Protein AF-0000000086666938 (afdb_homodimer)

Secondary structure (DSSP, 8-state):
-PPPPSSHHHHHHHHHHHT-TT-BGGGSPSEEGGG--HHHHHHTTEEEPPPBPHHHHHHHHHHHTSS---HHHHHHHHHHTTSS--HHHHHHHHHHHT-SS------HHHHHHSS-HHHHHGGGHHHHHHHTTSPPP--------------------------------------------------------------------------------------------------------SSS-SEEEPPPHHHHHHHHHHHHHHHHHHHHHHGGGGGGTEEEE-S-EEEEE------SSSS------SEEEEESEEEEEBPTTSPBPSS-SEEEEEESS-GGGGHHHHHHHHHHHHHHHHHIIIIIS-SS-----HHHHH-EEEEEEEEEETTEEEEEEEEEEHHHHHHHH-SS-B--GGG--GGGSEEEEEEEEEETT-HHHHHHHHHHHHHHHHHHHHTTTHHHHHHHHHHHH--/-PPPPSSHHHHHHHHHHHT-TT-BGGGSPSEEGGG--HHHHHHTTEEEPPPBPHHHHHHHHHHHTSS---HHHHHHHHHHTTSS--HHHHHHHHHHHT-SS------HHHHHHSS-HHHHHGGGHHHHHHHTTSPPP--------------------------------------------------------------------------------------------------------SSS-SEEEPPPHHHHHHHHHHHHHHHHHHHHHHGGGGGGTEEEE-S-EEEEE------SSSS------SEEEEESEEEEEBPTTSPBPSS-SEEEEEESS-GGGGHHHHHHHHHHHHHHHHHIIIIIS-SS----SHHHHH-EEEEEEEEEETTEEEEEEEEEEHHHHHHHH-SS-B--GGG--GGGSEEEEEEEEEETT-HHHHHHHHHHHHHHHHHHHHTTTHHHHHHHHHHHH--

Radius of gyration: 36.34 Å; Cα contacts (8 Å, |Δi|>4): 1450; chains: 2; bounding box: 84×138×118 Å

Solvent-accessible surface area (backbone atoms only — not comparable to full-atom values): 55092 Å² total; per-residue (Å²): 131,82,71,70,28,51,37,64,67,48,36,45,52,48,32,60,73,70,63,45,24,81,41,29,59,62,66,46,69,83,44,46,17,78,65,48,47,70,69,54,42,53,60,64,36,53,24,43,38,74,72,35,48,41,87,50,35,62,63,52,39,42,75,67,58,73,31,49,91,42,64,70,55,50,52,44,29,58,53,48,43,41,83,39,72,47,21,68,59,46,46,37,48,52,52,33,66,36,42,100,46,73,57,74,83,68,50,58,55,52,43,50,66,41,73,64,59,47,75,48,20,14,30,40,40,28,24,51,59,32,52,72,55,35,52,75,74,79,73,78,73,78,77,72,80,64,74,77,68,84,70,79,78,78,79,73,84,82,80,82,76,79,73,76,81,81,73,83,38,29,68,42,62,80,68,80,86,79,83,72,75,80,75,72,90,75,82,70,89,67,85,82,73,83,70,86,78,70,84,68,85,72,83,82,80,89,80,79,84,85,86,77,81,89,80,87,83,88,84,88,77,86,81,77,85,78,81,84,80,79,80,71,83,75,80,59,87,38,45,64,36,75,73,91,58,68,50,35,66,70,64,49,68,36,48,42,31,38,50,50,20,55,55,33,38,53,46,18,50,46,38,65,60,50,31,69,40,48,63,60,40,38,44,81,42,79,33,66,41,80,28,54,22,61,60,36,72,67,72,82,89,64,96,63,68,81,38,58,47,45,29,48,14,65,35,47,18,27,30,24,44,32,38,96,85,67,42,70,46,90,63,54,72,36,37,28,45,74,37,44,45,52,53,82,81,46,43,50,60,48,51,37,23,52,47,38,34,49,53,9,47,49,38,37,50,32,54,69,64,48,70,46,62,74,50,87,43,65,68,51,27,67,38,76,46,72,49,49,37,41,32,36,21,52,65,27,34,33,43,30,39,38,39,34,23,29,43,28,54,47,48,66,65,38,47,75,55,49,52,45,56,90,81,55,56,68,60,52,24,37,38,33,40,38,23,30,65,31,29,55,64,36,66,70,32,43,54,51,48,48,51,48,54,49,22,35,52,51,42,61,36,44,71,54,46,70,64,19,47,50,39,55,51,43,49,57,63,53,122,129,81,73,70,28,50,38,64,69,49,36,44,51,49,31,58,74,70,65,44,24,81,42,28,57,64,67,46,68,83,45,47,18,79,63,48,48,70,70,54,40,54,60,65,35,54,24,43,37,76,71,33,47,44,86,51,35,61,64,53,39,43,76,65,58,75,31,49,93,42,63,70,55,49,51,45,29,57,53,49,43,41,82,40,73,47,22,66,57,44,46,38,47,52,51,32,66,34,40,102,46,74,58,73,84,69,53,59,55,52,43,49,67,40,72,65,57,48,74,49,20,16,30,40,39,28,22,52,58,33,52,74,57,36,54,75,73,75,69,74,73,73,69,74,77,68,71,79,77,80,79,79,78,81,80,93,69,94,81,86,81,87,84,80,79,83,80,87,86,80,91,83,85,79,82,68,86,81,80,81,76,88,88,79,80,80,81,77,89,74,89,85,80,85,81,84,84,79,88,79,87,85,79,86,88,82,88,92,84,89,80,87,84,90,89,79,93,78,90,85,80,82,79,79,82,82,77,81,78,80,80,73,80,78,83,79,85,73,85,80,73,88,64,95,61,73,52,36,67,68,66,49,65,38,49,42,31,37,49,51,20,56,53,33,38,52,46,19,51,45,37,66,60,49,32,68,39,47,64,60,39,36,44,78,42,79,34,65,41,79,27,54,22,61,63,34,74,62,73,81,89,61,95,60,67,81,37,58,46,45,30,49,14,66,34,47,16,27,32,25,44,34,38,96,84,67,42,70,46,89,62,54,72,36,37,27,45,75,40,44,46,51,53,81,81,46,43,49,61,49,51,39,24,52,46,37,35,50,52,10,46,50,37,35,48,33,53,69,66,46,72,48,61,77,50,88,43,64,68,50,27,68,38,77,47,74,50,48,36,41,32,35,22,54,62,26,34,34,45,31,38,37,40,35,24,30,43,27,54,45,48,67,67,37,49,73,54,50,51,45,55,89,82,54,57,70,62,51,24,38,38,33,41,38,23,31,66,31,29,54,64,37,64,69,31,43,54,50,48,50,51,47,55,50,21,36,50,49,41,60,35,44,71,53,45,71,64,19,46,52,41,55,52,43,50,58,64,53,124

Organism: Colletotrichum gloeosporioides (NCBI:txid474922)

Sequence (958 aa):
MAPVPRDFIAWKAQVTQQGVGNKTLGEIKSTSGSKIPHSAFLQLRAVWLPDKLASEATGNLHRTGLIGDFKELINTVVTHGFSEADTFHNFLNDICGSGNTTPAPQSDESLVNAPAIEPKFSSFVVPLGQWKLLKPAAQEQVVASTPPLNAIKNTSALPLDYDKPPLPPSFSRELDTNVADITSLLMSQQIETPSKVRVNKSYATPLEESEADGASASPTRSPPESPAFSSGGESEAEAIAQVGGRFRKLRTKYEVQTSNFFSSFFYAFFPHYLTFVWTRYLEVVTEEASYRFGAKHPVASGTAPSPPPIFIARTDGAFYEIGEDGSRKKRGFLPFELKPYCRNEKLDATCREETAEMAAIIYEEFVRDNQHPPSDEQEALDQTHHRFMLSLNRDEFYITVATFTGHYISYISSTATPSNPSNLEAKHLISFQPHGPFSLLVREHMIIFREIMLSMAMKKINHRGSKGQIVLNALQSRRMAPVPRDFIAWKAQVTQQGVGNKTLGEIKSTSGSKIPHSAFLQLRAVWLPDKLASEATGNLHRTGLIGDFKELINTVVTHGFSEADTFHNFLNDICGSGNTTPAPQSDESLVNAPAIEPKFSSFVVPLGQWKLLKPAAQEQVVASTPPLNAIKNTSALPLDYDKPPLPPSFSRELDTNVADITSLLMSQQIETPSKVRVNKSYATPLEESEADGASASPTRSPPESPAFSSGGESEAEAIAQVGGRFRKLRTKYEVQTSNFFSSFFYAFFPHYLTFVWTRYLEVVTEEASYRFGAKHPVASGTAPSPPPIFIARTDGAFYEIGEDGSRKKRGFLPFELKPYCRNEKLDATCREETAEMAAIIYEEFVRDNQHPPSDEQEALDQTHHRFMLSLNRDEFYITVATFTGHYISYISSTATPSNPSNLEAKHLISFQPHGPFSLLVREHMIIFREIMLSMAMKKINHRGSKGQIVLNALQSRR

pLDDT: mean 72.73, std 31.01, range [13.74, 98.75]

Nearest PDB structures (foldseek):
  7nqh-assembly1_Bw  TM=5.079E-01  e=9.893E-03  Sus scrofa

Structure (mmCIF, N/CA/C/O backbone):
data_AF-0000000086666938-model_v1
#
loop_
_entity.id
_entity.type
_entity.pdbx_description
1 polymer 'RGS domain-containing protein'
#
loop_
_atom_site.group_PDB
_atom_site.id
_atom_site.type_symbol
_atom_site.label_atom_id
_atom_site.label_alt_id
_atom_site.label_comp_id
_atom_site.label_asym_id
_atom_site.label_entity_id
_atom_site.label_seq_id
_atom_site.pdbx_PDB_ins_code
_atom_site.Cartn_x
_atom_site.Cartn_y
_atom_site.Cartn_z
_atom_site.occupancy
_atom_site.B_iso_or_equiv
_atom_site.auth_seq_id
_atom_site.auth_comp_id
_atom_site.auth_asym_id
_atom_site.auth_atom_id
_atom_site.pdbx_PDB_model_num
ATOM 1 N N . MET A 1 1 ? 22.641 10.289 20.188 1 66 1 MET A N 1
ATOM 2 C CA . MET A 1 1 ? 22.406 11.453 19.328 1 66 1 MET A CA 1
ATOM 3 C C . MET A 1 1 ? 21.75 12.586 20.125 1 66 1 MET A C 1
ATOM 5 O O . MET A 1 1 ? 20.984 12.336 21.047 1 66 1 MET A O 1
ATOM 9 N N . ALA A 1 2 ? 22.281 13.828 19.969 1 81.19 2 ALA A N 1
ATOM 10 C CA . ALA A 1 2 ? 21.766 14.977 20.719 1 81.19 2 ALA A CA 1
ATOM 11 C C . ALA A 1 2 ? 20.266 15.172 20.469 1 81.19 2 ALA A C 1
ATOM 13 O O . ALA A 1 2 ? 19.797 15 19.344 1 81.19 2 ALA A O 1
ATOM 14 N N . PRO A 1 3 ? 19.531 15.414 21.531 1 94.19 3 PRO A N 1
ATOM 15 C CA . PRO A 1 3 ? 18.094 15.672 21.359 1 94.19 3 PRO A CA 1
ATOM 16 C C . PRO A 1 3 ? 17.812 16.953 20.578 1 94.19 3 PRO A C 1
ATOM 18 O O . PRO A 1 3 ? 18.656 17.859 20.547 1 94.19 3 PRO A O 1
ATOM 21 N N . VAL A 1 4 ? 16.719 16.984 19.938 1 97.12 4 VAL A N 1
ATOM 22 C CA . VAL A 1 4 ? 16.328 18.203 19.234 1 97.12 4 VAL A CA 1
ATOM 23 C C . VAL A 1 4 ? 16.031 19.312 20.25 1 97.12 4 VAL A C 1
ATOM 25 O O . VAL A 1 4 ? 15.484 19.047 21.328 1 97.12 4 VAL A O 1
ATOM 28 N N . PRO A 1 5 ? 16.453 20.531 19.922 1 97.94 5 PRO A N 1
ATOM 29 C CA . PRO A 1 5 ? 16.156 21.641 20.828 1 97.94 5 PRO A CA 1
ATOM 30 C C . PRO A 1 5 ? 14.648 21.906 20.969 1 97.94 5 PRO A C 1
ATOM 32 O O . PRO A 1 5 ? 13.93 21.859 19.969 1 97.94 5 PRO A O 1
ATOM 35 N N . ARG A 1 6 ? 14.219 22.266 22.141 1 97.56 6 ARG A N 1
ATOM 36 C CA . ARG A 1 6 ? 12.797 22.391 22.438 1 97.56 6 ARG A CA 1
ATOM 37 C C . ARG A 1 6 ? 12.375 23.859 22.469 1 97.56 6 ARG A C 1
ATOM 39 O O . ARG A 1 6 ? 11.195 24.156 22.656 1 97.56 6 ARG A O 1
ATOM 46 N N . ASP A 1 7 ? 13.344 24.734 22.375 1 96.69 7 ASP A N 1
ATOM 47 C CA . ASP A 1 7 ? 13.078 26.172 22.297 1 96.69 7 ASP A CA 1
ATOM 48 C C . ASP A 1 7 ? 14.273 26.922 21.703 1 96.69 7 ASP A C 1
ATOM 50 O O . ASP A 1 7 ? 15.289 26.297 21.359 1 96.69 7 ASP A O 1
ATOM 54 N N . PHE A 1 8 ? 14.078 28.203 21.609 1 97.06 8 PHE A N 1
ATOM 55 C CA . PHE A 1 8 ? 15.094 29.047 20.969 1 97.06 8 PHE A CA 1
ATOM 56 C C . PHE A 1 8 ? 16.391 29.047 21.781 1 97.06 8 PHE A C 1
ATOM 58 O O . PHE A 1 8 ? 17.469 28.984 21.219 1 97.06 8 PHE A O 1
ATOM 65 N N . ILE A 1 9 ? 16.297 29.078 23.031 1 96.94 9 ILE A N 1
ATOM 66 C CA . ILE A 1 9 ? 17.453 29.109 23.906 1 96.94 9 ILE A CA 1
ATOM 67 C C . ILE A 1 9 ? 18.266 27.828 23.75 1 96.94 9 ILE A C 1
ATOM 69 O O . ILE A 1 9 ? 19.484 27.859 23.625 1 96.94 9 ILE A O 1
ATOM 73 N N . ALA A 1 10 ? 17.547 26.75 23.781 1 97.12 10 ALA A N 1
ATOM 74 C CA . ALA A 1 10 ? 18.203 25.453 23.594 1 97.12 10 ALA A CA 1
ATOM 75 C C . ALA A 1 10 ? 18.859 25.359 22.219 1 97.12 10 ALA A C 1
ATOM 77 O O . ALA A 1 10 ? 19.938 24.797 22.078 1 97.12 10 ALA A O 1
ATOM 78 N N . TRP A 1 11 ? 18.172 25.859 21.266 1 97.69 11 TRP A N 1
ATOM 79 C CA . TRP A 1 11 ? 18.719 25.844 19.922 1 97.69 11 TRP A CA 1
ATOM 80 C C . TRP A 1 11 ? 20.031 26.641 19.875 1 97.69 11 TRP A C 1
ATOM 82 O O . TRP A 1 11 ? 21.031 26.156 19.359 1 97.69 11 TRP A O 1
ATOM 92 N N . LYS A 1 12 ? 20.062 27.844 20.391 1 96.88 12 LYS A N 1
ATOM 93 C CA . LYS A 1 12 ? 21.266 28.672 20.422 1 96.88 12 LYS A CA 1
ATOM 94 C C . LYS A 1 12 ? 22.422 27.953 21.094 1 96.88 12 LYS A C 1
ATOM 96 O O . LYS A 1 12 ? 23.547 27.984 20.594 1 96.88 12 LYS A O 1
ATOM 101 N N . ALA A 1 13 ? 22.094 27.344 22.172 1 96.5 13 ALA A N 1
ATOM 102 C CA . ALA A 1 13 ? 23.125 26.625 22.922 1 96.5 13 ALA A CA 1
ATOM 103 C C . ALA A 1 13 ? 23.719 25.5 22.078 1 96.5 13 ALA A C 1
ATOM 105 O O . ALA A 1 13 ? 24.938 25.312 22.062 1 96.5 13 ALA A O 1
ATOM 106 N N . GLN A 1 14 ? 22.891 24.797 21.406 1 96.81 14 GLN A N 1
ATOM 107 C CA . GLN A 1 14 ? 23.375 23.656 20.625 1 96.81 14 GLN A CA 1
ATOM 108 C C . GLN A 1 14 ? 24.156 24.109 19.391 1 96.81 14 GLN A C 1
ATOM 110 O O . GLN A 1 14 ? 25.125 23.469 18.984 1 96.81 14 GLN A O 1
ATOM 115 N N . VAL A 1 15 ? 23.688 25.188 18.781 1 96.44 15 VAL A N 1
ATOM 116 C CA . VAL A 1 15 ? 24.406 25.75 17.641 1 96.44 15 VAL A CA 1
ATOM 117 C C . VAL A 1 15 ? 25.828 26.141 18.078 1 96.44 15 VAL A C 1
ATOM 119 O O . VAL A 1 15 ? 26.797 25.875 17.359 1 96.44 15 VAL A O 1
ATOM 122 N N . THR A 1 16 ? 25.922 26.75 19.203 1 94.75 16 THR A N 1
ATOM 123 C CA . THR A 1 16 ? 27.219 27.141 19.75 1 94.75 16 THR A CA 1
ATOM 124 C C . THR A 1 16 ? 28.062 25.922 20.078 1 94.75 16 THR A C 1
ATOM 126 O O . THR A 1 16 ? 29.234 25.859 19.734 1 94.75 16 THR A O 1
ATOM 129 N N . GLN A 1 17 ? 27.453 24.969 20.734 1 94.56 17 GLN A N 1
ATOM 130 C CA . GLN A 1 17 ? 28.141 23.766 21.156 1 94.56 17 GLN A CA 1
ATOM 131 C C . GLN A 1 17 ? 28.672 22.984 19.953 1 94.56 17 GLN A C 1
ATOM 133 O O . GLN A 1 17 ? 29.781 22.438 20 1 94.56 17 GLN A O 1
ATOM 138 N N . GLN A 1 18 ? 27.906 22.938 18.875 1 94 18 GLN A N 1
ATOM 139 C CA . GLN A 1 18 ? 28.266 22.156 17.703 1 94 18 GLN A CA 1
ATOM 140 C C . GLN A 1 18 ? 29.156 22.969 16.75 1 94 18 GLN A C 1
ATOM 142 O O . GLN A 1 18 ? 29.672 22.422 15.773 1 94 18 GLN A O 1
ATOM 147 N N . GLY A 1 19 ? 29.234 24.281 16.969 1 91.56 19 GLY A N 1
ATOM 148 C CA . GLY A 1 19 ? 30.078 25.141 16.141 1 91.56 19 GLY A CA 1
ATOM 149 C C . GLY A 1 19 ? 29.547 25.344 14.742 1 91.56 19 GLY A C 1
ATOM 150 O O . GLY A 1 19 ? 30.312 25.406 13.773 1 91.56 19 GLY A O 1
ATOM 151 N N . VAL A 1 20 ? 28.234 25.391 14.57 1 93.38 20 VAL A N 1
ATOM 152 C CA . VAL A 1 20 ? 27.672 25.484 13.227 1 93.38 20 VAL A CA 1
ATOM 153 C C . VAL A 1 20 ? 27.109 26.875 13.008 1 93.38 20 VAL A C 1
ATOM 155 O O . VAL A 1 20 ? 26.484 27.156 11.969 1 93.38 20 VAL A O 1
ATOM 158 N N . GLY A 1 21 ? 27.312 27.766 13.883 1 92.5 21 GLY A N 1
ATOM 159 C CA . GLY A 1 21 ? 26.766 29.109 13.812 1 92.5 21 GLY A CA 1
ATOM 160 C C . GLY A 1 21 ? 27.25 29.891 12.609 1 92.5 21 GLY A C 1
ATOM 161 O O . GLY A 1 21 ? 26.531 30.75 12.086 1 92.5 21 GLY A O 1
ATOM 162 N N . ASN A 1 22 ? 28.406 29.641 12.117 1 91.69 22 ASN A N 1
ATOM 163 C CA . ASN A 1 22 ? 29 30.375 11 1 91.69 22 ASN A CA 1
ATOM 164 C C . ASN A 1 22 ? 28.844 29.609 9.688 1 91.69 22 ASN A C 1
ATOM 166 O O . ASN A 1 22 ? 29.344 30.031 8.648 1 91.69 22 ASN A O 1
ATOM 170 N N . LYS A 1 23 ? 28.172 28.547 9.766 1 91.62 23 LYS A N 1
ATOM 171 C CA . LYS A 1 23 ? 27.969 27.75 8.562 1 91.62 23 LYS A CA 1
ATOM 172 C C . LYS A 1 23 ? 26.703 28.156 7.832 1 91.62 23 LYS A C 1
ATOM 174 O O . LYS A 1 23 ? 25.703 28.531 8.461 1 91.62 23 LYS A O 1
ATOM 179 N N . THR A 1 24 ? 26.797 28.047 6.523 1 91.62 24 THR A N 1
ATOM 180 C CA . THR A 1 24 ? 25.656 28.359 5.672 1 91.62 24 THR A CA 1
ATOM 181 C C . THR A 1 24 ? 24.938 27.094 5.25 1 91.62 24 THR A C 1
ATOM 183 O O . THR A 1 24 ? 25.438 25.984 5.445 1 91.62 24 THR A O 1
ATOM 186 N N . LEU A 1 25 ? 23.75 27.25 4.754 1 92.31 25 LEU A N 1
ATOM 187 C CA . LEU A 1 25 ? 23 26.109 4.246 1 92.31 25 LEU A CA 1
ATOM 188 C C . LEU A 1 25 ? 23.75 25.422 3.115 1 92.31 25 LEU A C 1
ATOM 190 O O . LEU A 1 25 ? 23.688 24.203 2.977 1 92.31 25 LEU A O 1
ATOM 194 N N . GLY A 1 26 ? 24.469 26.172 2.324 1 87.88 26 GLY A N 1
ATOM 195 C CA . GLY A 1 26 ? 25.25 25.609 1.223 1 87.88 26 GLY A CA 1
ATOM 196 C C . GLY A 1 26 ? 26.375 24.703 1.679 1 87.88 26 GLY A C 1
ATOM 197 O O . GLY A 1 26 ? 26.906 23.922 0.889 1 87.88 26 GLY A O 1
ATOM 198 N N . GLU A 1 27 ? 26.672 24.766 2.906 1 89.25 27 GLU A N 1
ATOM 199 C CA . GLU A 1 27 ? 27.797 24 3.439 1 89.25 27 GLU A CA 1
ATOM 200 C C . GLU A 1 27 ? 27.328 22.688 4.051 1 89.25 27 GLU A C 1
ATOM 202 O O . GLU A 1 27 ? 28.141 21.891 4.535 1 89.25 27 GLU A O 1
ATOM 207 N N . ILE A 1 28 ? 26.047 22.516 4.043 1 89.62 28 ILE A N 1
ATOM 208 C CA . ILE A 1 28 ? 25.547 21.219 4.504 1 89.62 28 ILE A CA 1
ATOM 209 C C . ILE A 1 28 ? 26.062 20.109 3.596 1 89.62 28 ILE A C 1
ATOM 211 O O . ILE A 1 28 ? 25.953 20.203 2.369 1 89.62 28 ILE A O 1
ATOM 215 N N . LYS A 1 29 ? 26.609 19.109 4.191 1 84.81 29 LYS A N 1
ATOM 216 C CA . LYS A 1 29 ? 27.125 17.969 3.43 1 84.81 29 LYS A CA 1
ATOM 217 C C . LYS A 1 29 ? 25.969 17.219 2.768 1 84.81 29 LYS A C 1
ATOM 219 O O . LYS A 1 29 ? 24.875 17.125 3.316 1 84.81 29 LYS A O 1
ATOM 224 N N . SER A 1 30 ? 26.312 16.688 1.634 1 78.81 30 SER A N 1
ATOM 225 C CA . SER A 1 30 ? 25.328 15.914 0.885 1 78.81 30 SER A CA 1
ATOM 226 C C . SER A 1 30 ? 24.734 14.789 1.732 1 78.81 30 SER A C 1
ATOM 228 O O . SER A 1 30 ? 25.484 13.961 2.27 1 78.81 30 SER A O 1
ATOM 230 N N . THR A 1 31 ? 23.453 14.867 1.898 1 81.81 31 THR A N 1
ATOM 231 C CA . THR A 1 31 ? 22.734 13.898 2.713 1 81.81 31 THR A CA 1
ATOM 232 C C . THR A 1 31 ? 21.297 13.719 2.219 1 81.81 31 THR A C 1
ATOM 234 O O . THR A 1 31 ? 20.859 14.461 1.339 1 81.81 31 THR A O 1
ATOM 237 N N . SER A 1 32 ? 20.781 12.594 2.596 1 85.19 32 SER A N 1
ATOM 238 C CA . SER A 1 32 ? 19.344 12.422 2.359 1 85.19 32 SER A CA 1
ATOM 239 C C . SER A 1 32 ? 18.531 13.047 3.479 1 85.19 32 SER A C 1
ATOM 241 O O . SER A 1 32 ? 18.969 13.102 4.629 1 85.19 32 SER A O 1
ATOM 243 N N . GLY A 1 33 ? 17.391 13.539 3.199 1 85.44 33 GLY A N 1
ATOM 244 C CA . GLY A 1 33 ? 16.5 14.086 4.203 1 85.44 33 GLY A CA 1
ATOM 245 C C . GLY A 1 33 ? 16.188 13.109 5.324 1 85.44 33 GLY A C 1
ATOM 246 O O . GLY A 1 33 ? 16 13.516 6.477 1 85.44 33 GLY A O 1
ATOM 247 N N . SER A 1 34 ? 16.188 11.812 5.008 1 87.06 34 SER A N 1
ATOM 248 C CA . SER A 1 34 ? 15.82 10.797 5.988 1 87.06 34 SER A CA 1
ATOM 249 C C . SER A 1 34 ? 16.938 10.578 6.996 1 87.06 34 SER A C 1
ATOM 251 O O . SER A 1 34 ? 16.703 10.031 8.078 1 87.06 34 SER A O 1
ATOM 253 N N . LYS A 1 35 ? 18.125 11.016 6.691 1 87.62 35 LYS A N 1
ATOM 254 C CA . LYS A 1 35 ? 19.281 10.82 7.57 1 87.62 35 LYS A CA 1
ATOM 255 C C . LYS A 1 35 ? 19.984 12.148 7.844 1 87.62 35 LYS A C 1
ATOM 257 O O . LYS A 1 35 ? 21.219 12.195 7.91 1 87.62 35 LYS A O 1
ATOM 262 N N . ILE A 1 36 ? 19.156 13.156 7.977 1 92.94 36 ILE A N 1
ATOM 263 C CA . ILE A 1 36 ? 19.75 14.469 8.18 1 92.94 36 ILE A CA 1
ATOM 264 C C . ILE A 1 36 ? 20.484 14.5 9.523 1 92.94 36 ILE A C 1
ATOM 266 O O . ILE A 1 36 ? 19.922 14.156 10.555 1 92.94 36 ILE A O 1
ATOM 270 N N . PRO A 1 37 ? 21.734 14.852 9.453 1 93.5 37 PRO A N 1
ATOM 271 C CA . PRO A 1 37 ? 22.484 14.922 10.711 1 93.5 37 PRO A CA 1
ATOM 272 C C . PRO A 1 37 ? 22.016 16.062 11.609 1 93.5 37 PRO A C 1
ATOM 274 O O . PRO A 1 37 ? 21.375 17 11.141 1 93.5 37 PRO A O 1
ATOM 277 N N . HIS A 1 38 ? 22.438 15.953 12.867 1 95.81 38 HIS A N 1
ATOM 278 C CA . HIS A 1 38 ? 22.016 16.938 13.852 1 95.81 38 HIS A CA 1
ATOM 279 C C . HIS A 1 38 ? 22.547 18.328 13.5 1 95.81 38 HIS A C 1
ATOM 281 O O . HIS A 1 38 ? 21.844 19.328 13.656 1 95.81 38 HIS A O 1
ATOM 287 N N . SER A 1 39 ? 23.766 18.375 13.031 1 94.38 39 SER A N 1
ATOM 288 C CA . SER A 1 39 ? 24.344 19.656 12.664 1 94.38 39 SER A CA 1
ATOM 289 C C . SER A 1 39 ? 23.547 20.328 11.555 1 94.38 39 SER A C 1
ATOM 291 O O . SER A 1 39 ? 23.281 21.531 11.609 1 94.38 39 SER A O 1
ATOM 293 N N . ALA A 1 40 ? 23.156 19.562 10.562 1 94.75 40 ALA A N 1
ATOM 294 C CA . ALA A 1 40 ? 22.344 20.078 9.469 1 94.75 40 ALA A CA 1
ATOM 295 C C . ALA A 1 40 ? 20.969 20.5 9.953 1 94.75 40 ALA A C 1
ATOM 297 O O . ALA A 1 40 ? 20.422 21.5 9.484 1 94.75 40 ALA A O 1
ATOM 298 N N . PHE A 1 41 ? 20.469 19.781 10.883 1 96.69 41 PHE A N 1
ATOM 299 C CA . PHE A 1 41 ? 19.203 20.125 11.516 1 96.69 41 PHE A CA 1
ATOM 300 C C . PHE A 1 41 ? 19.281 21.5 12.164 1 96.69 41 PHE A C 1
ATOM 302 O O . PHE A 1 41 ? 18.375 22.328 12.008 1 96.69 41 PHE A O 1
ATOM 309 N N . LEU A 1 42 ? 20.312 21.734 12.859 1 96.69 42 LEU A N 1
ATOM 310 C CA . LEU A 1 42 ? 20.5 23.031 13.516 1 96.69 42 LEU A CA 1
ATOM 311 C C . LEU A 1 42 ? 20.609 24.156 12.492 1 96.69 42 LEU A C 1
ATOM 313 O O . LEU A 1 42 ? 20.109 25.25 12.719 1 96.69 42 LEU A O 1
ATOM 317 N N . GLN A 1 43 ? 21.203 23.844 11.367 1 95.38 43 GLN A N 1
ATOM 318 C CA . GLN A 1 43 ? 21.344 24.828 10.305 1 95.38 43 GLN A CA 1
ATOM 319 C C . GLN A 1 43 ? 20 25.156 9.664 1 95.38 43 GLN A C 1
ATOM 321 O O . GLN A 1 43 ? 19.844 26.188 9.031 1 95.38 43 GLN A O 1
ATOM 326 N N . LEU A 1 44 ? 19.062 24.266 9.82 1 96.62 44 LEU A N 1
ATOM 327 C CA . LEU A 1 44 ? 17.719 24.516 9.289 1 96.62 44 LEU A CA 1
ATOM 328 C C . LEU A 1 44 ? 16.922 25.406 10.219 1 96.62 44 LEU A C 1
ATOM 330 O O . LEU A 1 44 ? 15.75 25.703 9.961 1 96.62 44 LEU A O 1
ATOM 334 N N . ARG A 1 45 ? 17.5 25.828 11.328 1 97.12 45 ARG A N 1
ATOM 335 C CA . ARG A 1 45 ? 16.922 26.75 12.297 1 97.12 45 ARG A CA 1
ATOM 336 C C . ARG A 1 45 ? 15.57 26.25 12.789 1 97.12 45 ARG A C 1
ATOM 338 O O . ARG A 1 45 ? 14.594 27 12.789 1 97.12 45 ARG A O 1
ATOM 345 N N . ALA A 1 46 ? 15.531 25.016 13.273 1 98.25 46 ALA A N 1
ATOM 346 C CA . ALA A 1 46 ? 14.273 24.406 13.688 1 98.25 46 ALA A CA 1
ATOM 347 C C . ALA A 1 46 ? 14.258 24.156 15.195 1 98.25 46 ALA A C 1
ATOM 349 O O . ALA A 1 46 ? 15.289 23.797 15.781 1 98.25 46 ALA A O 1
ATOM 350 N N . VAL A 1 47 ? 13.125 24.344 15.797 1 98.44 47 VAL A N 1
ATOM 351 C CA . VAL A 1 47 ? 12.883 23.953 17.188 1 98.44 47 VAL A CA 1
ATOM 352 C C . VAL A 1 47 ? 11.609 23.125 17.266 1 98.44 47 VAL A C 1
ATOM 354 O O . VAL A 1 47 ? 10.633 23.391 16.562 1 98.44 47 VAL A O 1
ATOM 357 N N . TRP A 1 48 ? 11.609 22.094 18.062 1 98.5 48 TRP A N 1
ATOM 358 C CA . TRP A 1 48 ? 10.438 21.281 18.359 1 98.5 48 TRP A CA 1
ATOM 359 C C . TRP A 1 48 ? 9.898 21.578 19.75 1 98.5 48 TRP A C 1
ATOM 361 O O . TRP A 1 48 ? 10.453 21.125 20.75 1 98.5 48 TRP A O 1
ATOM 371 N N . LEU A 1 49 ? 8.805 22.234 19.781 1 98 49 LEU A N 1
ATOM 372 C CA . LEU A 1 49 ? 8.195 22.625 21.047 1 98 49 LEU A CA 1
ATOM 373 C C . LEU A 1 49 ? 7.707 21.406 21.812 1 98 49 LEU A C 1
ATOM 375 O O . LEU A 1 49 ? 7.527 20.328 21.234 1 98 49 LEU A O 1
ATOM 379 N N . PRO A 1 50 ? 7.551 21.531 23.125 1 95.94 50 PRO A N 1
ATOM 380 C CA . PRO A 1 50 ? 7.023 20.406 23.875 1 95.94 50 PRO A CA 1
ATOM 381 C C . PRO A 1 50 ? 5.688 19.891 23.344 1 95.94 50 PRO A C 1
ATOM 383 O O . PRO A 1 50 ? 4.844 20.688 22.938 1 95.94 50 PRO A O 1
ATOM 386 N N . ASP A 1 51 ? 5.512 18.578 23.391 1 94.62 51 ASP A N 1
ATOM 387 C CA . ASP A 1 51 ? 4.316 17.953 22.844 1 94.62 51 ASP A CA 1
ATOM 388 C C . ASP A 1 51 ? 3.059 18.438 23.547 1 94.62 51 ASP A C 1
ATOM 390 O O . ASP A 1 51 ? 3.047 18.594 24.766 1 94.62 51 ASP A O 1
ATOM 394 N N . LYS A 1 52 ? 2.115 18.766 22.797 1 96.5 52 LYS A N 1
ATOM 395 C CA . LYS A 1 52 ? 0.785 19.031 23.344 1 96.5 52 LYS A CA 1
ATOM 396 C C . LYS A 1 52 ? -0.072 17.766 23.312 1 96.5 52 LYS A C 1
ATOM 398 O O . LYS A 1 52 ? 0.068 16.938 22.422 1 96.5 52 LYS A O 1
ATOM 403 N N . LEU A 1 53 ? -0.969 17.734 24.219 1 94.94 53 LEU A N 1
ATOM 404 C CA . LEU A 1 53 ? -1.859 16.578 24.312 1 94.94 53 LEU A CA 1
ATOM 405 C C . LEU A 1 53 ? -2.902 16.609 23.203 1 94.94 53 LEU A C 1
ATOM 407 O O . LEU A 1 53 ? -3.217 17.672 22.656 1 94.94 53 LEU A O 1
ATOM 411 N N . ALA A 1 54 ? -3.461 15.453 22.953 1 94.62 54 ALA A N 1
ATOM 4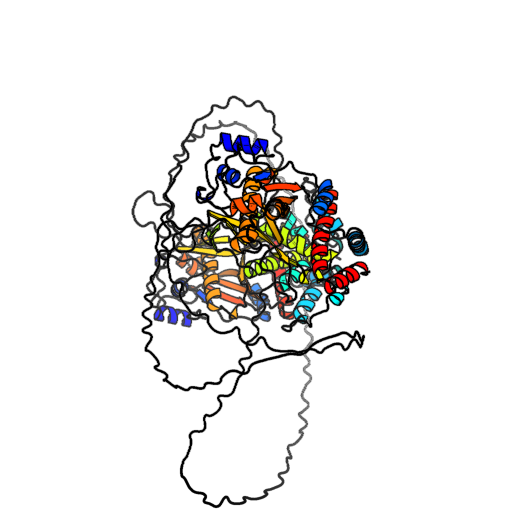12 C CA . ALA A 1 54 ? -4.531 15.312 21.969 1 94.62 54 ALA A CA 1
ATOM 413 C C . ALA A 1 54 ? -5.695 16.25 22.297 1 94.62 54 ALA A C 1
ATOM 415 O O . ALA A 1 54 ? -6.281 16.844 21.391 1 94.62 54 ALA A O 1
ATOM 416 N N . SER A 1 55 ? -5.945 16.484 23.547 1 94.38 55 SER A N 1
ATOM 417 C CA . SER A 1 55 ? -7.09 17.281 23.984 1 94.38 55 SER A CA 1
ATOM 418 C C . SER A 1 55 ? -6.902 18.75 23.641 1 94.38 55 SER A C 1
ATOM 420 O O . SER A 1 55 ? -7.875 19.516 23.594 1 94.38 55 SER A O 1
ATOM 422 N N . GLU A 1 56 ? -5.715 19.141 23.375 1 96.25 56 GLU A N 1
ATOM 423 C CA . GLU A 1 56 ? -5.422 20.531 23.062 1 96.25 56 GLU A CA 1
ATOM 424 C C . GLU A 1 56 ? -5.355 20.781 21.562 1 96.25 56 GLU A C 1
ATOM 426 O O . GLU A 1 56 ? -5.266 21.922 21.109 1 96.25 56 GLU A O 1
ATOM 431 N N . ALA A 1 57 ? -5.402 19.734 20.828 1 97.62 57 ALA A N 1
ATOM 432 C CA . ALA A 1 57 ? -5.082 19.781 19.406 1 97.62 57 ALA A CA 1
ATOM 433 C C . ALA A 1 57 ? -6.133 20.578 18.641 1 97.62 57 ALA A C 1
ATOM 435 O O . ALA A 1 57 ? -5.793 21.453 17.828 1 97.62 57 ALA A O 1
ATOM 436 N N . THR A 1 58 ? -7.379 20.359 18.891 1 96.38 58 THR A N 1
ATOM 437 C CA . THR A 1 58 ? -8.461 20.984 18.125 1 96.38 58 THR A CA 1
ATOM 438 C C . THR A 1 58 ? -8.391 22.5 18.234 1 96.38 58 THR A C 1
ATOM 440 O O . THR A 1 58 ? -8.438 23.203 17.219 1 96.38 58 THR A O 1
ATOM 443 N N . GLY A 1 59 ? -8.273 22.969 19.484 1 95.44 59 GLY A N 1
ATOM 444 C CA . GLY A 1 59 ? -8.203 24.406 19.703 1 95.44 59 GLY A CA 1
ATOM 445 C C . GLY A 1 59 ? -7.012 25.047 19.016 1 95.44 59 GLY A C 1
ATOM 446 O O . GLY A 1 59 ? -7.148 26.109 18.391 1 95.44 59 GLY A O 1
ATOM 447 N N . ASN A 1 60 ? -5.914 24.438 19.125 1 96.19 60 ASN A N 1
ATOM 448 C CA . ASN A 1 60 ? -4.695 24.969 18.531 1 96.19 60 ASN A CA 1
ATOM 449 C C . ASN A 1 60 ? -4.781 25 17 1 96.19 60 ASN A C 1
ATOM 451 O O . ASN A 1 60 ? -4.406 25.984 16.375 1 96.19 60 ASN A O 1
ATOM 455 N N . LEU A 1 61 ? -5.234 23.922 16.438 1 97.44 61 LEU A N 1
ATOM 456 C CA . LEU A 1 61 ? -5.344 23.828 14.984 1 97.44 61 LEU A CA 1
ATOM 457 C C . LEU A 1 61 ? -6.352 24.844 14.453 1 97.44 61 LEU A C 1
ATOM 459 O O . LEU A 1 61 ? -6.148 25.422 13.383 1 97.44 61 LEU A O 1
ATOM 463 N N . HIS A 1 62 ? -7.379 25.109 15.188 1 96.25 62 HIS A N 1
ATOM 464 C CA . HIS A 1 62 ? -8.359 26.125 14.812 1 96.25 62 HIS A CA 1
ATOM 465 C C . HIS A 1 62 ? -7.742 27.516 14.789 1 96.25 62 HIS A C 1
ATOM 467 O O . HIS A 1 62 ? -7.992 28.297 13.859 1 96.25 62 HIS A O 1
ATOM 473 N N . ARG A 1 63 ? -6.949 27.797 15.773 1 95.25 63 ARG A N 1
ATOM 474 C CA . ARG A 1 63 ? -6.324 29.125 15.883 1 95.25 63 ARG A CA 1
ATOM 475 C C . ARG A 1 63 ? -5.367 29.375 14.727 1 95.25 63 ARG A C 1
ATOM 477 O O . ARG A 1 63 ? -5.184 30.516 14.305 1 95.25 63 ARG A O 1
ATOM 484 N N . THR A 1 64 ? -4.797 28.297 14.188 1 96.12 64 THR A N 1
ATOM 485 C CA . THR A 1 64 ? -3.863 28.422 13.07 1 96.12 64 THR A CA 1
ATOM 486 C C . THR A 1 64 ? -4.617 28.531 11.75 1 96.12 64 THR A C 1
ATOM 488 O O . THR A 1 64 ? -4.031 28.875 10.727 1 96.12 64 THR A O 1
ATOM 491 N N . GLY A 1 65 ? -5.871 28.156 11.742 1 95.19 65 GLY A N 1
ATOM 492 C CA . GLY A 1 65 ? -6.668 28.203 10.523 1 95.19 65 GLY A CA 1
ATOM 493 C C . GLY A 1 65 ? -6.5 26.969 9.664 1 95.19 65 GLY A C 1
ATOM 494 O O . GLY A 1 65 ? -7.016 26.906 8.547 1 95.19 65 GLY A O 1
ATOM 495 N N . LEU A 1 66 ? -5.809 26 10.156 1 95.81 66 LEU A N 1
ATOM 496 C CA . LEU A 1 66 ? -5.543 24.781 9.391 1 95.81 66 LEU A CA 1
ATOM 497 C C . LEU A 1 66 ? -6.797 23.922 9.289 1 95.81 66 LEU A C 1
ATOM 499 O O . LEU A 1 66 ? -6.938 23.125 8.352 1 95.81 66 LEU A O 1
ATOM 503 N N . ILE A 1 67 ? -7.707 24.047 10.266 1 96.44 67 ILE A N 1
ATOM 504 C CA . ILE A 1 67 ? -9.023 23.422 10.211 1 96.44 67 ILE A CA 1
ATOM 505 C C . ILE A 1 67 ? -10.109 24.469 10.398 1 96.44 67 ILE A C 1
ATOM 507 O O . ILE A 1 67 ? -9.82 25.625 10.695 1 96.44 67 ILE A O 1
ATOM 511 N N . GLY A 1 68 ? -11.328 24.094 10.086 1 94.19 68 GLY A N 1
ATOM 512 C CA . GLY A 1 68 ? -12.445 25 10.234 1 94.19 68 GLY A CA 1
ATOM 513 C C . GLY A 1 68 ? -13.336 24.688 11.414 1 94.19 68 GLY A C 1
ATOM 514 O O . GLY A 1 68 ? -13.07 23.734 12.148 1 94.19 68 GLY A O 1
ATOM 515 N N . ASP A 1 69 ? -14.203 25.609 11.625 1 92.56 69 ASP A N 1
ATOM 516 C CA . ASP A 1 69 ? -15.195 25.359 12.664 1 92.56 69 ASP A CA 1
ATOM 517 C C . ASP A 1 69 ? -16.438 24.688 12.086 1 92.56 69 ASP A C 1
ATOM 519 O O . ASP A 1 69 ? -17.344 25.359 11.586 1 92.56 69 ASP A O 1
ATOM 523 N N . PHE A 1 70 ? -16.484 23.406 12.203 1 95.12 70 PHE A N 1
ATOM 524 C CA . PHE A 1 70 ? -17.578 22.594 11.688 1 95.12 70 PHE A CA 1
ATOM 525 C C . PHE A 1 70 ? -18.172 21.719 12.789 1 95.12 70 PHE A C 1
ATOM 527 O O . PHE A 1 70 ? -18.641 20.609 12.531 1 95.12 70 PHE A O 1
ATOM 534 N N . LYS A 1 71 ? -18.078 22.172 13.922 1 93.81 71 LYS A N 1
ATOM 535 C CA . LYS A 1 71 ? -18.438 21.375 15.086 1 93.81 71 LYS A CA 1
ATOM 536 C C . LYS A 1 71 ? -19.875 20.844 14.961 1 93.81 71 LYS A C 1
ATOM 538 O O . LYS A 1 71 ? -20.109 19.656 15.156 1 93.81 71 LYS A O 1
ATOM 543 N N . GLU A 1 72 ? -20.844 21.688 14.672 1 92.69 72 GLU A N 1
ATOM 544 C CA . GLU A 1 72 ? -22.234 21.297 14.578 1 92.69 72 GLU A CA 1
ATOM 545 C C . GLU A 1 72 ? -22.453 20.297 13.445 1 92.69 72 GLU A C 1
ATOM 547 O O . GLU A 1 72 ? -23.172 19.297 13.617 1 92.69 72 GLU A O 1
ATOM 552 N N . LEU A 1 73 ? -21.875 20.578 12.359 1 93.81 73 LEU A N 1
ATOM 553 C CA . LEU A 1 73 ? -22 19.672 11.211 1 93.81 73 LEU A CA 1
ATOM 554 C C . LEU A 1 73 ? -21.391 18.312 11.516 1 93.81 73 LEU A C 1
ATOM 556 O O . LEU A 1 73 ? -21.969 17.281 11.188 1 93.81 73 LEU A O 1
ATOM 560 N N . ILE A 1 74 ? -20.219 18.297 12.117 1 94.81 74 ILE A N 1
ATOM 561 C CA . ILE A 1 74 ? -19.531 17.062 12.469 1 94.81 74 ILE A CA 1
ATOM 562 C C . ILE A 1 74 ? -20.375 16.266 13.445 1 94.81 74 ILE A C 1
ATOM 564 O O . ILE A 1 74 ? -20.547 15.047 13.281 1 94.81 74 ILE A O 1
ATOM 568 N N . ASN A 1 75 ? -20.922 16.938 14.383 1 91.94 75 ASN A N 1
ATOM 569 C CA . ASN A 1 75 ? -21.812 16.266 15.32 1 91.94 75 ASN A CA 1
ATOM 570 C C . ASN A 1 75 ? -22.984 15.602 14.609 1 91.94 75 ASN A C 1
ATOM 572 O O . ASN A 1 75 ? -23.359 14.469 14.938 1 91.94 75 ASN A O 1
ATOM 576 N N . THR A 1 76 ? -23.5 16.234 13.688 1 90.56 76 THR A N 1
ATOM 577 C CA . THR A 1 76 ? -24.641 15.711 12.938 1 90.56 76 THR A CA 1
ATOM 578 C C . THR A 1 76 ? -24.219 14.5 12.109 1 90.56 76 THR A C 1
ATOM 580 O O . THR A 1 76 ? -24.906 13.469 12.117 1 90.56 76 THR A O 1
ATOM 583 N N . VAL A 1 77 ? -23.141 14.578 11.438 1 89.44 77 VAL A N 1
ATOM 584 C CA . VAL A 1 77 ? -22.656 13.523 10.547 1 89.44 77 VAL A CA 1
ATOM 585 C C . VAL A 1 77 ? -22.281 12.289 11.367 1 89.44 77 VAL A C 1
ATOM 587 O O . VAL A 1 77 ? -22.5 11.156 10.938 1 89.44 77 VAL A O 1
ATOM 590 N N . VAL A 1 78 ? -21.719 12.516 12.508 1 88.62 78 VAL A N 1
ATOM 591 C CA . VAL A 1 78 ? -21.266 11.43 13.367 1 88.62 78 VAL A CA 1
ATOM 592 C C . VAL A 1 78 ? -22.484 10.734 13.992 1 88.62 78 VAL A C 1
ATOM 594 O O . VAL A 1 78 ? -22.484 9.508 14.141 1 88.62 78 VAL A O 1
ATOM 597 N N . THR A 1 79 ? -23.422 11.461 14.383 1 80.75 79 THR A N 1
ATOM 598 C CA . THR A 1 79 ? -24.609 10.914 15.039 1 80.75 79 THR A CA 1
ATOM 599 C C . THR A 1 79 ? -25.484 10.164 14.031 1 80.75 79 THR A C 1
ATOM 601 O O . THR A 1 79 ? -26.078 9.133 14.359 1 80.75 79 THR A O 1
ATOM 604 N N . HIS A 1 80 ? -25.688 10.664 12.883 1 64.81 80 HIS A N 1
ATOM 605 C CA . HIS A 1 80 ? -26.484 10.008 11.867 1 64.81 80 HIS A CA 1
ATOM 606 C C . HIS A 1 80 ? -25.828 8.719 11.391 1 64.81 80 HIS A C 1
ATOM 608 O O . HIS A 1 80 ? -26.516 7.789 10.953 1 64.81 80 HIS A O 1
ATOM 614 N N . GLY A 1 81 ? -24.547 8.672 11.32 1 55.59 81 GLY A N 1
ATOM 615 C CA . GLY A 1 81 ? -23.844 7.434 11.039 1 55.59 81 GLY A CA 1
ATOM 616 C C . GLY A 1 81 ? -24.172 6.328 12.031 1 55.59 81 GLY A C 1
ATOM 617 O O . GLY A 1 81 ? -24.016 5.145 11.719 1 55.59 81 GLY A O 1
ATOM 618 N N . PHE A 1 82 ? -24.594 6.75 13.258 1 51.41 82 PHE A N 1
ATOM 619 C CA . PHE A 1 82 ? -24.906 5.824 14.344 1 51.41 82 PHE A CA 1
ATOM 620 C C . PHE A 1 82 ? -26.219 5.109 14.086 1 51.41 82 PHE A C 1
ATOM 622 O O . PHE A 1 82 ? -26.438 4.004 14.586 1 51.41 82 PHE A O 1
ATOM 629 N N . SER A 1 83 ? -27.141 5.805 13.492 1 47.34 83 SER A N 1
ATOM 630 C CA . SER A 1 83 ? -28.359 5.047 13.281 1 47.34 83 SER A CA 1
ATOM 631 C C . SER A 1 83 ? -28.078 3.736 12.555 1 47.34 83 SER A C 1
ATOM 633 O O . SER A 1 83 ? -28.875 2.799 12.617 1 47.34 83 SER A O 1
ATOM 635 N N . GLU A 1 84 ? -27.031 3.787 11.875 1 53.97 84 GLU A N 1
ATOM 636 C CA . GLU A 1 84 ? -26.453 2.531 11.406 1 53.97 84 GLU A CA 1
ATOM 637 C C . GLU A 1 84 ? -25.312 2.08 12.312 1 53.97 84 GLU A C 1
ATOM 639 O O . GLU A 1 84 ? -24.828 2.855 13.133 1 53.97 84 GLU A O 1
ATOM 644 N N . ALA A 1 85 ? -24.984 0.834 12.484 1 57.97 85 ALA A N 1
ATOM 645 C CA . ALA A 1 85 ? -23.969 0.298 13.383 1 57.97 85 ALA A CA 1
ATOM 646 C C . ALA A 1 85 ? -22.688 1.134 13.328 1 57.97 85 ALA A C 1
ATOM 648 O O . ALA A 1 85 ? -22.172 1.422 12.242 1 57.97 85 ALA A O 1
ATOM 649 N N . ASP A 1 86 ? -22.5 2.104 14.406 1 76.81 86 ASP A N 1
ATOM 650 C CA . ASP A 1 86 ? -21.266 2.877 14.461 1 76.81 86 ASP A CA 1
ATOM 651 C C . ASP A 1 86 ? -20.047 1.969 14.328 1 76.81 86 ASP A C 1
ATOM 653 O O . ASP A 1 86 ? -19.422 1.605 15.328 1 76.81 86 ASP A O 1
ATOM 657 N N . THR A 1 87 ? -19.75 1.646 13.195 1 88.25 87 THR A N 1
ATOM 658 C CA . THR A 1 87 ? -18.719 0.659 12.883 1 88.25 87 THR A CA 1
ATOM 659 C C . THR A 1 87 ? -17.328 1.193 13.234 1 88.25 87 THR A C 1
ATOM 661 O O . THR A 1 87 ? -16.422 0.421 13.555 1 88.25 87 THR A O 1
ATOM 664 N N . PHE A 1 88 ? -17.188 2.578 13.336 1 92.25 88 PHE A N 1
ATOM 665 C CA . PHE A 1 88 ? -15.922 3.158 13.773 1 92.25 88 PHE A CA 1
ATOM 666 C C . PHE A 1 88 ? -15.695 2.896 15.258 1 92.25 88 PHE A C 1
ATOM 668 O O . PHE A 1 88 ? -14.586 2.535 15.664 1 92.25 88 PHE A O 1
ATOM 675 N N . HIS A 1 89 ? -16.734 3.014 16.016 1 89.75 89 HIS A N 1
ATOM 676 C CA . HIS A 1 89 ? -16.625 2.746 17.438 1 89.75 89 HIS A CA 1
ATOM 677 C C . HIS A 1 89 ? -16.359 1.267 17.703 1 89.75 89 HIS 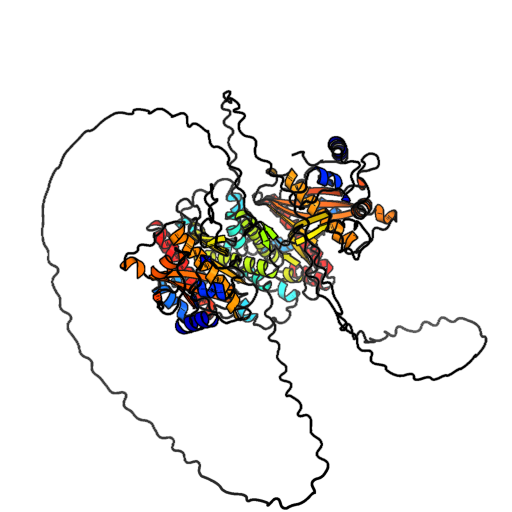A C 1
ATOM 679 O O . HIS A 1 89 ? -15.594 0.92 18.609 1 89.75 89 HIS A O 1
ATOM 685 N N . ASN A 1 90 ? -17.047 0.452 16.953 1 90.25 90 ASN A N 1
ATOM 686 C CA . ASN A 1 90 ? -16.797 -0.979 17.078 1 90.25 90 ASN A CA 1
ATOM 687 C C . ASN A 1 90 ? -15.344 -1.329 16.734 1 90.25 90 ASN A C 1
ATOM 689 O O . ASN A 1 90 ? -14.727 -2.148 17.422 1 90.25 90 ASN A O 1
ATOM 693 N N . PHE A 1 91 ? -14.891 -0.683 15.711 1 93.56 91 PHE A N 1
ATOM 694 C CA . PHE A 1 91 ? -13.5 -0.833 15.305 1 93.56 91 PHE A CA 1
ATOM 695 C C . PHE A 1 91 ? -12.555 -0.428 16.438 1 93.56 91 PHE A C 1
ATOM 697 O O . PHE A 1 91 ? -11.656 -1.188 16.797 1 93.56 91 PHE A O 1
ATOM 704 N N . LEU A 1 92 ? -12.828 0.678 17.047 1 93.25 92 LEU A N 1
ATOM 705 C CA . LEU A 1 92 ? -11.984 1.17 18.125 1 93.25 92 LEU A CA 1
ATOM 706 C C . LEU A 1 92 ? -12.102 0.273 19.359 1 93.25 92 LEU A C 1
ATOM 708 O O . LEU A 1 92 ? -11.109 0.001 20.031 1 93.25 92 LEU A O 1
ATOM 712 N N . ASN A 1 93 ? -13.281 -0.195 19.609 1 89.81 93 ASN A N 1
ATOM 713 C CA . ASN A 1 93 ? -13.484 -1.077 20.75 1 89.81 93 ASN A CA 1
ATOM 714 C C . ASN A 1 93 ? -12.695 -2.375 20.609 1 89.81 93 ASN A C 1
ATOM 716 O O . ASN A 1 93 ? -12.133 -2.869 21.578 1 89.81 93 ASN A O 1
ATOM 720 N N . ASP A 1 94 ? -12.734 -2.838 19.453 1 88.56 94 ASP A N 1
ATOM 721 C CA . ASP A 1 94 ? -12 -4.078 19.219 1 88.56 94 ASP A CA 1
ATOM 722 C C . ASP A 1 94 ? -10.5 -3.873 19.406 1 88.56 94 ASP A C 1
ATOM 724 O O . ASP A 1 94 ? -9.828 -4.699 20.031 1 88.56 94 ASP A O 1
ATOM 728 N N . ILE A 1 95 ? -10 -2.799 18.906 1 89.62 95 ILE A N 1
ATOM 729 C CA . ILE A 1 95 ? -8.57 -2.494 19 1 89.62 95 ILE A CA 1
ATOM 730 C C . ILE A 1 95 ? -8.203 -2.191 20.453 1 89.62 95 ILE A C 1
ATOM 732 O O . ILE A 1 95 ? -7.199 -2.699 20.953 1 89.62 95 ILE A O 1
ATOM 736 N N . CYS A 1 96 ? -9 -1.385 21.078 1 85.56 96 CYS A N 1
ATOM 737 C CA . CYS A 1 96 ? -8.734 -1.004 22.453 1 85.56 96 CYS A CA 1
ATOM 738 C C . CYS A 1 96 ? -8.828 -2.211 23.391 1 85.56 96 CYS A C 1
ATOM 740 O O . CYS A 1 96 ? -8.094 -2.301 24.375 1 85.56 96 CYS A O 1
ATOM 742 N N . GLY A 1 97 ? -9.891 -3.018 23.109 1 73.56 97 GLY A N 1
ATOM 743 C CA . GLY A 1 97 ? -10.062 -4.215 23.922 1 73.56 97 GLY A CA 1
ATOM 744 C C . GLY A 1 97 ? -8.93 -5.215 23.75 1 73.56 97 GLY A C 1
ATOM 745 O O . GLY A 1 97 ? -8.703 -6.059 24.609 1 73.56 97 GLY A O 1
ATOM 746 N N . SER A 1 98 ? -8.586 -5.258 22.469 1 62.03 98 SER A N 1
ATOM 747 C CA . SER A 1 98 ? -7.48 -6.176 22.219 1 62.03 98 SER A CA 1
ATOM 748 C C . SER A 1 98 ? -6.234 -5.773 23 1 62.03 98 SER A C 1
ATOM 750 O O . SER A 1 98 ? -5.277 -6.547 23.094 1 62.03 98 SER A O 1
ATOM 752 N N . GLY A 1 99 ? -6.512 -4.965 24 1 52.38 99 GLY A N 1
ATOM 753 C CA . GLY A 1 99 ? -5.48 -4.52 24.922 1 52.38 99 GLY A CA 1
ATOM 754 C C . GLY A 1 99 ? -4.082 -4.91 24.484 1 52.38 99 GLY A C 1
ATOM 755 O O . GLY A 1 99 ? -3.893 -5.473 23.406 1 52.38 99 GLY A O 1
ATOM 756 N N . ASN A 1 100 ? -3.02 -4.246 25 1 45.03 100 ASN A N 1
ATOM 757 C CA . ASN A 1 100 ? -1.673 -4.805 24.953 1 45.03 100 ASN A CA 1
ATOM 758 C C . ASN A 1 100 ? -1.674 -6.293 25.281 1 45.03 100 ASN A C 1
ATOM 760 O O . ASN A 1 100 ? -0.613 -6.898 25.453 1 45.03 100 ASN A O 1
ATOM 764 N N . THR A 1 101 ? -2.764 -6.723 25.766 1 40.16 101 THR A N 1
ATOM 765 C CA . THR A 1 101 ? -2.773 -8.117 26.203 1 40.16 101 THR A CA 1
ATOM 766 C C . THR A 1 101 ? -3.182 -9.039 25.062 1 40.16 101 THR A C 1
ATOM 768 O O . THR A 1 101 ? -4.125 -8.742 24.328 1 40.16 101 THR A O 1
ATOM 771 N N . THR A 1 102 ? -2.332 -9.648 24.609 1 40.06 102 THR A N 1
ATOM 772 C CA . THR A 1 102 ? -2.605 -10.703 23.641 1 40.06 102 THR A CA 1
ATOM 773 C C . THR A 1 102 ? -3.988 -11.305 23.859 1 40.06 102 THR A C 1
ATOM 775 O O . THR A 1 102 ? -4.281 -11.805 24.953 1 40.06 102 THR A O 1
ATOM 778 N N . PRO A 1 103 ? -4.992 -10.758 23.344 1 42.09 103 PRO A N 1
ATOM 779 C CA . PRO A 1 103 ? -6.25 -11.461 23.594 1 42.09 103 PRO A CA 1
ATOM 780 C C . PRO A 1 103 ? -6.047 -12.953 23.859 1 42.09 103 PRO A C 1
ATOM 782 O O . PRO A 1 103 ? -5.07 -13.539 23.375 1 42.09 103 PRO A O 1
ATOM 785 N N . ALA A 1 104 ? -6.688 -13.523 24.859 1 43.56 104 ALA A N 1
ATOM 786 C CA . ALA A 1 104 ? -6.688 -14.977 24.969 1 43.56 104 ALA A CA 1
ATOM 787 C C . ALA A 1 104 ? -6.797 -15.633 23.594 1 43.56 104 ALA A C 1
ATOM 789 O O . ALA A 1 104 ? -7.48 -15.109 22.703 1 43.56 104 ALA A O 1
ATOM 790 N N . PRO A 1 105 ? -5.824 -16.469 23.266 1 52.25 105 PRO A N 1
ATOM 791 C CA . PRO A 1 105 ? -5.852 -17.172 21.969 1 52.25 105 PRO A CA 1
ATOM 792 C C . PRO A 1 105 ? -7.25 -17.672 21.594 1 52.25 105 PRO A C 1
ATOM 794 O O . PRO A 1 105 ? -7.883 -18.391 22.375 1 52.25 105 PRO A O 1
ATOM 797 N N . GLN A 1 106 ? -8.062 -16.859 21.062 1 63.59 106 GLN A N 1
ATOM 798 C CA . GLN A 1 106 ? -9.328 -17.359 20.547 1 63.59 106 GLN A CA 1
ATOM 799 C C . GLN A 1 106 ? -9.117 -18.594 19.688 1 63.59 106 GLN A C 1
ATOM 801 O O . GLN A 1 106 ? -8.172 -18.672 18.906 1 63.59 106 GLN A O 1
ATOM 806 N N . SER A 1 107 ? -9.938 -19.641 20.109 1 75.5 107 SER A N 1
ATOM 807 C CA . SER A 1 107 ? -9.875 -20.828 19.266 1 75.5 107 SER A CA 1
ATOM 808 C C . SER A 1 107 ? -10.273 -20.5 17.828 1 75.5 107 SER A C 1
ATOM 810 O O . SER A 1 107 ? -10.969 -19.516 17.578 1 75.5 107 SER A O 1
ATOM 812 N N . ASP A 1 108 ? -9.773 -21.141 16.938 1 78.88 108 ASP A N 1
ATOM 813 C CA . ASP A 1 108 ? -10.141 -21 15.531 1 78.88 108 ASP A CA 1
ATOM 814 C C . ASP A 1 108 ? -11.648 -21.094 15.344 1 78.88 108 ASP A C 1
ATOM 816 O O . ASP A 1 108 ? -12.234 -20.312 14.586 1 78.88 108 ASP A O 1
ATOM 820 N N . GLU A 1 109 ? -12.227 -21.922 16.188 1 73.44 109 GLU A N 1
ATOM 821 C CA . GLU A 1 109 ? -13.672 -22.094 16.094 1 73.44 109 GLU A CA 1
ATOM 822 C C . GLU A 1 109 ? -14.406 -20.844 16.578 1 73.44 109 GLU A C 1
ATOM 824 O O . GLU A 1 109 ? -15.422 -20.453 16 1 73.44 109 GLU A O 1
ATOM 829 N N . SER A 1 110 ? -13.898 -20.297 17.562 1 74.5 110 SER A N 1
ATOM 830 C CA . SER A 1 110 ? -14.516 -19.078 18.094 1 74.5 110 SER A CA 1
ATOM 831 C C . SER A 1 110 ? -14.43 -17.938 17.094 1 74.5 110 SER A C 1
ATOM 833 O O . SER A 1 110 ? -15.352 -17.125 16.984 1 74.5 110 SER A O 1
ATOM 835 N N . LEU A 1 111 ? -13.367 -17.969 16.391 1 76.5 111 LEU A N 1
ATOM 836 C CA . LEU A 1 111 ? -13.18 -16.922 15.383 1 76.5 111 LEU A CA 1
ATOM 837 C C . LEU A 1 111 ? -14.172 -17.094 14.234 1 76.5 111 LEU A C 1
ATOM 839 O O . LEU A 1 111 ? -14.672 -16.109 13.688 1 76.5 111 LEU A O 1
ATOM 843 N N . VAL A 1 112 ? -14.422 -18.297 13.93 1 78 112 VAL A N 1
ATOM 844 C CA . VAL A 1 112 ? -15.359 -18.562 12.852 1 78 112 VAL A CA 1
ATOM 8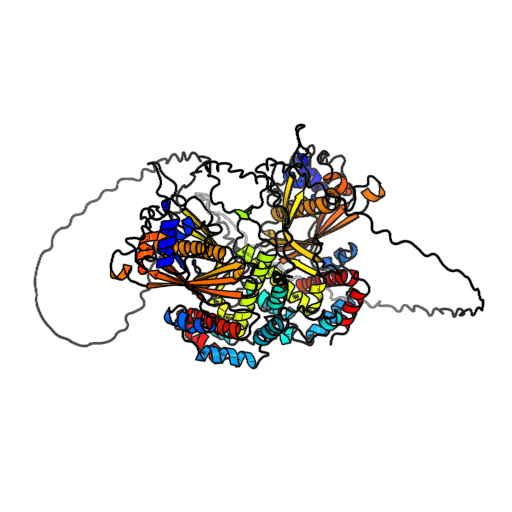45 C C . VAL A 1 112 ? -16.781 -18.219 13.297 1 78 112 VAL A C 1
ATOM 847 O O . VAL A 1 112 ? -17.562 -17.672 12.523 1 78 112 VAL A O 1
ATOM 850 N N . ASN A 1 113 ? -17.031 -18.484 14.562 1 70 113 ASN A N 1
ATOM 851 C CA . ASN A 1 113 ? -18.391 -18.328 15.07 1 70 113 ASN A CA 1
ATOM 852 C C . ASN A 1 113 ? -18.641 -16.922 15.594 1 70 113 ASN A C 1
ATOM 854 O O . ASN A 1 113 ? -19.75 -16.609 16.031 1 70 113 ASN A O 1
ATOM 858 N N . ALA A 1 114 ? -17.594 -16.172 15.594 1 67.38 114 ALA A N 1
ATOM 859 C CA . ALA A 1 114 ? -17.766 -14.781 16.016 1 67.38 114 ALA A CA 1
ATOM 860 C C . ALA A 1 114 ? -18.859 -14.094 15.195 1 67.38 114 ALA A C 1
ATOM 862 O O . ALA A 1 114 ? -19.125 -14.484 14.055 1 67.38 114 ALA A O 1
ATOM 863 N N . PRO A 1 115 ? -19.531 -13.188 15.93 1 61.78 115 PRO A N 1
ATOM 864 C CA . PRO A 1 115 ? -20.531 -12.461 15.156 1 61.78 115 PRO A CA 1
ATOM 865 C C . PRO A 1 115 ? -20.016 -12.016 13.789 1 61.78 115 PRO A C 1
ATOM 867 O O . PRO A 1 115 ? -18.812 -11.859 13.602 1 61.78 115 PRO A O 1
ATOM 870 N N . ALA A 1 116 ? -20.969 -11.828 13.008 1 70.94 116 ALA A N 1
ATOM 871 C CA . ALA A 1 116 ? -20.641 -11.477 11.625 1 70.94 116 ALA A CA 1
ATOM 872 C C . ALA A 1 116 ? -19.766 -10.219 11.578 1 70.94 116 ALA A C 1
ATOM 874 O O . ALA A 1 116 ? -20.125 -9.188 12.156 1 70.94 116 ALA A O 1
ATOM 875 N N . ILE A 1 117 ? -18.688 -10.336 10.984 1 78.81 117 ILE A N 1
ATOM 876 C CA . ILE A 1 117 ? -17.641 -9.32 10.945 1 78.81 117 ILE A CA 1
ATOM 877 C C . ILE A 1 117 ? -18.141 -8.109 10.156 1 78.81 117 ILE A C 1
ATOM 879 O O . ILE A 1 117 ? -17.891 -6.961 10.539 1 78.81 117 ILE A O 1
ATOM 883 N N . GLU A 1 118 ? -18.891 -8.375 9.172 1 78.56 118 GLU A N 1
ATOM 884 C CA . GLU A 1 118 ? -19.25 -7.301 8.25 1 78.56 118 GLU A CA 1
ATOM 885 C C . GLU A 1 118 ? -20.25 -6.348 8.875 1 78.56 118 GLU A C 1
ATOM 887 O O . GLU A 1 118 ? -20.062 -5.129 8.852 1 78.56 118 GLU A O 1
ATOM 892 N N . PRO A 1 119 ? -21.25 -6.867 9.539 1 75.94 119 PRO A N 1
ATOM 893 C CA . PRO A 1 119 ? -22.172 -5.93 10.188 1 75.94 119 PRO A CA 1
ATOM 894 C C . PRO A 1 119 ? -21.5 -5.164 11.336 1 75.94 119 PRO A C 1
ATOM 896 O O . PRO A 1 119 ? -21.875 -4.02 11.617 1 75.94 119 PRO A O 1
ATOM 899 N N . LYS A 1 120 ? -20.578 -5.824 11.914 1 83.75 120 LYS A N 1
ATOM 900 C CA . LYS A 1 120 ? -19.938 -5.23 13.078 1 83.75 120 LYS A CA 1
ATOM 901 C C . LYS A 1 120 ? -18.938 -4.152 12.672 1 83.75 120 LYS A C 1
ATOM 903 O O . LYS A 1 120 ? -18.859 -3.096 13.305 1 83.75 120 LYS A O 1
ATOM 908 N N . PHE A 1 121 ? -18.203 -4.406 11.617 1 90.06 121 PHE A N 1
ATOM 909 C CA . PHE A 1 121 ? -17.094 -3.516 11.328 1 90.06 121 PHE A CA 1
ATOM 910 C C . PHE A 1 121 ? -17.281 -2.824 9.984 1 90.06 121 PHE A C 1
ATOM 912 O O . PHE A 1 121 ? -16.703 -1.77 9.734 1 90.06 121 PHE A O 1
ATOM 919 N N . SER A 1 122 ? -18.016 -3.404 9.07 1 90.19 122 SER A N 1
ATOM 920 C CA . SER A 1 122 ? -18.312 -2.85 7.754 1 90.19 122 SER A CA 1
ATOM 921 C C . SER A 1 122 ? -17.047 -2.393 7.047 1 90.19 122 SER A C 1
ATOM 923 O O . SER A 1 122 ? -16.109 -3.176 6.875 1 90.19 122 SER A O 1
ATOM 925 N N . SER A 1 123 ? -16.938 -1.088 6.785 1 91.62 123 SER A N 1
ATOM 926 C CA . SER A 1 123 ? -15.812 -0.552 6.027 1 91.62 123 SER A CA 1
ATOM 927 C C . SER A 1 123 ? -14.5 -0.709 6.789 1 91.62 123 SER A C 1
ATOM 929 O O . SER A 1 123 ? -13.422 -0.629 6.203 1 91.62 123 SER A O 1
ATOM 931 N N . PHE A 1 124 ? -14.562 -0.994 8.062 1 94.62 124 PHE A N 1
ATOM 932 C CA . PHE A 1 124 ? -13.352 -1.021 8.875 1 94.62 124 PHE A CA 1
ATOM 933 C C . PHE A 1 124 ? -12.812 -2.441 9.008 1 94.62 124 PHE A C 1
ATOM 935 O O . PHE A 1 124 ? -11.852 -2.684 9.727 1 94.62 124 PHE A O 1
ATOM 942 N N . VAL A 1 125 ? -13.406 -3.377 8.242 1 94 125 VAL A N 1
ATOM 943 C CA . VAL A 1 125 ? -12.898 -4.746 8.211 1 94 125 VAL A CA 1
ATOM 944 C C . VAL A 1 125 ? -11.461 -4.762 7.691 1 94 125 VAL A C 1
ATOM 946 O O . VAL A 1 125 ? -10.586 -5.387 8.297 1 94 125 VAL A O 1
ATOM 949 N N . VAL A 1 126 ? -11.188 -4.008 6.598 1 96.12 126 VAL A N 1
ATOM 950 C CA . VAL A 1 126 ? -9.867 -4.016 5.969 1 96.12 126 VAL A CA 1
ATOM 951 C C . VAL A 1 126 ? -8.852 -3.354 6.895 1 96.12 126 VAL A C 1
ATOM 953 O O . VAL A 1 126 ? -7.82 -3.945 7.219 1 96.12 126 VAL A O 1
ATOM 956 N N . PRO A 1 127 ? -9.133 -2.15 7.434 1 96.56 127 PRO A N 1
ATOM 957 C CA . PRO A 1 127 ? -8.156 -1.558 8.352 1 96.56 127 PRO A CA 1
ATOM 958 C C . PRO A 1 127 ? -7.93 -2.408 9.602 1 96.56 127 PRO A C 1
ATOM 960 O O . PRO A 1 127 ? -6.828 -2.422 10.148 1 96.56 127 PRO A O 1
ATOM 963 N N . LEU A 1 128 ? -8.953 -3.07 10.086 1 94.62 128 LEU A N 1
ATOM 964 C CA . LEU A 1 128 ? -8.781 -3.928 11.258 1 94.62 128 LEU A CA 1
ATOM 965 C C . LEU A 1 128 ? -7.812 -5.066 10.961 1 94.62 128 LEU A C 1
ATOM 967 O O . LEU A 1 128 ? -6.91 -5.344 11.75 1 94.62 128 LEU A O 1
ATOM 971 N N . GLY A 1 129 ? -8.023 -5.707 9.812 1 92.31 129 GLY A N 1
ATOM 972 C CA . GLY A 1 129 ? -7.102 -6.754 9.398 1 92.31 129 GLY A CA 1
ATOM 973 C C . GLY A 1 129 ? -5.676 -6.262 9.234 1 92.31 129 GLY A C 1
ATOM 974 O O . GLY A 1 129 ? -4.73 -6.945 9.633 1 92.31 129 GLY A O 1
ATOM 975 N N . GLN A 1 130 ? -5.543 -5.078 8.664 1 94.25 130 GLN A N 1
ATOM 976 C CA . GLN A 1 130 ? -4.219 -4.512 8.43 1 94.25 130 GLN A CA 1
ATOM 977 C C . GLN A 1 130 ? -3.572 -4.074 9.742 1 94.25 130 GLN A C 1
ATOM 979 O O . GLN A 1 130 ? -2.352 -4.16 9.898 1 94.25 130 GLN A O 1
ATOM 984 N N . TRP A 1 131 ? -4.324 -3.586 10.695 1 93.88 131 TRP A N 1
ATOM 985 C CA . TRP A 1 131 ? -3.803 -3.176 11.992 1 93.88 131 TRP A CA 1
ATOM 986 C C . TRP A 1 131 ? -3.166 -4.355 12.719 1 93.88 131 TRP A C 1
ATOM 988 O O . TRP A 1 131 ? -2.121 -4.207 13.359 1 93.88 131 TRP A O 1
ATOM 998 N N . LYS A 1 132 ? -3.729 -5.484 12.609 1 89.06 132 LYS A N 1
ATOM 999 C CA . LYS A 1 132 ? -3.24 -6.684 13.281 1 89.06 132 LYS A CA 1
ATOM 1000 C C . LYS A 1 132 ? -1.874 -7.098 12.742 1 89.06 132 LYS A C 1
ATOM 1002 O O . LYS A 1 132 ? -1.168 -7.891 13.375 1 89.06 132 LYS A O 1
ATOM 1007 N N . LEU A 1 133 ? -1.526 -6.543 11.57 1 89.25 133 LEU A N 1
ATOM 1008 C CA . LEU A 1 133 ? -0.264 -6.91 10.938 1 89.25 133 LEU A CA 1
ATOM 1009 C C . LEU A 1 133 ? 0.829 -5.902 11.273 1 89.25 133 LEU A C 1
ATOM 1011 O O . LEU A 1 133 ? 1.982 -6.074 10.875 1 89.25 133 LEU A O 1
ATOM 1015 N N . LEU A 1 134 ? 0.461 -4.852 11.992 1 92.75 134 LEU A N 1
ATOM 1016 C CA . LEU A 1 134 ? 1.477 -3.879 12.375 1 92.75 134 LEU A CA 1
ATOM 1017 C C . LEU A 1 134 ? 2.541 -4.527 13.258 1 92.75 134 LEU A C 1
ATOM 1019 O O . LEU A 1 134 ? 2.303 -5.582 13.852 1 92.75 134 LEU A O 1
ATOM 1023 N N . LYS A 1 135 ? 3.656 -3.896 13.266 1 90 135 LYS A N 1
ATOM 1024 C CA . LYS A 1 135 ? 4.746 -4.395 14.102 1 90 135 LYS A CA 1
ATOM 1025 C C . LYS A 1 135 ? 4.312 -4.52 15.555 1 90 135 LYS A C 1
ATOM 1027 O O . LYS A 1 135 ? 3.73 -3.592 16.125 1 90 135 LYS A O 1
ATOM 1032 N N . PRO A 1 136 ? 4.52 -5.727 16.094 1 81.06 136 PRO A N 1
ATOM 1033 C CA . PRO A 1 136 ? 4.176 -5.859 17.516 1 81.06 136 PRO A CA 1
ATOM 1034 C C . PRO A 1 136 ? 4.957 -4.895 18.406 1 81.06 136 PRO A C 1
ATOM 1036 O O . PRO A 1 136 ? 6.125 -4.609 18.141 1 81.06 136 PRO A O 1
ATOM 1039 N N . ALA A 1 137 ? 4.211 -4.395 19.375 1 71.19 137 ALA A N 1
ATOM 1040 C CA . ALA A 1 137 ? 4.867 -3.48 20.312 1 71.19 137 ALA A CA 1
ATOM 1041 C C . ALA A 1 137 ? 5.93 -4.203 21.125 1 71.19 137 ALA A C 1
ATOM 1043 O O . ALA A 1 137 ? 5.773 -5.387 21.453 1 71.19 137 ALA A O 1
ATOM 1044 N N . ALA A 1 138 ? 7.117 -3.717 21.188 1 59.84 138 ALA A N 1
ATOM 1045 C CA . ALA A 1 138 ? 8.156 -4.32 22 1 59.84 138 ALA A CA 1
ATOM 1046 C C . ALA A 1 138 ? 7.648 -4.594 23.422 1 59.84 138 ALA A C 1
ATOM 1048 O O . ALA A 1 138 ? 6.934 -3.775 24 1 59.84 138 ALA A O 1
ATOM 1049 N N . GLN A 1 139 ? 7.406 -5.859 23.859 1 48.19 139 GLN A N 1
ATOM 1050 C CA . GLN A 1 139 ? 7.098 -6.156 25.25 1 48.19 139 GLN A CA 1
ATOM 1051 C C . GLN A 1 139 ? 7.957 -5.316 26.188 1 48.19 139 GLN A C 1
ATOM 1053 O O . GLN A 1 139 ? 9.148 -5.125 25.953 1 48.19 139 GLN A O 1
ATOM 1058 N N . GLU A 1 140 ? 7.406 -4.523 27.031 1 40.72 140 GLU A N 1
ATOM 1059 C CA . GLU A 1 140 ? 8.195 -3.881 28.078 1 40.72 140 GLU A CA 1
ATOM 1060 C C . GLU A 1 140 ? 9.164 -4.867 28.719 1 40.72 140 GLU A C 1
ATOM 1062 O O . GLU A 1 140 ? 8.758 -5.914 29.219 1 40.72 140 GLU A O 1
ATOM 1067 N N . GLN A 1 141 ? 10.289 -5.02 28.422 1 35.12 141 GLN A N 1
ATOM 1068 C CA . GLN A 1 141 ? 11.242 -5.758 29.25 1 35.12 141 GLN A CA 1
ATOM 1069 C C . GLN A 1 141 ? 11.094 -5.398 30.719 1 35.12 141 GLN A C 1
ATOM 1071 O O . GLN A 1 141 ? 11.266 -4.238 31.094 1 35.12 141 GLN A O 1
ATOM 1076 N N . VAL A 1 142 ? 10.375 -6.137 31.547 1 32.03 142 VAL A N 1
ATOM 1077 C CA . VAL A 1 142 ? 10.633 -6.066 32.969 1 32.03 142 VAL A CA 1
ATOM 1078 C C . VAL A 1 142 ? 12.141 -6.09 33.25 1 32.03 142 VAL A C 1
ATOM 1080 O O . VAL A 1 142 ? 12.812 -7.078 32.938 1 32.03 142 VAL A O 1
ATOM 1083 N N . VAL A 1 143 ? 12.742 -5.016 33.438 1 30.56 143 VAL A N 1
ATOM 1084 C CA . VAL A 1 143 ? 14.086 -4.891 34 1 30.56 143 VAL A CA 1
ATOM 1085 C C . VAL A 1 143 ? 14.188 -5.703 35.281 1 30.56 143 VAL A C 1
ATOM 1087 O O . VAL A 1 143 ? 13.547 -5.383 36.281 1 30.56 143 VAL A O 1
ATOM 1090 N N . ALA A 1 144 ? 14.281 -6.941 35.344 1 29.53 144 ALA A N 1
ATOM 1091 C CA . ALA A 1 144 ? 14.781 -7.586 36.531 1 29.53 144 ALA A CA 1
ATOM 1092 C C . ALA A 1 144 ? 16.062 -6.91 37.031 1 29.53 144 ALA A C 1
ATOM 1094 O O . ALA A 1 144 ? 17.016 -6.73 36.281 1 29.53 144 ALA A O 1
ATOM 1095 N N . SER A 1 145 ? 15.992 -6.18 38.156 1 28.45 145 SER A N 1
ATOM 1096 C CA . SER A 1 145 ? 17.047 -5.555 38.938 1 28.45 145 SER A CA 1
ATOM 1097 C C . SER A 1 145 ? 18.172 -6.543 39.219 1 28.45 145 SER A C 1
ATOM 1099 O O . SER A 1 145 ? 18.391 -6.93 40.375 1 28.45 145 SER A O 1
ATOM 1101 N N . THR A 1 146 ? 18.266 -7.629 38.625 1 29.5 146 THR A N 1
ATOM 1102 C CA . THR A 1 146 ? 19.391 -8.336 39.219 1 29.5 146 THR A CA 1
ATOM 1103 C C . THR A 1 146 ? 20.688 -7.543 39.031 1 29.5 146 THR A C 1
ATOM 1105 O O . THR A 1 146 ? 20.938 -7.023 37.938 1 29.5 146 THR A O 1
ATOM 1108 N N . PRO A 1 147 ? 21.344 -7.234 40.188 1 26.17 147 PRO A N 1
ATOM 1109 C CA . PRO A 1 147 ? 22.578 -6.457 40.281 1 26.17 147 PRO A CA 1
ATOM 1110 C C . PRO A 1 147 ? 23.625 -6.875 39.25 1 26.17 147 PRO A C 1
ATOM 1112 O O . PRO A 1 147 ? 23.766 -8.062 38.969 1 26.17 147 PRO A O 1
ATOM 1115 N N . PRO A 1 148 ? 23.906 -5.926 38.438 1 26.62 148 PRO A N 1
ATOM 1116 C CA . PRO A 1 148 ? 24.812 -6.199 37.312 1 26.62 148 PRO A CA 1
ATOM 1117 C C . PRO A 1 148 ? 26.141 -6.809 37.781 1 26.62 148 PRO A C 1
ATOM 1119 O O . PRO A 1 148 ? 26.781 -6.285 38.688 1 26.62 148 PRO A O 1
ATOM 1122 N N . LEU A 1 149 ? 26.141 -8.047 38 1 25.62 149 LEU A N 1
ATOM 1123 C CA . LEU A 1 149 ? 27.5 -8.523 38.25 1 25.62 149 LEU A CA 1
ATOM 1124 C C . LEU A 1 149 ? 28.484 -7.891 37.281 1 25.62 149 LEU A C 1
ATOM 1126 O O . LEU A 1 149 ? 28.125 -7.605 36.125 1 25.62 149 LEU A O 1
ATOM 1130 N N . ASN A 1 150 ? 29.688 -7.469 37.688 1 21.42 150 ASN A N 1
ATOM 1131 C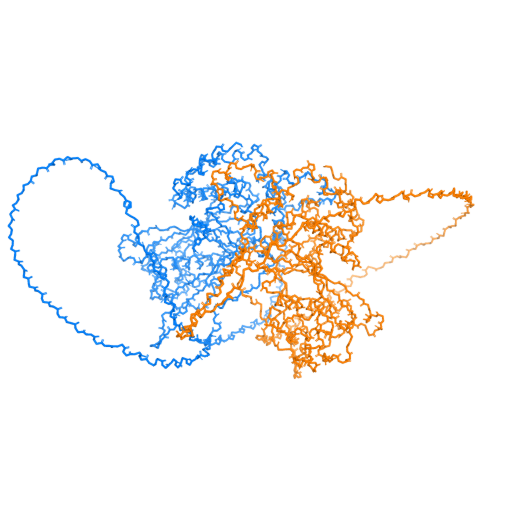 CA . ASN A 1 150 ? 30.844 -6.754 37.156 1 21.42 150 ASN A CA 1
ATOM 1132 C C . ASN A 1 150 ? 31.297 -7.32 35.812 1 21.42 150 ASN A C 1
ATOM 1134 O O . ASN A 1 150 ? 32 -8.328 35.781 1 21.42 150 ASN A O 1
ATOM 1138 N N . ALA A 1 151 ? 30.453 -7.621 35.031 1 22.12 151 ALA A N 1
ATOM 1139 C CA . ALA A 1 151 ? 30.938 -8.32 33.844 1 22.12 151 ALA A CA 1
ATOM 1140 C C . ALA A 1 151 ? 32 -7.504 33.125 1 22.12 151 ALA A C 1
ATOM 1142 O O . ALA A 1 151 ? 31.844 -6.297 32.938 1 22.12 151 ALA A O 1
ATOM 1143 N N . ILE A 1 152 ? 33.188 -7.902 33.062 1 22.36 152 ILE A N 1
ATOM 1144 C CA . ILE A 1 152 ? 34.438 -7.457 32.469 1 22.36 152 ILE A CA 1
ATOM 1145 C C . ILE A 1 152 ? 34.219 -7.051 31.016 1 22.36 152 ILE A C 1
ATOM 1147 O O . ILE A 1 152 ? 33.625 -7.816 30.234 1 22.36 152 ILE A O 1
ATOM 1151 N N . LYS A 1 153 ? 34.375 -5.832 30.688 1 22.98 153 LYS A N 1
ATOM 1152 C CA . LYS A 1 153 ? 34.344 -4.887 29.578 1 22.98 153 LYS A CA 1
ATOM 1153 C C . LYS A 1 153 ? 35.156 -5.414 28.391 1 22.98 153 LYS A C 1
ATOM 1155 O O . LYS A 1 153 ? 36.375 -5.242 28.328 1 22.98 153 LYS A O 1
ATOM 1160 N N . ASN A 1 154 ? 34.938 -6.676 27.953 1 18.38 154 ASN A N 1
ATOM 1161 C CA . ASN A 1 154 ? 35.875 -6.984 26.906 1 18.38 154 ASN A CA 1
ATOM 1162 C C . ASN A 1 154 ? 35.781 -6.016 25.734 1 18.38 154 ASN A C 1
ATOM 1164 O O . ASN A 1 154 ? 34.656 -5.75 25.25 1 18.38 154 ASN A O 1
ATOM 1168 N N . THR A 1 155 ? 36.719 -5.105 25.453 1 20.73 155 THR A N 1
ATOM 1169 C CA . THR A 1 155 ? 37.125 -3.998 24.609 1 20.73 155 THR A CA 1
ATOM 1170 C C . THR A 1 155 ? 37.094 -4.387 23.141 1 20.73 155 THR A C 1
ATOM 1172 O O . THR A 1 155 ? 37.625 -3.678 22.281 1 20.73 155 THR A O 1
ATOM 1175 N N . SER A 1 156 ? 36.375 -5.434 22.797 1 18.12 156 SER A N 1
ATOM 1176 C CA . SER A 1 156 ? 36.875 -5.922 21.531 1 18.12 156 SER A CA 1
ATOM 1177 C C . SER A 1 156 ? 36.719 -4.879 20.422 1 18.12 156 SER A C 1
ATOM 1179 O O . SER A 1 156 ? 36.031 -3.887 20.609 1 18.12 156 SER A O 1
ATOM 1181 N N . ALA A 1 157 ? 36.562 -5.363 19.031 1 20.16 157 ALA A N 1
ATOM 1182 C CA . ALA A 1 157 ? 37.219 -5.066 17.75 1 20.16 157 ALA A CA 1
ATOM 1183 C C . ALA A 1 157 ? 36.5 -3.908 17.047 1 20.16 157 ALA A C 1
ATOM 1185 O O . ALA A 1 157 ? 35.312 -3.686 17.25 1 20.16 157 ALA A O 1
ATOM 1186 N N . LEU A 1 158 ? 37.219 -2.959 16.484 1 19.92 158 LEU A N 1
ATOM 1187 C CA . LEU A 1 158 ? 37.125 -1.652 15.852 1 19.92 158 LEU A CA 1
ATOM 1188 C C . LEU A 1 158 ? 36.25 -1.734 14.594 1 19.92 158 LEU A C 1
ATOM 1190 O O . LEU A 1 158 ? 36.5 -2.572 13.727 1 19.92 158 LEU A O 1
ATOM 1194 N N . PRO A 1 159 ? 35.031 -1.43 14.656 1 20.62 159 PRO A N 1
ATOM 1195 C CA . PRO A 1 159 ? 34.125 -1.527 13.516 1 20.62 159 PRO A CA 1
ATOM 1196 C C . PRO A 1 159 ? 34.594 -0.721 12.312 1 20.62 159 PRO A C 1
ATOM 1198 O O . PRO A 1 159 ? 35.031 0.418 12.461 1 20.62 159 PRO A O 1
ATOM 1201 N N . LEU A 1 160 ? 35.188 -1.331 11.227 1 19.67 160 LEU A N 1
ATOM 1202 C CA . LEU A 1 160 ? 35.812 -0.796 10.031 1 19.67 160 LEU A CA 1
ATOM 1203 C C . LEU A 1 160 ? 34.906 0.173 9.305 1 19.67 160 LEU A C 1
ATOM 1205 O O . LEU A 1 160 ? 33.781 -0.182 8.953 1 19.67 160 LEU A O 1
ATOM 1209 N N . ASP A 1 161 ? 35.062 1.463 9.453 1 19 161 ASP A N 1
ATOM 1210 C CA . ASP A 1 161 ? 34.5 2.719 8.969 1 19 161 ASP A CA 1
ATOM 1211 C C . ASP A 1 161 ? 34.719 2.885 7.469 1 19 161 ASP A C 1
ATOM 1213 O O . ASP A 1 161 ? 35.812 3.254 7.039 1 19 161 ASP A O 1
ATOM 1217 N N . TYR A 1 162 ? 34.375 1.898 6.617 1 18.8 162 TYR A N 1
ATOM 1218 C CA . TYR A 1 162 ? 34.844 2.066 5.242 1 18.8 162 TYR A CA 1
ATOM 1219 C C . TYR A 1 162 ? 34.188 3.293 4.602 1 18.8 162 TYR A C 1
ATOM 1221 O O . TYR A 1 162 ? 32.969 3.375 4.477 1 18.8 162 TYR A O 1
ATOM 1229 N N . ASP A 1 163 ? 34.812 4.43 4.625 1 19.08 163 ASP A N 1
ATOM 1230 C CA . ASP A 1 163 ? 34.562 5.762 4.094 1 19.08 163 ASP A CA 1
ATOM 1231 C C . ASP A 1 163 ? 34.719 5.785 2.572 1 19.08 163 ASP A C 1
ATOM 1233 O O . ASP A 1 163 ? 35.719 6.25 2.053 1 19.08 163 ASP A O 1
ATOM 1237 N N . LYS A 1 164 ? 34.344 4.789 1.765 1 22.14 164 LYS A N 1
ATOM 1238 C CA . LYS A 1 164 ? 34.906 5.039 0.439 1 22.14 164 LYS A CA 1
ATOM 1239 C C . LYS A 1 164 ? 34.312 6.289 -0.19 1 22.14 164 LYS A C 1
ATOM 1241 O O . LYS A 1 164 ? 33.125 6.559 -0.011 1 22.14 164 LYS A O 1
ATOM 1246 N N . PRO A 1 165 ? 35.094 7.254 -0.807 1 19.38 165 PRO A N 1
ATOM 1247 C CA . PRO A 1 165 ? 34.75 8.562 -1.357 1 19.38 165 PRO A CA 1
ATOM 1248 C C . PRO A 1 165 ? 33.875 8.461 -2.602 1 19.38 165 PRO A C 1
ATOM 1250 O O . PRO A 1 165 ? 34.031 7.535 -3.4 1 19.38 165 PRO A O 1
ATOM 1253 N N . PRO A 1 166 ? 32.656 9 -2.617 1 19.81 166 PRO A N 1
ATOM 1254 C CA . PRO A 1 166 ? 31.578 8.906 -3.609 1 19.81 166 PRO A CA 1
ATOM 1255 C C . PRO A 1 166 ? 32 9.406 -4.988 1 19.81 166 P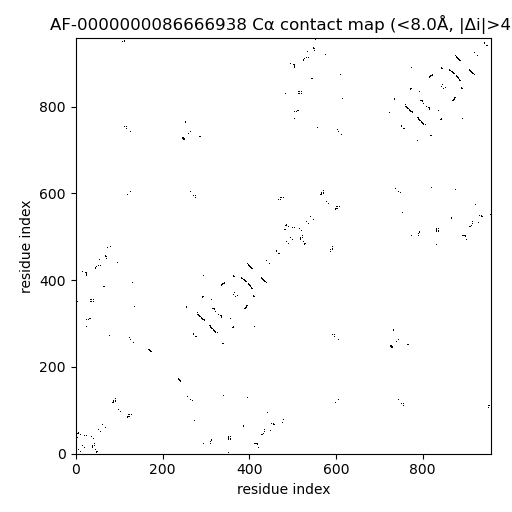RO A C 1
ATOM 1257 O O . PRO A 1 166 ? 32.688 10.422 -5.094 1 19.81 166 PRO A O 1
ATOM 1260 N N . LEU A 1 167 ? 32.25 8.57 -5.902 1 21.92 167 LEU A N 1
ATOM 1261 C CA . LEU A 1 167 ? 32.781 8.938 -7.215 1 21.92 167 LEU A CA 1
ATOM 1262 C C . LEU A 1 167 ? 31.844 9.891 -7.93 1 21.92 167 LEU A C 1
ATOM 1264 O O . LEU A 1 167 ? 30.625 9.836 -7.723 1 21.92 167 LEU A O 1
ATOM 1268 N N . PRO A 1 168 ? 32.281 11.008 -8.688 1 19.22 168 PRO A N 1
ATOM 1269 C CA . PRO A 1 168 ? 31.703 12.234 -9.227 1 19.22 168 PRO A CA 1
ATOM 1270 C C . PRO A 1 168 ? 30.75 11.969 -10.391 1 19.22 168 PRO A C 1
ATOM 1272 O O . PRO A 1 168 ? 31.062 11.156 -11.273 1 19.22 168 PRO A O 1
ATOM 1275 N N . PRO A 1 169 ? 29.406 12.086 -10.234 1 19 169 PRO A N 1
ATOM 1276 C CA . PRO A 1 169 ? 28.359 11.695 -11.188 1 19 169 PRO A CA 1
ATOM 1277 C C . PRO A 1 169 ? 28.422 12.5 -12.492 1 19 169 PRO A C 1
ATOM 1279 O O . PRO A 1 169 ? 28.688 13.703 -12.461 1 19 169 PRO A O 1
ATOM 1282 N N . SER A 1 170 ? 28.922 12 -13.602 1 18.41 170 SER A N 1
ATOM 1283 C CA . SER A 1 170 ? 29.094 12.625 -14.906 1 18.41 170 SER A CA 1
ATOM 1284 C C . SER A 1 170 ? 27.766 13.094 -15.484 1 18.41 170 SER A C 1
ATOM 1286 O O . SER A 1 170 ? 26.734 12.43 -15.305 1 18.41 170 SER A O 1
ATOM 1288 N N . PHE A 1 171 ? 27.562 14.445 -16.016 1 17.73 171 PHE A N 1
ATOM 1289 C CA . PHE A 1 171 ? 26.594 15.469 -16.391 1 17.73 171 PHE A CA 1
ATOM 1290 C C . PHE A 1 171 ? 25.938 15.109 -17.719 1 17.73 171 PHE A C 1
ATOM 1292 O O . PHE A 1 171 ? 25.016 15.805 -18.172 1 17.73 171 PHE A O 1
ATOM 1299 N N . SER A 1 172 ? 25.359 13.961 -17.969 1 17.14 172 SER A N 1
ATOM 1300 C CA . SER A 1 172 ? 25 13.875 -19.375 1 17.14 172 SER A CA 1
ATOM 1301 C C . SER A 1 172 ? 23.953 14.93 -19.75 1 17.14 172 SER A C 1
ATOM 1303 O O . SER A 1 172 ? 22.984 15.133 -19.016 1 17.14 172 SER A O 1
ATOM 1305 N N . ARG A 1 173 ? 24.141 15.828 -20.781 1 18.11 173 ARG A N 1
ATOM 1306 C CA . ARG A 1 173 ? 23.688 17.109 -21.312 1 18.11 173 ARG A CA 1
ATOM 1307 C C . ARG A 1 173 ? 22.297 16.984 -21.938 1 18.11 173 ARG A C 1
ATOM 1309 O O . ARG A 1 173 ? 21.562 17.953 -22.016 1 18.11 173 ARG A O 1
ATOM 1316 N N . GLU A 1 174 ? 21.734 15.836 -22.484 1 17.56 174 GLU A N 1
ATOM 1317 C CA . GLU A 1 174 ? 21.156 16.125 -23.797 1 17.56 174 GLU A CA 1
ATOM 1318 C C . GLU A 1 174 ? 19.844 16.875 -23.656 1 17.56 174 GLU A C 1
ATOM 1320 O O . GLU A 1 174 ? 18.844 16.328 -23.188 1 17.56 174 GLU A O 1
ATOM 1325 N N . LEU A 1 175 ? 19.828 18.172 -23.328 1 16.97 175 LEU A N 1
ATOM 1326 C CA . LEU A 1 175 ? 18.656 18.984 -23 1 16.97 175 LEU A CA 1
ATOM 1327 C C . LEU A 1 175 ? 17.781 19.203 -24.234 1 16.97 175 LEU A C 1
ATOM 1329 O O . LEU A 1 175 ? 16.734 19.859 -24.141 1 16.97 175 LEU A O 1
ATOM 1333 N N . ASP A 1 176 ? 17.906 18.734 -25.484 1 16.31 176 ASP A N 1
ATOM 1334 C CA . ASP A 1 176 ? 17.609 19.812 -26.422 1 16.31 176 ASP A CA 1
ATOM 1335 C C . ASP A 1 176 ? 16.141 20.234 -26.328 1 16.31 176 ASP A C 1
ATOM 1337 O O . ASP A 1 176 ? 15.328 19.547 -25.703 1 16.31 176 ASP A O 1
ATOM 1341 N N . THR A 1 177 ? 15.344 20.469 -27.625 1 17.25 177 THR A N 1
ATOM 1342 C CA . THR A 1 177 ? 14.742 21.625 -28.281 1 17.25 177 THR A CA 1
ATOM 1343 C C . THR A 1 177 ? 13.266 21.734 -27.938 1 17.25 177 THR A C 1
ATOM 1345 O O . THR A 1 177 ? 12.812 21.188 -26.938 1 17.25 177 THR A O 1
ATOM 1348 N N . ASN A 1 178 ? 12.203 21.75 -28.984 1 17.16 178 ASN A N 1
ATOM 1349 C CA . ASN A 1 178 ? 11.344 22.766 -29.578 1 17.16 178 ASN A CA 1
ATOM 1350 C C . ASN A 1 178 ? 9.875 22.531 -29.234 1 17.16 178 ASN A C 1
ATOM 1352 O O . ASN A 1 178 ? 9.211 21.719 -29.859 1 17.16 178 ASN A O 1
ATOM 1356 N N . VAL A 1 179 ? 9.531 22.219 -28.125 1 17.16 179 VAL A N 1
ATOM 1357 C CA . VAL A 1 179 ? 8.125 21.844 -28.016 1 17.16 179 VAL A CA 1
ATOM 1358 C C . VAL A 1 179 ? 7.246 23.047 -28.375 1 17.16 179 VAL A C 1
ATOM 1360 O O . VAL A 1 179 ? 7.141 24 -27.594 1 17.16 179 VAL A O 1
ATOM 1363 N N . ALA A 1 180 ? 7.172 23.453 -29.625 1 17.12 180 ALA A N 1
ATOM 1364 C CA . ALA A 1 180 ? 6.477 24.656 -30.047 1 17.12 180 ALA A CA 1
ATOM 1365 C C . ALA A 1 180 ? 5.039 24.672 -29.531 1 17.12 180 ALA A C 1
ATOM 1367 O O . ALA A 1 180 ? 4.609 25.641 -28.891 1 17.12 180 ALA A O 1
ATOM 1368 N N . ASP A 1 181 ? 4.012 24.047 -30.203 1 16.66 181 ASP A N 1
ATOM 1369 C CA . ASP A 1 181 ? 3.004 24.828 -30.922 1 16.66 181 ASP A CA 1
ATOM 1370 C C . ASP A 1 181 ? 1.779 25.094 -30.062 1 16.66 181 ASP A C 1
ATOM 1372 O O . ASP A 1 181 ? 0.991 25.984 -30.344 1 16.66 181 ASP A O 1
ATOM 1376 N N . ILE A 1 182 ? 1.423 24.375 -29.016 1 16.47 182 ILE A N 1
ATOM 1377 C CA . ILE A 1 182 ? 0.005 24.062 -29.156 1 16.47 182 ILE A CA 1
ATOM 1378 C C . ILE A 1 182 ? -0.834 25.25 -28.672 1 16.47 182 ILE A C 1
ATOM 1380 O O . ILE A 1 182 ? -2.006 25.078 -28.328 1 16.47 182 ILE A O 1
ATOM 1384 N N . THR A 1 183 ? -0.385 26.375 -28.203 1 16.3 183 THR A N 1
ATOM 1385 C CA . THR A 1 183 ? -1.281 27.078 -27.281 1 16.3 183 THR A CA 1
ATOM 1386 C C . THR A 1 183 ? -2.447 27.703 -28.047 1 16.3 183 THR A C 1
ATOM 1388 O O . THR A 1 183 ? -2.453 28.906 -28.312 1 16.3 183 THR A O 1
ATOM 1391 N N . SER A 1 184 ? -2.963 27.25 -29.219 1 15.44 184 SER A N 1
ATOM 1392 C CA . SER A 1 184 ? -3.666 28.391 -29.812 1 15.44 184 SER A CA 1
ATOM 1393 C C . SER A 1 184 ? -4.637 29.016 -28.828 1 15.44 184 SER A C 1
ATOM 1395 O O . SER A 1 184 ? -4.578 30.219 -28.578 1 15.44 184 SER A O 1
ATOM 1397 N N . LEU A 1 185 ? -6.008 28.734 -29.109 1 16.05 185 LEU A N 1
ATOM 1398 C CA . LEU A 1 185 ? -7.113 29.594 -29.531 1 16.05 185 LEU A CA 1
ATOM 1399 C C . LEU A 1 185 ? -7.941 30.047 -28.344 1 16.05 185 LEU A C 1
ATOM 1401 O O . LEU A 1 185 ? -8.523 29.234 -27.625 1 16.05 185 LEU A O 1
ATOM 1405 N N . LEU A 1 186 ? -7.742 31.234 -27.703 1 16.41 186 LEU A N 1
ATOM 1406 C CA . LEU A 1 186 ? -8.211 32.094 -26.609 1 16.41 186 LEU A CA 1
ATOM 1407 C C . LEU A 1 186 ? -9.664 32.5 -26.828 1 16.41 186 LEU A C 1
ATOM 1409 O O . LEU A 1 186 ? -10.328 32.938 -25.891 1 16.41 186 LEU A O 1
ATOM 1413 N N . MET A 1 187 ? -10.32 32.5 -28.094 1 15.91 187 MET A N 1
ATOM 1414 C CA . MET A 1 187 ? -11.008 33.781 -28.234 1 15.91 187 MET A CA 1
ATOM 1415 C C . MET A 1 187 ? -12.055 33.969 -27.141 1 15.91 187 MET A C 1
ATOM 1417 O O . MET A 1 187 ? -11.898 34.812 -26.266 1 15.91 187 MET A O 1
ATOM 1421 N N . SER A 1 188 ? -13.461 34.156 -27.578 1 16 188 SER A N 1
ATOM 1422 C CA . SER A 1 188 ? -14.297 35.312 -27.75 1 16 188 SER A CA 1
ATOM 1423 C C . SER A 1 188 ? -15.367 35.406 -26.656 1 16 188 SER A C 1
ATOM 1425 O O . SER A 1 188 ? -15.883 36.5 -26.359 1 16 188 SER A O 1
ATOM 1427 N N . GLN A 1 189 ? -15.945 34.406 -26.047 1 15.7 189 GLN A N 1
ATOM 1428 C CA . GLN A 1 189 ? -17.344 34.781 -26.125 1 15.7 189 GLN A CA 1
ATOM 1429 C C . GLN A 1 189 ? -17.641 36 -25.234 1 15.7 189 GLN A C 1
ATOM 1431 O O . GLN A 1 189 ? -17.078 36.125 -24.141 1 15.7 189 GLN A O 1
ATOM 1436 N N . GLN A 1 190 ? -18.438 37.062 -25.828 1 17.58 190 GLN A N 1
ATOM 1437 C CA . GLN A 1 190 ? -18.984 38.375 -25.5 1 17.58 190 GLN A CA 1
ATOM 1438 C C . GLN A 1 190 ? -20.016 38.25 -24.375 1 17.58 190 GLN A C 1
ATOM 1440 O O . GLN A 1 190 ? -20.469 39.281 -23.844 1 17.58 190 GLN A O 1
ATOM 1445 N N . ILE A 1 191 ? -20.172 37.344 -23.625 1 15.98 191 ILE A N 1
ATOM 1446 C CA . ILE A 1 191 ? -21.562 37.562 -23.219 1 15.98 191 ILE A CA 1
ATOM 1447 C C . ILE A 1 191 ? -21.719 38.969 -22.688 1 15.98 191 ILE A C 1
ATOM 1449 O O . ILE A 1 191 ? -20.828 39.5 -22.031 1 15.98 191 ILE A O 1
ATOM 1453 N N . GLU A 1 192 ? -22.938 39.531 -23.016 1 16.03 192 GLU A N 1
ATOM 1454 C CA . GLU A 1 192 ? -23.844 40.688 -23.062 1 16.03 192 GLU A CA 1
ATOM 1455 C C . GLU A 1 192 ? -24 41.312 -21.688 1 16.03 192 GLU A C 1
ATOM 1457 O O . GLU A 1 192 ? -23.812 40.656 -20.672 1 16.03 192 GLU A O 1
ATOM 1462 N N . THR A 1 193 ? -24.203 42.594 -21.797 1 18.17 193 THR A N 1
ATOM 1463 C CA . THR A 1 193 ? -24.25 43.938 -21.203 1 18.17 193 THR A CA 1
ATOM 1464 C C . THR A 1 193 ? -25.422 44.062 -20.234 1 18.17 193 THR A C 1
ATOM 1466 O O . THR A 1 193 ? -26.578 43.844 -20.609 1 18.17 193 THR A O 1
ATOM 1469 N N . PRO A 1 194 ? -25.578 43.406 -19.031 1 15.74 194 PRO A N 1
ATOM 1470 C CA . PRO A 1 194 ? -26.859 43.969 -18.578 1 15.74 194 PRO A CA 1
ATOM 1471 C C . PRO A 1 194 ? -26.906 45.5 -18.672 1 15.74 194 PRO A C 1
ATOM 1473 O O . PRO A 1 194 ? -25.859 46.156 -18.672 1 15.74 194 PRO A O 1
ATOM 1476 N N . SER A 1 195 ? -28.203 46.031 -18.953 1 15.67 195 SER A N 1
ATOM 1477 C CA . SER A 1 195 ? -28.797 47.312 -19.281 1 15.67 195 SER A CA 1
ATOM 1478 C C . SER A 1 195 ? -28.766 48.25 -18.078 1 15.67 195 SER A C 1
ATOM 1480 O O . SER A 1 195 ? -29.297 49.375 -18.141 1 15.67 195 SER A O 1
ATOM 1482 N N . LYS A 1 196 ? -28.359 48 -16.875 1 16.36 196 LYS A N 1
ATOM 1483 C CA . LYS A 1 196 ? -29.047 48.938 -16.031 1 16.36 196 LYS A CA 1
ATOM 1484 C C . LYS A 1 196 ? -28.812 50.375 -16.516 1 16.36 196 LYS A C 1
ATOM 1486 O O . LYS A 1 196 ? -27.734 50.688 -17.031 1 16.36 196 LYS A O 1
ATOM 1491 N N . VAL A 1 197 ? -29.844 51.25 -16.266 1 15.65 197 VAL A N 1
ATOM 1492 C CA . VAL A 1 197 ? -30.547 52.438 -16.734 1 15.65 197 VAL A CA 1
ATOM 1493 C C . VAL A 1 197 ? -29.703 53.688 -16.469 1 15.65 197 VAL A C 1
ATOM 1495 O O . VAL A 1 197 ? -28.766 53.625 -15.68 1 15.65 197 VAL A O 1
ATOM 1498 N N . ARG A 1 198 ? -30.453 54.781 -16.344 1 15.08 198 ARG A N 1
ATOM 1499 C CA . ARG A 1 198 ? -30.453 56.094 -17.016 1 15.08 198 ARG A CA 1
ATOM 1500 C C . ARG A 1 198 ? -29.641 57.094 -16.234 1 15.08 198 ARG A C 1
ATOM 1502 O O . ARG A 1 198 ? -29.391 58.219 -16.734 1 15.08 198 ARG A O 1
ATOM 1509 N N . VAL A 1 199 ? -29.234 56.875 -14.93 1 16.23 199 VAL A N 1
ATOM 1510 C CA . VAL A 1 199 ? -29.469 58.219 -14.469 1 16.23 199 VAL A CA 1
ATOM 1511 C C . VAL A 1 199 ? -28.562 59.188 -15.242 1 16.23 199 VAL A C 1
ATOM 1513 O O . VAL A 1 199 ? -27.5 58.781 -15.734 1 16.23 199 VAL A O 1
ATOM 1516 N N . ASN A 1 200 ? -28.969 60.438 -15.273 1 14.99 200 ASN A N 1
ATOM 1517 C CA . ASN A 1 200 ? -28.922 61.625 -16.125 1 14.99 200 ASN A CA 1
ATOM 1518 C C . ASN A 1 200 ? -27.609 62.375 -15.977 1 14.99 200 ASN A C 1
ATOM 1520 O O . ASN A 1 200 ? -27.375 63.375 -16.656 1 14.99 200 ASN A O 1
ATOM 1524 N N . LYS A 1 201 ? -26.719 61.969 -14.961 1 16.45 201 LYS A N 1
ATOM 1525 C CA . LYS A 1 201 ? -26.328 63.344 -14.609 1 16.45 201 LYS A CA 1
ATOM 1526 C C . LYS A 1 201 ? -25.656 64.062 -15.789 1 16.45 201 LYS A C 1
ATOM 1528 O O . LYS A 1 201 ? -25.031 63.375 -16.625 1 16.45 201 LYS A O 1
ATOM 1533 N N . SER A 1 202 ? -25.641 65.25 -15.711 1 14.88 202 SER A N 1
ATOM 1534 C CA . SER A 1 202 ? -25.609 66.438 -16.609 1 14.88 202 SER A CA 1
ATOM 1535 C C . SER A 1 202 ? -24.219 66.625 -17.203 1 14.88 202 SER A C 1
ATOM 1537 O O . SER A 1 202 ? -24.078 66.812 -18.406 1 14.88 202 SER A O 1
ATOM 1539 N N . TYR A 1 203 ? -23.188 66.875 -16.328 1 14.7 203 TYR A N 1
ATOM 1540 C CA . TYR A 1 203 ? -22.828 68.25 -16.719 1 14.7 203 TYR A CA 1
ATOM 1541 C C . TYR A 1 203 ? -21.938 68.25 -17.969 1 14.7 203 TYR A C 1
ATOM 1543 O O . TYR A 1 203 ? -21.406 67.188 -18.344 1 14.7 203 TYR A O 1
ATOM 1551 N N . ALA A 1 204 ? -20.781 69.062 -17.828 1 14.81 204 ALA A N 1
ATOM 1552 C CA . ALA A 1 204 ? -20.531 70.25 -18.656 1 14.81 204 ALA A CA 1
ATOM 1553 C C . ALA A 1 204 ? -19.641 69.875 -19.844 1 14.81 204 ALA A C 1
ATOM 1555 O O . ALA A 1 204 ? -20.094 69.875 -21 1 14.81 204 ALA A O 1
ATOM 1556 N N . THR A 1 205 ? -18.469 70.5 -19.797 1 14.82 205 THR A N 1
ATOM 1557 C CA . THR A 1 205 ? -18.156 71.5 -20.828 1 14.82 205 THR A CA 1
ATOM 1558 C C . THR A 1 205 ? -17.438 70.875 -22 1 14.82 205 THR A C 1
ATOM 1560 O O . THR A 1 205 ? -17.922 70.875 -23.141 1 14.82 205 THR A O 1
ATOM 1563 N N . PRO A 1 206 ? -16.25 71.5 -22.312 1 15.05 206 PRO A N 1
ATOM 1564 C CA . PRO A 1 206 ? -16.062 72.188 -23.594 1 15.05 206 PRO A CA 1
ATOM 1565 C C . PRO A 1 206 ? -15.406 71.25 -24.656 1 15.05 206 PRO A C 1
ATOM 1567 O O . PRO A 1 206 ? -14.875 70.188 -24.328 1 15.05 206 PRO A O 1
ATOM 1570 N N . LEU A 1 207 ? -14.859 72 -25.547 1 14.34 207 LEU A N 1
ATOM 1571 C CA . LEU A 1 207 ? -14.789 72.125 -27 1 14.34 207 LEU A CA 1
ATOM 1572 C C . LEU A 1 207 ? -13.625 71.312 -27.531 1 14.34 207 LEU A C 1
ATOM 1574 O O . LEU A 1 207 ? -13.797 70.5 -28.469 1 14.34 207 LEU A O 1
ATOM 1578 N N . GLU A 1 208 ? -12.305 71.75 -27.297 1 14.2 208 GLU A N 1
ATOM 1579 C CA . GLU A 1 208 ? -11.766 72.188 -28.578 1 14.2 208 GLU A CA 1
ATOM 1580 C C . GLU A 1 208 ? -11.109 71.062 -29.344 1 14.2 208 GLU A C 1
ATOM 1582 O O . GLU A 1 208 ? -11.523 70.688 -30.453 1 14.2 208 GLU A O 1
ATOM 1587 N N . GLU A 1 209 ? -9.719 71.188 -29.562 1 14.18 209 GLU A N 1
ATOM 1588 C CA . GLU A 1 209 ? -9.203 71.5 -30.891 1 14.18 209 GLU A CA 1
ATOM 1589 C C . GLU A 1 209 ? -8.703 70.188 -31.578 1 14.18 209 GLU A C 1
ATOM 1591 O O . GLU A 1 209 ? -9.195 69.875 -32.656 1 14.18 209 GLU A O 1
ATOM 1596 N N . SER A 1 210 ? -7.281 70.188 -31.797 1 14.12 210 SER A N 1
ATOM 1597 C CA . SER A 1 210 ? -6.727 70.312 -33.156 1 14.12 210 SER A CA 1
ATOM 1598 C C . SER A 1 210 ? -6.406 68.938 -33.75 1 14.12 210 SER A C 1
ATOM 1600 O O . SER A 1 210 ? -6.477 67.875 -33.031 1 14.12 210 SER A O 1
ATOM 1602 N N . GLU A 1 211 ? -5.09 68.875 -34.25 1 14.29 211 GLU A N 1
ATOM 1603 C CA . GLU A 1 211 ? -4.676 68.688 -35.625 1 14.29 211 GLU A CA 1
ATOM 1604 C C . GLU A 1 211 ? -4.391 67.25 -35.938 1 14.29 211 GLU A C 1
ATOM 1606 O O . GLU A 1 211 ? -4.117 66.438 -35.031 1 14.29 211 GLU A O 1
ATOM 1611 N N . ALA A 1 212 ? -4.281 67.062 -37.25 1 14.26 212 ALA A N 1
ATOM 1612 C CA . ALA A 1 212 ? -4.547 66.062 -38.312 1 14.26 212 ALA A CA 1
ATOM 1613 C C . ALA A 1 212 ? -3.383 65.125 -38.5 1 14.26 212 ALA A C 1
ATOM 1615 O O . ALA A 1 212 ? -3.512 64.125 -39.188 1 14.26 212 ALA A O 1
ATOM 1616 N N . ASP A 1 213 ? -2.184 65.25 -38.031 1 13.92 213 ASP A N 1
ATOM 1617 C CA . ASP A 1 213 ? -1.398 65.062 -39.25 1 13.92 213 ASP A CA 1
ATOM 1618 C C . ASP A 1 213 ? -1.376 63.625 -39.688 1 13.92 213 ASP A C 1
ATOM 1620 O O . ASP A 1 213 ? -1.677 62.719 -38.906 1 13.92 213 ASP A O 1
ATOM 1624 N N . GLY A 1 214 ? -0.215 63.312 -40.469 1 13.74 214 GLY A N 1
ATOM 1625 C CA . GLY A 1 214 ? 0.052 62.781 -41.812 1 13.74 214 GLY A CA 1
ATOM 1626 C C . GLY A 1 214 ? 0.202 61.25 -41.844 1 13.74 214 GLY A C 1
ATOM 1627 O O . GLY A 1 214 ? 0.407 60.625 -40.781 1 13.74 214 GLY A O 1
ATOM 1628 N N . ALA A 1 215 ? 0.335 60.812 -43.062 1 14.08 215 ALA A N 1
ATOM 1629 C CA . ALA A 1 215 ? -0.107 59.75 -43.938 1 14.08 215 ALA A CA 1
ATOM 1630 C C . ALA A 1 215 ? 0.824 58.531 -43.844 1 14.08 215 ALA A C 1
ATOM 1632 O O . ALA A 1 215 ? 0.366 57.406 -43.75 1 14.08 215 ALA A O 1
ATOM 1633 N N . SER A 1 216 ? 2.125 58.625 -44.094 1 13.9 216 SER A N 1
ATOM 1634 C CA . SER A 1 216 ? 2.447 57.938 -45.344 1 13.9 216 SER A CA 1
ATOM 1635 C C . SER A 1 216 ? 2.6 56.438 -45.125 1 13.9 216 SER A C 1
ATOM 1637 O O . SER A 1 216 ? 2.838 56 -44 1 13.9 216 SER A O 1
ATOM 1639 N N . ALA A 1 217 ? 2.93 55.781 -46.344 1 14.18 217 ALA A N 1
ATOM 1640 C CA . ALA A 1 217 ? 2.508 54.625 -47.125 1 14.18 217 ALA A CA 1
ATOM 1641 C C . ALA A 1 217 ? 3.367 53.406 -46.844 1 14.18 217 ALA A C 1
ATOM 1643 O O . ALA A 1 217 ? 2.848 52.312 -46.625 1 14.18 217 ALA A O 1
ATOM 1644 N N . SER A 1 218 ? 4.715 53.344 -47.125 1 14.1 218 SER A N 1
ATOM 1645 C CA . SER A 1 218 ? 5.039 52.531 -48.281 1 14.1 218 SER A CA 1
ATOM 1646 C C . SER A 1 218 ? 5.219 51.062 -47.906 1 14.1 218 SER A C 1
ATOM 1648 O O . SER A 1 218 ? 5.457 50.75 -46.719 1 14.1 218 SER A O 1
ATOM 1650 N N . PRO A 1 219 ? 5.953 50.281 -48.906 1 14.87 219 PRO A N 1
ATOM 1651 C CA . PRO A 1 219 ? 5.668 49.062 -49.656 1 14.87 219 PRO A CA 1
ATOM 1652 C C . PRO A 1 219 ? 6.289 47.812 -49.031 1 14.87 219 PRO A C 1
ATOM 1654 O O . PRO A 1 219 ? 5.613 46.812 -48.875 1 14.87 219 PRO A O 1
ATOM 1657 N N . THR A 1 220 ? 7.617 47.688 -48.969 1 15.34 220 THR A N 1
ATOM 1658 C CA . THR A 1 220 ? 8.258 46.75 -49.875 1 15.34 220 THR A CA 1
ATOM 1659 C C . THR A 1 220 ? 8.344 45.344 -49.25 1 15.34 220 THR A C 1
ATOM 1661 O O . THR A 1 220 ? 8.461 45.219 -48.031 1 15.34 220 THR A O 1
ATOM 1664 N N . ARG A 1 221 ? 8.531 44.281 -50.125 1 15.45 221 ARG A N 1
ATOM 1665 C CA . ARG A 1 221 ? 8.164 42.906 -50.438 1 15.45 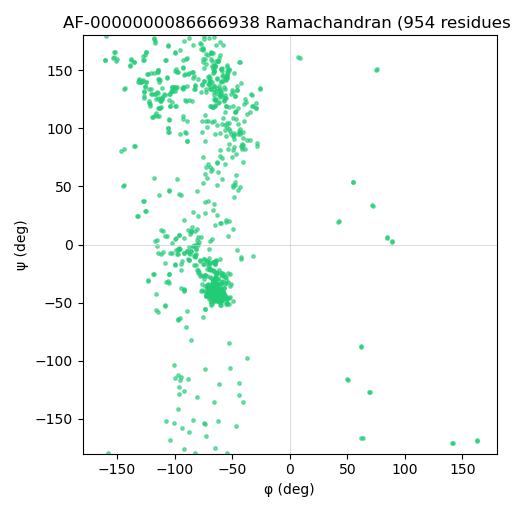221 ARG A CA 1
ATOM 1666 C C . ARG A 1 221 ? 9.164 41.938 -49.844 1 15.45 221 ARG A C 1
ATOM 1668 O O . ARG A 1 221 ? 8.875 40.75 -49.75 1 15.45 221 ARG A O 1
ATOM 1675 N N . SER A 1 222 ? 10.367 42.188 -49.406 1 16.08 222 SER A N 1
ATOM 1676 C CA . SER A 1 222 ? 11.328 41.25 -49.969 1 16.08 222 SER A CA 1
ATOM 1677 C C . SER A 1 222 ? 11.188 39.875 -49.312 1 16.08 222 SER A C 1
ATOM 1679 O O . SER A 1 222 ? 10.812 39.781 -48.156 1 16.08 222 SER A O 1
ATOM 1681 N N . PRO A 1 223 ? 11.562 38.844 -50.125 1 16.52 223 PRO A N 1
ATOM 1682 C CA . PRO A 1 223 ? 11.281 37.438 -50.312 1 16.52 223 PRO A CA 1
ATOM 1683 C C . PRO A 1 223 ? 11.914 36.562 -49.25 1 16.52 223 PRO A C 1
ATOM 1685 O O . PRO A 1 223 ? 12.836 37 -48.562 1 16.52 223 PRO A O 1
ATOM 1688 N N . PRO A 1 224 ? 11.656 35.219 -49.406 1 16.75 224 PRO A N 1
ATOM 1689 C CA . PRO A 1 224 ? 11.406 34.062 -48.562 1 16.75 224 PRO A CA 1
ATOM 1690 C C . PRO A 1 224 ? 12.68 33.281 -48.219 1 16.75 224 PRO A C 1
ATOM 1692 O O . PRO A 1 224 ? 12.617 32.219 -47.594 1 16.75 224 PRO A O 1
ATOM 1695 N N . GLU A 1 225 ? 13.93 33.719 -48.25 1 16.28 225 GLU A N 1
ATOM 1696 C CA . GLU A 1 225 ? 14.922 32.688 -48.5 1 16.28 225 GLU A CA 1
ATOM 1697 C C . GLU A 1 225 ? 15 31.703 -47.344 1 16.28 225 GLU A C 1
ATOM 1699 O O . GLU A 1 225 ? 15.016 32.094 -46.156 1 16.28 225 GLU A O 1
ATOM 1704 N N . SER A 1 226 ? 14.688 30.375 -47.594 1 17.14 226 SER A N 1
ATOM 1705 C CA . SER A 1 226 ? 14.43 29.156 -46.844 1 17.14 226 SER A CA 1
ATOM 1706 C C . SER A 1 226 ? 15.703 28.625 -46.219 1 17.14 226 SER A C 1
ATOM 1708 O O . SER A 1 226 ? 15.945 27.422 -46.219 1 17.14 226 SER A O 1
ATOM 1710 N N . PRO A 1 227 ? 16.484 29.312 -45.375 1 16.19 227 PRO A N 1
ATOM 1711 C CA . PRO A 1 227 ? 17.812 28.703 -45.219 1 16.19 227 PRO A CA 1
ATOM 1712 C C . PRO A 1 227 ? 17.766 27.344 -44.562 1 16.19 227 PRO A C 1
ATOM 1714 O O . PRO A 1 227 ? 16.797 27.031 -43.844 1 16.19 227 PRO A O 1
ATOM 1717 N N . ALA A 1 228 ? 18.812 26.391 -44.844 1 17.89 228 ALA A N 1
ATOM 1718 C CA . ALA A 1 228 ? 19.406 25.062 -44.844 1 17.89 228 ALA A CA 1
ATOM 1719 C C . ALA A 1 228 ? 19.859 24.672 -43.438 1 17.89 228 ALA A C 1
ATOM 1721 O O . ALA A 1 228 ? 20.844 25.219 -42.938 1 17.89 228 ALA A O 1
ATOM 1722 N N . PHE A 1 229 ? 19.016 24.547 -42.281 1 16.55 229 PHE A N 1
ATOM 1723 C CA . PHE A 1 229 ? 19.609 24.422 -40.938 1 16.55 229 PHE A CA 1
ATOM 1724 C C . PHE A 1 229 ? 20.219 23.047 -40.781 1 16.55 229 PHE A C 1
ATOM 1726 O O . PHE A 1 229 ? 19.594 22.031 -41.094 1 16.55 229 PHE A O 1
ATOM 1733 N N . SER A 1 230 ? 21.516 22.953 -40.812 1 17.53 230 SER A N 1
ATOM 1734 C CA . SER A 1 230 ? 22.531 21.922 -40.625 1 17.53 230 SER A CA 1
ATOM 1735 C C . SER A 1 230 ? 22.453 21.328 -39.219 1 17.53 230 SER A C 1
ATOM 1737 O O . SER A 1 230 ? 22.766 22.016 -38.25 1 17.53 230 SER A O 1
ATOM 1739 N N . SER A 1 231 ? 21.469 20.453 -38.906 1 17.34 231 SER A N 1
ATOM 1740 C CA . SER A 1 231 ? 21.188 20.047 -37.531 1 17.34 231 SER A CA 1
ATOM 1741 C C . SER A 1 231 ? 22.266 19.125 -37 1 17.34 231 SER A C 1
ATOM 1743 O O . SER A 1 231 ? 22.375 17.969 -37.406 1 17.34 231 SER A O 1
ATOM 1745 N N . GLY A 1 232 ? 23.5 19.5 -36.781 1 17.98 232 GLY A N 1
ATOM 1746 C CA . GLY A 1 232 ? 24.625 18.703 -36.312 1 17.98 232 GLY A CA 1
ATOM 1747 C C . GLY A 1 232 ? 24.422 18.156 -34.906 1 17.98 232 GLY A C 1
ATOM 1748 O O . GLY A 1 232 ? 25.391 17.719 -34.281 1 17.98 232 GLY A O 1
ATOM 1749 N N . GLY A 1 233 ? 23.281 17.906 -34.281 1 17.66 233 GLY A N 1
ATOM 1750 C CA . GLY A 1 233 ? 23.344 17.859 -32.812 1 17.66 233 GLY A CA 1
ATOM 1751 C C . GLY A 1 233 ? 24 16.609 -32.281 1 17.66 233 GLY A C 1
ATOM 1752 O O . GLY A 1 233 ? 23.578 15.492 -32.594 1 17.66 233 GLY A O 1
ATOM 1753 N N . GLU A 1 234 ? 25.359 16.578 -32.094 1 19.02 234 GLU A N 1
ATOM 1754 C CA . GLU A 1 234 ? 26.281 15.641 -31.453 1 19.02 234 GLU A CA 1
ATOM 1755 C C . GLU A 1 234 ? 25.797 15.25 -30.062 1 19.02 234 GLU A C 1
ATOM 1757 O O . GLU A 1 234 ? 25.594 16.109 -29.203 1 19.02 234 GLU A O 1
ATOM 1762 N N . SER A 1 235 ? 25.016 14.188 -29.922 1 19.23 235 SER A N 1
ATOM 1763 C CA . SER A 1 235 ? 24.344 13.664 -28.734 1 19.23 235 SER A CA 1
ATOM 1764 C C . SER A 1 235 ? 25.344 13.234 -27.672 1 19.23 235 SER A C 1
ATOM 1766 O O . SER A 1 235 ? 26.125 12.305 -27.891 1 19.23 235 SER A O 1
ATOM 1768 N N . GLU A 1 236 ? 26.078 14.156 -27 1 19.11 236 GLU A N 1
ATOM 1769 C CA . GLU A 1 236 ? 27.094 13.93 -25.969 1 19.11 236 GLU A CA 1
ATOM 1770 C C . GLU A 1 236 ? 26.531 13.07 -24.828 1 19.11 236 GLU A C 1
ATOM 1772 O O . GLU A 1 236 ? 25.5 13.398 -24.25 1 19.11 236 GLU A O 1
ATOM 1777 N N . ALA A 1 237 ? 26.859 11.773 -24.703 1 23.53 237 ALA A N 1
ATOM 1778 C CA . ALA A 1 237 ? 26.719 10.672 -23.734 1 23.53 237 ALA A CA 1
ATOM 1779 C C . ALA A 1 237 ? 27.156 11.102 -22.344 1 23.53 237 ALA A C 1
ATOM 1781 O O . ALA A 1 237 ? 28.359 11.211 -22.062 1 23.53 237 ALA A O 1
ATOM 1782 N N . GLU A 1 238 ? 26.656 12.289 -21.734 1 21.58 238 GLU A N 1
ATOM 1783 C CA . GLU A 1 238 ? 27.141 12.891 -20.484 1 21.58 238 GLU A CA 1
ATOM 1784 C C . GLU A 1 238 ? 27.078 11.898 -19.328 1 21.58 238 GLU A C 1
ATOM 1786 O O . GLU A 1 238 ? 26.125 11.125 -19.234 1 21.58 238 GLU A O 1
ATOM 1791 N N . ALA A 1 239 ? 28.125 11.672 -18.562 1 24.2 239 ALA A N 1
ATOM 1792 C CA . ALA A 1 239 ? 28.531 11.023 -17.312 1 24.2 239 ALA A CA 1
ATOM 1793 C C . ALA A 1 239 ? 27.578 11.375 -16.172 1 24.2 239 ALA A C 1
ATOM 1795 O O . ALA A 1 239 ? 27.656 12.469 -15.602 1 24.2 239 ALA A O 1
ATOM 1796 N N . ILE A 1 240 ? 26.359 11.117 -16.172 1 28.28 240 ILE A N 1
ATOM 1797 C CA . ILE A 1 240 ? 25.391 11.445 -15.125 1 28.28 240 ILE A CA 1
ATOM 1798 C C . ILE A 1 240 ? 25.906 10.938 -13.781 1 28.28 240 ILE A C 1
ATOM 1800 O O . ILE A 1 240 ? 26.109 9.734 -13.602 1 28.28 240 ILE A O 1
ATOM 1804 N N . ALA A 1 241 ? 26.531 11.609 -12.867 1 29.14 241 ALA A N 1
ATOM 1805 C CA . ALA A 1 241 ? 26.969 11.609 -11.469 1 29.14 241 ALA A CA 1
ATOM 1806 C C . ALA A 1 241 ? 25.953 10.914 -10.578 1 29.14 241 ALA A C 1
ATOM 1808 O O . ALA A 1 241 ? 24.75 11.164 -10.703 1 29.14 241 ALA A O 1
ATOM 1809 N N . GLN A 1 242 ? 26.156 9.742 -9.906 1 33.31 242 GLN A N 1
ATOM 1810 C CA . GLN A 1 242 ? 25.562 8.773 -8.992 1 33.31 242 GLN A CA 1
ATOM 1811 C C . GLN A 1 242 ? 24.875 9.461 -7.82 1 33.31 242 GLN A C 1
ATOM 1813 O O . GLN A 1 242 ? 24.781 8.906 -6.723 1 33.31 242 GLN A O 1
ATOM 1818 N N . VAL A 1 243 ? 24.906 10.82 -7.594 1 35.94 243 VAL A N 1
ATOM 1819 C CA . VAL A 1 243 ? 24.297 11.414 -6.41 1 35.94 243 VAL A CA 1
ATOM 1820 C C . VAL A 1 243 ? 22.969 10.719 -6.121 1 35.94 243 VAL A C 1
ATOM 1822 O O . VAL A 1 243 ? 22.844 9.969 -5.148 1 35.94 243 VAL A O 1
ATOM 1825 N N . GLY A 1 244 ? 21.703 11.602 -5.746 1 40.44 244 GLY A N 1
ATOM 1826 C CA . GLY A 1 244 ? 20.391 11.461 -5.137 1 40.44 244 GLY A CA 1
ATOM 1827 C C . GLY A 1 244 ? 19.453 10.602 -5.949 1 40.44 244 GLY A C 1
ATOM 1828 O O . GLY A 1 244 ? 18.547 11.117 -6.605 1 40.44 244 GLY A O 1
ATOM 1829 N N . GLY A 1 245 ? 19.812 9.672 -6.574 1 41.53 245 GLY A N 1
ATOM 1830 C CA . GLY A 1 245 ? 19.094 8.922 -7.594 1 41.53 245 GLY A CA 1
ATOM 1831 C C . GLY A 1 245 ? 17.75 8.398 -7.113 1 41.53 245 GLY A C 1
ATOM 1832 O O . GLY A 1 245 ? 17.453 8.438 -5.918 1 41.53 245 GLY A O 1
ATOM 1833 N N . ARG A 1 246 ? 16.828 8.234 -8.109 1 54.03 246 ARG A N 1
ATOM 1834 C CA . ARG A 1 246 ? 15.477 7.668 -8.125 1 54.03 246 ARG A CA 1
ATOM 1835 C C . ARG A 1 246 ? 15.469 6.27 -7.52 1 54.03 246 ARG A C 1
ATOM 1837 O O . ARG A 1 246 ? 14.617 5.445 -7.855 1 54.03 246 ARG A O 1
ATOM 1844 N N . PHE A 1 247 ? 16.438 5.922 -6.742 1 54.97 247 PHE A N 1
ATOM 1845 C CA . PHE A 1 247 ? 16.5 4.578 -6.172 1 54.97 247 PHE A CA 1
ATOM 1846 C C . PHE A 1 247 ? 16.297 4.625 -4.664 1 54.97 247 PHE A C 1
ATOM 1848 O O . PHE A 1 247 ? 16.766 5.547 -3.996 1 54.97 247 PHE A O 1
ATOM 1855 N N . ARG A 1 248 ? 15.414 3.939 -4.172 1 60.97 248 ARG A N 1
ATOM 1856 C CA . ARG A 1 248 ? 15.156 3.799 -2.742 1 60.97 248 ARG A CA 1
ATOM 1857 C C . ARG A 1 248 ? 15.422 2.371 -2.277 1 60.97 248 ARG A C 1
ATOM 1859 O O . ARG A 1 248 ? 15.305 1.426 -3.059 1 60.97 248 ARG A O 1
ATOM 1866 N N . LYS A 1 249 ? 15.812 2.338 -1.038 1 67.56 249 LYS A N 1
ATOM 1867 C CA . LYS A 1 249 ? 15.867 1.041 -0.369 1 67.56 249 LYS A CA 1
ATOM 1868 C C . LYS A 1 249 ? 14.5 0.356 -0.375 1 67.56 249 LYS A C 1
ATOM 1870 O O . LYS A 1 249 ? 13.469 1.021 -0.294 1 67.56 249 LYS A O 1
ATOM 1875 N N . LEU A 1 250 ? 14.602 -0.887 -0.477 1 76.38 250 LEU A N 1
ATOM 1876 C CA . LEU A 1 250 ? 13.375 -1.669 -0.409 1 76.38 250 LEU A CA 1
ATOM 1877 C C . LEU A 1 250 ? 12.703 -1.508 0.951 1 76.38 250 LEU A C 1
ATOM 1879 O O . LEU A 1 250 ? 13.375 -1.49 1.983 1 76.38 250 LEU A O 1
ATOM 1883 N N . ARG A 1 251 ? 11.406 -1.31 0.887 1 80.75 251 ARG A N 1
ATOM 1884 C CA . ARG A 1 251 ? 10.648 -1.214 2.131 1 80.75 251 ARG A CA 1
ATOM 1885 C C . ARG A 1 251 ? 10.594 -2.561 2.844 1 80.75 251 ARG A C 1
ATOM 1887 O O . ARG A 1 251 ? 10.461 -3.604 2.199 1 80.75 251 ARG A O 1
ATOM 1894 N N . THR A 1 252 ? 10.727 -2.359 4.164 1 81.38 252 THR A N 1
ATOM 1895 C CA . THR A 1 252 ? 10.594 -3.557 4.984 1 81.38 252 THR A CA 1
ATOM 1896 C C . THR A 1 252 ? 9.125 -3.971 5.094 1 81.38 252 THR A C 1
ATOM 1898 O O . THR A 1 252 ? 8.227 -3.195 4.758 1 81.38 252 THR A O 1
ATOM 1901 N N . LYS A 1 253 ? 8.945 -5.148 5.617 1 81.75 253 LYS A N 1
ATOM 1902 C CA . LYS A 1 253 ? 7.605 -5.707 5.809 1 81.75 253 LYS A CA 1
ATOM 1903 C C . LYS A 1 253 ? 6.734 -4.77 6.637 1 81.75 253 LYS A C 1
ATOM 1905 O O . LYS A 1 253 ? 5.617 -4.434 6.23 1 81.75 253 LYS A O 1
ATOM 1910 N N . TYR A 1 254 ? 7.301 -4.277 7.699 1 88.5 254 TYR A N 1
ATOM 1911 C CA . TYR A 1 254 ? 6.469 -3.508 8.617 1 88.5 254 TYR A CA 1
ATOM 1912 C C . TYR A 1 254 ? 6.246 -2.094 8.102 1 88.5 254 TYR A C 1
ATOM 1914 O O . TYR A 1 254 ? 5.23 -1.466 8.398 1 88.5 254 TYR A O 1
ATOM 1922 N N . GLU A 1 255 ? 7.125 -1.582 7.266 1 90.75 255 GLU A N 1
ATOM 1923 C CA . GLU A 1 255 ? 6.883 -0.308 6.594 1 90.75 255 GLU A CA 1
ATOM 1924 C C . GLU A 1 255 ? 5.715 -0.411 5.617 1 90.75 255 GLU A C 1
ATOM 1926 O O . GLU A 1 255 ? 4.855 0.473 5.574 1 90.75 255 GLU A O 1
ATOM 1931 N N . VAL A 1 256 ? 5.723 -1.525 4.898 1 91.62 256 VAL A N 1
ATOM 1932 C CA . VAL A 1 256 ? 4.648 -1.761 3.941 1 91.62 256 VAL A CA 1
ATOM 1933 C C . VAL A 1 256 ? 3.328 -1.953 4.68 1 91.62 256 VAL A C 1
ATOM 1935 O O . VAL A 1 256 ? 2.305 -1.385 4.293 1 91.62 256 VAL A O 1
ATOM 1938 N N . GLN A 1 257 ? 3.344 -2.65 5.746 1 92.75 257 GLN A N 1
ATOM 1939 C CA . GLN A 1 257 ? 2.135 -2.918 6.516 1 92.75 257 GLN A CA 1
ATOM 1940 C C . GLN A 1 257 ? 1.584 -1.639 7.141 1 92.75 257 GLN A C 1
ATOM 1942 O O . GLN A 1 257 ? 0.37 -1.432 7.172 1 92.75 257 GLN A O 1
ATOM 1947 N N . THR A 1 258 ? 2.48 -0.806 7.609 1 96.19 258 THR A N 1
ATOM 1948 C CA . THR A 1 258 ? 2.057 0.474 8.164 1 96.19 258 THR A CA 1
ATOM 1949 C C . THR A 1 258 ? 1.396 1.336 7.094 1 96.19 258 THR A C 1
ATOM 1951 O O . THR A 1 258 ? 0.353 1.948 7.336 1 96.19 258 THR A O 1
ATOM 1954 N N . SER A 1 259 ? 2 1.337 5.945 1 95.94 259 SER A N 1
ATOM 1955 C CA . SER A 1 259 ? 1.448 2.09 4.824 1 95.94 259 SER A CA 1
ATOM 1956 C C . SER A 1 259 ? 0.085 1.546 4.41 1 95.94 259 SER A C 1
ATOM 1958 O O . SER A 1 259 ? -0.845 2.316 4.156 1 95.94 259 SER A O 1
ATOM 1960 N N . ASN A 1 260 ? -0.037 0.237 4.352 1 95.81 260 ASN A N 1
ATOM 1961 C CA . ASN A 1 260 ? -1.309 -0.39 4.008 1 95.81 260 ASN A CA 1
ATOM 1962 C C . ASN A 1 260 ? -2.395 -0.049 5.023 1 95.81 260 ASN A C 1
ATOM 1964 O O . ASN A 1 260 ? -3.533 0.237 4.648 1 95.81 260 ASN A O 1
ATOM 1968 N N . PHE A 1 261 ? -2.053 -0.111 6.273 1 97.31 261 PHE A N 1
ATOM 1969 C CA . PHE A 1 261 ? -3.012 0.252 7.312 1 97.31 261 PHE A CA 1
ATOM 1970 C C . PHE A 1 261 ? -3.447 1.704 7.156 1 97.31 261 PHE A C 1
ATOM 1972 O O . PHE A 1 261 ? -4.645 2.002 7.172 1 97.31 261 PHE A O 1
ATOM 1979 N N . PHE A 1 262 ? -2.465 2.578 7.016 1 98.19 262 PHE A N 1
ATOM 1980 C CA . PHE A 1 262 ? -2.736 4.004 6.891 1 98.19 262 PHE A CA 1
ATOM 1981 C C . PHE A 1 262 ? -3.703 4.273 5.746 1 98.19 262 PHE A C 1
ATOM 1983 O O . PHE A 1 262 ? -4.711 4.961 5.926 1 98.19 262 PHE A O 1
ATOM 1990 N N . SER A 1 263 ? -3.412 3.715 4.578 1 96.88 263 SER A N 1
ATOM 1991 C CA . SER A 1 263 ? -4.246 3.9 3.395 1 96.88 263 SER A CA 1
ATOM 1992 C C . SER A 1 263 ? -5.648 3.348 3.613 1 96.88 263 SER A C 1
ATOM 1994 O O . SER A 1 263 ? -6.637 4.043 3.377 1 96.88 263 SER A O 1
ATOM 1996 N N . SER A 1 264 ? -5.73 2.133 4.125 1 97.38 264 SER A N 1
ATOM 1997 C CA . SER A 1 264 ? -7.031 1.506 4.324 1 97.38 264 SER A CA 1
ATOM 1998 C C . SER A 1 264 ? -7.848 2.248 5.375 1 97.38 264 SER A C 1
ATOM 2000 O O . SER A 1 264 ? -9.078 2.318 5.281 1 97.38 264 SER A O 1
ATOM 2002 N N . PHE A 1 265 ? -7.18 2.785 6.395 1 98 265 PHE A N 1
ATOM 2003 C CA . PHE A 1 265 ? -7.863 3.516 7.457 1 98 265 PHE A CA 1
ATOM 2004 C C . PHE A 1 265 ? -8.625 4.711 6.891 1 98 265 PHE A C 1
ATOM 2006 O O . PHE A 1 265 ? -9.82 4.863 7.137 1 98 265 PHE A O 1
ATOM 2013 N N . PHE A 1 266 ? -8 5.496 6.09 1 98.25 266 PHE A N 1
ATOM 2014 C CA . PHE A 1 266 ? -8.633 6.727 5.625 1 98.25 266 PHE A CA 1
ATOM 2015 C C . PHE A 1 266 ? -9.648 6.434 4.531 1 98.25 266 PHE A C 1
ATOM 2017 O O . PHE A 1 266 ? -10.633 7.152 4.383 1 98.25 266 PHE A O 1
ATOM 2024 N N . TYR A 1 267 ? -9.461 5.352 3.797 1 97.06 267 TYR A N 1
ATOM 2025 C CA . TYR A 1 267 ? -10.43 4.984 2.764 1 97.06 267 TYR A CA 1
ATOM 2026 C C . TYR A 1 267 ? -11.609 4.234 3.365 1 97.06 267 TYR A C 1
ATOM 2028 O O . TYR A 1 267 ? -12.594 3.967 2.676 1 97.06 267 TYR A O 1
ATOM 2036 N N . ALA A 1 268 ? -11.508 3.871 4.602 1 96.19 268 ALA A N 1
ATOM 2037 C CA . ALA A 1 268 ? -12.672 3.439 5.363 1 96.19 268 ALA A CA 1
ATOM 2038 C C . ALA A 1 268 ? -13.312 4.613 6.102 1 96.19 268 ALA A C 1
ATOM 2040 O O . ALA A 1 268 ? -14.531 4.762 6.105 1 96.19 268 ALA A O 1
ATOM 2041 N N . PHE A 1 269 ? -12.492 5.504 6.66 1 95.94 269 PHE A N 1
ATOM 2042 C CA . PHE A 1 269 ? -12.875 6.574 7.57 1 95.94 269 PHE A CA 1
ATOM 2043 C C . PHE A 1 269 ? -13.711 7.625 6.848 1 95.94 269 PHE A C 1
ATOM 2045 O O . PHE A 1 269 ? -14.812 7.965 7.297 1 95.94 269 PHE A O 1
ATOM 2052 N N . PHE A 1 270 ? -13.25 8.094 5.758 1 95.31 270 PHE A N 1
ATOM 2053 C CA . PHE A 1 270 ? -13.922 9.219 5.121 1 95.31 270 PHE A CA 1
ATOM 2054 C C . PHE A 1 270 ? -15.242 8.789 4.496 1 95.31 270 PHE A C 1
ATOM 2056 O O . PHE A 1 270 ? -16.266 9.461 4.668 1 95.31 270 PHE A O 1
ATOM 2063 N N . PRO A 1 271 ? -15.25 7.652 3.811 1 92.19 271 PRO A N 1
ATOM 2064 C CA . PRO A 1 271 ? -16.562 7.277 3.27 1 92.19 271 PRO A CA 1
ATOM 2065 C C . PRO A 1 271 ? -17.578 6.961 4.359 1 92.19 271 PRO A C 1
ATOM 2067 O O . PRO A 1 271 ? -18.781 7.156 4.16 1 92.19 271 PRO A O 1
ATOM 2070 N N . HIS A 1 272 ? -17.125 6.473 5.453 1 91.5 272 HIS A N 1
ATOM 2071 C CA . HIS A 1 272 ? -18.031 6.191 6.57 1 91.5 272 HIS A CA 1
ATOM 2072 C C . HIS A 1 272 ? -18.781 7.441 6.992 1 91.5 272 HIS A C 1
ATOM 2074 O O . HIS A 1 272 ? -19.984 7.375 7.285 1 91.5 272 HIS A O 1
ATOM 2080 N N . TYR A 1 273 ? -18.156 8.562 6.961 1 91.5 273 TYR A N 1
ATOM 2081 C CA . TYR A 1 273 ? -18.766 9.773 7.48 1 91.5 273 TYR A CA 1
ATOM 2082 C C . TYR A 1 273 ? -19.203 10.688 6.344 1 91.5 273 TYR A C 1
ATOM 2084 O O . TYR A 1 273 ? -20.172 11.445 6.488 1 91.5 273 TYR A O 1
ATOM 2092 N N . LEU A 1 274 ? -18.484 10.648 5.234 1 91.75 274 LEU A N 1
ATOM 2093 C CA . LEU A 1 274 ? -18.703 11.648 4.191 1 91.75 274 LEU A CA 1
ATOM 2094 C C . LEU A 1 274 ? -19.203 10.984 2.908 1 91.75 274 LEU A C 1
ATOM 2096 O O . LEU A 1 274 ? -19.312 11.641 1.87 1 91.75 274 LEU A O 1
ATOM 2100 N N . THR A 1 275 ? -19.422 9.688 2.92 1 89.06 275 THR A N 1
ATOM 2101 C CA . THR A 1 275 ? -19.797 8.945 1.72 1 89.06 275 THR A CA 1
ATOM 2102 C C . THR A 1 275 ? -18.672 9.008 0.683 1 89.06 275 THR A C 1
ATOM 2104 O O . THR A 1 275 ? -17.547 9.391 1 1 89.06 275 THR A O 1
ATOM 2107 N N . PHE A 1 276 ? -18.953 8.617 -0.549 1 88.94 276 PHE A N 1
ATOM 2108 C CA . PHE A 1 276 ? -17.922 8.602 -1.573 1 88.94 276 PHE A CA 1
ATOM 2109 C C . PHE A 1 276 ? -17.719 9.992 -2.164 1 88.94 276 PHE A C 1
ATOM 2111 O O . PHE A 1 276 ? -16.812 10.211 -2.961 1 88.94 276 PHE A O 1
ATOM 2118 N N . VAL A 1 277 ? -18.516 10.945 -1.745 1 90.88 277 VAL A N 1
ATOM 2119 C CA . VAL A 1 277 ? -18.422 12.289 -2.305 1 90.88 277 VAL A CA 1
ATOM 2120 C C . VAL A 1 277 ? -17.062 12.891 -1.957 1 90.88 277 VAL A C 1
ATOM 2122 O O . VAL A 1 277 ? -16.531 13.734 -2.691 1 90.88 277 VAL A O 1
ATOM 2125 N N . TRP A 1 278 ? -16.453 12.398 -0.836 1 92.81 278 TRP A N 1
ATOM 2126 C CA . TRP A 1 278 ? -15.18 12.961 -0.404 1 92.81 278 TRP A CA 1
ATOM 2127 C C . TRP A 1 278 ? -14.117 12.805 -1.49 1 92.81 278 TRP A C 1
ATOM 2129 O O . TRP A 1 278 ? -13.203 13.625 -1.596 1 92.81 278 TRP A O 1
ATOM 2139 N N . THR A 1 279 ? -14.234 11.781 -2.391 1 91.75 279 THR A N 1
ATOM 2140 C CA . THR A 1 279 ? -13.227 11.477 -3.402 1 91.75 279 THR A CA 1
ATOM 2141 C C . THR A 1 279 ? -13.234 12.539 -4.504 1 91.75 279 THR A C 1
ATOM 2143 O O . THR A 1 279 ? -12.297 12.617 -5.301 1 91.75 279 THR A O 1
ATOM 2146 N N . ARG A 1 280 ? -14.219 13.297 -4.523 1 92 280 ARG A N 1
ATOM 2147 C CA . ARG A 1 280 ? -14.289 14.383 -5.492 1 92 280 ARG A CA 1
ATOM 2148 C C . ARG A 1 280 ? -13.508 15.602 -5.012 1 92 280 ARG A C 1
ATOM 2150 O O . ARG A 1 280 ? -13.242 16.516 -5.789 1 92 280 ARG A O 1
ATOM 2157 N N . TYR A 1 281 ? -13.117 15.531 -3.783 1 95.25 281 TYR A N 1
ATOM 2158 C CA . TYR A 1 281 ? -12.516 16.734 -3.201 1 95.25 281 TYR A CA 1
ATOM 2159 C C . TYR A 1 281 ? -11.117 16.438 -2.668 1 95.25 281 TYR A C 1
ATOM 2161 O O . TYR A 1 281 ? -10.266 17.328 -2.619 1 95.25 281 TYR A O 1
ATOM 2169 N N . LEU A 1 282 ? -10.914 15.25 -2.223 1 96.5 282 LEU A N 1
ATOM 2170 C CA . LEU A 1 282 ? -9.648 14.883 -1.597 1 96.5 282 LEU A CA 1
ATOM 2171 C C . LEU A 1 282 ? -9.156 13.539 -2.109 1 96.5 282 LEU A C 1
ATOM 2173 O O . LEU A 1 282 ? -9.945 12.742 -2.631 1 96.5 282 LEU A O 1
ATOM 2177 N N . GLU A 1 283 ? -7.949 13.391 -1.979 1 95.06 283 GLU A N 1
ATOM 2178 C CA . GLU A 1 283 ? -7.281 12.117 -2.246 1 95.06 283 GLU A CA 1
ATOM 2179 C C . GLU A 1 283 ? -6.141 11.875 -1.263 1 95.06 283 GLU A C 1
ATOM 2181 O O . GLU A 1 283 ? -5.391 12.805 -0.934 1 95.06 283 GLU A O 1
ATOM 2186 N N . VAL A 1 284 ? -6.082 10.688 -0.742 1 96.25 284 VAL A N 1
ATOM 2187 C CA . VAL A 1 284 ? -4.965 10.266 0.1 1 96.25 284 VAL A CA 1
ATOM 2188 C C . VAL A 1 284 ? -4.043 9.336 -0.688 1 96.25 284 VAL A C 1
ATOM 2190 O O . VAL A 1 284 ? -4.465 8.273 -1.142 1 96.25 284 VAL A O 1
ATOM 2193 N N . VAL A 1 285 ? -2.852 9.766 -0.817 1 93.56 285 VAL A N 1
ATOM 2194 C CA . VAL A 1 285 ? -1.933 9.023 -1.674 1 93.56 285 VAL A CA 1
ATOM 2195 C C . VAL A 1 285 ? -0.716 8.586 -0.864 1 93.56 285 VAL A C 1
ATOM 2197 O O . VAL A 1 285 ? 0.007 9.414 -0.313 1 93.56 285 VAL A O 1
ATOM 2200 N N . THR A 1 286 ? -0.492 7.23 -0.814 1 93.88 286 THR A N 1
ATOM 2201 C CA . THR A 1 286 ? 0.646 6.684 -0.085 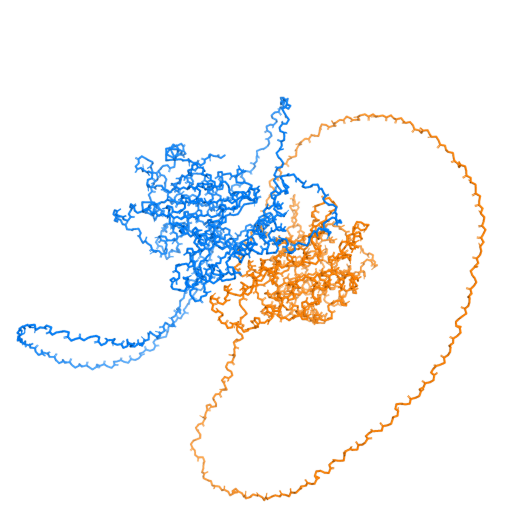1 93.88 286 THR A CA 1
ATOM 2202 C C . THR A 1 286 ? 1.821 6.434 -1.025 1 93.88 286 THR A C 1
ATOM 2204 O O . THR A 1 286 ? 2.436 5.367 -0.991 1 93.88 286 THR A O 1
ATOM 2207 N N . GLU A 1 287 ? 2.059 7.336 -1.864 1 87.75 287 GLU A N 1
ATOM 2208 C CA . GLU A 1 287 ? 3.221 7.352 -2.746 1 87.75 287 GLU A CA 1
ATOM 2209 C C . GLU A 1 287 ? 4.285 8.32 -2.244 1 87.75 287 GLU A C 1
ATOM 2211 O O . GLU A 1 287 ? 3.973 9.461 -1.885 1 87.75 287 GLU A O 1
ATOM 2216 N N . GLU A 1 288 ? 5.465 7.816 -2.301 1 88.69 288 GLU A N 1
ATOM 2217 C CA . GLU A 1 288 ? 6.543 8.695 -1.854 1 88.69 288 GLU A CA 1
ATOM 2218 C C . GLU A 1 288 ? 6.609 9.961 -2.697 1 88.69 288 GLU A C 1
ATOM 2220 O O . GLU A 1 288 ? 6.562 9.898 -3.928 1 88.69 288 GLU A O 1
ATOM 2225 N N . ALA A 1 289 ? 6.617 11.062 -2.047 1 90.06 289 ALA A N 1
ATOM 2226 C CA . ALA A 1 289 ? 6.777 12.359 -2.691 1 90.06 289 ALA A CA 1
ATOM 2227 C C . ALA A 1 289 ? 8.148 12.961 -2.395 1 90.06 289 ALA A C 1
ATOM 2229 O O . ALA A 1 289 ? 8.578 13 -1.238 1 90.06 289 ALA A O 1
ATOM 2230 N N . SER A 1 290 ? 8.805 13.359 -3.426 1 90.88 290 SER A N 1
ATOM 2231 C CA . SER A 1 290 ? 10.141 13.93 -3.279 1 90.88 290 SER A CA 1
ATOM 2232 C C . SER A 1 290 ? 10.102 15.453 -3.326 1 90.88 290 SER A C 1
ATOM 2234 O O . SER A 1 290 ? 9.375 16.031 -4.137 1 90.88 290 SER A O 1
ATOM 2236 N N . TYR A 1 291 ? 10.82 16.016 -2.418 1 93.19 291 TYR A N 1
ATOM 2237 C CA . TYR A 1 291 ? 10.977 17.469 -2.359 1 93.19 291 TYR A CA 1
ATOM 2238 C C . TYR A 1 291 ? 12.445 17.859 -2.357 1 93.19 291 TYR A C 1
ATOM 2240 O O . TYR A 1 291 ? 13.25 17.281 -1.629 1 93.19 291 TYR A O 1
ATOM 2248 N N . ARG A 1 292 ? 12.773 18.844 -3.117 1 91.94 292 ARG A N 1
ATOM 2249 C CA . ARG A 1 292 ? 14.141 19.344 -3.215 1 91.94 292 ARG A CA 1
ATOM 2250 C C . ARG A 1 292 ? 14.336 20.578 -2.344 1 91.94 292 ARG A C 1
ATOM 2252 O O . ARG A 1 292 ? 13.484 21.469 -2.316 1 91.94 292 ARG A O 1
ATOM 2259 N N . PHE A 1 293 ? 15.445 20.516 -1.646 1 93.38 293 PHE A N 1
ATOM 2260 C CA . PHE A 1 293 ? 15.773 21.672 -0.822 1 93.38 293 PHE A CA 1
ATOM 2261 C C . PHE A 1 293 ? 17.047 22.359 -1.315 1 93.38 293 PHE A C 1
ATOM 2263 O O . PHE A 1 293 ? 18.094 21.703 -1.438 1 93.38 293 PHE A O 1
ATOM 2270 N N . GLY A 1 294 ? 16.938 23.625 -1.565 1 86.75 294 GLY A N 1
ATOM 2271 C CA . GLY A 1 294 ? 18.109 24.438 -1.855 1 86.75 294 GLY A CA 1
ATOM 2272 C C . GLY A 1 294 ? 18.672 24.203 -3.246 1 86.75 294 GLY A C 1
ATOM 2273 O O . GLY A 1 294 ? 18.297 23.25 -3.92 1 86.75 294 GLY A O 1
ATOM 2274 N N . ALA A 1 295 ? 19.281 25.219 -3.836 1 73.19 295 ALA A N 1
ATOM 2275 C CA . ALA A 1 295 ? 20.094 25.109 -5.047 1 73.19 295 ALA A CA 1
ATOM 2276 C C . ALA A 1 295 ? 21.547 25.422 -4.758 1 73.19 295 ALA A C 1
ATOM 2278 O O . ALA A 1 295 ? 21.859 26.438 -4.125 1 73.19 295 ALA A O 1
ATOM 2279 N N . LYS A 1 296 ? 22.344 24.406 -4.828 1 57.75 296 LYS A N 1
ATOM 2280 C CA . LYS A 1 296 ? 23.766 24.688 -4.59 1 57.75 296 LYS A CA 1
ATOM 2281 C C . LYS A 1 296 ? 24.328 25.578 -5.691 1 57.75 296 LYS A C 1
ATOM 2283 O O . LYS A 1 296 ? 23.969 25.438 -6.859 1 57.75 296 LYS A O 1
ATOM 2288 N N . HIS A 1 297 ? 24.609 26.906 -5.48 1 49.62 297 HIS A N 1
ATOM 2289 C CA . HIS A 1 297 ? 25.203 27.828 -6.441 1 49.62 297 HIS A CA 1
ATOM 2290 C C . HIS A 1 297 ? 26.172 27.109 -7.375 1 49.62 297 HIS A C 1
ATOM 2292 O O . HIS A 1 297 ? 26.969 26.281 -6.93 1 49.62 297 HIS A O 1
ATOM 2298 N N . PRO A 1 298 ? 25.766 27.219 -8.688 1 44.69 298 PRO A N 1
ATOM 2299 C CA . PRO A 1 298 ? 26.75 26.656 -9.633 1 44.69 298 PRO A CA 1
ATOM 2300 C C . PRO A 1 298 ? 28.172 27.125 -9.352 1 44.69 298 PRO A C 1
ATOM 2302 O O . PRO A 1 298 ? 28.391 28.281 -9.008 1 44.69 298 PRO A O 1
ATOM 2305 N N . VAL A 1 299 ? 29.141 26.297 -8.938 1 41.34 299 VAL A N 1
ATOM 2306 C CA . VAL A 1 299 ? 30.5 26.812 -9.008 1 41.34 299 VAL A CA 1
ATOM 2307 C C . VAL A 1 299 ? 30.719 27.531 -10.336 1 41.34 299 VAL A C 1
ATOM 2309 O O . VAL A 1 299 ? 29.891 27.422 -11.242 1 41.34 299 VAL A O 1
ATOM 2312 N N . ALA A 1 300 ? 31.859 27.25 -11.203 1 36.16 300 ALA A N 1
ATOM 2313 C CA . ALA A 1 300 ? 32.469 27.984 -12.312 1 36.16 300 ALA A CA 1
ATOM 2314 C C . ALA A 1 300 ? 31.484 28.109 -13.477 1 36.16 300 ALA A C 1
ATOM 2316 O O . ALA A 1 300 ? 30.516 27.344 -13.57 1 36.16 300 ALA A O 1
ATOM 2317 N N . SER A 1 301 ? 31.734 28.938 -14.656 1 39.44 301 SER A N 1
ATOM 2318 C CA . SER A 1 301 ? 31.188 29.688 -15.789 1 39.44 301 SER A CA 1
ATOM 2319 C C . SER A 1 301 ? 30.25 28.812 -16.609 1 39.44 301 SER A C 1
ATOM 2321 O O . SER A 1 301 ? 29.594 29.297 -17.547 1 39.44 301 SER A O 1
ATOM 2323 N N . GLY A 1 302 ? 30.641 27.562 -17.062 1 39.78 302 GLY A N 1
ATOM 2324 C CA . GLY A 1 302 ? 30.016 27.062 -18.281 1 39.78 302 GLY A CA 1
ATOM 2325 C C . GLY A 1 302 ? 28.531 26.797 -18.109 1 39.78 302 GLY A C 1
ATOM 2326 O O . GLY A 1 302 ? 28 26.891 -17 1 39.78 302 GLY A O 1
ATOM 2327 N N . THR A 1 303 ? 27.719 26.344 -19.172 1 43.19 303 THR A N 1
ATOM 2328 C CA . THR A 1 303 ? 26.297 26.047 -19.359 1 43.19 303 THR A CA 1
ATOM 2329 C C . THR A 1 303 ? 25.766 25.25 -18.188 1 43.19 303 THR A C 1
ATOM 2331 O O . THR A 1 303 ? 25.875 24.016 -18.156 1 43.19 303 THR A O 1
ATOM 2334 N N . ALA A 1 304 ? 25.953 25.484 -16.875 1 43 304 ALA A N 1
ATOM 2335 C CA . ALA A 1 304 ? 26.016 24.594 -15.719 1 43 304 ALA A CA 1
ATOM 2336 C C . ALA A 1 304 ? 24.625 24.078 -15.367 1 43 304 ALA A C 1
ATOM 2338 O O . ALA A 1 304 ? 23.641 24.828 -15.375 1 43 304 ALA A O 1
ATOM 2339 N N . PRO A 1 305 ? 24.297 22.812 -15.539 1 50.69 305 PRO A N 1
ATOM 2340 C CA . PRO A 1 305 ? 23.094 22.141 -15.039 1 50.69 305 PRO A CA 1
ATOM 2341 C C . PRO A 1 305 ? 22.625 22.703 -13.695 1 50.69 305 PRO A C 1
ATOM 2343 O O . PRO A 1 305 ? 23.422 23.266 -12.945 1 50.69 305 PRO A O 1
ATOM 2346 N N . SER A 1 306 ? 21.266 23.078 -13.602 1 58.56 306 SER A N 1
ATOM 2347 C CA . SER A 1 306 ? 20.703 23.516 -12.328 1 58.56 306 SER A CA 1
ATOM 2348 C C . SER A 1 306 ? 21.422 22.859 -11.156 1 58.56 306 SER A C 1
ATOM 2350 O O . SER A 1 306 ? 21.734 21.672 -11.195 1 58.56 306 SER A O 1
ATOM 2352 N N . PRO A 1 307 ? 22.047 23.688 -10.336 1 68.06 307 PRO A N 1
ATOM 2353 C CA . PRO A 1 307 ? 22.781 23.156 -9.188 1 68.06 307 PRO A CA 1
ATOM 2354 C C . PRO A 1 307 ? 21.969 22.094 -8.422 1 68.06 307 PRO A C 1
ATOM 2356 O O . PRO A 1 307 ? 20.75 22.203 -8.32 1 68.06 307 PRO A O 1
ATOM 2359 N N . PRO A 1 308 ? 22.641 21.047 -8.164 1 81.75 308 PRO A N 1
ATOM 2360 C CA . PRO A 1 308 ? 21.984 19.984 -7.387 1 81.75 308 PRO A CA 1
ATOM 2361 C C . PRO A 1 308 ? 21.438 20.484 -6.051 1 81.75 308 PRO A C 1
ATOM 2363 O O . PRO A 1 308 ? 22.016 21.406 -5.457 1 81.75 308 PRO A O 1
ATOM 2366 N N . PRO A 1 309 ? 20.312 20.016 -5.637 1 89.06 309 PRO A N 1
ATOM 2367 C CA . PRO A 1 309 ? 19.781 20.406 -4.324 1 89.06 309 PRO A CA 1
ATOM 2368 C C . PRO A 1 309 ? 20.734 20.031 -3.18 1 89.06 309 PRO A C 1
ATOM 2370 O O . PRO A 1 309 ? 21.578 19.156 -3.332 1 89.06 309 PRO A O 1
ATOM 2373 N N . ILE A 1 310 ? 20.641 20.797 -2.18 1 91.19 310 ILE A N 1
ATOM 2374 C CA . ILE A 1 310 ? 21.406 20.484 -0.978 1 91.19 310 ILE A CA 1
ATOM 2375 C C . ILE A 1 310 ? 21.016 19.094 -0.477 1 91.19 310 ILE A C 1
ATOM 2377 O O . ILE A 1 310 ? 21.891 18.281 -0.135 1 91.19 310 ILE A O 1
ATOM 2381 N N . PHE A 1 311 ? 19.719 18.828 -0.412 1 92.69 311 PHE A N 1
ATOM 2382 C CA . PHE A 1 311 ? 19.234 17.484 -0.127 1 92.69 311 PHE A CA 1
ATOM 2383 C C . PHE A 1 311 ? 17.844 17.266 -0.723 1 92.69 311 PHE A C 1
ATOM 2385 O O . PHE A 1 311 ? 17.188 18.219 -1.125 1 92.69 311 PHE A O 1
ATOM 2392 N N . ILE A 1 312 ? 17.531 15.992 -0.849 1 93.19 312 ILE A N 1
ATOM 2393 C CA . ILE A 1 312 ? 16.188 15.578 -1.241 1 93.19 312 ILE A CA 1
ATOM 2394 C C . ILE A 1 312 ? 15.5 14.891 -0.066 1 93.19 312 ILE A C 1
ATOM 2396 O O . ILE A 1 312 ? 16.078 14.016 0.582 1 93.19 312 ILE A O 1
ATOM 2400 N N . ALA A 1 313 ? 14.359 15.461 0.265 1 95.19 313 ALA A N 1
ATOM 2401 C CA . ALA A 1 313 ? 13.539 14.828 1.296 1 95.19 313 ALA A CA 1
ATOM 2402 C C . ALA A 1 313 ? 12.312 14.156 0.686 1 95.19 313 ALA A C 1
ATOM 2404 O O . ALA A 1 313 ? 11.766 14.633 -0.31 1 95.19 313 ALA A O 1
ATOM 2405 N N . ARG A 1 314 ? 11.961 13.008 1.301 1 93.69 314 ARG A N 1
ATOM 2406 C CA . ARG A 1 314 ? 10.812 12.258 0.801 1 93.69 314 ARG A CA 1
ATOM 2407 C C . ARG A 1 314 ? 9.812 11.984 1.915 1 93.69 314 ARG A C 1
ATOM 2409 O O . ARG A 1 314 ? 10.188 11.57 3.012 1 93.69 314 ARG A O 1
ATOM 2416 N N . THR A 1 315 ? 8.594 12.336 1.657 1 95.62 315 THR A N 1
ATOM 2417 C CA . THR A 1 315 ? 7.516 11.922 2.545 1 95.62 315 THR A CA 1
ATOM 2418 C C . THR A 1 315 ? 6.898 10.609 2.066 1 95.62 315 THR A C 1
ATOM 2420 O O . THR A 1 315 ? 7.059 10.234 0.905 1 95.62 315 THR A O 1
ATOM 2423 N N . ASP A 1 316 ? 6.25 9.906 2.912 1 95 316 ASP A N 1
ATOM 2424 C CA . ASP A 1 316 ? 5.613 8.641 2.549 1 95 316 ASP A CA 1
ATOM 2425 C C . ASP A 1 316 ? 4.352 8.875 1.725 1 95 316 ASP A C 1
ATOM 2427 O O . ASP A 1 316 ? 3.809 7.945 1.127 1 95 316 ASP A O 1
ATOM 2431 N N . GLY A 1 317 ? 3.871 10.086 1.668 1 95.81 317 GLY A N 1
ATOM 2432 C CA . GLY A 1 317 ? 2.711 10.477 0.886 1 95.81 317 GLY A CA 1
ATOM 2433 C C . GLY A 1 317 ? 2.119 11.805 1.319 1 95.81 317 GLY A C 1
ATOM 2434 O O . GLY A 1 317 ? 2.785 12.602 1.986 1 95.81 317 GLY A O 1
ATOM 2435 N N . ALA A 1 318 ? 0.938 12.062 0.792 1 97.31 318 ALA A N 1
ATOM 2436 C CA . ALA A 1 318 ? 0.25 13.297 1.164 1 97.31 318 ALA A CA 1
ATOM 2437 C C . ALA A 1 318 ? -1.245 13.203 0.869 1 97.31 318 ALA A C 1
ATOM 2439 O O . ALA A 1 318 ? -1.688 12.289 0.162 1 97.31 318 ALA A O 1
ATOM 2440 N N . PHE A 1 319 ? -1.965 14.047 1.555 1 97.75 319 PHE A N 1
ATOM 2441 C CA . PHE A 1 319 ? -3.332 14.367 1.155 1 97.75 319 PHE A CA 1
ATOM 2442 C C . PHE A 1 319 ? -3.344 15.422 0.06 1 97.75 319 PHE A C 1
ATOM 2444 O O . PHE A 1 319 ? -2.605 16.406 0.133 1 97.75 319 PHE A O 1
ATOM 2451 N N . TYR A 1 320 ? -4.18 15.219 -0.935 1 96.44 320 TYR A N 1
ATOM 2452 C CA . TYR A 1 320 ? -4.285 16.141 -2.055 1 96.44 320 TYR A CA 1
ATOM 2453 C C . TYR A 1 320 ? -5.719 16.641 -2.215 1 96.44 320 TYR A C 1
ATOM 2455 O O . TYR A 1 320 ? -6.672 15.906 -1.946 1 96.44 320 TYR A O 1
ATOM 2463 N N . GLU A 1 321 ? -5.812 17.844 -2.643 1 96.25 321 GLU A N 1
ATOM 2464 C CA . GLU A 1 321 ? -7.094 18.344 -3.125 1 96.25 321 GLU A CA 1
ATOM 2465 C C . GLU A 1 321 ? -7.328 17.953 -4.582 1 96.25 321 GLU A C 1
ATOM 2467 O O . GLU A 1 321 ? -6.387 17.891 -5.371 1 96.25 321 GLU A O 1
ATOM 2472 N N . ILE A 1 322 ? -8.523 17.719 -4.832 1 94.12 322 ILE A N 1
ATOM 2473 C CA . ILE A 1 322 ? -8.93 17.453 -6.203 1 94.12 322 ILE A CA 1
ATOM 2474 C C . ILE A 1 322 ? -9.57 18.688 -6.816 1 94.12 322 ILE A C 1
ATOM 2476 O O . ILE A 1 322 ? -10.453 19.312 -6.211 1 94.12 322 ILE A O 1
ATOM 2480 N N . GLY A 1 323 ? -9.117 19.016 -8.023 1 90.38 323 GLY A N 1
ATOM 2481 C CA . GLY A 1 323 ? -9.641 20.188 -8.703 1 90.38 323 GLY A CA 1
ATOM 2482 C C . GLY A 1 323 ? -11.008 19.969 -9.305 1 90.38 323 GLY A C 1
ATOM 2483 O O . GLY A 1 323 ? -11.516 18.844 -9.32 1 90.38 323 GLY A O 1
ATOM 2484 N N . GLU A 1 324 ? -11.602 21.016 -9.789 1 87 324 GLU A N 1
ATOM 2485 C CA . GLU A 1 324 ? -12.922 20.953 -10.414 1 87 324 GLU A CA 1
ATOM 2486 C C . GLU A 1 324 ? -12.906 20.078 -11.664 1 87 324 GLU A C 1
ATOM 2488 O O . GLU A 1 324 ? -13.922 19.484 -12.031 1 87 324 GLU A O 1
ATOM 2493 N N . ASP A 1 325 ? -11.711 19.984 -12.18 1 85.62 325 ASP A N 1
ATOM 2494 C CA . ASP A 1 325 ? -11.57 19.188 -13.391 1 85.62 325 ASP A CA 1
ATOM 2495 C C . ASP A 1 325 ? -11.406 17.703 -13.047 1 85.62 325 ASP A C 1
ATOM 2497 O O . ASP A 1 325 ? -11.25 16.875 -13.938 1 85.62 325 ASP A O 1
ATOM 2501 N N . GLY A 1 326 ? -11.391 17.469 -11.82 1 86.19 326 GLY A N 1
ATOM 2502 C CA . GLY A 1 326 ? -11.266 16.078 -11.406 1 86.19 326 GLY A CA 1
ATOM 2503 C C . GLY A 1 326 ? -9.828 15.633 -11.25 1 86.19 326 GLY A C 1
ATOM 2504 O O . GLY A 1 326 ? -9.57 14.477 -10.898 1 86.19 326 GLY A O 1
ATOM 2505 N N . SER A 1 327 ? -8.969 16.516 -11.438 1 89.25 327 SER A N 1
ATOM 2506 C CA . SER A 1 327 ? -7.559 16.156 -11.352 1 89.25 327 SER A CA 1
ATOM 2507 C C . SER A 1 327 ? -6.98 16.516 -9.984 1 89.25 327 SER A C 1
ATOM 2509 O O . SER A 1 327 ? -7.406 17.484 -9.359 1 89.25 327 SER A O 1
ATOM 2511 N N . ARG A 1 328 ? -6.055 15.734 -9.609 1 90.25 328 ARG A N 1
ATOM 2512 C CA . ARG A 1 328 ? -5.324 15.984 -8.367 1 90.25 328 ARG A CA 1
ATOM 2513 C C . ARG A 1 328 ? -4.445 17.219 -8.484 1 90.25 328 ARG A C 1
ATOM 2515 O O . ARG A 1 328 ? -3.74 17.391 -9.484 1 90.25 328 ARG A O 1
ATOM 2522 N N . LYS A 1 329 ? -4.469 18.031 -7.488 1 91.62 329 LYS A N 1
ATOM 2523 C CA . LYS A 1 329 ? -3.553 19.172 -7.457 1 91.62 329 LYS A CA 1
ATOM 2524 C C . LYS A 1 329 ? -2.107 18.703 -7.297 1 91.62 329 LYS A C 1
ATOM 2526 O O . LYS A 1 329 ? -1.849 17.672 -6.684 1 91.62 329 LYS A O 1
ATOM 2531 N N . LYS A 1 330 ? -1.277 19.484 -7.754 1 86.12 330 LYS A N 1
ATOM 2532 C CA . LYS A 1 330 ? 0.135 19.125 -7.828 1 86.12 330 LYS A CA 1
ATOM 2533 C C . LYS A 1 330 ? 0.742 18.984 -6.434 1 86.12 330 LYS A C 1
ATOM 2535 O O . LYS A 1 330 ? 1.507 18.062 -6.164 1 86.12 330 LYS A O 1
ATOM 2540 N N . ARG A 1 331 ? 0.341 19.906 -5.586 1 89.75 331 ARG A N 1
ATOM 2541 C CA . ARG A 1 331 ? 0.946 19.906 -4.258 1 89.75 331 ARG A CA 1
ATOM 2542 C C . ARG A 1 331 ? -0.011 19.328 -3.221 1 89.75 331 ARG A C 1
ATOM 2544 O O . ARG A 1 331 ? -1.176 19.719 -3.152 1 89.75 331 ARG A O 1
ATOM 2551 N N . GLY A 1 332 ? 0.534 18.406 -2.484 1 94.31 332 GLY A N 1
ATOM 2552 C CA . GLY A 1 332 ? -0.222 17.922 -1.336 1 94.31 332 GLY A CA 1
ATOM 2553 C C . GLY A 1 332 ? -0.318 18.953 -0.22 1 94.31 332 GLY A C 1
ATOM 2554 O O . GLY A 1 332 ? 0.629 19.703 0.024 1 94.31 332 GLY A O 1
ATOM 2555 N N . PHE A 1 333 ? -1.427 19 0.466 1 95.81 333 PHE A N 1
ATOM 2556 C CA . PHE A 1 333 ? -1.596 20 1.506 1 95.81 333 PHE A CA 1
ATOM 2557 C C . PHE A 1 333 ? -1.33 19.406 2.885 1 95.81 333 PHE A C 1
ATOM 2559 O O . PHE A 1 333 ? -1.177 20.141 3.863 1 95.81 333 PHE A O 1
ATOM 2566 N N . LEU A 1 334 ? -1.33 18.156 2.99 1 98.06 334 LEU A N 1
ATOM 2567 C CA . LEU A 1 334 ? -1.031 17.453 4.234 1 98.06 334 LEU A CA 1
ATOM 2568 C C . LEU A 1 334 ? -0.091 16.281 3.988 1 98.06 334 LEU A C 1
ATOM 2570 O O . LEU A 1 334 ? -0.541 15.148 3.801 1 98.06 334 LEU A O 1
ATOM 2574 N N . PRO A 1 335 ? 1.225 16.562 3.965 1 98.12 335 PRO A N 1
ATOM 2575 C CA . PRO A 1 335 ? 2.176 15.461 3.871 1 98.12 335 PRO A CA 1
ATOM 2576 C C . PRO A 1 335 ? 2.162 14.562 5.109 1 98.12 335 PRO A C 1
ATOM 2578 O O . PRO A 1 335 ? 1.772 15.008 6.191 1 98.12 335 PRO A O 1
ATOM 2581 N N . PHE A 1 336 ? 2.555 13.312 4.898 1 98.25 336 PHE A N 1
ATOM 2582 C CA . PHE A 1 336 ? 2.57 12.453 6.078 1 98.25 336 PHE A CA 1
ATOM 2583 C C . PHE A 1 336 ? 3.809 11.562 6.082 1 98.25 336 PHE A C 1
ATOM 2585 O O . PHE A 1 336 ? 4.406 11.32 5.031 1 98.25 336 PHE A O 1
ATOM 2592 N N . GLU A 1 337 ? 4.203 11.18 7.297 1 97.5 337 GLU A N 1
ATOM 2593 C CA . GLU A 1 337 ? 5.324 10.289 7.578 1 97.5 337 GLU A CA 1
ATOM 2594 C C . GLU A 1 337 ? 4.863 9.047 8.344 1 97.5 337 GLU A C 1
ATOM 2596 O O . GLU A 1 337 ? 4.078 9.148 9.289 1 97.5 337 GLU A O 1
ATOM 2601 N N . LEU A 1 338 ? 5.324 7.895 7.895 1 97.62 338 LEU A N 1
ATOM 2602 C CA . LEU A 1 338 ? 4.93 6.625 8.492 1 97.62 338 LEU A CA 1
ATOM 2603 C C . LEU A 1 338 ? 6.145 5.879 9.031 1 97.62 338 LEU A C 1
ATOM 2605 O O . LEU A 1 338 ? 7.168 5.766 8.352 1 97.62 338 LEU A O 1
ATOM 2609 N N . LYS A 1 339 ? 6.023 5.469 10.25 1 96.44 339 LYS A N 1
ATOM 2610 C CA . LYS A 1 339 ? 7.059 4.652 10.875 1 96.44 339 LYS A CA 1
ATOM 2611 C C . LYS A 1 339 ? 6.465 3.383 11.477 1 96.44 339 LYS A C 1
ATOM 2613 O O . LYS A 1 339 ? 5.383 3.414 12.062 1 96.44 339 LYS A O 1
ATOM 2618 N N . PRO A 1 340 ? 7.176 2.256 11.359 1 95.38 340 PRO A N 1
ATOM 2619 C CA . PRO A 1 340 ? 6.645 0.998 11.891 1 95.38 340 PRO A CA 1
ATOM 2620 C C . PRO A 1 340 ? 6.848 0.864 13.398 1 95.38 340 PRO A C 1
ATOM 2622 O O . PRO A 1 340 ? 6.531 -0.18 13.977 1 95.38 340 PRO A O 1
ATOM 2625 N N . TYR A 1 341 ? 7.375 1.822 14.102 1 94.19 341 TYR A N 1
ATOM 2626 C CA . TYR A 1 341 ? 7.645 1.811 15.539 1 94.19 341 TYR A CA 1
ATOM 2627 C C . TYR A 1 341 ? 7.039 3.033 16.219 1 94.19 341 TYR A C 1
ATOM 2629 O O . TYR A 1 341 ? 6.68 4.008 15.547 1 94.19 341 TYR A O 1
ATOM 2637 N N . CYS A 1 342 ? 6.93 2.904 17.453 1 93.44 342 CYS A N 1
ATOM 2638 C CA . CYS A 1 342 ? 6.418 4.035 18.219 1 93.44 342 CYS A CA 1
ATOM 2639 C C . CYS A 1 342 ? 7.387 5.211 18.156 1 93.44 342 CYS A C 1
ATOM 2641 O O . CYS A 1 342 ? 8.602 5.02 18.125 1 93.44 342 CYS A O 1
ATOM 2643 N N . ARG A 1 343 ? 6.859 6.359 18.219 1 92.75 343 ARG A N 1
ATOM 2644 C CA . ARG A 1 343 ? 7.633 7.578 18.016 1 92.75 343 ARG A CA 1
ATOM 2645 C C . ARG A 1 343 ? 8.758 7.691 19.047 1 92.75 343 ARG A C 1
ATOM 2647 O O . ARG A 1 343 ? 9.867 8.109 18.719 1 92.75 343 ARG A O 1
ATOM 2654 N N . ASN A 1 344 ? 8.469 7.277 20.25 1 90.06 344 ASN A N 1
ATOM 2655 C CA . ASN A 1 344 ? 9.414 7.453 21.344 1 90.06 344 ASN A CA 1
ATOM 2656 C C . ASN A 1 344 ? 10.672 6.609 21.141 1 90.06 344 ASN A C 1
ATOM 2658 O O . ASN A 1 344 ? 11.719 6.902 21.719 1 90.06 344 ASN A O 1
ATOM 2662 N N . GLU A 1 345 ? 10.547 5.562 20.328 1 90.88 345 GLU A N 1
ATOM 2663 C CA . GLU A 1 345 ? 11.688 4.695 20.078 1 90.88 345 GLU A CA 1
ATOM 2664 C C . GLU A 1 345 ? 12.789 5.434 19.312 1 90.88 345 GLU A C 1
ATOM 2666 O O . GLU A 1 345 ? 13.977 5.133 19.484 1 90.88 345 GLU A O 1
ATOM 2671 N N . LYS A 1 346 ? 12.414 6.383 18.5 1 93.31 346 LYS A N 1
ATOM 2672 C CA . LYS A 1 346 ? 13.344 7.141 17.672 1 93.31 346 LYS A CA 1
ATOM 2673 C C . LYS A 1 346 ? 12.898 8.594 17.516 1 93.31 346 LYS A C 1
ATOM 2675 O O . LYS A 1 346 ? 12.852 9.117 16.406 1 93.31 346 LYS A O 1
ATOM 2680 N N . LEU A 1 347 ? 12.617 9.164 18.625 1 94.62 347 LEU A N 1
ATOM 2681 C CA . LEU A 1 347 ? 11.977 10.477 18.656 1 94.62 347 LEU A CA 1
ATOM 2682 C C . LEU A 1 347 ? 12.828 11.523 17.953 1 94.62 347 LEU A C 1
ATOM 2684 O O . LEU A 1 347 ? 12.359 12.172 17 1 94.62 347 LEU A O 1
ATOM 2688 N N . ASP A 1 348 ? 14.133 11.656 18.312 1 95.81 348 ASP A N 1
ATOM 2689 C CA . ASP A 1 348 ? 14.984 12.711 17.781 1 95.81 348 ASP A CA 1
ATOM 2690 C C . ASP A 1 348 ? 15.242 12.516 16.281 1 95.81 348 ASP A C 1
ATOM 2692 O O . ASP A 1 348 ? 15.203 13.477 15.508 1 95.81 348 ASP A O 1
ATOM 2696 N N . ALA A 1 349 ? 15.438 11.32 15.914 1 95.31 349 ALA A N 1
ATOM 2697 C CA . ALA A 1 349 ? 15.664 11.023 14.508 1 95.31 349 ALA A CA 1
ATOM 2698 C C . ALA A 1 349 ? 14.43 11.344 13.672 1 95.31 349 ALA A C 1
ATOM 2700 O O . ALA A 1 349 ? 14.547 11.906 12.578 1 95.31 349 ALA A O 1
ATOM 2701 N N . THR A 1 350 ? 13.273 11.039 14.188 1 95.69 350 THR A N 1
ATOM 2702 C CA . THR A 1 350 ? 12.016 11.312 13.5 1 95.69 350 THR A CA 1
ATOM 2703 C C . THR A 1 350 ? 11.789 12.812 13.367 1 95.69 350 THR A C 1
ATOM 2705 O O . THR A 1 350 ? 11.406 13.297 12.297 1 95.69 350 THR A O 1
ATOM 2708 N N . CYS A 1 351 ? 12.125 13.508 14.398 1 97.44 351 CYS A N 1
ATOM 2709 C CA . CYS A 1 351 ? 11.969 14.953 14.375 1 97.44 351 CYS A CA 1
ATOM 2710 C C . CYS A 1 351 ? 12.883 15.586 13.336 1 97.44 351 CYS A C 1
ATOM 2712 O O . CYS A 1 351 ? 12.461 16.484 12.594 1 97.44 351 CYS A O 1
ATOM 2714 N N . ARG A 1 352 ? 14.062 15.117 13.25 1 97.38 352 ARG A N 1
ATOM 2715 C CA . ARG A 1 352 ? 15 15.648 12.266 1 97.38 352 ARG A CA 1
ATOM 2716 C C . ARG A 1 352 ? 14.531 15.352 10.844 1 97.38 352 ARG A C 1
ATOM 2718 O O . ARG A 1 352 ? 14.578 16.219 9.977 1 97.38 352 ARG A O 1
ATOM 2725 N N . GLU A 1 353 ? 14.07 14.172 10.648 1 97.06 353 GLU A N 1
ATOM 2726 C CA . GLU A 1 353 ? 13.57 13.781 9.328 1 97.06 353 GLU A CA 1
ATOM 2727 C C . GLU A 1 353 ? 12.367 14.633 8.914 1 97.06 353 GLU A C 1
ATOM 2729 O O . GLU A 1 353 ? 12.328 15.164 7.809 1 97.06 353 GLU A O 1
ATOM 2734 N N . GLU A 1 354 ? 11.453 14.781 9.82 1 98.06 354 GLU A N 1
ATOM 2735 C CA . GLU A 1 354 ? 10.258 15.57 9.547 1 98.06 354 GLU A CA 1
ATOM 2736 C C . GLU A 1 354 ? 10.602 17.047 9.328 1 98.06 354 GLU A C 1
ATOM 2738 O O . GLU A 1 354 ? 9.953 17.719 8.531 1 98.06 354 GLU A O 1
ATOM 2743 N N . THR A 1 355 ? 11.648 17.484 10 1 98.5 355 THR A N 1
ATOM 2744 C CA . THR A 1 355 ? 12.125 18.844 9.781 1 98.5 355 THR A CA 1
ATOM 2745 C C . THR A 1 355 ? 12.648 19.016 8.359 1 98.5 355 THR A C 1
ATOM 2747 O O . THR A 1 355 ? 12.305 19.984 7.68 1 98.5 355 THR A O 1
ATOM 2750 N N . ALA A 1 356 ? 13.453 18.094 7.953 1 97.94 356 ALA A N 1
ATOM 2751 C CA . ALA A 1 356 ? 14 18.156 6.602 1 97.94 356 ALA A CA 1
ATOM 2752 C C . ALA A 1 356 ? 12.883 18.125 5.559 1 97.94 356 ALA A C 1
ATOM 2754 O O . ALA A 1 356 ? 12.938 18.859 4.566 1 97.94 356 ALA A O 1
ATOM 2755 N N . GLU A 1 357 ? 11.891 17.328 5.781 1 98 357 GLU A N 1
ATOM 2756 C CA . GLU A 1 357 ? 10.758 17.219 4.863 1 98 357 GLU A CA 1
ATOM 2757 C C . GLU A 1 357 ? 9.992 18.531 4.785 1 98 357 GLU A C 1
ATOM 2759 O O . GLU A 1 357 ? 9.75 19.062 3.693 1 98 357 GLU A O 1
ATOM 2764 N N . MET A 1 358 ? 9.719 19.078 5.914 1 98.31 358 MET A N 1
ATOM 2765 C CA . MET A 1 358 ? 8.945 20.312 5.953 1 98.31 358 MET A CA 1
ATOM 2766 C C . MET A 1 358 ? 9.742 21.469 5.367 1 98.31 358 MET A C 1
ATOM 2768 O O . MET A 1 358 ? 9.203 22.297 4.629 1 98.31 358 MET A O 1
ATOM 2772 N N . ALA A 1 359 ? 11.055 21.531 5.688 1 97.19 359 ALA A N 1
ATOM 2773 C CA . ALA A 1 359 ? 11.906 22.562 5.113 1 97.19 359 ALA A CA 1
ATOM 2774 C C . ALA A 1 359 ? 11.906 22.484 3.588 1 97.19 359 ALA A C 1
ATOM 2776 O O . ALA A 1 359 ? 11.797 23.516 2.908 1 97.19 359 ALA A O 1
ATOM 2777 N N . ALA A 1 360 ? 11.992 21.297 3.092 1 96.38 360 ALA A N 1
ATOM 2778 C CA . ALA A 1 360 ? 12.008 21.109 1.644 1 96.38 360 ALA A CA 1
ATOM 2779 C C . ALA A 1 360 ? 10.664 21.484 1.027 1 96.38 360 ALA A C 1
ATOM 2781 O O . ALA A 1 360 ? 10.617 22.094 -0.044 1 96.38 360 ALA A O 1
ATOM 2782 N N . ILE A 1 361 ? 9.617 21.156 1.678 1 96.5 361 ILE A N 1
ATOM 2783 C CA . ILE A 1 361 ? 8.273 21.469 1.199 1 96.5 361 ILE A CA 1
ATOM 2784 C C . ILE A 1 361 ? 8.094 22.984 1.148 1 96.5 361 ILE A C 1
ATOM 2786 O O . ILE A 1 361 ? 7.613 23.531 0.148 1 96.5 361 ILE A O 1
ATOM 2790 N N . ILE A 1 362 ? 8.477 23.656 2.199 1 95.81 362 ILE A N 1
ATOM 2791 C CA . ILE A 1 362 ? 8.344 25.109 2.277 1 95.81 362 ILE A CA 1
ATOM 2792 C C . ILE A 1 362 ? 9.227 25.766 1.216 1 95.81 362 ILE A C 1
ATOM 2794 O O . ILE A 1 362 ? 8.812 26.719 0.561 1 95.81 362 ILE A O 1
ATOM 2798 N N . TYR A 1 363 ? 10.406 25.234 1.024 1 94.38 363 TYR A N 1
ATOM 2799 C CA . TYR A 1 363 ? 11.312 25.766 0.007 1 94.38 363 TYR A CA 1
ATOM 2800 C C . TYR A 1 363 ? 10.688 25.672 -1.379 1 94.38 363 TYR A C 1
ATOM 2802 O O . TYR A 1 363 ? 10.695 26.641 -2.137 1 94.38 363 TYR A O 1
ATOM 2810 N N . GLU A 1 364 ? 10.117 24.562 -1.673 1 92.94 364 GLU A N 1
ATOM 2811 C CA . GLU A 1 364 ? 9.5 24.406 -2.982 1 92.94 364 GLU A CA 1
ATOM 2812 C C . GLU A 1 364 ? 8.273 25.312 -3.127 1 92.94 364 GLU A C 1
ATOM 2814 O O . GLU A 1 364 ? 8.062 25.906 -4.184 1 92.94 364 GLU A O 1
ATOM 2819 N N . GLU A 1 365 ? 7.578 25.406 -2.104 1 92.25 365 GLU A N 1
ATOM 2820 C CA . GLU A 1 365 ? 6.344 26.172 -2.135 1 92.25 365 GLU A CA 1
ATOM 2821 C C . GLU A 1 365 ? 6.629 27.672 -2.301 1 92.25 365 GLU A C 1
ATOM 2823 O O . GLU A 1 365 ? 6 28.344 -3.119 1 92.25 365 GLU A O 1
ATOM 2828 N N . PHE A 1 366 ? 7.609 28.203 -1.579 1 90.62 366 PHE A N 1
ATOM 2829 C CA . PHE A 1 366 ? 7.754 29.641 -1.463 1 90.62 366 PHE A CA 1
ATOM 2830 C C . PHE A 1 366 ? 8.906 30.141 -2.318 1 90.62 366 PHE A C 1
ATOM 2832 O O . PHE A 1 366 ? 8.93 31.312 -2.727 1 90.62 366 PHE A O 1
ATOM 2839 N N . VAL A 1 367 ? 9.867 29.312 -2.586 1 87.5 367 VAL A N 1
ATOM 2840 C CA . VAL A 1 367 ? 11.086 29.766 -3.242 1 87.5 367 VAL A CA 1
ATOM 2841 C C . VAL A 1 367 ? 11.125 29.25 -4.68 1 87.5 367 VAL A C 1
ATOM 2843 O O . VAL A 1 367 ? 11.25 30.047 -5.621 1 87.5 367 VAL A O 1
ATOM 2846 N N . ARG A 1 368 ? 10.953 28.016 -4.812 1 82.94 368 ARG A N 1
ATOM 2847 C CA . ARG A 1 368 ? 11.094 27.422 -6.141 1 82.94 368 ARG A CA 1
ATOM 2848 C C . ARG A 1 368 ? 9.898 27.766 -7.023 1 82.94 368 ARG A C 1
ATOM 2850 O O . ARG A 1 368 ? 10.062 28.156 -8.18 1 82.94 368 ARG A O 1
ATOM 2857 N N . ASP A 1 369 ? 8.758 27.453 -6.559 1 74.94 369 ASP A N 1
ATOM 2858 C CA . ASP A 1 369 ? 7.566 27.625 -7.383 1 74.94 369 ASP A CA 1
ATOM 2859 C C . ASP A 1 369 ? 7.086 29.062 -7.367 1 74.94 369 ASP A C 1
ATOM 2861 O O . ASP A 1 369 ? 6.145 29.422 -8.078 1 74.94 369 ASP A O 1
ATOM 2865 N N . ASN A 1 370 ? 8.008 29.953 -6.848 1 64 370 ASN A N 1
ATOM 2866 C CA . ASN A 1 370 ? 7.801 31.391 -6.758 1 64 370 ASN A CA 1
ATOM 2867 C C . ASN A 1 370 ? 6.383 31.719 -6.305 1 64 370 ASN A C 1
ATOM 2869 O O . ASN A 1 370 ? 5.777 32.688 -6.785 1 64 370 ASN A O 1
ATOM 2873 N N . GLN A 1 371 ? 5.672 30.797 -5.707 1 54.59 371 GLN A N 1
ATOM 2874 C CA . GLN A 1 371 ? 4.297 31.094 -5.324 1 54.59 371 GLN A CA 1
ATOM 2875 C C . GLN A 1 371 ? 4.227 32.344 -4.43 1 54.59 371 GLN A C 1
ATOM 2877 O O . GLN A 1 371 ? 3.23 33.062 -4.445 1 54.59 371 GLN A O 1
ATOM 2882 N N . HIS A 1 372 ? 5.273 32.688 -3.65 1 57.59 372 HIS A N 1
ATOM 2883 C CA . HIS A 1 372 ? 5.352 33.906 -2.854 1 57.59 372 HIS A CA 1
ATOM 2884 C C . HIS A 1 372 ? 6.781 34.406 -2.781 1 57.59 372 HIS A C 1
ATOM 2886 O O . HIS A 1 372 ? 7.531 34.062 -1.865 1 57.59 372 HIS A O 1
ATOM 2892 N N . PRO A 1 373 ? 7.16 35.062 -3.811 1 57.69 373 PRO A N 1
ATOM 2893 C CA . PRO A 1 373 ? 8.547 35.5 -3.707 1 57.69 373 PRO A CA 1
ATOM 2894 C C . PRO A 1 373 ? 8.836 36.219 -2.381 1 57.69 373 PRO A C 1
ATOM 2896 O O . PRO A 1 373 ? 7.965 36.875 -1.832 1 57.69 373 PRO A O 1
ATOM 2899 N N . PRO A 1 374 ? 9.938 35.812 -1.762 1 62.16 374 PRO A N 1
ATOM 2900 C CA . PRO A 1 374 ? 10.336 36.531 -0.537 1 62.16 374 PRO A CA 1
ATOM 2901 C C . PRO A 1 374 ? 10.359 38.031 -0.703 1 62.16 374 PRO A C 1
ATOM 2903 O O . PRO A 1 374 ? 10.992 38.562 -1.629 1 62.16 374 PRO A O 1
ATOM 2906 N N . SER A 1 375 ? 9.234 38.688 -0.35 1 68.12 375 SER A N 1
ATOM 2907 C CA . SER A 1 375 ? 9.258 40.125 -0.333 1 68.12 375 SER A CA 1
ATOM 2908 C C . SER A 1 375 ? 10.062 40.656 0.85 1 68.12 375 SER A C 1
ATOM 2910 O O . SER A 1 375 ? 9.992 40.125 1.951 1 68.12 375 SER A O 1
ATOM 2912 N N . ASP A 1 376 ? 10.93 41.562 0.564 1 76.62 376 ASP A N 1
ATOM 2913 C CA . ASP A 1 376 ? 11.727 42.188 1.621 1 76.62 376 ASP A CA 1
ATOM 2914 C C . ASP A 1 376 ? 10.922 43.219 2.377 1 76.62 376 ASP A C 1
ATOM 2916 O O . ASP A 1 376 ? 11.445 43.906 3.268 1 76.62 376 ASP A O 1
ATOM 2920 N N . GLU A 1 377 ? 9.688 43.219 2.021 1 86.81 377 GLU A N 1
ATOM 2921 C CA . GLU A 1 377 ? 8.836 44.125 2.781 1 86.81 377 GLU A CA 1
ATOM 2922 C C . GLU A 1 377 ? 8.617 43.625 4.203 1 86.81 377 GLU A C 1
ATOM 2924 O O . GLU A 1 377 ? 8.414 42.406 4.418 1 86.81 377 GLU A O 1
ATOM 2929 N N . GLN A 1 378 ? 8.688 44.594 5.035 1 88.62 378 GLN A N 1
ATOM 2930 C CA . GLN A 1 378 ? 8.625 44.25 6.449 1 88.62 378 GLN A CA 1
ATOM 2931 C C . GLN A 1 378 ? 7.344 43.469 6.77 1 88.62 378 GLN A C 1
ATOM 2933 O O . GLN A 1 378 ? 7.367 42.5 7.551 1 88.62 378 GLN A O 1
ATOM 2938 N N . GLU A 1 379 ? 6.273 43.875 6.215 1 89.19 379 GLU A N 1
ATOM 2939 C CA . GLU A 1 379 ? 5.004 43.219 6.445 1 89.19 379 GLU A CA 1
ATOM 2940 C C . GLU A 1 379 ? 5.062 41.75 5.996 1 89.19 379 GLU A C 1
ATOM 2942 O O . GLU A 1 379 ? 4.551 40.875 6.684 1 89.19 379 GLU A O 1
ATOM 2947 N N . ALA A 1 380 ? 5.656 41.531 4.918 1 90.06 380 ALA A N 1
ATOM 2948 C CA . ALA A 1 380 ? 5.812 40.188 4.383 1 90.06 380 ALA A CA 1
ATOM 2949 C C . ALA A 1 380 ? 6.758 39.344 5.25 1 90.06 380 ALA A C 1
ATOM 2951 O O . ALA A 1 380 ? 6.527 38.156 5.465 1 90.06 380 ALA A O 1
ATOM 2952 N N . LEU A 1 381 ? 7.758 39.938 5.746 1 92.44 381 LEU A N 1
ATOM 2953 C CA . LEU A 1 381 ? 8.727 39.281 6.602 1 92.44 381 LEU A CA 1
ATOM 2954 C C . LEU A 1 381 ? 8.094 38.875 7.93 1 92.44 381 LEU A C 1
ATOM 2956 O O . LEU A 1 381 ? 8.391 37.812 8.469 1 92.44 381 LEU A O 1
ATOM 2960 N N . ASP A 1 382 ? 7.18 39.656 8.383 1 93.81 382 ASP A N 1
ATOM 2961 C CA . ASP A 1 382 ? 6.598 39.438 9.703 1 93.81 382 ASP A CA 1
ATOM 2962 C C . ASP A 1 382 ? 5.352 38.562 9.602 1 93.81 382 ASP A C 1
ATOM 2964 O O . ASP A 1 382 ? 4.801 38.125 10.625 1 93.81 382 ASP A O 1
ATOM 2968 N N . GLN A 1 383 ? 4.922 38.281 8.391 1 94.81 383 GLN A N 1
ATOM 2969 C CA . GLN A 1 383 ? 3.742 37.438 8.219 1 94.81 383 GLN A CA 1
ATOM 2970 C C . GLN A 1 383 ? 3.994 36 8.711 1 94.81 383 GLN A C 1
ATOM 2972 O O . GLN A 1 383 ? 5.012 35.406 8.375 1 94.81 383 GLN A O 1
ATOM 2977 N N . THR A 1 384 ? 3.043 35.531 9.508 1 96.5 384 THR A N 1
ATOM 2978 C CA . THR A 1 384 ? 3.143 34.156 10.039 1 96.5 384 THR A CA 1
ATOM 2979 C C . THR A 1 384 ? 2.438 33.188 9.125 1 96.5 384 THR A C 1
ATOM 2981 O O . THR A 1 384 ? 1.339 33.438 8.633 1 96.5 384 THR A O 1
ATOM 2984 N N . HIS A 1 385 ? 3.064 32.062 8.859 1 96.19 385 HIS A N 1
ATOM 2985 C CA . HIS A 1 385 ? 2.527 30.984 8.062 1 96.19 385 HIS A CA 1
ATOM 2986 C C . HIS A 1 385 ? 2.453 29.688 8.875 1 96.19 385 HIS A C 1
ATOM 2988 O O . HIS A 1 385 ? 3.264 29.469 9.781 1 96.19 385 HIS A O 1
ATOM 2994 N N . HIS A 1 386 ? 1.47 28.891 8.586 1 97.88 386 HIS A N 1
ATOM 2995 C CA . HIS A 1 386 ? 1.301 27.578 9.211 1 97.88 386 HIS A CA 1
ATOM 2996 C C . HIS A 1 386 ? 1.156 26.484 8.172 1 97.88 386 HIS A C 1
ATOM 2998 O O . HIS A 1 386 ? 0.485 26.672 7.152 1 97.88 386 HIS A O 1
ATOM 3004 N N . ARG A 1 387 ? 1.873 25.438 8.344 1 97.38 387 ARG A N 1
ATOM 3005 C CA . ARG A 1 387 ? 1.7 24.172 7.648 1 97.38 387 ARG A CA 1
ATOM 3006 C C . ARG A 1 387 ? 1.599 23.016 8.641 1 97.38 387 ARG A C 1
ATOM 3008 O O . ARG A 1 387 ? 1.918 23.172 9.82 1 97.38 387 ARG A O 1
ATOM 3015 N N . PHE A 1 388 ? 1.053 21.938 8.25 1 97.5 388 PHE A N 1
ATOM 3016 C CA . PHE A 1 388 ? 1.036 20.828 9.18 1 97.5 388 PHE A CA 1
ATOM 3017 C C . PHE A 1 388 ? 1.361 19.516 8.469 1 97.5 388 PHE A C 1
ATOM 3019 O O . PHE A 1 388 ? 1.37 19.469 7.234 1 97.5 388 PHE A O 1
ATOM 3026 N N . MET A 1 389 ? 1.774 18.562 9.219 1 98 389 MET A N 1
ATOM 3027 C CA . MET A 1 389 ? 2.121 17.203 8.805 1 98 389 MET A CA 1
ATOM 3028 C C . MET A 1 389 ? 1.445 16.172 9.695 1 98 389 MET A C 1
ATOM 3030 O O . MET A 1 389 ? 1.253 16.406 10.883 1 98 389 MET A O 1
ATOM 3034 N N . LEU A 1 390 ? 1.026 15.094 9.039 1 98.69 390 LEU A N 1
ATOM 3035 C CA . LEU A 1 390 ? 0.458 13.953 9.75 1 98.69 390 LEU A CA 1
ATOM 3036 C C . LEU A 1 390 ? 1.468 12.812 9.844 1 98.69 390 LEU A C 1
ATOM 3038 O O . LEU A 1 390 ? 2.156 12.5 8.867 1 98.69 390 LEU A O 1
ATOM 3042 N N . SER A 1 391 ? 1.625 12.258 11.031 1 98.38 391 SER A N 1
ATOM 3043 C CA . SER A 1 391 ? 2.502 11.109 11.203 1 98.38 391 SER A CA 1
ATOM 3044 C C . SER A 1 391 ? 1.76 9.938 11.836 1 98.38 391 SER A C 1
ATOM 3046 O O . SER A 1 391 ? 0.897 10.133 12.695 1 98.38 391 SER A O 1
ATOM 3048 N N . LEU A 1 392 ? 2.029 8.766 11.375 1 98.31 392 LEU A N 1
ATOM 3049 C CA . LEU A 1 392 ? 1.622 7.527 12.031 1 98.31 392 LEU A CA 1
ATOM 3050 C C . LEU A 1 392 ? 2.838 6.719 12.469 1 98.31 392 LEU A C 1
ATOM 3052 O O . LEU A 1 392 ? 3.654 6.316 11.633 1 98.31 392 LEU A O 1
ATOM 3056 N N . ASN A 1 393 ? 3.02 6.625 13.711 1 96.62 393 ASN A N 1
ATOM 3057 C CA . ASN A 1 393 ? 4.043 5.777 14.32 1 96.62 393 ASN A CA 1
ATOM 3058 C C . ASN A 1 393 ? 3.439 4.52 14.938 1 96.62 393 ASN A C 1
ATOM 3060 O O . ASN A 1 393 ? 2.928 4.559 16.062 1 96.62 393 ASN A O 1
ATOM 3064 N N . ARG A 1 394 ? 3.521 3.436 14.086 1 93.75 394 ARG A N 1
ATOM 3065 C CA . ARG A 1 394 ? 2.887 2.162 14.406 1 93.75 394 ARG A CA 1
ATOM 3066 C C . ARG A 1 394 ? 1.374 2.32 14.531 1 93.75 394 ARG A C 1
ATOM 3068 O O . ARG A 1 394 ? 0.662 2.305 13.523 1 93.75 394 ARG A O 1
ATOM 3075 N N . ASP A 1 395 ? 0.849 2.672 15.742 1 92.81 395 ASP A N 1
ATOM 3076 C CA . ASP A 1 395 ? -0.595 2.824 15.898 1 92.81 395 ASP A CA 1
ATOM 3077 C C . ASP A 1 395 ? -0.934 4.125 16.625 1 92.81 395 ASP A C 1
ATOM 3079 O O . ASP A 1 395 ? -1.982 4.23 17.266 1 92.81 395 ASP A O 1
ATOM 3083 N N . GLU A 1 396 ? 0.018 5.109 16.516 1 96.25 396 GLU A N 1
ATOM 3084 C CA . GLU A 1 396 ? -0.159 6.438 17.094 1 96.25 396 GLU A CA 1
ATOM 3085 C C . GLU A 1 396 ? -0.06 7.523 16.031 1 96.25 396 GLU A C 1
ATOM 3087 O O . GLU A 1 396 ? 0.982 7.68 15.391 1 96.25 396 GLU A O 1
ATOM 3092 N N . PHE A 1 397 ? -1.116 8.305 15.922 1 98.25 397 PHE A N 1
ATOM 3093 C CA . PHE A 1 397 ? -1.071 9.461 15.031 1 98.25 397 PHE A CA 1
ATOM 3094 C C . PHE A 1 397 ? -0.512 10.68 15.758 1 98.25 397 PHE A C 1
ATOM 3096 O O . PHE A 1 397 ? -0.68 10.82 16.969 1 98.25 397 PHE A O 1
ATOM 3103 N N . TYR A 1 398 ? 0.169 11.531 15.062 1 98.44 398 TYR A N 1
ATOM 3104 C CA . TYR A 1 398 ? 0.593 12.859 15.484 1 98.44 398 TYR A CA 1
ATOM 3105 C C . TYR A 1 398 ? 0.263 13.898 14.422 1 98.44 398 TYR A C 1
ATOM 3107 O O . TYR A 1 398 ? 0.379 13.633 13.219 1 98.44 398 TYR A O 1
ATOM 3115 N N . ILE A 1 399 ? -0.151 14.969 14.852 1 98.69 399 ILE A N 1
ATOM 3116 C CA . ILE A 1 399 ? -0.308 16.141 13.992 1 98.69 399 ILE A CA 1
ATOM 3117 C C . ILE A 1 399 ? 0.673 17.234 14.422 1 98.69 399 ILE A C 1
ATOM 3119 O O . ILE A 1 399 ? 0.607 17.719 15.555 1 98.69 399 ILE A O 1
ATOM 3123 N N . THR A 1 400 ? 1.533 17.547 13.539 1 98.69 400 THR A N 1
ATOM 3124 C CA . THR A 1 400 ? 2.557 18.531 13.852 1 98.69 400 THR A CA 1
ATOM 3125 C C . THR A 1 400 ? 2.328 19.828 13.055 1 98.69 400 THR A C 1
ATOM 3127 O O . THR A 1 400 ? 2.227 19.781 11.828 1 98.69 400 THR A O 1
ATOM 3130 N N . VAL A 1 401 ? 2.258 20.938 13.758 1 98.69 401 VAL A N 1
ATOM 3131 C CA . VAL A 1 401 ? 2.09 22.234 13.117 1 98.69 401 VAL A CA 1
ATOM 3132 C C . VAL A 1 401 ? 3.445 22.922 13 1 98.69 401 VAL A C 1
ATOM 3134 O O . VAL A 1 401 ? 4.145 23.109 13.992 1 98.69 401 VAL A O 1
ATOM 3137 N N . ALA A 1 402 ? 3.82 23.188 11.789 1 98.75 402 ALA A N 1
ATOM 3138 C CA . ALA A 1 402 ? 4.996 24.016 11.523 1 98.75 402 ALA A CA 1
ATOM 3139 C C . ALA A 1 402 ? 4.617 25.484 11.406 1 98.75 402 ALA A C 1
ATOM 3141 O O . ALA A 1 402 ? 3.75 25.859 10.617 1 98.75 402 ALA A O 1
ATOM 3142 N N . THR A 1 403 ? 5.238 26.312 12.211 1 98.62 403 THR A N 1
ATOM 3143 C CA . THR A 1 403 ? 5.012 27.75 12.203 1 98.62 403 THR A CA 1
ATOM 3144 C C . THR A 1 403 ? 6.289 28.5 11.828 1 98.62 403 THR A C 1
ATOM 3146 O O . THR A 1 403 ? 7.352 28.25 12.391 1 98.62 403 THR A O 1
ATOM 3149 N N . PHE A 1 404 ? 6.203 29.375 10.906 1 97.56 404 PHE A N 1
ATOM 3150 C CA . PHE A 1 404 ? 7.352 30.141 10.43 1 97.56 404 PHE A CA 1
ATOM 3151 C C . PHE A 1 404 ? 6.91 31.484 9.883 1 97.56 404 PHE A C 1
ATOM 3153 O O . PHE A 1 404 ? 5.719 31.719 9.68 1 97.56 404 PHE A O 1
ATOM 3160 N N . THR A 1 405 ? 7.887 32.406 9.695 1 96.31 405 THR A N 1
ATOM 3161 C CA . THR A 1 405 ? 7.598 33.75 9.18 1 96.31 405 THR A CA 1
ATOM 3162 C C . THR A 1 405 ? 8.305 33.969 7.848 1 96.31 405 THR A C 1
ATOM 3164 O O . THR A 1 405 ? 9.039 33.094 7.371 1 96.31 405 THR A O 1
ATOM 3167 N N . GLY A 1 406 ? 8.055 35.125 7.285 1 94.19 406 GLY A N 1
ATOM 3168 C CA . GLY A 1 406 ? 8.781 35.5 6.086 1 94.19 406 GLY A CA 1
ATOM 3169 C C . GLY A 1 406 ? 10.281 35.562 6.289 1 94.19 406 GLY A C 1
ATOM 3170 O O . GLY A 1 406 ? 11.047 35.406 5.34 1 94.19 406 GLY A O 1
ATOM 3171 N N . HIS A 1 407 ? 10.727 35.781 7.531 1 93.38 407 HIS A N 1
ATOM 3172 C CA . HIS A 1 407 ? 12.156 35.781 7.828 1 93.38 407 HIS A CA 1
ATOM 3173 C C . HIS A 1 407 ? 12.781 34.438 7.559 1 93.38 407 HIS A C 1
ATOM 3175 O O . HIS A 1 407 ? 13.891 34.344 7.031 1 93.38 407 HIS A O 1
ATOM 3181 N N . TYR A 1 408 ? 12.086 33.406 7.941 1 95.38 408 TYR A N 1
ATOM 3182 C CA . TYR A 1 408 ? 12.57 32.062 7.699 1 95.38 408 TYR A CA 1
ATOM 3183 C C . TYR A 1 408 ? 12.609 31.75 6.207 1 95.38 408 TYR A C 1
ATOM 3185 O O . TYR A 1 408 ? 13.562 31.156 5.719 1 95.38 408 TYR A O 1
ATOM 3193 N N . ILE A 1 409 ? 11.555 32.156 5.504 1 93.88 409 ILE A N 1
ATOM 3194 C CA . ILE A 1 409 ? 11.508 31.953 4.062 1 93.88 409 ILE A CA 1
ATOM 3195 C C . ILE A 1 409 ? 12.703 32.625 3.402 1 93.88 409 ILE A C 1
ATOM 3197 O O . ILE A 1 409 ? 13.359 32.031 2.537 1 93.88 409 ILE A O 1
ATOM 3201 N N . SER A 1 410 ? 12.977 33.844 3.816 1 91.06 410 SER A N 1
ATOM 3202 C CA . SER A 1 410 ? 14.125 34.594 3.297 1 91.06 410 SER A CA 1
ATOM 3203 C C . SER A 1 410 ? 15.422 33.844 3.57 1 91.06 410 SER A C 1
ATOM 3205 O O . SER A 1 410 ? 16.297 33.75 2.699 1 91.06 410 SER A O 1
ATOM 3207 N N . TYR A 1 411 ? 15.516 33.25 4.734 1 92.19 411 TYR A N 1
ATOM 3208 C CA . TYR A 1 411 ? 16.719 32.531 5.137 1 92.19 411 TYR A CA 1
ATOM 3209 C C . TYR A 1 411 ? 16.953 31.328 4.23 1 92.19 411 TYR A C 1
ATOM 3211 O O . TYR A 1 411 ? 18.062 31.141 3.717 1 92.19 411 TYR A O 1
ATOM 3219 N N . ILE A 1 412 ? 15.93 30.516 3.998 1 93 412 ILE A N 1
ATOM 3220 C CA . ILE A 1 412 ? 16.141 29.266 3.271 1 93 412 ILE A CA 1
ATOM 3221 C C . ILE A 1 412 ? 16.25 29.562 1.775 1 93 412 ILE A C 1
ATOM 3223 O O . ILE A 1 412 ? 16.641 28.688 0.997 1 93 412 ILE A O 1
ATOM 3227 N N . SER A 1 413 ? 15.867 30.766 1.386 1 88.12 413 SER A N 1
ATOM 3228 C CA . SER A 1 413 ? 16 31.156 -0.015 1 88.12 413 SER A CA 1
ATOM 3229 C C . SER A 1 413 ? 17.453 31.453 -0.371 1 88.12 413 SER A C 1
ATOM 3231 O O . SER A 1 413 ? 17.844 31.375 -1.539 1 88.12 413 SER A O 1
ATOM 3233 N N . SER A 1 414 ? 18.125 31.922 0.707 1 81.38 414 SER A N 1
ATOM 3234 C CA . SER A 1 414 ? 19.531 32.25 0.503 1 81.38 414 SER A CA 1
ATOM 3235 C C . SER A 1 414 ? 20.438 31.141 1.06 1 81.38 414 SER A C 1
ATOM 3237 O O . SER A 1 414 ? 20.25 30.688 2.189 1 81.38 414 SER A O 1
ATOM 3239 N N . THR A 1 415 ? 21.266 30.594 0.249 1 73.44 415 THR A N 1
ATOM 3240 C CA . THR A 1 415 ? 22.172 29.562 0.746 1 73.44 415 THR A CA 1
ATOM 3241 C C . THR A 1 415 ? 23.438 30.188 1.335 1 73.44 415 THR A C 1
ATOM 3243 O O . THR A 1 415 ? 24.344 29.469 1.748 1 73.44 415 THR A O 1
ATOM 3246 N N . ALA A 1 416 ? 23.406 31.5 1.501 1 78.12 416 ALA A N 1
ATOM 3247 C CA . ALA A 1 416 ? 24.672 32.156 1.862 1 78.12 416 ALA A CA 1
ATOM 3248 C C . ALA A 1 416 ? 24.594 32.75 3.266 1 78.12 416 ALA A C 1
ATOM 3250 O O . ALA A 1 416 ? 25.594 33.219 3.809 1 78.12 416 ALA A O 1
ATOM 3251 N N . THR A 1 417 ? 23.469 32.719 3.82 1 82.5 417 THR A N 1
ATOM 3252 C CA . THR A 1 417 ? 23.297 33.344 5.133 1 82.5 417 THR A CA 1
ATOM 3253 C C . THR A 1 417 ? 23.641 32.344 6.242 1 82.5 417 THR A C 1
ATOM 3255 O O . THR A 1 417 ? 23.078 31.25 6.297 1 82.5 417 THR A O 1
ATOM 3258 N N . PRO A 1 418 ? 24.547 32.719 7.078 1 86.56 418 PRO A N 1
ATOM 3259 C CA . PRO A 1 418 ? 24.875 31.828 8.195 1 86.56 418 PRO A CA 1
ATOM 3260 C C . PRO A 1 418 ? 23.812 31.844 9.289 1 86.56 418 PRO A C 1
ATOM 3262 O O . PRO A 1 418 ? 22.922 32.688 9.281 1 86.56 418 PRO A O 1
ATOM 3265 N N . SER A 1 419 ? 23.891 30.906 10.219 1 83.69 419 SER A N 1
ATOM 3266 C CA . SER A 1 419 ? 22.969 30.766 11.336 1 83.69 419 SER A CA 1
ATOM 3267 C C . SER A 1 419 ? 23.594 31.234 12.641 1 83.69 419 SER A C 1
ATOM 3269 O O . SER A 1 419 ? 23.516 30.547 13.664 1 83.69 419 SER A O 1
ATOM 3271 N N . ASN A 1 420 ? 24.203 32.406 12.531 1 86.19 420 ASN A N 1
ATOM 3272 C CA . ASN A 1 420 ? 24.781 32.938 13.75 1 86.19 420 ASN A CA 1
ATOM 3273 C C . ASN A 1 420 ? 23.703 33.312 14.766 1 86.19 420 ASN A C 1
ATOM 3275 O O . ASN A 1 420 ? 22.922 34.219 14.539 1 86.19 420 ASN A O 1
ATOM 3279 N N . PRO A 1 421 ? 23.734 32.656 15.922 1 86.69 421 PRO A N 1
ATOM 3280 C CA . PRO A 1 421 ? 22.641 32.812 16.875 1 86.69 421 PRO A CA 1
ATOM 3281 C C . PRO A 1 421 ? 22.594 34.188 17.516 1 86.69 421 PRO A C 1
ATOM 3283 O O . PRO A 1 421 ? 21.547 34.625 18.016 1 86.69 421 PRO A O 1
ATOM 3286 N N . SER A 1 422 ? 23.672 34.938 17.531 1 86.88 422 SER A N 1
ATOM 3287 C CA . SER A 1 422 ? 23.734 36.219 18.203 1 86.88 422 SER A CA 1
ATOM 3288 C C . SER A 1 422 ? 22.812 37.219 17.531 1 86.88 422 SER A C 1
ATOM 3290 O O . SER A 1 422 ? 22.328 38.156 18.172 1 86.88 422 SER A O 1
ATOM 3292 N N . ASN A 1 423 ? 22.484 37.031 16.328 1 85.44 423 ASN A N 1
ATOM 3293 C CA . ASN A 1 423 ? 21.688 38.031 15.586 1 85.44 423 ASN A CA 1
ATOM 3294 C C . ASN A 1 423 ? 20.297 37.5 15.273 1 85.44 423 ASN A C 1
ATOM 3296 O O . ASN A 1 423 ? 19.594 38.062 14.43 1 85.44 423 ASN A O 1
ATOM 3300 N N . LEU A 1 424 ? 19.969 36.406 15.914 1 93.56 424 LEU A N 1
ATOM 3301 C CA . LEU A 1 424 ? 18.703 35.781 15.547 1 93.56 424 LEU A CA 1
ATOM 3302 C C . LEU A 1 424 ? 17.719 35.844 16.703 1 93.56 424 LEU A C 1
ATOM 3304 O O . LEU A 1 424 ? 18.109 35.938 17.859 1 93.56 424 LEU A O 1
ATOM 3308 N N . GLU A 1 425 ? 16.469 35.938 16.375 1 94.62 425 GLU A N 1
ATOM 3309 C CA . GLU A 1 425 ? 15.344 35.812 17.297 1 94.62 425 GLU A CA 1
ATOM 3310 C C . GLU A 1 425 ? 14.469 34.594 16.938 1 94.62 425 GLU A C 1
ATOM 3312 O O . GLU A 1 425 ? 14.688 33.969 15.914 1 94.62 425 GLU A O 1
ATOM 3317 N N . ALA A 1 426 ? 13.508 34.344 17.766 1 95.38 426 ALA A N 1
ATOM 3318 C CA . ALA A 1 426 ? 12.633 33.188 17.578 1 95.38 426 ALA A CA 1
ATOM 3319 C C . ALA A 1 426 ? 11.914 33.25 16.234 1 95.38 426 ALA A C 1
ATOM 3321 O O . ALA A 1 426 ? 11.664 32.219 15.602 1 95.38 426 ALA A O 1
ATOM 3322 N N . LYS A 1 427 ? 11.633 34.469 15.773 1 94.94 427 LYS A N 1
ATOM 3323 C CA . LYS A 1 427 ? 10.875 34.656 14.547 1 94.94 427 LYS A CA 1
ATOM 3324 C C . LYS A 1 427 ? 11.688 34.25 13.32 1 94.94 427 LYS A C 1
ATOM 3326 O O . LYS A 1 427 ? 11.148 34.125 12.219 1 94.94 427 LYS A O 1
ATOM 3331 N N . HIS A 1 428 ? 13.008 34.094 13.477 1 95.94 428 HIS A N 1
ATOM 3332 C CA . HIS A 1 428 ? 13.891 33.719 12.383 1 95.94 428 HIS A CA 1
ATOM 3333 C C . HIS A 1 428 ? 13.945 32.188 12.227 1 95.94 428 HIS A C 1
ATOM 3335 O O . HIS A 1 428 ? 14.586 31.688 11.297 1 95.94 428 HIS A O 1
ATOM 3341 N N . LEU A 1 429 ? 13.281 31.469 13.18 1 97.88 429 LEU A N 1
ATOM 3342 C CA . LEU A 1 429 ? 13.289 30.016 13.18 1 97.88 429 LEU A CA 1
ATOM 3343 C C . LEU A 1 429 ? 11.93 29.453 12.773 1 97.88 429 LEU A C 1
ATOM 3345 O O . LEU A 1 429 ? 10.93 30.188 12.797 1 97.88 429 LEU A O 1
ATOM 3349 N N . ILE A 1 430 ? 11.93 28.25 12.344 1 98.44 430 ILE A N 1
ATOM 3350 C CA . ILE A 1 430 ? 10.695 27.484 12.203 1 98.44 430 ILE A CA 1
ATOM 3351 C C . ILE A 1 430 ? 10.445 26.672 13.469 1 98.44 430 ILE A C 1
ATOM 3353 O O . ILE A 1 430 ? 11.367 26.094 14.039 1 98.44 430 ILE A O 1
ATOM 3357 N N . SER A 1 431 ? 9.234 26.688 13.953 1 98.75 431 SER A N 1
ATOM 3358 C CA . SER A 1 431 ? 8.875 25.906 15.133 1 98.75 431 SER A CA 1
ATOM 3359 C C . SER A 1 431 ? 7.902 24.781 14.773 1 98.75 431 SER A C 1
ATOM 3361 O O . SER A 1 431 ? 7.012 24.969 13.945 1 98.75 431 SER A O 1
ATOM 3363 N N . PHE A 1 432 ? 8.062 23.641 15.367 1 98.75 432 PHE A N 1
ATOM 3364 C CA . PHE A 1 432 ? 7.203 22.469 15.211 1 98.75 432 PHE A CA 1
ATOM 3365 C C . PHE A 1 432 ? 6.453 22.172 16.5 1 98.75 432 PHE A C 1
ATOM 3367 O O . PHE A 1 432 ? 7.07 21.906 17.531 1 98.75 432 PHE A O 1
ATOM 3374 N N . GLN A 1 433 ? 5.172 22.25 16.453 1 98.56 433 GLN A N 1
ATOM 3375 C CA . GLN A 1 433 ? 4.312 21.891 17.578 1 98.56 433 GLN A CA 1
ATOM 3376 C C . GLN A 1 433 ? 3.615 20.562 17.328 1 98.56 433 GLN A C 1
ATOM 3378 O O . GLN A 1 433 ? 2.588 20.5 16.656 1 98.56 433 GLN A O 1
ATOM 3383 N N . PRO A 1 434 ? 4.156 19.5 17.938 1 98.06 434 PRO A N 1
ATOM 3384 C CA . PRO A 1 434 ? 3.463 18.203 17.812 1 98.06 434 PRO A CA 1
ATOM 3385 C C . PRO A 1 434 ? 2.229 18.125 18.703 1 98.06 434 PRO A C 1
ATOM 3387 O O . PRO A 1 434 ? 2.25 18.594 19.844 1 98.06 434 PRO A O 1
ATOM 3390 N N . HIS A 1 435 ? 1.223 17.609 18.203 1 98.25 435 HIS A N 1
ATOM 3391 C CA . HIS A 1 435 ? 0.031 17.219 18.953 1 98.25 435 HIS A CA 1
ATOM 3392 C C . HIS A 1 435 ? -0.16 15.703 18.922 1 98.25 435 HIS A C 1
ATOM 3394 O O . HIS A 1 435 ? -0.173 15.094 17.859 1 98.25 435 HIS A O 1
ATOM 3400 N N . GLY A 1 436 ? -0.359 15.156 20.031 1 95.81 436 GLY A N 1
ATOM 3401 C CA . GLY A 1 436 ? -0.535 13.711 20.156 1 95.81 436 GLY A CA 1
ATOM 3402 C C . GLY A 1 436 ? 0.128 13.141 21.391 1 95.81 436 GLY A C 1
ATOM 3403 O O . GLY A 1 436 ? 0.556 13.883 22.281 1 95.81 436 GLY A O 1
ATOM 3404 N N . PRO A 1 437 ? 0.193 11.883 21.516 1 96.31 437 PRO A N 1
ATOM 3405 C CA . PRO A 1 437 ? -0.261 10.914 20.516 1 96.31 437 PRO A CA 1
ATOM 3406 C C . PRO A 1 437 ? -1.782 10.805 20.453 1 96.31 437 PRO A C 1
ATOM 3408 O O . PRO A 1 437 ? -2.463 10.984 21.469 1 96.31 437 PRO A O 1
ATOM 3411 N N . PHE A 1 438 ? -2.297 10.672 19.234 1 97.94 438 PHE A N 1
ATOM 3412 C CA . PHE A 1 438 ? -3.621 10.094 19.031 1 97.94 438 PHE A CA 1
ATOM 3413 C C . PHE A 1 438 ? -3.533 8.578 18.859 1 97.94 438 PHE A C 1
ATOM 3415 O O . PHE A 1 438 ? -3.42 8.078 17.75 1 97.94 438 PHE A O 1
ATOM 3422 N N . SER A 1 439 ? -3.594 7.902 19.984 1 95.69 439 SER A N 1
ATOM 3423 C CA . SER A 1 439 ? -3.385 6.461 20.016 1 95.69 439 SER A CA 1
ATOM 3424 C C . SER A 1 439 ? -4.66 5.711 19.641 1 95.69 439 SER A C 1
ATOM 3426 O O . SER A 1 439 ? -5.73 5.98 20.188 1 95.69 439 SER A O 1
ATOM 3428 N N . LEU A 1 440 ? -4.543 4.742 18.797 1 95.44 440 LEU A N 1
ATOM 3429 C CA . LEU A 1 440 ? -5.668 3.885 18.422 1 95.44 440 LEU A CA 1
ATOM 3430 C C . LEU A 1 440 ? -6.145 3.068 19.625 1 95.44 440 LEU A C 1
ATOM 3432 O O . LEU A 1 440 ? -7.258 2.543 19.609 1 95.44 440 LEU A O 1
ATOM 3436 N N . LEU A 1 441 ? -5.316 3.004 20.594 1 93.12 441 LEU A N 1
ATOM 3437 C CA . LEU A 1 441 ? -5.641 2.199 21.766 1 93.12 441 LEU A CA 1
ATOM 3438 C C . LEU A 1 441 ? -6.438 3.01 22.781 1 93.12 441 LEU A C 1
ATOM 3440 O O . LEU A 1 441 ? -6.879 2.477 23.812 1 93.12 441 LEU A O 1
ATOM 3444 N N . VAL A 1 442 ? -6.582 4.277 22.562 1 94.19 442 VAL A N 1
ATOM 3445 C CA . VAL A 1 442 ? -7.316 5.176 23.453 1 94.19 442 VAL A CA 1
ATOM 3446 C C . VAL A 1 442 ? -8.477 5.812 22.688 1 94.19 442 VAL A C 1
ATOM 3448 O O . VAL A 1 442 ? -8.273 6.711 21.875 1 94.19 442 VAL A O 1
ATOM 3451 N N . ARG A 1 443 ? -9.648 5.426 23.031 1 93.19 443 ARG A N 1
ATOM 3452 C CA . ARG A 1 443 ? -10.859 5.832 22.328 1 93.19 443 ARG A CA 1
ATOM 3453 C C . ARG A 1 443 ? -10.992 7.352 22.297 1 93.19 443 ARG A C 1
ATOM 3455 O O . ARG A 1 443 ? -11.312 7.934 21.25 1 93.19 443 ARG A O 1
ATOM 3462 N N . GLU A 1 444 ? -10.75 7.992 23.375 1 94.81 444 GLU A N 1
ATOM 3463 C CA . GLU A 1 444 ? -10.906 9.445 23.484 1 94.81 444 GLU A CA 1
ATOM 3464 C C . GLU A 1 444 ? -9.977 10.172 22.516 1 94.81 444 GLU A C 1
ATOM 3466 O O . GLU A 1 444 ? -10.352 11.188 21.938 1 94.81 444 GLU A O 1
ATOM 3471 N N . HIS A 1 445 ? -8.773 9.641 22.391 1 97.25 445 HIS A N 1
ATOM 3472 C CA . HIS A 1 445 ? -7.832 10.203 21.438 1 97.25 445 HIS A CA 1
ATOM 3473 C C . HIS A 1 445 ? -8.406 10.172 20.016 1 97.25 445 HIS A C 1
ATOM 3475 O O . HIS A 1 445 ? -8.359 11.172 19.297 1 97.25 445 HIS A O 1
ATOM 3481 N N . MET A 1 446 ? -9.023 9.078 19.734 1 96.69 446 MET A N 1
ATOM 3482 C CA . MET A 1 446 ? -9.461 8.859 18.359 1 96.69 446 MET A CA 1
ATOM 3483 C C . MET A 1 446 ? -10.758 9.609 18.062 1 96.69 446 MET A C 1
ATOM 3485 O O . MET A 1 446 ? -11.031 9.969 16.922 1 96.69 446 MET A O 1
ATOM 3489 N N . ILE A 1 447 ? -11.492 9.938 19.031 1 95.19 447 ILE A N 1
ATOM 3490 C CA . ILE A 1 447 ? -12.664 10.797 18.859 1 95.19 447 ILE A CA 1
ATOM 3491 C C . ILE A 1 447 ? -12.211 12.203 18.5 1 95.19 447 ILE A C 1
ATOM 3493 O O . ILE A 1 447 ? -12.773 12.828 17.594 1 95.19 447 ILE A O 1
ATOM 3497 N N . ILE A 1 448 ? -11.203 12.672 19.203 1 97.56 448 ILE A N 1
ATOM 3498 C CA . ILE A 1 448 ? -10.648 13.984 18.891 1 97.56 448 ILE A CA 1
ATOM 3499 C C . ILE A 1 448 ? -10.047 13.977 17.484 1 97.56 448 ILE A C 1
ATOM 3501 O O . ILE A 1 448 ? -10.273 14.906 16.703 1 97.56 448 ILE A O 1
ATOM 3505 N N . PHE A 1 449 ? -9.344 12.953 17.203 1 98.19 449 PHE A N 1
ATOM 3506 C CA . PHE A 1 449 ? -8.719 12.805 15.898 1 98.19 449 PHE A CA 1
ATOM 3507 C C . PHE A 1 449 ? -9.766 12.828 14.789 1 98.19 449 PHE A C 1
ATOM 3509 O O . PHE A 1 449 ? -9.586 13.492 13.766 1 98.19 449 PHE A O 1
ATOM 3516 N N . ARG A 1 450 ? -10.812 12.086 14.984 1 96.75 450 ARG A N 1
ATOM 3517 C CA . ARG A 1 450 ? -11.938 12.07 14.047 1 96.75 450 ARG A CA 1
ATOM 3518 C C . ARG A 1 450 ? -12.445 13.484 13.773 1 96.75 450 ARG A C 1
ATOM 3520 O O . ARG A 1 450 ? -12.641 13.867 12.617 1 96.75 450 ARG A O 1
ATOM 3527 N N . GLU A 1 451 ? -12.594 14.219 14.789 1 97.12 451 GLU A N 1
ATOM 3528 C CA . GLU A 1 451 ? -13.102 15.578 14.648 1 97.12 451 GLU A CA 1
ATOM 3529 C C . GLU A 1 451 ? -12.148 16.453 13.836 1 97.12 451 GLU A C 1
ATOM 3531 O O . GLU A 1 451 ? -12.586 17.219 12.977 1 97.12 451 GLU A O 1
ATOM 3536 N N . ILE A 1 452 ? -10.938 16.297 14.094 1 98.31 452 ILE A N 1
ATOM 3537 C CA . ILE A 1 452 ? -9.93 17.094 13.414 1 98.31 452 ILE A CA 1
ATOM 3538 C C . ILE A 1 452 ? -9.898 16.734 11.93 1 98.31 452 ILE A C 1
ATOM 3540 O O . ILE A 1 452 ? -9.93 17.609 11.07 1 98.31 452 ILE A O 1
ATOM 3544 N N . MET A 1 453 ? -9.891 15.445 11.625 1 98.06 453 MET A N 1
ATOM 3545 C CA . MET A 1 453 ? -9.805 14.992 10.242 1 98.06 453 MET A CA 1
ATOM 3546 C C . MET A 1 453 ? -11.055 15.375 9.461 1 98.06 453 MET A C 1
ATOM 3548 O O . MET A 1 453 ? -10.969 15.766 8.297 1 98.06 453 MET A O 1
ATOM 3552 N N . LEU A 1 454 ? -12.172 15.266 10.086 1 97.38 454 LEU A N 1
ATOM 3553 C CA . LEU A 1 454 ? -13.406 15.664 9.422 1 97.38 454 LEU A CA 1
ATOM 3554 C C . LEU A 1 454 ? -13.438 17.172 9.195 1 97.38 454 LEU A C 1
ATOM 3556 O O . LEU A 1 454 ? -13.859 17.641 8.141 1 97.38 454 LEU A O 1
ATOM 3560 N N . SER A 1 455 ? -13.008 17.891 10.234 1 98.06 455 SER A N 1
ATOM 3561 C CA . SER A 1 455 ? -12.961 19.344 10.094 1 98.06 455 SER A CA 1
ATOM 3562 C C . SER A 1 455 ? -12.047 19.766 8.945 1 98.06 455 SER A C 1
ATOM 3564 O O . SER A 1 455 ? -12.391 20.656 8.172 1 98.06 455 SER A O 1
ATOM 3566 N N . MET A 1 456 ? -10.945 19.109 8.859 1 97.62 456 MET A N 1
ATOM 3567 C CA . MET A 1 456 ? -10.008 19.375 7.77 1 97.62 456 MET A CA 1
ATOM 3568 C C . MET A 1 456 ? -10.641 19.078 6.418 1 97.62 456 MET A C 1
ATOM 3570 O O . MET A 1 456 ? -10.555 19.891 5.492 1 97.62 456 MET A O 1
ATOM 3574 N N . ALA A 1 457 ? -11.273 17.953 6.289 1 97.62 457 ALA A N 1
ATOM 3575 C CA . ALA A 1 457 ? -11.906 17.547 5.035 1 97.62 457 ALA A CA 1
ATOM 3576 C C . ALA A 1 457 ? -13.031 18.516 4.664 1 97.62 457 ALA A C 1
ATOM 3578 O O . ALA A 1 457 ? -13.133 18.953 3.512 1 97.62 457 ALA A O 1
ATOM 3579 N N . MET A 1 458 ? -13.852 18.875 5.625 1 97.19 458 MET A N 1
ATOM 3580 C CA . MET A 1 458 ? -14.992 19.75 5.387 1 97.19 458 MET A CA 1
ATOM 3581 C C . MET A 1 458 ? -14.531 21.156 4.996 1 97.19 458 MET A C 1
ATOM 3583 O O . MET A 1 458 ? -15.18 21.828 4.195 1 97.19 458 MET A O 1
ATOM 3587 N N . LYS A 1 459 ? -13.453 21.547 5.586 1 97 459 LYS A N 1
ATOM 3588 C CA . LYS A 1 459 ? -12.891 22.828 5.188 1 97 459 LYS A CA 1
ATOM 3589 C C . LYS A 1 459 ? -12.523 22.828 3.705 1 97 459 LYS A C 1
ATOM 3591 O O . LYS A 1 459 ? -12.797 23.797 2.99 1 97 459 LYS A O 1
ATOM 3596 N N . LYS A 1 460 ? -11.898 21.797 3.23 1 95.94 460 LYS A N 1
ATOM 3597 C CA . LYS A 1 460 ? -11.523 21.672 1.825 1 95.94 460 LYS A CA 1
ATOM 3598 C C . LYS A 1 460 ? -12.758 21.609 0.93 1 95.94 460 LYS A C 1
ATOM 3600 O O . LYS A 1 460 ? -12.766 22.172 -0.164 1 95.94 460 LYS A O 1
ATOM 3605 N N . ILE A 1 461 ? -13.781 20.938 1.384 1 95.56 461 ILE A N 1
ATOM 3606 C CA . ILE A 1 461 ? -15.031 20.875 0.64 1 95.56 461 ILE A CA 1
ATOM 3607 C C . ILE A 1 461 ? -15.648 22.266 0.551 1 95.56 461 ILE A C 1
ATOM 3609 O O . ILE A 1 461 ? -16.078 22.688 -0.523 1 95.56 461 ILE A O 1
ATOM 3613 N N . ASN A 1 462 ? -15.625 22.953 1.614 1 94.56 462 ASN A N 1
ATOM 3614 C CA . ASN A 1 462 ? -16.203 24.297 1.689 1 94.56 462 ASN A CA 1
ATOM 3615 C C . ASN A 1 462 ? -15.469 25.266 0.776 1 94.56 462 ASN A C 1
ATOM 3617 O O . ASN A 1 462 ? -16.062 26.234 0.285 1 94.56 462 ASN A O 1
ATOM 3621 N N . HIS A 1 463 ? -14.234 25.031 0.539 1 92.44 463 HIS A N 1
ATOM 3622 C CA . HIS A 1 463 ? -13.414 25.891 -0.31 1 92.44 463 HIS A CA 1
ATOM 3623 C C . HIS A 1 463 ? -13.922 25.891 -1.748 1 92.44 463 HIS A C 1
ATOM 3625 O O . HIS A 1 463 ? -13.57 26.781 -2.537 1 92.44 463 HIS A O 1
ATOM 3631 N N . ARG A 1 464 ? -14.789 24.953 -2.068 1 92.38 464 ARG A N 1
ATOM 3632 C CA . ARG A 1 464 ? -15.32 24.875 -3.426 1 92.38 464 ARG A CA 1
ATOM 3633 C C . ARG A 1 464 ? -16.531 25.781 -3.594 1 92.38 464 ARG A C 1
ATOM 3635 O O . ARG A 1 464 ? -17.297 25.641 -4.547 1 92.38 464 ARG A O 1
ATOM 3642 N N . GLY A 1 465 ? -16.828 26.641 -2.689 1 90.81 465 GLY A N 1
ATOM 3643 C CA . GLY A 1 465 ? -17.891 27.625 -2.791 1 90.81 465 GLY A CA 1
ATOM 3644 C C . GLY A 1 465 ? -19.281 27.016 -2.756 1 90.81 465 GLY A C 1
ATOM 3645 O O . GLY A 1 465 ? -19.594 26.234 -1.857 1 90.81 465 GLY A O 1
ATOM 3646 N N . SER A 1 466 ? -20.047 27.375 -3.775 1 89.25 466 SER A N 1
ATOM 3647 C CA . SER A 1 466 ? -21.438 26.969 -3.807 1 89.25 466 SER A CA 1
ATOM 3648 C C . SER A 1 466 ? -21.562 25.453 -3.928 1 89.25 466 SER A C 1
ATOM 3650 O O . SER A 1 466 ? -22.406 24.828 -3.279 1 89.25 466 SER A O 1
ATOM 3652 N N . LYS A 1 467 ? -20.688 24.891 -4.652 1 88.88 467 LYS A N 1
ATOM 3653 C CA . LYS A 1 467 ? -20.734 23.453 -4.824 1 88.88 467 LYS A CA 1
ATOM 3654 C C . LYS A 1 467 ? -20.406 22.734 -3.514 1 88.88 467 LYS A C 1
ATOM 3656 O O . LYS A 1 467 ? -21.047 21.734 -3.17 1 88.88 467 LYS A O 1
ATOM 3661 N N . GLY A 1 468 ? -19.422 23.234 -2.812 1 92.69 468 GLY A N 1
ATOM 3662 C CA . GLY A 1 468 ? -19.062 22.656 -1.521 1 92.69 468 GLY A CA 1
ATOM 3663 C C . GLY A 1 468 ? -20.172 22.781 -0.49 1 92.69 468 GLY A C 1
ATOM 3664 O O . GLY A 1 468 ? -20.422 21.859 0.277 1 92.69 468 GLY A O 1
ATOM 3665 N N . GLN A 1 469 ? -20.844 23.891 -0.557 1 92 469 GLN A N 1
ATOM 3666 C CA . GLN A 1 469 ? -21.922 24.141 0.395 1 92 469 GLN A CA 1
ATOM 3667 C C . GLN A 1 469 ? -23.094 23.188 0.162 1 92 469 GLN A C 1
ATOM 3669 O O . GLN A 1 469 ? -23.734 22.734 1.115 1 92 469 GLN A O 1
ATOM 3674 N N . ILE A 1 470 ? -23.359 22.906 -1.036 1 90.62 470 ILE A N 1
ATOM 3675 C CA . ILE A 1 470 ? -24.406 21.953 -1.379 1 90.62 470 ILE A CA 1
ATOM 3676 C C . ILE A 1 470 ? -24.094 20.594 -0.788 1 90.62 470 ILE A C 1
ATOM 3678 O O . ILE A 1 470 ? -24.969 19.938 -0.217 1 90.62 470 ILE A O 1
ATOM 3682 N N . VAL A 1 471 ? -22.875 20.203 -0.901 1 92.56 471 VAL A N 1
ATOM 3683 C CA . VAL A 1 471 ? -22.438 18.906 -0.391 1 92.56 471 VAL A CA 1
ATOM 3684 C C . VAL A 1 471 ? -22.531 18.891 1.132 1 92.56 471 VAL A C 1
ATOM 3686 O O . VAL A 1 471 ? -23.062 17.938 1.713 1 92.56 471 VAL A O 1
ATOM 3689 N N . LEU A 1 472 ? -22.047 19.953 1.762 1 93.94 472 LEU A N 1
ATOM 3690 C CA . LEU A 1 472 ? -22.094 20.016 3.219 1 93.94 472 LEU A CA 1
ATOM 3691 C C . LEU A 1 472 ? -23.531 20.031 3.729 1 93.94 472 LEU A C 1
ATOM 3693 O O . LEU A 1 472 ? -23.828 19.375 4.73 1 93.94 472 LEU A O 1
ATOM 3697 N N . ASN A 1 473 ? -24.359 20.672 2.992 1 90.56 473 ASN A N 1
ATOM 3698 C CA . ASN A 1 473 ? -25.781 20.672 3.352 1 90.56 473 ASN A CA 1
ATOM 3699 C C . ASN A 1 473 ? -26.406 19.297 3.184 1 90.56 473 ASN A C 1
ATOM 3701 O O . ASN A 1 473 ? -27.219 18.875 4.008 1 90.56 473 ASN A O 1
ATOM 3705 N N . ALA A 1 474 ? -26.047 18.641 2.158 1 89.12 474 ALA A N 1
ATOM 3706 C CA . ALA A 1 474 ? -26.562 17.281 1.913 1 89.12 474 ALA A CA 1
ATOM 3707 C C . ALA A 1 474 ? -26.109 16.328 3.004 1 89.12 474 ALA A C 1
ATOM 3709 O O . ALA A 1 474 ? -26.875 15.453 3.434 1 89.12 474 ALA A O 1
ATOM 3710 N N . LEU A 1 475 ? -24.875 16.453 3.461 1 88.75 475 LEU A N 1
ATOM 3711 C CA . LEU A 1 475 ? -24.344 15.617 4.527 1 88.75 475 LEU A CA 1
ATOM 3712 C C . LEU A 1 475 ? -25.094 15.844 5.832 1 88.75 475 LEU A C 1
ATOM 3714 O O . LEU A 1 475 ? -25.312 14.906 6.598 1 88.75 475 LEU A O 1
ATOM 3718 N N . GLN A 1 476 ? -25.453 17.047 6 1 86.19 476 GLN A N 1
ATOM 3719 C CA . GLN A 1 476 ? -26.188 17.422 7.207 1 86.19 476 GLN A CA 1
ATOM 3720 C C . GLN A 1 476 ? -27.594 16.812 7.207 1 86.19 476 GLN A C 1
ATOM 3722 O O . GLN A 1 476 ? -28.125 16.484 8.266 1 86.19 476 GLN A O 1
ATOM 3727 N N . SER A 1 477 ? -28.141 16.594 6.07 1 82.19 477 SER A N 1
ATOM 3728 C CA . SER A 1 477 ? -29.531 16.141 5.949 1 82.19 477 SER A CA 1
ATOM 3729 C C . SER A 1 477 ? -29.609 14.633 5.781 1 82.19 477 SER A C 1
ATOM 3731 O O . SER A 1 477 ? -30.703 14.078 5.676 1 82.19 477 SER A O 1
ATOM 3733 N N . ARG A 1 478 ? -28.484 14.102 5.684 1 77.56 478 ARG A N 1
ATOM 3734 C CA . ARG A 1 478 ? -28.484 12.664 5.445 1 77.56 478 ARG A CA 1
ATOM 3735 C C . ARG A 1 478 ? -29.078 11.914 6.629 1 77.56 478 ARG A C 1
ATOM 3737 O O . ARG A 1 478 ? -28.766 12.211 7.781 1 77.56 478 ARG A O 1
ATOM 3744 N N . ARG A 1 479 ? -30.25 11.125 6.375 1 62 479 ARG A N 1
ATOM 3745 C CA . ARG A 1 479 ? -30.938 10.312 7.375 1 62 479 ARG A CA 1
ATOM 3746 C C . ARG A 1 479 ? -30.516 8.852 7.285 1 62 479 ARG A C 1
ATOM 3748 O O . ARG A 1 479 ? -30.297 8.328 6.188 1 62 479 ARG A O 1
ATOM 3755 N N . MET B 1 1 ? 9.922 -5.574 -29.906 1 65.38 1 MET B N 1
ATOM 3756 C CA . MET B 1 1 ? 10.539 -6.664 -29.156 1 65.38 1 MET B CA 1
ATOM 3757 C C . MET B 1 1 ? 9.922 -8.008 -29.531 1 65.38 1 MET B C 1
ATOM 3759 O O . MET B 1 1 ? 8.742 -8.078 -29.875 1 65.38 1 MET B O 1
ATOM 3763 N N . ALA B 1 2 ? 10.758 -9.023 -29.797 1 80.94 2 ALA B N 1
ATOM 3764 C CA . ALA B 1 2 ? 10.289 -10.336 -30.234 1 80.94 2 ALA B CA 1
ATOM 3765 C C . ALA B 1 2 ? 9.289 -10.914 -29.234 1 80.94 2 ALA B C 1
ATOM 3767 O O . ALA B 1 2 ? 9.469 -10.789 -28.016 1 80.94 2 ALA B O 1
ATOM 3768 N N . PRO B 1 3 ? 8.195 -11.438 -29.781 1 94.12 3 PRO B N 1
ATOM 3769 C CA . PRO B 1 3 ? 7.219 -12.07 -28.891 1 94.12 3 PRO B CA 1
ATOM 3770 C C . PRO B 1 3 ? 7.773 -13.312 -28.188 1 94.12 3 PRO B C 1
ATOM 3772 O O . PRO B 1 3 ? 8.695 -13.953 -28.688 1 94.12 3 PRO B O 1
ATOM 3775 N N . VAL B 1 4 ? 7.242 -13.617 -27.078 1 97.12 4 VAL B N 1
ATOM 3776 C CA . VAL B 1 4 ? 7.656 -14.82 -26.375 1 97.12 4 VAL B CA 1
ATOM 3777 C C . VAL B 1 4 ? 7.184 -16.062 -27.141 1 97.12 4 VAL B C 1
ATOM 3779 O O . VAL B 1 4 ? 6.098 -16.062 -27.719 1 97.12 4 VAL B O 1
ATOM 3782 N N . PRO B 1 5 ? 8.047 -17.062 -27.203 1 98 5 PRO B N 1
ATOM 3783 C CA . PRO B 1 5 ? 7.621 -18.281 -27.891 1 98 5 PRO B CA 1
ATOM 3784 C C . PRO B 1 5 ? 6.441 -18.969 -27.203 1 98 5 PRO B C 1
ATOM 3786 O O . PRO B 1 5 ? 6.406 -19.062 -25.984 1 98 5 PRO B O 1
ATOM 3789 N N . ARG B 1 6 ? 5.555 -19.516 -28 1 97.5 6 ARG B N 1
ATOM 3790 C CA . ARG B 1 6 ? 4.305 -20.062 -27.484 1 97.5 6 ARG B CA 1
ATOM 3791 C C . ARG B 1 6 ? 4.359 -21.578 -27.406 1 97.5 6 ARG B C 1
ATOM 3793 O O . ARG B 1 6 ? 3.418 -22.219 -26.953 1 97.5 6 ARG B O 1
ATOM 3800 N N . ASP B 1 7 ? 5.414 -22.156 -27.938 1 96.75 7 ASP B N 1
ATOM 3801 C CA . ASP B 1 7 ? 5.656 -23.594 -27.859 1 96.75 7 ASP B CA 1
ATOM 3802 C C . ASP B 1 7 ? 7.133 -23.906 -28.062 1 96.75 7 ASP B C 1
ATOM 3804 O O . ASP B 1 7 ? 7.949 -23.016 -28.266 1 96.75 7 ASP B O 1
ATOM 3808 N N . PHE B 1 8 ? 7.387 -25.219 -28 1 97.12 8 PHE B N 1
ATOM 3809 C CA . PHE B 1 8 ? 8.766 -25.688 -28.094 1 97.12 8 PHE B CA 1
ATOM 3810 C C . PHE B 1 8 ? 9.344 -25.391 -29.469 1 97.12 8 PHE B C 1
ATOM 3812 O O . PHE B 1 8 ? 10.508 -24.984 -29.594 1 97.12 8 PHE B O 1
ATOM 3819 N N . ILE B 1 9 ? 8.586 -25.531 -30.469 1 97 9 ILE B N 1
ATOM 3820 C CA . ILE B 1 9 ? 9.047 -25.312 -31.828 1 97 9 ILE B CA 1
ATOM 3821 C C . ILE B 1 9 ? 9.414 -23.844 -32.031 1 97 9 ILE B C 1
ATOM 3823 O O . ILE B 1 9 ? 10.461 -23.531 -32.594 1 97 9 ILE B O 1
ATOM 3827 N N . ALA B 1 10 ? 8.531 -23.031 -31.578 1 97.12 10 ALA B N 1
ATOM 3828 C CA . ALA B 1 10 ? 8.789 -21.594 -31.672 1 97.12 10 ALA B CA 1
ATOM 3829 C C . ALA B 1 10 ? 10.023 -21.219 -30.859 1 97.12 10 ALA B C 1
ATOM 3831 O O . ALA B 1 10 ? 10.805 -20.359 -31.281 1 97.12 10 ALA B O 1
ATOM 3832 N N . TRP B 1 11 ? 10.133 -21.797 -29.75 1 97.69 11 TRP B N 1
ATOM 3833 C CA . TRP B 1 11 ? 11.305 -21.516 -28.922 1 97.69 11 TRP B CA 1
ATOM 3834 C C . TRP B 1 11 ? 12.586 -21.906 -29.641 1 97.69 11 TRP B C 1
ATOM 3836 O O . TRP B 1 11 ? 13.531 -21.109 -29.703 1 97.69 11 TRP B O 1
ATOM 3846 N N . LYS B 1 12 ? 12.664 -23.078 -30.188 1 96.94 12 LYS B N 1
ATOM 3847 C CA . LYS B 1 12 ? 13.828 -23.547 -30.938 1 96.94 12 LYS B CA 1
ATOM 3848 C C . LYS B 1 12 ? 14.188 -22.578 -32.062 1 96.94 12 LYS B C 1
ATOM 3850 O O . LYS B 1 12 ? 15.359 -22.266 -32.281 1 96.94 12 LYS B O 1
ATOM 3855 N N . ALA B 1 13 ? 13.188 -22.203 -32.75 1 96.5 13 ALA B N 1
ATOM 3856 C CA . ALA B 1 13 ? 13.398 -21.281 -33.844 1 96.5 13 ALA B CA 1
ATOM 3857 C C . ALA B 1 13 ? 14.016 -19.969 -33.375 1 96.5 13 ALA B C 1
ATOM 3859 O O . ALA B 1 13 ? 14.93 -19.453 -34.031 1 96.5 13 ALA B O 1
ATOM 3860 N N . GLN B 1 14 ? 13.516 -19.484 -32.312 1 96.81 14 GLN B N 1
ATOM 3861 C CA . GLN B 1 14 ? 14 -18.188 -31.812 1 96.81 14 GLN B CA 1
ATOM 3862 C C . GLN B 1 14 ? 15.414 -18.312 -31.25 1 96.81 14 GLN B C 1
ATOM 3864 O O . GLN B 1 14 ? 16.219 -17.391 -31.391 1 96.81 14 GLN B O 1
ATOM 3869 N N . VAL B 1 15 ? 15.703 -19.422 -30.594 1 96.5 15 VAL B N 1
ATOM 3870 C CA . VAL B 1 15 ? 17.047 -19.672 -30.094 1 96.5 15 VAL B CA 1
ATOM 3871 C C . VAL B 1 15 ? 18.047 -19.672 -31.25 1 96.5 15 VAL B C 1
ATOM 3873 O O . VAL B 1 15 ? 19.125 -19.094 -31.156 1 96.5 15 VAL B O 1
ATOM 3876 N N . THR B 1 16 ? 17.672 -20.297 -32.281 1 94.81 16 THR B N 1
ATOM 3877 C CA . THR B 1 16 ? 18.516 -20.375 -33.469 1 94.81 16 THR B CA 1
ATOM 3878 C C . THR B 1 16 ? 18.672 -18.984 -34.094 1 94.81 16 THR B C 1
ATOM 3880 O O . THR B 1 16 ? 19.781 -18.578 -34.438 1 94.81 16 THR B O 1
ATOM 3883 N N . GLN B 1 17 ? 17.562 -18.328 -34.25 1 94.5 17 GLN B N 1
ATOM 3884 C CA . GLN B 1 17 ? 17.547 -17.016 -34.875 1 94.5 17 GLN B CA 1
ATOM 3885 C C . GLN B 1 17 ? 18.406 -16.016 -34.094 1 94.5 17 GLN B C 1
ATOM 3887 O O . GLN B 1 17 ? 19.109 -15.195 -34.688 1 94.5 17 GLN B O 1
ATOM 3892 N N . GLN B 1 18 ? 18.375 -16.094 -32.781 1 93.88 18 GLN B N 1
ATOM 3893 C CA . GLN B 1 18 ? 19.078 -15.141 -31.922 1 93.88 18 GLN B CA 1
ATOM 3894 C C . GLN B 1 18 ? 20.516 -15.586 -31.672 1 93.88 18 GLN B C 1
ATOM 3896 O O . GLN B 1 18 ? 21.312 -14.844 -31.094 1 93.88 18 GLN B O 1
ATOM 3901 N N . GLY B 1 19 ? 20.828 -16.844 -32 1 91.5 19 GLY B N 1
ATOM 3902 C CA . GLY B 1 19 ? 22.188 -17.359 -31.844 1 91.5 19 GLY B CA 1
ATOM 3903 C C . GLY B 1 19 ? 22.578 -17.594 -30.391 1 91.5 19 GLY B C 1
ATOM 3904 O O . GLY B 1 19 ? 23.719 -17.359 -30.016 1 91.5 19 GLY B O 1
ATOM 3905 N N . VAL B 1 20 ? 21.641 -17.969 -29.547 1 93.31 20 VAL B N 1
ATOM 3906 C CA . VAL B 1 20 ? 21.938 -18.109 -28.125 1 93.31 20 VAL B CA 1
ATOM 3907 C C . VAL B 1 20 ? 22 -19.594 -27.766 1 93.31 20 VAL B C 1
ATOM 3909 O O . VAL B 1 20 ? 22.156 -19.938 -26.578 1 93.31 20 VAL B O 1
ATOM 3912 N N . GLY B 1 21 ? 21.938 -20.453 -28.672 1 92.44 21 GLY B N 1
ATOM 3913 C CA . GLY B 1 21 ? 21.922 -21.875 -28.422 1 92.44 21 GLY B CA 1
ATOM 3914 C C . GLY B 1 21 ? 23.172 -22.391 -27.75 1 92.44 21 GLY B C 1
ATOM 3915 O O . GLY B 1 21 ? 23.125 -23.359 -27 1 92.44 21 GLY B O 1
ATOM 3916 N N . ASN B 1 22 ? 24.297 -21.797 -27.953 1 91.88 22 ASN B N 1
ATOM 3917 C CA . ASN B 1 22 ? 25.562 -22.234 -27.391 1 91.88 22 ASN B CA 1
ATOM 3918 C C . ASN B 1 22 ? 25.938 -21.422 -26.141 1 91.88 22 ASN B C 1
ATOM 3920 O O . ASN B 1 22 ? 27.016 -21.609 -25.578 1 91.88 22 ASN B O 1
ATOM 3924 N N . LYS B 1 23 ? 25.078 -20.625 -25.75 1 91.69 23 LYS B N 1
ATOM 3925 C CA . LYS B 1 23 ? 25.359 -19.797 -24.578 1 91.69 23 LYS B CA 1
ATOM 3926 C C . LYS B 1 23 ? 24.859 -20.484 -23.312 1 91.69 23 LYS B C 1
ATOM 3928 O O . LYS B 1 23 ? 23.828 -21.188 -23.328 1 91.69 23 LYS B O 1
ATOM 3933 N N . THR B 1 24 ? 25.609 -20.25 -22.25 1 91.81 24 THR B N 1
ATOM 3934 C CA . THR B 1 24 ? 25.25 -20.797 -20.953 1 91.81 24 THR B CA 1
ATOM 3935 C C . THR B 1 24 ? 24.547 -19.75 -20.094 1 91.81 24 THR B C 1
ATOM 3937 O O . THR B 1 24 ? 24.531 -18.562 -20.438 1 91.81 24 THR B O 1
ATOM 3940 N N . LEU B 1 25 ? 23.922 -20.188 -19.047 1 92.5 25 LEU B N 1
ATOM 3941 C CA . LEU B 1 25 ? 23.281 -19.266 -18.125 1 92.5 25 LEU B CA 1
ATOM 3942 C C . LEU B 1 25 ? 24.297 -18.297 -17.531 1 92.5 25 LEU B C 1
ATOM 3944 O O . LEU B 1 25 ? 23.984 -17.125 -17.281 1 92.5 25 LEU B O 1
ATOM 3948 N N . GLY B 1 26 ? 25.516 -18.719 -17.328 1 88.19 26 GLY B N 1
ATOM 3949 C CA . GLY B 1 26 ? 26.562 -17.891 -16.766 1 88.19 26 GLY B CA 1
ATOM 3950 C C . GLY B 1 26 ? 26.953 -16.734 -17.688 1 88.19 26 GLY B C 1
ATOM 3951 O O . GLY B 1 26 ? 27.594 -15.773 -17.25 1 88.19 26 GLY B O 1
ATOM 3952 N N . GLU B 1 27 ? 26.562 -16.812 -18.875 1 89.62 27 GLU B N 1
ATOM 3953 C CA . GLU B 1 27 ? 26.953 -15.812 -19.875 1 89.62 27 GLU B CA 1
ATOM 3954 C C . GLU B 1 27 ? 25.875 -14.734 -20.016 1 89.62 27 GLU B C 1
ATOM 3956 O O . GLU B 1 27 ? 26.047 -13.789 -20.781 1 89.62 27 GLU B O 1
ATOM 3961 N N . ILE B 1 28 ? 24.797 -14.93 -19.312 1 89.88 28 ILE B N 1
ATOM 3962 C CA . ILE B 1 28 ? 23.797 -13.875 -19.312 1 89.88 28 ILE B CA 1
ATOM 3963 C C . ILE B 1 28 ? 24.391 -12.586 -18.75 1 89.88 28 ILE B C 1
ATOM 3965 O O . ILE B 1 28 ? 24.984 -12.594 -17.672 1 89.88 28 ILE B O 1
ATOM 3969 N N . LYS B 1 29 ? 24.219 -11.531 -19.484 1 85.06 29 LYS B N 1
ATOM 3970 C CA . LYS B 1 29 ? 24.719 -10.234 -19.031 1 85.06 29 LYS B CA 1
ATOM 3971 C C . LYS B 1 29 ? 23.969 -9.766 -17.781 1 85.06 29 LYS B C 1
ATOM 3973 O O . LYS B 1 29 ? 22.781 -10.047 -17.625 1 85.06 29 LYS B O 1
ATOM 3978 N N . SER B 1 30 ? 24.719 -9.047 -16.969 1 79.25 30 SER B N 1
ATOM 3979 C CA . SER B 1 30 ? 24.141 -8.523 -15.742 1 79.25 30 SER B CA 1
ATOM 3980 C C . SER B 1 30 ? 22.906 -7.688 -16.031 1 79.25 30 SER B C 1
ATOM 3982 O O . SER B 1 30 ? 22.953 -6.73 -16.797 1 79.25 30 SER B O 1
ATOM 3984 N N . THR B 1 31 ? 21.812 -8.164 -15.477 1 82.12 31 THR B N 1
ATOM 3985 C CA . THR B 1 31 ? 20.531 -7.5 -15.672 1 82.12 31 THR B CA 1
ATOM 3986 C C . THR B 1 31 ? 19.625 -7.699 -14.461 1 82.12 31 THR B C 1
ATOM 3988 O O . THR B 1 31 ? 19.953 -8.461 -13.555 1 82.12 31 THR B O 1
ATOM 3991 N N . SER B 1 32 ? 18.672 -6.805 -14.383 1 85.56 32 SER B N 1
ATOM 3992 C CA . SER B 1 32 ? 17.641 -7.027 -13.383 1 85.56 32 SER B CA 1
ATOM 3993 C C . SER B 1 32 ? 16.547 -7.949 -13.922 1 85.56 32 SER B C 1
ATOM 3995 O O . SER B 1 32 ? 16.297 -7.98 -15.133 1 85.56 32 SER B O 1
ATOM 3997 N N . GLY B 1 33 ? 15.93 -8.727 -13.117 1 86.06 33 GLY B N 1
ATOM 3998 C CA . GLY B 1 33 ? 14.828 -9.586 -13.516 1 86.06 33 GLY B CA 1
ATOM 3999 C C . GLY B 1 33 ? 13.711 -8.836 -14.211 1 86.06 33 GLY B C 1
ATOM 4000 O O . GLY B 1 33 ? 13.055 -9.375 -15.102 1 86.06 33 GLY B O 1
ATOM 4001 N N . SER B 1 34 ? 13.5 -7.566 -13.828 1 87.31 34 SER B N 1
ATOM 4002 C CA . SER B 1 34 ? 12.391 -6.785 -14.367 1 87.31 34 SER B CA 1
ATOM 4003 C C . SER B 1 34 ? 12.68 -6.34 -15.805 1 87.31 34 SER B C 1
ATOM 4005 O O . SER B 1 34 ? 11.758 -5.988 -16.547 1 87.31 34 SER B O 1
ATOM 4007 N N . LYS B 1 35 ? 13.906 -6.391 -16.219 1 88.19 35 LYS B N 1
ATOM 4008 C CA . LYS B 1 35 ? 14.289 -5.957 -17.562 1 88.19 35 LYS B CA 1
ATOM 4009 C C . LYS B 1 35 ? 15.062 -7.051 -18.281 1 88.19 35 LYS B C 1
ATOM 4011 O O . LYS B 1 35 ? 16.016 -6.762 -19.016 1 88.19 35 LYS B O 1
ATOM 4016 N N . ILE B 1 36 ? 14.633 -8.242 -18.047 1 93.12 36 ILE B N 1
ATOM 4017 C CA . ILE B 1 36 ? 15.352 -9.359 -18.656 1 93.12 36 ILE B CA 1
ATOM 4018 C C . ILE B 1 36 ? 15.219 -9.289 -20.188 1 93.12 36 ILE B C 1
ATOM 4020 O O . ILE B 1 36 ? 14.102 -9.195 -20.703 1 93.12 36 ILE B O 1
ATOM 4024 N N . PRO B 1 37 ? 16.328 -9.266 -20.828 1 93.69 37 PRO B N 1
ATOM 4025 C CA . PRO B 1 37 ? 16.25 -9.227 -22.297 1 93.69 37 PRO B CA 1
ATOM 4026 C C . PRO B 1 37 ? 15.719 -10.523 -22.891 1 93.69 37 PRO B C 1
ATOM 4028 O O . PRO B 1 37 ? 15.727 -11.562 -22.219 1 93.69 37 PRO B O 1
ATOM 4031 N N . HIS B 1 38 ? 15.336 -10.414 -24.156 1 95.81 38 HIS B N 1
ATOM 4032 C CA . HIS B 1 38 ? 14.742 -11.562 -24.844 1 95.81 38 HIS B CA 1
ATOM 4033 C C . HIS B 1 38 ? 15.734 -12.719 -24.953 1 95.81 38 HIS B C 1
ATOM 4035 O O . HIS B 1 38 ? 15.367 -13.883 -24.781 1 95.81 38 HIS B O 1
ATOM 4041 N N . SER B 1 39 ? 16.969 -12.375 -25.219 1 94.38 39 SER B N 1
ATOM 4042 C CA . SER B 1 39 ? 17.984 -13.406 -25.344 1 94.38 39 SER B CA 1
ATOM 4043 C C . SER B 1 39 ? 18.141 -14.188 -24.047 1 94.38 39 SER B C 1
ATOM 4045 O O . SER B 1 39 ? 18.234 -15.414 -24.047 1 94.38 39 SER B O 1
ATOM 4047 N N . ALA B 1 40 ? 18.156 -13.477 -22.938 1 94.81 40 ALA B N 1
ATOM 4048 C CA . ALA B 1 40 ? 18.266 -14.117 -21.625 1 94.81 40 ALA B CA 1
ATOM 4049 C C . ALA B 1 40 ? 17.016 -14.945 -21.312 1 94.81 40 ALA B C 1
ATOM 4051 O O . ALA B 1 40 ? 17.109 -16.016 -20.719 1 94.81 40 ALA B O 1
ATOM 4052 N N . PHE B 1 41 ? 15.914 -14.469 -21.766 1 96.69 41 PHE B N 1
ATOM 4053 C CA . PHE B 1 41 ? 14.664 -15.211 -21.641 1 96.69 41 PHE B CA 1
ATOM 4054 C C . PHE B 1 41 ? 14.758 -16.547 -22.344 1 96.69 41 PHE B C 1
ATOM 4056 O O . PHE B 1 41 ? 14.352 -17.578 -21.797 1 96.69 41 PHE B O 1
ATOM 4063 N N . LEU B 1 42 ? 15.273 -16.547 -23.5 1 96.75 42 LEU B N 1
ATOM 4064 C CA . LEU B 1 42 ? 15.43 -17.781 -24.266 1 96.75 42 LEU B CA 1
ATOM 4065 C C . LEU B 1 42 ? 16.375 -18.734 -23.578 1 96.75 42 LEU B C 1
ATOM 4067 O O . LEU B 1 42 ? 16.172 -19.953 -23.594 1 96.75 42 LEU B O 1
ATOM 4071 N N . GLN B 1 43 ? 17.375 -18.188 -22.938 1 95.5 43 GLN B N 1
ATOM 4072 C CA . GLN B 1 43 ? 18.344 -19.016 -22.203 1 95.5 43 GLN B CA 1
ATOM 4073 C C . GLN B 1 43 ? 17.703 -19.641 -20.969 1 95.5 43 GLN B C 1
ATOM 4075 O O . GLN B 1 43 ? 18.219 -20.625 -20.438 1 95.5 43 GLN B O 1
ATOM 4080 N N . LEU B 1 44 ? 16.625 -19.047 -20.5 1 96.69 44 LEU B N 1
ATOM 4081 C CA . LEU B 1 44 ? 15.922 -19.609 -19.359 1 96.69 44 LEU B CA 1
ATOM 4082 C C . LEU B 1 44 ? 15.031 -20.781 -19.781 1 96.69 44 LEU B C 1
ATOM 4084 O O . LEU B 1 44 ? 14.328 -21.359 -18.953 1 96.69 44 LEU B O 1
ATOM 4088 N N . ARG B 1 45 ? 15.008 -21.109 -21.062 1 97.19 45 ARG B N 1
ATOM 4089 C CA . ARG B 1 45 ? 14.273 -22.234 -21.625 1 97.19 45 ARG B CA 1
ATOM 4090 C C . ARG B 1 45 ? 12.797 -22.172 -21.25 1 97.19 45 ARG B C 1
ATOM 4092 O O . ARG B 1 45 ? 12.234 -23.172 -20.797 1 97.19 45 ARG B O 1
ATOM 4099 N N . ALA B 1 46 ? 12.172 -21.047 -21.531 1 98.25 46 ALA B N 1
ATOM 4100 C CA . ALA B 1 46 ? 10.773 -20.844 -21.156 1 98.25 46 ALA B CA 1
ATOM 4101 C C . ALA B 1 46 ? 9.875 -20.734 -22.375 1 98.25 46 ALA B C 1
ATOM 4103 O O . ALA B 1 46 ? 10.273 -20.156 -23.391 1 98.25 46 ALA B O 1
ATOM 4104 N N . VAL B 1 47 ? 8.695 -21.281 -22.281 1 98.44 47 VAL B N 1
ATOM 4105 C CA . VAL B 1 47 ? 7.645 -21.094 -23.281 1 98.44 47 VAL B CA 1
ATOM 4106 C C . VAL B 1 47 ? 6.355 -20.656 -22.578 1 98.44 47 VAL B C 1
ATOM 4108 O O . VAL B 1 47 ? 6.035 -21.125 -21.5 1 98.44 47 VAL B O 1
ATOM 4111 N N . TRP B 1 48 ? 5.641 -19.734 -23.156 1 98.5 48 TRP B N 1
ATOM 4112 C CA . TRP B 1 48 ? 4.324 -19.312 -22.703 1 98.5 48 TRP B CA 1
ATOM 4113 C C . TRP B 1 48 ? 3.225 -19.859 -23.594 1 98.5 48 TRP B C 1
ATOM 4115 O O . TRP B 1 48 ? 3.01 -19.359 -24.703 1 98.5 48 TRP B O 1
ATOM 4125 N N . LEU B 1 49 ? 2.52 -20.781 -23.094 1 98 49 LEU B N 1
ATOM 4126 C CA . LEU B 1 49 ? 1.459 -21.438 -23.859 1 98 49 LEU B CA 1
ATOM 4127 C C . LEU B 1 49 ? 0.312 -20.469 -24.125 1 98 49 LEU B C 1
ATOM 4129 O O . LEU B 1 49 ? 0.193 -19.438 -23.453 1 98 49 LEU B O 1
ATOM 4133 N N . PRO B 1 50 ? -0.493 -20.766 -25.125 1 95.88 50 PRO B N 1
ATOM 4134 C CA . PRO B 1 50 ? -1.643 -19.891 -25.375 1 95.88 50 PRO B CA 1
ATOM 4135 C C . PRO B 1 50 ? -2.545 -19.734 -24.156 1 95.88 50 PRO B C 1
ATOM 4137 O O . PRO B 1 50 ? -2.766 -20.703 -23.422 1 95.88 50 PRO B O 1
ATOM 4140 N N . ASP B 1 51 ? -3.07 -18.547 -24 1 94.69 51 ASP B N 1
ATOM 4141 C CA . ASP B 1 51 ? -3.896 -18.234 -22.844 1 94.69 51 ASP B CA 1
ATOM 4142 C C . ASP B 1 51 ? -5.137 -19.125 -22.781 1 94.69 51 ASP B C 1
ATOM 4144 O O . ASP B 1 51 ? -5.773 -19.359 -23.812 1 94.69 51 ASP B O 1
ATOM 4148 N N . LYS B 1 52 ? -5.383 -19.625 -21.672 1 96.5 52 LYS B N 1
ATOM 4149 C CA . LYS B 1 52 ? -6.66 -20.281 -21.422 1 96.5 52 LYS B CA 1
ATOM 4150 C C . LYS B 1 52 ? -7.676 -19.312 -20.828 1 96.5 52 LYS B C 1
ATOM 4152 O O . LYS B 1 52 ? -7.312 -18.406 -20.094 1 96.5 52 LYS B O 1
ATOM 4157 N N . LEU B 1 53 ? -8.898 -19.609 -21.109 1 95.06 53 LEU B N 1
ATOM 4158 C CA . LEU B 1 53 ? -9.977 -18.766 -20.609 1 95.06 53 LEU B CA 1
ATOM 4159 C C . LEU B 1 53 ? -10.195 -18.984 -19.109 1 95.06 53 LEU B C 1
ATOM 4161 O O . LEU B 1 53 ? -9.859 -20.047 -18.578 1 95.06 53 LEU B O 1
ATOM 4165 N N . ALA B 1 54 ? -10.828 -18 -18.516 1 94.94 54 ALA B N 1
ATOM 4166 C CA . ALA B 1 54 ? -11.188 -18.078 -17.109 1 94.94 54 ALA B CA 1
ATOM 4167 C C . ALA B 1 54 ? -12.023 -19.328 -16.812 1 94.94 54 ALA B C 1
ATOM 4169 O O . ALA B 1 54 ? -11.828 -20 -15.797 1 94.94 54 ALA B O 1
ATOM 4170 N N . SER B 1 55 ? -12.836 -19.734 -17.766 1 94.5 55 SER B N 1
ATOM 4171 C CA . SER B 1 55 ? -13.758 -20.859 -17.578 1 94.5 55 SER B CA 1
ATOM 4172 C C . SER B 1 55 ? -13.016 -22.188 -17.516 1 94.5 55 SER B C 1
ATOM 4174 O O . SER B 1 55 ? -13.547 -23.172 -17.016 1 94.5 55 SER B O 1
ATOM 4176 N N . GLU B 1 56 ? -11.812 -22.188 -17.969 1 96.38 56 GLU B N 1
ATOM 4177 C CA . GLU B 1 56 ? -11.023 -23.422 -18 1 96.38 56 GLU B CA 1
ATOM 4178 C C . GLU B 1 56 ? -10.094 -23.5 -16.797 1 96.38 56 GLU B C 1
ATOM 4180 O O . GLU B 1 56 ? -9.461 -24.547 -16.562 1 96.38 56 GLU B O 1
ATOM 4185 N N . ALA B 1 57 ? -10.023 -22.453 -16.062 1 97.62 57 ALA B N 1
ATOM 4186 C CA . ALA B 1 57 ? -8.977 -22.281 -15.055 1 97.62 57 ALA B CA 1
ATOM 4187 C C . ALA B 1 57 ? -9.172 -23.281 -13.914 1 97.62 57 ALA B C 1
ATOM 4189 O O . ALA B 1 57 ? -8.219 -23.953 -13.508 1 97.62 57 ALA B O 1
ATOM 4190 N N . THR B 1 58 ? -10.352 -23.438 -13.422 1 96.38 58 THR B N 1
ATOM 4191 C CA . THR B 1 58 ? -10.617 -24.266 -12.258 1 96.38 58 THR B CA 1
ATOM 4192 C C . THR B 1 58 ? -10.203 -25.719 -12.508 1 96.38 58 THR B C 1
ATOM 4194 O O . THR B 1 58 ? -9.5 -26.312 -11.703 1 96.38 58 THR B O 1
ATOM 4197 N N . GLY B 1 59 ? -10.648 -26.234 -13.648 1 95.38 59 GLY B N 1
ATOM 4198 C CA . GLY B 1 59 ? -10.312 -27.609 -14 1 95.38 59 GLY B CA 1
ATOM 4199 C C . GLY B 1 59 ? -8.812 -27.844 -14.125 1 95.38 59 GLY B C 1
ATOM 4200 O O . GLY B 1 59 ? -8.289 -28.828 -13.617 1 95.38 59 GLY B O 1
ATOM 4201 N N . ASN B 1 60 ? -8.188 -26.953 -14.758 1 96.19 60 ASN B N 1
ATOM 4202 C CA . ASN B 1 60 ? -6.754 -27.078 -14.961 1 96.19 60 ASN B CA 1
ATOM 4203 C C . ASN B 1 60 ? -5.988 -27 -13.648 1 96.19 60 ASN B C 1
ATOM 4205 O O . ASN B 1 60 ? -5.074 -27.781 -13.406 1 96.19 60 ASN B O 1
ATOM 4209 N N . LEU B 1 61 ? -6.332 -26.031 -12.852 1 97.44 61 LEU B N 1
ATOM 4210 C CA . LEU B 1 61 ? -5.656 -25.859 -11.57 1 97.44 61 LEU B CA 1
ATOM 4211 C C . LEU B 1 61 ? -5.883 -27.062 -10.672 1 97.44 61 LEU B C 1
ATOM 4213 O O . LEU B 1 61 ? -4.98 -27.469 -9.938 1 97.44 61 LEU B O 1
ATOM 4217 N N . HIS B 1 62 ? -7.02 -27.672 -10.75 1 96.31 62 HIS B N 1
ATOM 4218 C CA . HIS B 1 62 ? -7.32 -28.875 -9.984 1 96.31 62 HIS B CA 1
ATOM 4219 C C . HIS B 1 62 ? -6.426 -30.047 -10.414 1 96.31 62 HIS B C 1
ATOM 4221 O O . HIS B 1 62 ? -5.898 -30.766 -9.57 1 96.31 62 HIS B O 1
ATOM 4227 N N . ARG B 1 63 ? -6.242 -30.172 -11.688 1 95.38 63 ARG B N 1
ATOM 4228 C CA . ARG B 1 63 ? -5.438 -31.266 -12.234 1 95.38 63 ARG B CA 1
ATOM 4229 C C . ARG B 1 63 ? -3.982 -31.141 -11.805 1 95.38 63 ARG B C 1
ATOM 4231 O O . ARG B 1 63 ? -3.285 -32.125 -11.648 1 95.38 63 ARG B O 1
ATOM 4238 N N . THR B 1 64 ? -3.516 -29.906 -11.578 1 96.12 64 THR B N 1
ATOM 4239 C CA . THR B 1 64 ? -2.139 -29.672 -11.164 1 96.12 64 THR B CA 1
ATOM 4240 C C . THR B 1 64 ? -1.986 -29.891 -9.656 1 96.12 64 THR B C 1
ATOM 4242 O O . THR B 1 64 ? -0.867 -29.969 -9.148 1 96.12 64 THR B O 1
ATOM 4245 N N . GLY B 1 65 ? -3.072 -29.891 -8.938 1 95.25 65 GLY B N 1
ATOM 4246 C CA . GLY B 1 65 ? -3.033 -30.062 -7.492 1 95.25 65 GLY B CA 1
ATOM 4247 C C . GLY B 1 65 ? -2.785 -28.75 -6.75 1 95.25 65 GLY B C 1
ATOM 4248 O O . GLY B 1 65 ? -2.604 -28.75 -5.531 1 95.25 65 GLY B O 1
ATOM 4249 N N . LEU B 1 66 ? -2.758 -27.656 -7.469 1 95.88 66 LEU B N 1
ATOM 4250 C CA . LEU B 1 66 ? -2.479 -26.359 -6.855 1 95.88 66 LEU B CA 1
ATOM 4251 C C . LEU B 1 66 ? -3.658 -25.891 -6.012 1 95.88 66 LEU B C 1
ATOM 4253 O O . LEU B 1 66 ? -3.484 -25.109 -5.074 1 95.88 66 LEU B O 1
ATOM 4257 N N . ILE B 1 67 ? -4.875 -26.344 -6.363 1 96.44 67 ILE B N 1
ATOM 4258 C CA . ILE B 1 67 ? -6.062 -26.094 -5.551 1 96.44 67 ILE B CA 1
ATOM 4259 C C . ILE B 1 67 ? -6.734 -27.422 -5.215 1 96.44 67 ILE B C 1
ATOM 4261 O O . ILE B 1 67 ? -6.34 -28.484 -5.73 1 96.44 67 ILE B O 1
ATOM 4265 N N . GLY B 1 68 ? -7.648 -27.391 -4.25 1 94.38 68 GLY B N 1
ATOM 4266 C CA . GLY B 1 68 ? -8.352 -28.594 -3.842 1 94.38 68 GLY B CA 1
ATOM 4267 C C . GLY B 1 68 ? -9.789 -28.641 -4.316 1 94.38 68 GLY B C 1
ATOM 4268 O O . GLY B 1 68 ? -10.25 -27.719 -5 1 94.38 68 GLY B O 1
ATOM 4269 N N . ASP B 1 69 ? -10.344 -29.781 -4.09 1 92.44 69 ASP B N 1
ATOM 4270 C CA . ASP B 1 69 ? -11.766 -29.922 -4.395 1 92.44 69 ASP B CA 1
ATOM 4271 C C . ASP B 1 69 ? -12.617 -29.562 -3.178 1 92.44 69 ASP B C 1
ATOM 4273 O O . ASP B 1 69 ? -12.883 -30.422 -2.33 1 92.44 69 ASP B O 1
ATOM 4277 N N . PHE B 1 70 ? -13.062 -28.312 -3.174 1 95.12 70 PHE B N 1
ATOM 4278 C CA . PHE B 1 70 ? -13.883 -27.797 -2.074 1 95.12 70 PHE B CA 1
ATOM 4279 C C . PHE B 1 70 ? -15.195 -27.234 -2.594 1 95.12 70 PHE B C 1
ATOM 4281 O O . PHE B 1 70 ? -15.727 -26.281 -2.027 1 95.12 70 PHE B O 1
ATOM 4288 N N . LYS B 1 71 ? -15.609 -27.75 -3.611 1 93.88 71 LYS B N 1
ATOM 4289 C CA . LYS B 1 71 ? -16.75 -27.188 -4.312 1 93.88 71 LYS B CA 1
ATOM 4290 C C . LYS B 1 71 ? -17.969 -27.062 -3.389 1 93.88 71 LYS B C 1
ATOM 4292 O O . LYS B 1 71 ? -18.594 -26.016 -3.318 1 93.88 71 LYS B O 1
ATOM 4297 N N . GLU B 1 72 ? -18.328 -28.109 -2.711 1 92.69 72 GLU B N 1
ATOM 4298 C CA . GLU B 1 72 ? -19.5 -28.125 -1.838 1 92.69 72 GLU B CA 1
ATOM 4299 C C . GLU B 1 72 ? -19.344 -27.125 -0.693 1 92.69 72 GLU B C 1
ATOM 4301 O O . GLU B 1 72 ? -20.266 -26.391 -0.373 1 92.69 72 GLU B O 1
ATOM 4306 N N . LEU B 1 73 ? -18.219 -27.156 -0.117 1 93.88 73 LEU B N 1
ATOM 4307 C CA . LEU B 1 73 ? -17.953 -26.234 0.981 1 93.88 73 LEU B CA 1
ATOM 4308 C C . LEU B 1 73 ? -18 -24.781 0.503 1 93.88 73 LEU B C 1
ATOM 4310 O O . LEU B 1 73 ? -18.578 -23.922 1.179 1 93.88 73 LEU B O 1
ATOM 4314 N N . ILE B 1 74 ? -17.406 -24.484 -0.638 1 94.94 74 ILE B N 1
ATOM 4315 C CA . ILE B 1 74 ? -17.406 -23.141 -1.202 1 94.94 74 ILE B CA 1
ATOM 4316 C C . ILE B 1 74 ? -18.828 -22.688 -1.483 1 94.94 74 ILE B C 1
ATOM 4318 O O . ILE B 1 74 ? -19.219 -21.562 -1.157 1 94.94 74 ILE B O 1
ATOM 4322 N N . ASN B 1 75 ? -19.578 -23.562 -2.029 1 91.81 75 ASN B N 1
ATOM 4323 C CA . ASN B 1 75 ? -20.984 -23.234 -2.281 1 91.81 75 ASN B CA 1
ATOM 4324 C C . ASN B 1 75 ? -21.703 -22.859 -0.993 1 91.81 75 ASN B C 1
ATOM 4326 O O . ASN B 1 75 ? -22.5 -21.906 -0.968 1 91.81 75 ASN B O 1
ATOM 4330 N N . THR B 1 76 ? -21.453 -23.547 0.018 1 90.5 76 THR B N 1
ATOM 4331 C CA . THR B 1 76 ? -22.094 -23.297 1.306 1 90.5 76 THR B CA 1
ATOM 4332 C C . THR B 1 76 ? -21.656 -21.953 1.871 1 90.5 76 THR B C 1
ATOM 4334 O O . THR B 1 76 ? -22.484 -21.156 2.32 1 90.5 76 THR B O 1
ATOM 4337 N N . VAL B 1 77 ? -20.406 -21.672 1.836 1 89.56 77 VAL B N 1
ATOM 4338 C CA . VAL B 1 77 ? -19.844 -20.453 2.41 1 89.56 77 VAL B CA 1
ATOM 4339 C C . VAL B 1 77 ? -20.312 -19.234 1.621 1 89.56 77 VAL B C 1
ATOM 4341 O O . VAL B 1 77 ? -20.578 -18.188 2.197 1 89.56 77 VAL B O 1
ATOM 4344 N N . VAL B 1 78 ? -20.453 -19.391 0.353 1 88.56 78 VAL B N 1
ATOM 4345 C CA . VAL B 1 78 ? -20.859 -18.297 -0.519 1 88.56 78 VAL B CA 1
ATOM 4346 C C . VAL B 1 78 ? -22.344 -18.016 -0.338 1 88.56 78 VAL B C 1
ATOM 4348 O O . VAL B 1 78 ? -22.781 -16.859 -0.368 1 88.56 78 VAL B O 1
ATOM 4351 N N . THR B 1 79 ? -23.109 -18.984 -0.201 1 80.5 79 THR B N 1
ATOM 4352 C CA . THR B 1 79 ? -24.547 -18.844 -0.062 1 80.5 79 THR B CA 1
ATOM 4353 C C . THR B 1 79 ? -24.906 -18.281 1.311 1 80.5 79 THR B C 1
ATOM 4355 O O . THR B 1 79 ? -25.828 -17.469 1.436 1 80.5 79 THR B O 1
ATOM 4358 N N . HIS B 1 80 ? -24.328 -18.734 2.359 1 63.5 80 HIS B N 1
ATOM 4359 C CA . HIS B 1 80 ? -24.594 -18.234 3.701 1 63.5 80 HIS B CA 1
ATOM 4360 C C . HIS B 1 80 ? -24.188 -16.766 3.83 1 63.5 80 HIS B C 1
ATOM 4362 O O . HIS B 1 80 ? -24.781 -16.016 4.625 1 63.5 80 HIS B O 1
ATOM 4368 N N . GLY B 1 81 ? -23.156 -16.344 3.182 1 55.38 81 GLY B N 1
ATOM 4369 C CA . GLY B 1 81 ? -22.781 -14.938 3.131 1 55.38 81 GLY B CA 1
ATOM 4370 C C . GLY B 1 81 ? -23.875 -14.055 2.555 1 55.38 81 GLY B C 1
ATOM 4371 O O . GLY B 1 81 ? -23.922 -12.852 2.82 1 55.38 81 GLY B O 1
ATOM 4372 N N . PHE B 1 82 ? -24.766 -14.672 1.729 1 51.38 82 PHE B N 1
ATOM 4373 C CA . PHE B 1 82 ? -25.844 -13.953 1.058 1 51.38 82 PHE B CA 1
ATOM 4374 C C . PHE B 1 82 ? -26.969 -13.633 2.031 1 51.38 82 PHE B C 1
ATOM 4376 O O . PHE B 1 82 ? -27.734 -12.688 1.816 1 51.38 82 PHE B O 1
ATOM 4383 N N . SER B 1 83 ? -27.203 -14.484 2.951 1 47.25 83 SER B N 1
ATOM 4384 C CA . SER B 1 83 ? -28.281 -14.086 3.842 1 47.25 83 SER B CA 1
ATOM 4385 C C . SER B 1 83 ? -28.062 -12.68 4.391 1 47.25 83 SER B C 1
ATOM 4387 O O . SER B 1 83 ? -29 -12.008 4.812 1 47.25 83 SER B O 1
ATOM 4389 N N . GLU B 1 84 ? -26.875 -12.375 4.395 1 53.09 84 GLU B N 1
ATOM 4390 C CA . GLU B 1 84 ? -26.516 -10.969 4.578 1 53.09 84 GLU B CA 1
ATOM 4391 C C . GLU B 1 84 ? -26.203 -10.305 3.244 1 53.09 84 GLU B C 1
ATOM 4393 O O . GLU B 1 84 ? -26 -10.984 2.236 1 53.09 84 GLU B O 1
ATOM 4398 N N . ALA B 1 85 ? -26.422 -9.039 3.021 1 57.47 85 ALA B N 1
ATOM 4399 C CA . ALA B 1 85 ? -26.203 -8.312 1.774 1 57.47 85 ALA B CA 1
ATOM 4400 C C . ALA B 1 85 ? -24.906 -8.75 1.098 1 57.47 85 ALA B C 1
ATOM 4402 O O . ALA B 1 85 ? -23.844 -8.758 1.726 1 57.47 85 ALA B O 1
ATOM 4403 N N . ASP B 1 86 ? -25.031 -9.758 0.033 1 76.75 86 ASP B N 1
ATOM 4404 C CA . ASP B 1 86 ? -23.844 -10.164 -0.707 1 76.75 86 ASP B CA 1
ATOM 4405 C C . ASP B 1 86 ? -23.047 -8.953 -1.184 1 76.75 86 ASP B C 1
ATOM 4407 O O . ASP B 1 86 ? -23.203 -8.508 -2.322 1 76.75 86 ASP B O 1
ATOM 4411 N N . THR B 1 87 ? -22.281 -8.484 -0.367 1 88.38 87 THR B N 1
ATOM 4412 C CA . THR B 1 87 ? -21.562 -7.23 -0.578 1 88.38 87 THR B CA 1
ATOM 4413 C C . THR B 1 87 ? -20.516 -7.391 -1.664 1 88.38 87 THR B C 1
ATOM 4415 O O . THR B 1 87 ? -20.172 -6.422 -2.348 1 88.38 87 THR B O 1
ATOM 4418 N N . PHE B 1 88 ? -20.062 -8.695 -1.96 1 92.5 88 PHE B N 1
ATOM 4419 C CA . PHE B 1 88 ? -19.141 -8.938 -3.057 1 92.5 88 PHE B CA 1
ATOM 4420 C C . PHE B 1 88 ? -19.828 -8.742 -4.402 1 92.5 88 PHE B C 1
ATOM 4422 O O . PHE B 1 88 ? -19.266 -8.117 -5.305 1 92.5 88 PHE B O 1
ATOM 4429 N N . HIS B 1 89 ? -21.031 -9.195 -4.484 1 89.81 89 HIS B N 1
ATOM 4430 C CA . HIS B 1 89 ? -21.781 -9.023 -5.723 1 89.81 89 HIS B CA 1
ATOM 4431 C C . HIS B 1 89 ? -22.125 -7.555 -5.957 1 89.81 89 HIS B C 1
ATOM 4433 O O . HIS B 1 89 ? -22.094 -7.082 -7.094 1 89.81 89 HIS B O 1
ATOM 4439 N N . ASN B 1 90 ? -22.516 -6.906 -4.883 1 90.25 90 ASN B N 1
ATOM 4440 C CA . ASN B 1 90 ? -22.781 -5.477 -5.008 1 90.25 90 ASN B CA 1
ATOM 4441 C C . ASN B 1 90 ? -21.547 -4.711 -5.473 1 90.25 90 ASN B C 1
ATOM 4443 O O . ASN B 1 90 ? -21.641 -3.814 -6.312 1 90.25 90 ASN B O 1
ATOM 4447 N N . PHE B 1 91 ? -20.453 -5.117 -4.914 1 93.5 91 PHE B N 1
ATOM 4448 C CA . PHE B 1 91 ? -19.156 -4.555 -5.312 1 93.5 91 PHE B CA 1
ATOM 4449 C C . PHE B 1 91 ? -18.906 -4.773 -6.801 1 93.5 91 PHE B C 1
ATOM 4451 O O . PHE B 1 91 ? -18.609 -3.826 -7.527 1 93.5 91 PHE B O 1
ATOM 4458 N N . LEU B 1 92 ? -19.141 -5.961 -7.262 1 93.31 92 LEU B N 1
ATOM 4459 C CA . LEU B 1 92 ? -18.938 -6.285 -8.664 1 93.31 92 LEU B CA 1
ATOM 4460 C C . LEU B 1 92 ? -19.938 -5.562 -9.555 1 93.31 92 LEU B C 1
ATOM 4462 O O . LEU B 1 92 ? -19.594 -5.082 -10.633 1 93.31 92 LEU B O 1
ATOM 4466 N N . ASN B 1 93 ? -21.141 -5.465 -9.07 1 89.75 93 ASN B N 1
ATOM 4467 C CA . ASN B 1 93 ? -22.156 -4.773 -9.844 1 89.75 93 ASN B CA 1
ATOM 4468 C C . ASN B 1 93 ? -21.828 -3.299 -10.039 1 89.75 93 ASN B C 1
ATOM 4470 O O . ASN B 1 93 ? -22.031 -2.748 -11.125 1 89.75 93 ASN B O 1
ATOM 4474 N N . ASP B 1 94 ? -21.359 -2.771 -9.016 1 88.5 94 ASP B N 1
ATOM 4475 C CA . ASP B 1 94 ? -20.984 -1.361 -9.109 1 88.5 94 ASP B CA 1
ATOM 4476 C C . ASP B 1 94 ? -19.844 -1.155 -10.102 1 88.5 94 ASP B C 1
ATOM 4478 O O . ASP B 1 94 ? -19.891 -0.23 -10.914 1 88.5 94 ASP B O 1
ATOM 4482 N N . ILE B 1 95 ? -18.891 -2.002 -10.07 1 89.31 95 ILE B N 1
ATOM 4483 C CA . ILE B 1 95 ? -17.719 -1.905 -10.938 1 89.31 95 ILE B CA 1
ATOM 4484 C C . ILE B 1 95 ? -18.125 -2.213 -12.383 1 89.31 95 ILE B C 1
ATOM 4486 O O . ILE B 1 95 ? -17.75 -1.494 -13.305 1 89.31 95 ILE B O 1
ATOM 4490 N N . CYS B 1 96 ? -18.859 -3.252 -12.531 1 85.31 96 CYS B N 1
ATOM 4491 C CA . CYS B 1 96 ? -19.312 -3.658 -13.859 1 85.31 96 CYS B CA 1
ATOM 4492 C C . CYS B 1 96 ? -20.219 -2.605 -14.477 1 85.31 96 CYS B C 1
ATOM 4494 O O . CYS B 1 96 ? -20.203 -2.398 -15.695 1 85.31 96 CYS B O 1
ATOM 4496 N N . GLY B 1 97 ? -21.156 -2.109 -13.609 1 72.69 97 GLY B N 1
ATOM 4497 C CA . GLY B 1 97 ? -22.047 -1.07 -14.094 1 72.69 97 GLY B CA 1
ATOM 4498 C C . GLY B 1 97 ? -21.328 0.208 -14.477 1 72.69 97 GLY B C 1
ATOM 4499 O O . GLY B 1 97 ? -21.859 1.007 -15.258 1 72.69 97 GLY B O 1
ATOM 4500 N N . SER B 1 98 ? -20.375 0.442 -13.617 1 61.56 98 SER B N 1
ATOM 4501 C CA . SER B 1 98 ? -19.594 1.635 -13.93 1 61.56 98 SER B CA 1
ATOM 4502 C C . SER B 1 98 ? -18.922 1.514 -15.289 1 61.56 98 SER B C 1
ATOM 4504 O O . SER B 1 98 ? -18.391 2.496 -15.82 1 61.56 98 SER B O 1
ATOM 4506 N N . GLY B 1 99 ? -19.484 0.583 -16.047 1 51.81 99 GLY B N 1
ATOM 4507 C CA . GLY B 1 99 ? -19.047 0.334 -17.406 1 51.81 99 GLY B CA 1
ATOM 4508 C C . GLY B 1 99 ? -17.797 1.107 -17.781 1 51.81 99 GLY B C 1
ATOM 4509 O O . GLY B 1 99 ? -17.234 1.82 -16.953 1 51.81 99 GLY B O 1
ATOM 4510 N N . ASN B 1 100 ? -17.062 0.669 -18.875 1 45.09 100 ASN B N 1
ATOM 4511 C CA . ASN B 1 100 ? -16.078 1.522 -19.531 1 45.09 100 ASN B CA 1
ATOM 4512 C C . ASN B 1 100 ? -16.578 2.953 -19.688 1 45.09 100 ASN B C 1
ATOM 4514 O O . ASN B 1 100 ? -15.93 3.781 -20.312 1 45.09 100 ASN B O 1
ATOM 4518 N N . THR B 1 101 ? -17.844 3.061 -19.422 1 39.88 101 THR B N 1
ATOM 4519 C CA . THR B 1 101 ? -18.391 4.395 -19.641 1 39.88 101 THR B CA 1
ATOM 4520 C C . THR B 1 101 ? -18.344 5.219 -18.359 1 39.88 101 THR B C 1
ATOM 4522 O O . THR B 1 101 ? -18.656 4.723 -17.281 1 39.88 101 THR B O 1
ATOM 4525 N N . THR B 1 102 ? -17.578 6.051 -18.344 1 40.75 102 THR B N 1
ATOM 4526 C CA . THR B 1 102 ? -17.531 7.035 -17.281 1 40.75 102 THR B CA 1
ATOM 4527 C C . THR B 1 102 ? -18.922 7.246 -16.672 1 40.75 102 THR B C 1
ATOM 4529 O O . THR B 1 102 ? -19.875 7.586 -17.391 1 40.75 102 THR B O 1
ATOM 4532 N N . PRO B 1 103 ? -19.297 6.473 -15.703 1 42.94 103 PRO B N 1
ATOM 4533 C CA . PRO B 1 103 ? -20.625 6.805 -15.18 1 42.94 103 PRO B CA 1
ATOM 4534 C C . PRO B 1 103 ? -21 8.266 -15.398 1 42.94 103 PRO B C 1
ATOM 4536 O O . PRO B 1 103 ? -20.125 9.125 -15.484 1 42.94 103 PRO B O 1
ATOM 4539 N N . ALA B 1 104 ? -22.219 8.508 -15.875 1 43.81 104 ALA B N 1
ATOM 4540 C CA . ALA B 1 104 ? -22.672 9.891 -15.906 1 43.81 104 ALA B CA 1
ATOM 4541 C C . ALA B 1 104 ? -22.219 10.648 -14.664 1 43.81 104 ALA B C 1
ATOM 4543 O O . ALA B 1 104 ? -22.141 10.07 -13.578 1 43.81 104 ALA B O 1
ATOM 4544 N N . PRO B 1 105 ? -21.547 11.742 -14.844 1 51.81 105 PRO B N 1
ATOM 4545 C CA . PRO B 1 105 ? -21.109 12.562 -13.711 1 51.81 105 PRO B CA 1
ATOM 4546 C C . PRO B 1 105 ? -22.188 12.688 -12.633 1 51.81 105 PRO B C 1
ATOM 4548 O O . PRO B 1 105 ? -23.312 13.109 -12.922 1 51.81 105 PRO B O 1
ATOM 4551 N N . GLN B 1 106 ? -22.297 11.766 -11.773 1 63.19 106 GLN B N 1
ATOM 4552 C CA . GLN B 1 106 ? -23.203 11.945 -10.641 1 63.19 106 GLN B CA 1
ATOM 4553 C C . GLN B 1 106 ? -22.938 13.273 -9.93 1 63.19 106 GLN B C 1
ATOM 4555 O O . GLN B 1 106 ? -21.781 13.68 -9.781 1 63.19 106 GLN B O 1
ATOM 4560 N N . SER B 1 107 ? -24.109 13.992 -9.758 1 75.31 107 SER B N 1
ATOM 4561 C CA . SER B 1 107 ? -23.938 15.227 -8.992 1 75.31 107 SER B CA 1
ATOM 4562 C C . SER B 1 107 ? -23.406 14.938 -7.598 1 75.31 107 SER B C 1
ATOM 4564 O O . SER B 1 107 ? -23.547 13.828 -7.082 1 75.31 107 SER B O 1
ATOM 4566 N N . ASP B 1 108 ? -22.734 15.766 -7.062 1 78.31 108 ASP B N 1
ATOM 4567 C CA . ASP B 1 108 ? -22.219 15.664 -5.699 1 78.31 108 ASP B CA 1
ATOM 4568 C C . ASP B 1 108 ? -23.344 15.344 -4.711 1 78.31 108 ASP B C 1
ATOM 4570 O O . ASP B 1 108 ? -23.172 14.516 -3.82 1 78.31 108 ASP B O 1
ATOM 4574 N N . GLU B 1 109 ? -24.484 15.914 -5.027 1 73.19 109 GLU B N 1
ATOM 4575 C CA . GLU B 1 109 ? -25.641 15.688 -4.156 1 73.19 109 GLU B CA 1
ATOM 4576 C C . GLU B 1 109 ? -26.141 14.25 -4.258 1 73.19 109 GLU B C 1
ATOM 4578 O O . GLU B 1 109 ? -26.516 13.648 -3.254 1 73.19 109 GLU B O 1
ATOM 4583 N N . SER B 1 110 ? -26.078 13.773 -5.391 1 74.75 110 SER B N 1
ATOM 4584 C CA . SER B 1 110 ? -26.531 12.398 -5.598 1 74.75 110 SER B CA 1
ATOM 4585 C C . SER B 1 110 ? -25.609 11.398 -4.902 1 74.75 110 SER B C 1
ATOM 4587 O O . SER B 1 110 ? -26.062 10.383 -4.383 1 74.75 110 SER B O 1
ATOM 4589 N N . LEU B 1 111 ? -24.391 11.773 -4.871 1 76.31 111 LEU B N 1
ATOM 4590 C CA . LEU B 1 111 ? -23.422 10.906 -4.215 1 76.31 111 LEU B CA 1
ATOM 4591 C C . LEU B 1 111 ? -23.625 10.891 -2.705 1 76.31 111 LEU B C 1
ATOM 4593 O O . LEU B 1 111 ? -23.453 9.859 -2.059 1 76.31 111 LEU B O 1
ATOM 4597 N N . VAL B 1 112 ? -24 12 -2.217 1 77.81 112 VAL B N 1
ATOM 4598 C CA . VAL B 1 112 ? -24.234 12.094 -0.78 1 77.81 112 VAL B CA 1
ATOM 4599 C C . VAL B 1 112 ? -25.516 11.336 -0.416 1 77.81 112 VAL B C 1
ATOM 4601 O O . VAL B 1 112 ? -25.562 10.656 0.613 1 77.81 112 VAL B O 1
ATOM 4604 N N . ASN B 1 113 ? -26.469 11.414 -1.324 1 70.69 113 ASN B N 1
ATOM 4605 C CA . ASN B 1 113 ? -27.781 10.852 -1.027 1 70.69 113 ASN B CA 1
ATOM 4606 C C . ASN B 1 113 ? -27.875 9.383 -1.443 1 70.69 113 ASN B C 1
ATOM 4608 O O . ASN B 1 113 ? -28.906 8.734 -1.24 1 70.69 113 ASN B O 1
ATOM 4612 N N . ALA B 1 114 ? -26.812 8.961 -2.072 1 67.69 114 ALA B N 1
ATOM 4613 C CA . ALA B 1 114 ? -26.797 7.547 -2.441 1 67.69 114 ALA B CA 1
ATOM 4614 C C . ALA B 1 114 ? -27.031 6.66 -1.221 1 67.69 114 ALA B C 1
ATOM 4616 O O . ALA B 1 114 ? -26.734 7.059 -0.092 1 67.69 114 ALA B O 1
ATOM 4617 N N . PRO B 1 115 ? -27.719 5.543 -1.523 1 62.19 115 PRO B N 1
ATOM 4618 C CA . PRO B 1 115 ? -27.875 4.637 -0.386 1 62.19 115 PRO B CA 1
ATOM 4619 C C . PRO B 1 115 ? -26.609 4.469 0.43 1 62.19 115 PRO B C 1
ATOM 4621 O O . PRO B 1 115 ? -25.5 4.668 -0.092 1 62.19 115 PRO B O 1
ATOM 4624 N N . ALA B 1 116 ? -26.875 4.094 1.596 1 71.44 116 ALA B N 1
ATOM 4625 C CA . ALA B 1 116 ? -25.766 3.971 2.537 1 71.44 116 ALA B CA 1
ATOM 4626 C C . ALA B 1 116 ? -24.703 3.014 2.01 1 71.44 116 ALA B C 1
ATOM 4628 O O . ALA B 1 116 ? -25.016 1.878 1.639 1 71.44 116 ALA B O 1
ATOM 4629 N N . ILE B 1 117 ? -23.547 3.469 1.915 1 79.12 117 ILE B N 1
ATOM 4630 C CA . ILE B 1 117 ? -22.422 2.781 1.307 1 79.12 117 ILE B CA 1
ATOM 4631 C C . ILE B 1 117 ? -22.047 1.557 2.141 1 79.12 117 ILE B C 1
ATOM 4633 O O . ILE B 1 117 ? -21.734 0.494 1.593 1 79.12 117 ILE B O 1
ATOM 4637 N N . GLU B 1 118 ? -22.172 1.691 3.387 1 78.88 118 GLU B N 1
ATOM 4638 C CA . GLU B 1 118 ? -21.656 0.644 4.27 1 78.88 118 GLU B CA 1
ATOM 4639 C C . GLU B 1 118 ? -22.531 -0.606 4.199 1 78.88 118 GLU B C 1
ATOM 4641 O O . GLU B 1 118 ? -22.031 -1.714 4.012 1 78.88 118 GLU B O 1
ATOM 4646 N N . PRO B 1 119 ? -23.812 -0.44 4.227 1 76 119 PRO B N 1
ATOM 4647 C CA . PRO B 1 119 ? -24.641 -1.65 4.102 1 76 119 PRO B CA 1
ATOM 4648 C C . PRO B 1 119 ? -24.516 -2.293 2.721 1 76 119 PRO B C 1
ATOM 4650 O O . PRO B 1 119 ? -24.641 -3.514 2.592 1 76 119 PRO B O 1
ATOM 4653 N N . LYS B 1 120 ? -24.297 -1.455 1.797 1 83.88 120 LYS B N 1
ATOM 4654 C CA . LYS B 1 120 ? -24.266 -1.945 0.423 1 83.88 120 LYS B CA 1
ATOM 4655 C C . LYS B 1 120 ? -22.953 -2.664 0.132 1 83.88 120 LYS B C 1
ATOM 4657 O O . LYS B 1 120 ? -22.938 -3.711 -0.517 1 83.88 120 LYS B O 1
ATOM 4662 N N . PHE B 1 121 ? -21.859 -2.148 0.642 1 90.19 121 PHE B N 1
ATOM 4663 C CA . PHE B 1 121 ? -20.562 -2.67 0.203 1 90.19 121 PHE B CA 1
ATOM 4664 C C . PHE B 1 121 ? -19.797 -3.271 1.374 1 90.19 121 PHE B C 1
ATOM 4666 O O . PHE B 1 121 ? -18.906 -4.094 1.177 1 90.19 121 PHE B O 1
ATOM 4673 N N . SER B 1 122 ? -20.062 -2.828 2.588 1 90.38 122 SER B N 1
ATOM 4674 C CA . SER B 1 122 ? -19.422 -3.33 3.803 1 90.38 122 SER B CA 1
ATOM 4675 C C . SER B 1 122 ? -17.906 -3.354 3.664 1 90.38 122 SER B C 1
ATOM 4677 O O . SER B 1 122 ? -17.281 -2.33 3.367 1 90.38 122 SER B O 1
ATOM 4679 N N . SER B 1 123 ? -17.312 -4.574 3.703 1 91.69 123 SER B N 1
ATOM 4680 C CA . SER B 1 123 ? -15.867 -4.711 3.682 1 91.69 123 SER B CA 1
ATOM 4681 C C . SER B 1 123 ? -15.289 -4.258 2.346 1 91.69 123 SER B C 1
ATOM 4683 O O . SER B 1 123 ? -14.086 -3.984 2.244 1 91.69 123 SER B O 1
ATOM 4685 N N . PHE B 1 124 ? -16.094 -4.102 1.335 1 94.75 124 PHE B N 1
ATOM 4686 C CA . PHE B 1 124 ? -15.586 -3.809 0.001 1 94.75 124 PHE B CA 1
ATOM 4687 C C . PHE B 1 124 ? -15.625 -2.312 -0.279 1 94.75 124 PHE B C 1
ATOM 4689 O O . PHE B 1 124 ? -15.32 -1.873 -1.39 1 94.75 124 PHE B O 1
ATOM 4696 N N . VAL B 1 125 ? -15.945 -1.505 0.756 1 93.94 125 VAL B N 1
ATOM 4697 C CA . VAL B 1 125 ? -15.914 -0.052 0.624 1 93.94 125 VAL B CA 1
ATOM 4698 C C . VAL B 1 125 ? -14.5 0.402 0.282 1 93.94 125 VAL B C 1
ATOM 4700 O O . VAL B 1 125 ? -14.297 1.191 -0.644 1 93.94 125 VAL B O 1
ATOM 4703 N N . VAL B 1 126 ? -13.477 -0.163 0.994 1 96.12 126 VAL B N 1
ATOM 4704 C CA . VAL B 1 126 ? -12.086 0.26 0.812 1 96.12 126 VAL B CA 1
ATOM 4705 C C . VAL B 1 126 ? -11.594 -0.166 -0.568 1 96.12 126 VAL B C 1
ATOM 4707 O O . VAL B 1 126 ? -11.117 0.663 -1.347 1 96.12 126 VAL B O 1
ATOM 4710 N N . PRO B 1 127 ? -11.773 -1.446 -0.978 1 96.56 127 PRO B N 1
ATOM 4711 C CA . PRO B 1 127 ? -11.328 -1.818 -2.324 1 96.56 127 PRO B CA 1
ATOM 4712 C C . PRO B 1 127 ? -12.07 -1.05 -3.42 1 96.56 127 PRO B C 1
ATOM 4714 O O . PRO B 1 127 ? -11.492 -0.774 -4.477 1 96.56 127 PRO B O 1
ATOM 4717 N N . LEU B 1 128 ? -13.32 -0.738 -3.219 1 94.5 128 LEU B N 1
ATOM 4718 C CA . LEU B 1 128 ? -14.055 0.031 -4.219 1 94.5 128 LEU B CA 1
ATOM 4719 C C . LEU B 1 128 ? -13.438 1.414 -4.398 1 94.5 128 LEU B C 1
ATOM 4721 O O . LEU B 1 128 ? -13.227 1.862 -5.527 1 94.5 128 LEU B O 1
ATOM 4725 N N . GLY B 1 129 ? -13.172 2.061 -3.279 1 92.19 129 GLY B N 1
ATOM 4726 C CA . GLY B 1 129 ? -12.508 3.354 -3.352 1 92.19 129 GLY B CA 1
ATOM 4727 C C . GLY B 1 129 ? -11.156 3.293 -4.027 1 92.19 129 GLY B C 1
ATOM 4728 O O . GLY B 1 129 ? -10.805 4.176 -4.812 1 92.19 129 GLY B O 1
ATOM 4729 N N . GLN B 1 130 ? -10.414 2.246 -3.697 1 94.12 130 GLN B N 1
ATOM 4730 C CA . GLN B 1 130 ? -9.078 2.092 -4.266 1 94.12 130 GLN B CA 1
ATOM 4731 C C . GLN B 1 130 ? -9.156 1.738 -5.75 1 94.12 130 GLN B C 1
ATOM 4733 O O . GLN B 1 130 ? -8.289 2.143 -6.531 1 94.12 130 GLN B O 1
ATOM 4738 N N . TRP B 1 131 ? -10.125 0.999 -6.188 1 93.75 131 TRP B N 1
ATOM 4739 C CA . TRP B 1 131 ? -10.305 0.642 -7.59 1 93.75 131 TRP B CA 1
ATOM 4740 C C . TRP B 1 131 ? -10.523 1.886 -8.445 1 93.75 131 TRP B C 1
ATOM 4742 O O . TRP B 1 131 ? -9.992 1.982 -9.555 1 93.75 131 TRP B O 1
ATOM 4752 N N . LYS B 1 132 ? -11.242 2.811 -7.957 1 88.75 132 LYS B N 1
ATOM 4753 C CA . LYS B 1 132 ? -11.555 4.039 -8.688 1 88.75 132 LYS B CA 1
ATOM 4754 C C . LYS B 1 132 ? -10.289 4.863 -8.938 1 88.75 132 LYS B C 1
ATOM 4756 O O . LYS B 1 132 ? -10.297 5.77 -9.773 1 88.75 132 LYS B O 1
ATOM 4761 N N . LEU B 1 133 ? -9.211 4.52 -8.203 1 89.12 133 LEU B N 1
ATOM 4762 C CA . LEU B 1 133 ? -7.973 5.273 -8.328 1 89.12 133 LEU B CA 1
ATOM 4763 C C . LEU B 1 133 ? -7.012 4.582 -9.289 1 89.12 133 LEU B C 1
ATOM 4765 O O . LEU B 1 133 ? -5.934 5.105 -9.578 1 89.12 133 LEU B O 1
ATOM 4769 N N . LEU B 1 134 ? -7.398 3.418 -9.781 1 92.44 134 LEU B N 1
ATOM 4770 C CA . LEU B 1 134 ? -6.535 2.732 -10.734 1 92.44 134 LEU B CA 1
ATOM 4771 C C . LEU B 1 134 ? -6.348 3.572 -11.992 1 92.44 134 LEU B C 1
ATOM 4773 O O . LEU B 1 134 ? -7.152 4.461 -12.281 1 92.44 134 LEU B O 1
ATOM 4777 N N . LYS B 1 135 ? -5.289 3.289 -12.664 1 89.5 135 LYS B N 1
ATOM 4778 C CA . LYS B 1 135 ? -5.008 3.996 -13.906 1 89.5 135 LYS B CA 1
ATOM 4779 C C . LYS B 1 135 ? -6.18 3.877 -14.883 1 89.5 135 LYS B C 1
ATOM 4781 O O . LYS B 1 135 ? -6.695 2.781 -15.109 1 89.5 135 LYS B O 1
ATOM 4786 N N . PRO B 1 136 ? -6.641 5.047 -15.328 1 80.94 136 PRO B N 1
ATOM 4787 C CA . PRO B 1 136 ? -7.719 4.969 -16.312 1 80.94 136 PRO B CA 1
ATOM 4788 C C . PRO B 1 136 ? -7.324 4.18 -17.562 1 80.94 136 PRO B C 1
ATOM 4790 O O . PRO B 1 136 ? -6.168 4.238 -17.984 1 80.94 136 PRO B O 1
ATOM 4793 N N . ALA B 1 137 ? -8.305 3.432 -18 1 70.94 137 ALA B N 1
ATOM 4794 C CA . ALA B 1 137 ? -8.039 2.648 -19.203 1 70.94 137 ALA B CA 1
ATOM 4795 C C . ALA B 1 137 ? -7.809 3.557 -20.406 1 70.94 137 ALA B C 1
ATOM 4797 O O . ALA B 1 137 ? -8.406 4.633 -20.516 1 70.94 137 ALA B O 1
ATOM 4798 N N . ALA B 1 138 ? -6.734 3.416 -21.047 1 59.69 138 ALA B N 1
ATOM 4799 C CA . ALA B 1 138 ? -6.488 4.203 -22.25 1 59.69 138 ALA B CA 1
ATOM 4800 C C . ALA B 1 138 ? -7.723 4.23 -23.156 1 59.69 138 ALA B C 1
ATOM 4802 O O . ALA B 1 138 ? -8.406 3.217 -23.297 1 59.69 138 ALA B O 1
ATOM 4803 N N . GLN B 1 139 ? -8.469 5.336 -23.188 1 47.72 139 GLN B N 1
ATOM 4804 C CA . GLN B 1 139 ? -9.547 5.438 -24.172 1 47.72 139 GLN B CA 1
ATOM 4805 C C . GLN B 1 139 ? -9.141 4.789 -25.5 1 47.72 139 GLN B C 1
ATOM 4807 O O . GLN B 1 139 ? -8.016 4.969 -25.969 1 47.72 139 GLN B O 1
ATOM 4812 N N . GLU B 1 140 ? -9.719 3.775 -25.844 1 39.84 140 GLU B N 1
ATOM 4813 C CA . GLU B 1 140 ? -9.492 3.301 -27.203 1 39.84 140 GLU B CA 1
ATOM 4814 C C . GLU B 1 140 ? -9.375 4.465 -28.188 1 39.84 140 GLU B C 1
ATOM 4816 O O . GLU B 1 140 ? -10.266 5.312 -28.25 1 39.84 140 GLU B O 1
ATOM 4821 N N . GLN B 1 141 ? -8.312 4.988 -28.453 1 34.28 141 GLN B N 1
ATOM 4822 C CA . GLN B 1 141 ? -8.266 5.863 -29.625 1 34.28 141 GLN B CA 1
ATOM 4823 C C . GLN B 1 141 ? -9.195 5.359 -30.734 1 34.28 141 GLN B C 1
ATOM 4825 O O . GLN B 1 141 ? -9.008 4.258 -31.25 1 34.28 141 GLN B O 1
ATOM 4830 N N . VAL B 1 142 ? -10.398 5.773 -30.75 1 30.48 142 VAL B N 1
ATOM 4831 C CA . VAL B 1 142 ? -11.07 5.637 -32.031 1 30.48 142 VAL B CA 1
ATOM 4832 C C . VAL B 1 142 ? -10.125 6.051 -33.156 1 30.48 142 VAL B C 1
ATOM 4834 O O . VAL B 1 142 ? -9.734 7.219 -33.25 1 30.48 142 VAL B O 1
ATOM 4837 N N . VAL B 1 143 ? -9.328 5.242 -33.625 1 27.92 143 VAL B N 1
ATOM 4838 C CA . VAL B 1 143 ? -8.766 5.516 -34.938 1 27.92 143 VAL B CA 1
ATOM 4839 C C . VAL B 1 143 ? -9.852 6.066 -35.875 1 27.92 143 VAL B C 1
ATOM 4841 O O . VAL B 1 143 ? -10.828 5.379 -36.156 1 27.92 143 VAL B O 1
ATOM 4844 N N . ALA B 1 144 ? -10.086 7.348 -35.875 1 28.03 144 ALA B N 1
ATOM 4845 C CA . ALA B 1 144 ? -10.82 7.918 -37 1 28.03 144 ALA B CA 1
ATOM 4846 C C . ALA B 1 144 ? -10.406 7.266 -38.312 1 28.03 144 ALA B C 1
ATOM 4848 O O . ALA B 1 144 ? -9.25 7.371 -38.719 1 28.03 144 ALA B O 1
ATOM 4849 N N . SER B 1 145 ? -10.914 6.117 -38.688 1 24.56 145 SER B N 1
ATOM 4850 C CA . SER B 1 145 ? -10.797 5.66 -40.094 1 24.56 145 SER B CA 1
ATOM 4851 C C . SER B 1 145 ? -11.086 6.785 -41.062 1 24.56 145 SER B C 1
ATOM 4853 O O . SER B 1 145 ? -12.242 7.031 -41.406 1 24.56 145 SER B O 1
ATOM 4855 N N . THR B 1 146 ? -10.516 7.941 -40.938 1 26.72 146 THR B N 1
ATOM 4856 C CA . THR B 1 146 ? -10.672 8.781 -42.125 1 26.72 146 THR B CA 1
ATOM 4857 C C . THR B 1 146 ? -10.219 8.047 -43.375 1 26.72 146 THR B C 1
ATOM 4859 O O . THR B 1 146 ? -9.086 7.566 -43.438 1 26.72 146 THR B O 1
ATOM 4862 N N . PRO B 1 147 ? -11.156 7.57 -44.219 1 25.98 147 PRO B N 1
ATOM 4863 C CA . PRO B 1 147 ? -10.781 7.012 -45.5 1 25.98 147 PRO B CA 1
ATOM 4864 C C . PRO B 1 147 ? -9.797 7.898 -46.281 1 25.98 147 PRO B C 1
ATOM 4866 O O . PRO B 1 147 ? -9.781 9.117 -46.094 1 25.98 147 PRO B O 1
ATOM 4869 N N . PRO B 1 148 ? -8.727 7.375 -46.719 1 24.78 148 PRO B N 1
ATOM 4870 C CA . PRO B 1 148 ? -7.805 8.172 -47.531 1 24.78 148 PRO B CA 1
ATOM 4871 C C . PRO B 1 148 ? -8.508 8.922 -48.656 1 24.78 148 PRO B C 1
ATOM 4873 O O . PRO B 1 148 ? -9.375 8.367 -49.312 1 24.78 148 PRO B O 1
ATOM 4876 N N . LEU B 1 149 ? -8.906 10.125 -48.562 1 23.25 149 LEU B N 1
ATOM 4877 C CA . LEU B 1 149 ? -9.359 10.883 -49.719 1 23.25 149 LEU B CA 1
ATOM 4878 C C . LEU B 1 149 ? -8.492 10.594 -50.938 1 23.25 149 LEU B C 1
ATOM 4880 O O . LEU B 1 149 ? -7.266 10.695 -50.875 1 23.25 149 LEU B O 1
ATOM 4884 N N . ASN B 1 150 ? -8.961 9.805 -52 1 21.34 150 ASN B N 1
ATOM 4885 C CA . ASN B 1 150 ? -8.477 9.641 -53.375 1 21.34 150 ASN B CA 1
ATOM 4886 C C . ASN B 1 150 ? -8.055 10.977 -53.969 1 21.34 150 ASN B C 1
ATOM 4888 O O . ASN B 1 150 ? -8.859 11.898 -54.094 1 21.34 150 ASN B O 1
ATOM 4892 N N . ALA B 1 151 ? -6.961 11.438 -53.812 1 23.38 151 ALA B N 1
ATOM 4893 C CA . ALA B 1 151 ? -6.348 12.461 -54.656 1 23.38 151 ALA B CA 1
ATOM 4894 C C . ALA B 1 151 ? -6.562 12.148 -56.125 1 23.38 151 ALA B C 1
ATOM 4896 O O . ALA B 1 151 ? -6.176 11.078 -56.625 1 23.38 151 ALA B O 1
ATOM 4897 N N . ILE B 1 152 ? -7.609 12.703 -56.812 1 21.59 152 ILE B N 1
ATOM 4898 C CA . ILE B 1 152 ? -7.938 12.875 -58.219 1 21.59 152 ILE B CA 1
ATOM 4899 C C . ILE B 1 152 ? -6.68 13.266 -59 1 21.59 152 ILE B C 1
ATOM 4901 O O . ILE B 1 152 ? -6.094 14.328 -58.75 1 21.59 152 ILE B O 1
ATOM 4905 N N . LYS B 1 153 ? -5.953 12.32 -59.531 1 22.25 153 LYS B N 1
ATOM 4906 C CA . LYS B 1 153 ? -5.109 12.562 -60.719 1 22.25 153 LYS B CA 1
ATOM 4907 C C . LYS B 1 153 ? -5.895 13.25 -61.812 1 22.25 153 LYS B C 1
ATOM 4909 O O . LYS B 1 153 ? -7.027 12.867 -62.125 1 22.25 153 LYS B O 1
ATOM 4914 N N . ASN B 1 154 ? -5.707 14.438 -62.406 1 19.42 154 ASN B N 1
ATOM 4915 C CA . ASN B 1 154 ? -6.082 15.297 -63.531 1 19.42 154 ASN B CA 1
ATOM 4916 C C . ASN B 1 154 ? -5.922 14.578 -64.875 1 19.42 154 ASN B C 1
ATOM 4918 O O . ASN B 1 154 ? -4.805 14.227 -65.25 1 19.42 154 ASN B O 1
ATOM 4922 N N . THR B 1 155 ? -6.957 13.758 -65.438 1 19.84 155 THR B N 1
ATOM 4923 C CA . THR B 1 155 ? -6.875 13.672 -66.875 1 19.84 155 THR B CA 1
ATOM 4924 C C . THR B 1 155 ? -7.023 15.047 -67.5 1 19.84 155 THR B C 1
ATOM 4926 O O . THR B 1 155 ? -7.809 15.875 -67.062 1 19.84 155 THR B O 1
ATOM 4929 N N . SER B 1 156 ? -6.164 15.703 -68.438 1 18.86 156 SER B N 1
ATOM 4930 C CA . SER B 1 156 ? -6.539 16.531 -69.625 1 18.86 156 SER B CA 1
ATOM 4931 C C . SER B 1 156 ? -7.77 15.961 -70.312 1 18.86 156 SER B C 1
ATOM 4933 O O . SER B 1 156 ? -8.75 16.672 -70.5 1 18.86 156 SER B O 1
ATOM 4935 N N . ALA B 1 157 ? -7.547 15.133 -71.438 1 19.11 157 ALA B N 1
ATOM 4936 C CA . ALA B 1 157 ? -7.93 15 -72.875 1 19.11 157 ALA B CA 1
ATOM 4937 C C . ALA B 1 157 ? -9.07 14 -73 1 19.11 157 ALA B C 1
ATOM 4939 O O . ALA B 1 157 ? -9.883 14.117 -73.938 1 19.11 157 ALA B O 1
ATOM 4940 N N . LEU B 1 158 ? -9.258 12.562 -72.75 1 19.44 158 LEU B N 1
ATOM 4941 C CA . LEU B 1 158 ? -9.93 11.984 -73.875 1 19.44 158 LEU B CA 1
ATOM 4942 C C . LEU B 1 158 ? -11.398 12.391 -73.938 1 19.44 158 LEU B C 1
ATOM 4944 O O . LEU B 1 158 ? -11.992 12.656 -72.875 1 19.44 158 LEU B O 1
ATOM 4948 N N . PRO B 1 159 ? -12.094 12.398 -75.125 1 20.09 159 PRO B N 1
ATOM 4949 C CA . PRO B 1 159 ? -13.289 12.852 -75.812 1 20.09 159 PRO B CA 1
ATOM 4950 C C . PRO B 1 159 ? -14.562 12.18 -75.312 1 20.09 159 PRO B C 1
ATOM 4952 O O . PRO B 1 159 ? -14.508 11.117 -74.688 1 20.09 159 PRO B O 1
ATOM 4955 N N . LEU B 1 160 ? -15.766 12.586 -75.562 1 19.22 160 LEU B N 1
ATOM 4956 C CA . LEU B 1 160 ? -17.188 12.617 -75.25 1 19.22 160 LEU B CA 1
ATOM 4957 C C . LEU B 1 160 ? -17.828 11.25 -75.562 1 19.22 160 LEU B C 1
ATOM 4959 O O . LEU B 1 160 ? -18.984 11.031 -75.188 1 19.22 160 LEU B O 1
ATOM 4963 N N . ASP B 1 161 ? -17.297 10.188 -76.25 1 17.67 161 ASP B N 1
ATOM 4964 C CA . ASP B 1 161 ? -18.281 9.75 -77.25 1 17.67 161 ASP B CA 1
ATOM 4965 C C . ASP B 1 161 ? -19.438 9.023 -76.562 1 17.67 161 ASP B C 1
ATOM 4967 O O . ASP B 1 161 ? -20.609 9.391 -76.75 1 17.67 161 ASP B O 1
ATOM 4971 N N . TYR B 1 162 ? -19.562 7.625 -76.688 1 16.67 162 TYR B N 1
ATOM 4972 C CA . TYR B 1 162 ? -20.547 6.793 -77.375 1 16.67 162 TYR B CA 1
ATOM 4973 C C . TYR B 1 162 ? -21.562 6.23 -76.375 1 16.67 162 TYR B C 1
ATOM 4975 O O . TYR B 1 162 ? -21.297 6.211 -75.188 1 16.67 162 TYR B O 1
ATOM 4983 N N . ASP B 1 163 ? -22.297 4.941 -76.625 1 17.45 163 ASP B N 1
ATOM 4984 C CA . ASP B 1 163 ? -23.625 4.453 -77 1 17.45 163 ASP B CA 1
ATOM 4985 C C . ASP B 1 163 ? -24.219 3.588 -75.875 1 17.45 163 ASP B C 1
ATOM 4987 O O . ASP B 1 163 ? -23.797 2.445 -75.688 1 17.45 163 ASP B O 1
ATOM 4991 N N . LYS B 1 164 ? -24.406 3.912 -74.75 1 18.2 164 LYS B N 1
ATOM 4992 C CA . LYS B 1 164 ? -24.562 2.965 -73.688 1 18.2 164 LYS B CA 1
ATOM 4993 C C . LYS B 1 164 ? -25.938 2.297 -73.688 1 18.2 164 LYS B C 1
ATOM 4995 O O . LYS B 1 164 ? -26.953 2.965 -73.562 1 18.2 164 LYS B O 1
ATOM 5000 N N . PRO B 1 165 ? -26.031 1.045 -74.312 1 17.23 165 PRO B N 1
ATOM 5001 C CA . PRO B 1 165 ? -27.359 0.542 -74.625 1 17.23 165 PRO B CA 1
ATOM 5002 C C . PRO B 1 165 ? -28.203 0.29 -73.375 1 17.23 165 PRO B C 1
ATOM 5004 O O . PRO B 1 165 ? -27.656 0.136 -72.312 1 17.23 165 PRO B O 1
ATOM 5007 N N . PRO B 1 166 ? -29.625 0.26 -73.438 1 19.8 166 PRO B N 1
ATOM 5008 C CA . PRO B 1 166 ? -30.828 0.384 -72.625 1 19.8 166 PRO B CA 1
ATOM 5009 C C . PRO B 1 166 ? -31.141 -0.897 -71.875 1 19.8 166 PRO B C 1
ATOM 5011 O O . PRO B 1 166 ? -32.156 -0.964 -71.188 1 19.8 166 PRO B O 1
ATOM 5014 N N . LEU B 1 167 ? -30.172 -1.809 -71.562 1 18.36 167 LEU B N 1
ATOM 5015 C CA . LEU B 1 167 ? -30.672 -3.182 -71.625 1 18.36 167 LEU B CA 1
ATOM 5016 C C . LEU B 1 167 ? -31.828 -3.383 -70.625 1 18.36 167 LEU B C 1
ATOM 5018 O O . LEU B 1 167 ? -31.906 -2.705 -69.625 1 18.36 167 LEU B O 1
ATOM 5022 N N . PRO B 1 168 ? -32.656 -4.508 -70.812 1 18.17 168 PRO B N 1
ATOM 5023 C CA . PRO B 1 168 ? -34.062 -4.918 -70.75 1 18.17 168 PRO B CA 1
ATOM 5024 C C . PRO B 1 168 ? -34.5 -5.297 -69.312 1 18.17 168 PRO B C 1
ATOM 5026 O O . PRO B 1 168 ? -33.656 -5.547 -68.438 1 18.17 168 PRO B O 1
ATOM 5029 N N . PRO B 1 169 ? -35.906 -5.574 -68.938 1 18.81 169 PRO B N 1
ATOM 5030 C CA . PRO B 1 169 ? -36.938 -5.543 -67.938 1 18.81 169 PRO B CA 1
ATOM 5031 C C . PRO B 1 169 ? -36.969 -6.805 -67.062 1 18.81 169 PRO B C 1
ATOM 5033 O O . PRO B 1 169 ? -37.719 -6.863 -66.125 1 18.81 169 PRO B O 1
ATOM 5036 N N . SER B 1 170 ? -36.094 -7.844 -67.312 1 16.09 170 SER B N 1
ATOM 5037 C CA . SER B 1 170 ? -36.625 -9.203 -67.312 1 16.09 170 SER B CA 1
ATOM 5038 C C . SER B 1 170 ? -37.219 -9.562 -66 1 16.09 170 SER B C 1
ATOM 5040 O O . SER B 1 170 ? -36.906 -8.945 -64.938 1 16.09 170 SER B O 1
ATOM 5042 N N . PHE B 1 171 ? -37.969 -10.867 -65.75 1 16.55 171 PHE B N 1
ATOM 5043 C CA . PHE B 1 171 ? -39.125 -11.633 -65.312 1 16.55 171 PHE B CA 1
ATOM 5044 C C . PHE B 1 171 ? -39.031 -12.023 -63.875 1 16.55 171 PHE B C 1
ATOM 5046 O O . PHE B 1 171 ? -37.969 -11.953 -63.281 1 16.55 171 PHE B O 1
ATOM 5053 N N . SER B 1 172 ? -40.094 -12.914 -63.219 1 16.41 172 SER B N 1
ATOM 5054 C CA . SER B 1 172 ? -41.188 -13.258 -62.312 1 16.41 172 SER B CA 1
ATOM 5055 C C . SER B 1 172 ? -40.75 -14.32 -61.281 1 16.41 172 SER B C 1
ATOM 5057 O O . SER B 1 172 ? -41.531 -14.773 -60.469 1 16.41 172 SER B O 1
ATOM 5059 N N . ARG B 1 173 ? -39.5 -14.891 -61.25 1 15.45 173 ARG B N 1
ATOM 5060 C CA . ARG B 1 173 ? -39.438 -16.328 -60.969 1 15.45 173 ARG B CA 1
ATOM 5061 C C . ARG B 1 173 ? -39.906 -16.625 -59.562 1 15.45 173 ARG B C 1
ATOM 5063 O O . ARG B 1 173 ? -39.625 -15.875 -58.625 1 15.45 173 ARG B O 1
ATOM 5070 N N . GLU B 1 174 ? -40.781 -17.734 -59.312 1 16.92 174 GLU B N 1
ATOM 5071 C CA . GLU B 1 174 ? -41.719 -18.453 -58.469 1 16.92 174 GLU B CA 1
ATOM 5072 C C . GLU B 1 174 ? -41.031 -19.078 -57.281 1 16.92 174 GLU B C 1
ATOM 5074 O O . GLU B 1 174 ? -40.125 -19.906 -57.438 1 16.92 174 GLU B O 1
ATOM 5079 N N . LEU B 1 175 ? -40.594 -18.438 -56.406 1 16.27 175 LEU B N 1
ATOM 5080 C CA . LEU B 1 175 ? -39.781 -18.906 -55.281 1 16.27 175 LEU B CA 1
ATOM 5081 C C . LEU B 1 175 ? -40.531 -20.016 -54.531 1 16.27 175 LEU B C 1
ATOM 5083 O O . LEU B 1 175 ? -41.5 -19.75 -53.812 1 16.27 175 LEU B O 1
ATOM 5087 N N . ASP B 1 176 ? -40.75 -21.219 -55.031 1 15.77 176 ASP B N 1
ATOM 5088 C CA . ASP B 1 176 ? -41.531 -22.359 -54.562 1 15.77 176 ASP B CA 1
ATOM 5089 C C . ASP B 1 176 ? -41.031 -22.859 -53.219 1 15.77 176 ASP B C 1
ATOM 5091 O O . ASP B 1 176 ? -41.656 -23.719 -52.594 1 15.77 176 ASP B O 1
ATOM 5095 N N . THR B 1 177 ? -40 -22.547 -52.688 1 16.98 177 THR B N 1
ATOM 5096 C CA . THR B 1 177 ? -39.312 -23.625 -51.969 1 16.98 177 THR B CA 1
ATOM 5097 C C . THR B 1 177 ? -40.188 -24.141 -50.812 1 16.98 177 THR B C 1
ATOM 5099 O O . THR B 1 177 ? -40.75 -23.344 -50.094 1 16.98 177 THR B O 1
ATOM 5102 N N . ASN B 1 178 ? -40.562 -25.422 -50.719 1 16.3 178 ASN B N 1
ATOM 5103 C CA . ASN B 1 178 ? -41.25 -26.5 -50.031 1 16.3 178 ASN B CA 1
ATOM 5104 C C . ASN B 1 178 ? -40.812 -26.594 -48.594 1 16.3 178 ASN B C 1
ATOM 5106 O O . ASN B 1 178 ? -39.625 -26.438 -48.281 1 16.3 178 ASN B O 1
ATOM 5110 N N . VAL B 1 179 ? -41.656 -26.422 -47.5 1 18.34 179 VAL B N 1
ATOM 5111 C CA . VAL B 1 179 ? -42.031 -26.438 -46.094 1 18.34 179 VAL B CA 1
ATOM 5112 C C . VAL B 1 179 ? -41.75 -27.828 -45.5 1 18.34 179 VAL B C 1
ATOM 5114 O O . VAL B 1 179 ? -42.062 -28.062 -44.344 1 18.34 179 VAL B O 1
ATOM 5117 N N . ALA B 1 180 ? -41.094 -28.766 -46.25 1 16.81 180 ALA B N 1
ATOM 5118 C CA . ALA B 1 180 ? -41.438 -30.125 -45.812 1 16.81 180 ALA B CA 1
ATOM 5119 C C . ALA B 1 180 ? -41.219 -30.281 -44.312 1 16.81 180 ALA B C 1
ATOM 5121 O O . ALA B 1 180 ? -40.438 -29.547 -43.719 1 16.81 180 ALA B O 1
ATOM 5122 N N . ASP B 1 181 ? -42.062 -31.25 -43.594 1 17.73 181 ASP B N 1
ATOM 5123 C CA . ASP B 1 181 ? -42.656 -31.875 -42.406 1 17.73 181 ASP B CA 1
ATOM 5124 C C . ASP B 1 181 ? -41.656 -32.719 -41.625 1 17.73 181 ASP B C 1
ATOM 5126 O O . ASP B 1 181 ? -41.906 -33.875 -41.312 1 17.73 181 ASP B O 1
ATOM 5130 N N . ILE B 1 182 ? -40.469 -32.344 -41.531 1 16.59 182 ILE B N 1
ATOM 5131 C CA . ILE B 1 182 ? -39.562 -33.406 -41.125 1 16.59 182 ILE B CA 1
ATOM 5132 C C . ILE B 1 182 ? -40.156 -34.188 -39.938 1 16.59 182 ILE B C 1
ATOM 5134 O O . ILE B 1 182 ? -40.656 -33.594 -38.969 1 16.59 182 ILE B O 1
ATOM 5138 N N . THR B 1 183 ? -40.094 -35.594 -39.906 1 15.74 183 THR B N 1
ATOM 5139 C CA . THR B 1 183 ? -40.469 -36.938 -39.469 1 15.74 183 THR B CA 1
ATOM 5140 C C . THR B 1 183 ? -40.312 -37.094 -37.969 1 15.74 183 THR B C 1
ATOM 5142 O O . THR B 1 183 ? -39.531 -36.344 -37.344 1 15.74 183 THR B O 1
ATOM 5145 N N . SER B 1 184 ? -40.812 -38.312 -37.281 1 16.52 184 SER B N 1
ATOM 5146 C CA . SER B 1 184 ? -41.438 -39.188 -36.281 1 16.52 184 SER B CA 1
ATOM 5147 C C . SER B 1 184 ? -40.438 -39.688 -35.281 1 16.52 184 SER B C 1
ATOM 5149 O O . SER B 1 184 ? -40.781 -39.906 -34.094 1 16.52 184 SER B O 1
ATOM 5151 N N . LEU B 1 185 ? -39.125 -40.062 -35.531 1 15.24 185 LEU B N 1
ATOM 5152 C CA . LEU B 1 185 ? -38.812 -41.438 -35.125 1 15.24 185 LEU B CA 1
ATOM 5153 C C . LEU B 1 185 ? -38.438 -41.5 -33.656 1 15.24 185 LEU B C 1
ATOM 5155 O O . LEU B 1 185 ? -37.281 -41.656 -33.312 1 15.24 185 LEU B O 1
ATOM 5159 N N . LEU B 1 186 ? -38.688 -40.5 -32.812 1 16.75 186 LEU B N 1
ATOM 5160 C CA . LEU B 1 186 ? -38.062 -40.781 -31.516 1 16.75 186 LEU B CA 1
ATOM 5161 C C . LEU B 1 186 ? -38.594 -42.094 -30.938 1 16.75 186 LEU B C 1
ATOM 5163 O O . LEU B 1 186 ? -39.75 -42.156 -30.516 1 16.75 186 LEU B O 1
ATOM 5167 N N . MET B 1 187 ? -38.25 -43.312 -31.375 1 15.7 187 MET B N 1
ATOM 5168 C CA . MET B 1 187 ? -38.625 -44.625 -30.891 1 15.7 187 MET B CA 1
ATOM 5169 C C . MET B 1 187 ? -38.312 -44.781 -29.422 1 15.7 187 MET B C 1
ATOM 5171 O O . MET B 1 187 ? -37.5 -44.031 -28.875 1 15.7 187 MET B O 1
ATOM 5175 N N . SER B 1 188 ? -38.625 -46.125 -28.703 1 16.16 188 SER B N 1
ATOM 5176 C CA . SER B 1 188 ? -39.219 -46.969 -27.688 1 16.16 188 SER B CA 1
ATOM 5177 C C . SER B 1 188 ? -38.156 -47.531 -26.75 1 16.16 188 SER B C 1
ATOM 5179 O O . SER B 1 188 ? -38.469 -48.188 -25.75 1 16.16 188 SER B O 1
ATOM 5181 N N . GLN B 1 189 ? -36.812 -47.406 -26.891 1 16.56 189 GLN B N 1
ATOM 5182 C CA . GLN B 1 189 ? -36.25 -48.688 -26.469 1 16.56 189 GLN B CA 1
ATOM 5183 C C . GLN B 1 189 ? -36.406 -48.906 -24.953 1 16.56 189 GLN B C 1
ATOM 5185 O O . GLN B 1 189 ? -36.344 -47.938 -24.188 1 16.56 189 GLN B O 1
ATOM 5190 N N . GLN B 1 190 ? -36.688 -50.25 -24.359 1 16.41 190 GLN B N 1
ATOM 5191 C CA . GLN B 1 190 ? -37.156 -51.094 -23.297 1 16.41 190 GLN B CA 1
ATOM 5192 C C . GLN B 1 190 ? -36.062 -51.344 -22.25 1 16.41 190 GLN B C 1
ATOM 5194 O O . GLN B 1 190 ? -36.312 -52.062 -21.266 1 16.41 190 GLN B O 1
ATOM 5199 N N . ILE B 1 191 ? -35.094 -50.531 -21.984 1 16.69 191 ILE B N 1
ATOM 5200 C CA . ILE B 1 191 ? -34.031 -51.344 -21.344 1 16.69 191 ILE B CA 1
ATOM 5201 C C . ILE B 1 191 ? -34.531 -51.875 -20 1 16.69 191 ILE B C 1
ATOM 5203 O O . ILE B 1 191 ? -35.156 -51.125 -19.219 1 16.69 191 ILE B O 1
ATOM 5207 N N . GLU B 1 192 ? -34.25 -53.25 -19.656 1 16.3 192 GLU B N 1
ATOM 5208 C CA . GLU B 1 192 ? -34.531 -54.344 -18.75 1 16.3 192 GLU B CA 1
ATOM 5209 C C . GLU B 1 192 ? -33.938 -54.062 -17.359 1 16.3 192 GLU B C 1
ATOM 5211 O O . GLU B 1 192 ? -33.031 -53.25 -17.219 1 16.3 192 GLU B O 1
ATOM 5216 N N . THR B 1 193 ? -34.188 -55.062 -16.281 1 16.58 193 THR B N 1
ATOM 5217 C CA . THR B 1 193 ? -34.594 -55.375 -14.922 1 16.58 193 THR B CA 1
ATOM 5218 C C . THR B 1 193 ? -33.406 -55.656 -14.031 1 16.58 193 THR B C 1
ATOM 5220 O O . THR B 1 193 ? -33.469 -55.531 -12.812 1 16.58 193 THR B O 1
ATOM 5223 N N . PRO B 1 194 ? -32.031 -55.625 -14.359 1 16.38 194 PRO B N 1
ATOM 5224 C CA . PRO B 1 194 ? -31.484 -56.781 -13.688 1 16.38 194 PRO B CA 1
ATOM 5225 C C . PRO B 1 194 ? -31.391 -56.625 -12.172 1 16.38 194 PRO B C 1
ATOM 5227 O O . PRO B 1 194 ? -31.359 -55.5 -11.68 1 16.38 194 PRO B O 1
ATOM 5230 N N . SER B 1 195 ? -31.188 -57.844 -11.328 1 16.02 195 SER B N 1
ATOM 5231 C CA . SER B 1 195 ? -31.438 -58.531 -10.078 1 16.02 195 SER B CA 1
ATOM 5232 C C . SER B 1 195 ? -30.266 -58.375 -9.109 1 16.02 195 SER B C 1
ATOM 5234 O O . SER B 1 195 ? -29.188 -58.938 -9.352 1 16.02 195 SER B O 1
ATOM 5236 N N . LYS B 1 196 ? -29.844 -57.312 -8.766 1 15.92 196 LYS B N 1
ATOM 5237 C CA . LYS B 1 196 ? -28.641 -57.375 -7.938 1 15.92 196 LYS B CA 1
ATOM 5238 C C . LYS B 1 196 ? -28.875 -58.219 -6.695 1 15.92 196 LYS B C 1
ATOM 5240 O O . LYS B 1 196 ? -29.875 -58.031 -5.996 1 15.92 196 LYS B O 1
ATOM 5245 N N . VAL B 1 197 ? -27.984 -59.25 -6.449 1 14.98 197 VAL B N 1
ATOM 5246 C CA . VAL B 1 197 ? -27.859 -60.344 -5.5 1 14.98 197 VAL B CA 1
ATOM 5247 C C . VAL B 1 197 ? -27.406 -59.812 -4.145 1 14.98 197 VAL B C 1
ATOM 5249 O O . VAL B 1 197 ? -26.641 -58.844 -4.082 1 14.98 197 VAL B O 1
ATOM 5252 N N . ARG B 1 198 ? -27.703 -60.594 -2.969 1 15.78 198 ARG B N 1
ATOM 5253 C CA . ARG B 1 198 ? -27.984 -60.656 -1.536 1 15.78 198 ARG B CA 1
ATOM 5254 C C . ARG B 1 198 ? -26.688 -60.844 -0.742 1 15.78 198 ARG B C 1
ATOM 5256 O O . ARG B 1 198 ? -26.688 -60.719 0.484 1 15.78 198 ARG B O 1
ATOM 5263 N N . VAL B 1 199 ? -25.359 -60.844 -1.265 1 15.55 199 VAL B N 1
ATOM 5264 C CA . VAL B 1 199 ? -24.688 -61.875 -0.459 1 15.55 199 VAL B CA 1
ATOM 5265 C C . VAL B 1 199 ? -24.5 -61.344 0.968 1 15.55 199 VAL B C 1
ATOM 5267 O O . VAL B 1 199 ? -24.438 -60.125 1.194 1 15.55 199 VAL B O 1
ATOM 5270 N N . ASN B 1 200 ? -24.219 -62.312 1.966 1 15.22 200 ASN B N 1
ATOM 5271 C CA . ASN B 1 200 ? -24.344 -62.812 3.33 1 15.22 200 ASN B CA 1
ATOM 5272 C C . ASN B 1 200 ? -23.188 -62.344 4.207 1 15.22 200 ASN B C 1
ATOM 5274 O O . ASN B 1 200 ? -22.031 -62.406 3.793 1 15.22 200 ASN B O 1
ATOM 5278 N N . LYS B 1 201 ? -23.5 -61.5 5.094 1 17.86 201 LYS B N 1
ATOM 5279 C CA . LYS B 1 201 ? -22.891 -60.938 6.285 1 17.86 201 LYS B CA 1
ATOM 5280 C C . LYS B 1 201 ? -22.281 -62 7.168 1 17.86 201 LYS B C 1
ATOM 5282 O O . LYS B 1 201 ? -23 -62.781 7.824 1 17.86 201 LYS B O 1
ATOM 5287 N N . SER B 1 202 ? -21 -62.562 6.809 1 14.98 202 SER B N 1
ATOM 5288 C CA . SER B 1 202 ? -20.422 -63.594 7.68 1 14.98 202 SER B CA 1
ATOM 5289 C C . SER B 1 202 ? -20.062 -63 9.047 1 14.98 202 SER B C 1
ATOM 5291 O O . SER B 1 202 ? -19.703 -61.812 9.148 1 14.98 202 SER B O 1
ATOM 5293 N N . TYR B 1 203 ? -20.078 -63.812 10.266 1 16.03 203 TYR B N 1
ATOM 5294 C CA . TYR B 1 203 ? -20.281 -63.906 11.711 1 16.03 203 TYR B CA 1
ATOM 5295 C C . TYR B 1 203 ? -18.953 -63.75 12.445 1 16.03 203 TYR B C 1
ATOM 5297 O O . TYR B 1 203 ? -18.906 -63.188 13.547 1 16.03 203 TYR B O 1
ATOM 5305 N N . ALA B 1 204 ? -17.688 -64.25 12.047 1 15.84 204 ALA B N 1
ATOM 5306 C CA . ALA B 1 204 ? -17.109 -65.125 13.062 1 15.84 204 ALA B CA 1
ATOM 5307 C C . ALA B 1 204 ? -16.625 -64.312 14.273 1 15.84 204 ALA B C 1
ATOM 5309 O O . ALA B 1 204 ? -16.438 -63.094 14.188 1 15.84 204 ALA B O 1
ATOM 5310 N N . THR B 1 205 ? -15.742 -65.062 15.125 1 16.06 205 THR B N 1
ATOM 5311 C CA . THR B 1 205 ? -15.602 -65.5 16.5 1 16.06 205 THR B CA 1
ATOM 5312 C C . THR B 1 205 ? -14.695 -64.562 17.297 1 16.06 205 THR B C 1
ATOM 5314 O O . THR B 1 205 ? -13.938 -63.781 16.703 1 16.06 205 THR B O 1
ATOM 5317 N N . PRO B 1 206 ? -13.789 -65.062 18.25 1 16.66 206 PRO B N 1
ATOM 5318 C CA . PRO B 1 206 ? -13.734 -65.062 19.719 1 16.66 206 PRO B CA 1
ATOM 5319 C C . PRO B 1 206 ? -12.57 -64.25 20.266 1 16.66 206 PRO B C 1
ATOM 5321 O O . PRO B 1 206 ? -12.742 -63.469 21.219 1 16.66 206 PRO B O 1
ATOM 5324 N N . LEU B 1 207 ? -11.18 -64.562 19.891 1 15.34 207 LEU B N 1
ATOM 5325 C CA . LEU B 1 207 ? -10.375 -65.125 20.984 1 15.34 207 LEU B CA 1
ATOM 5326 C C . LEU B 1 207 ? -9.812 -64 21.859 1 15.34 207 LEU B C 1
ATOM 5328 O O . LEU B 1 207 ? -9.766 -62.844 21.438 1 15.34 207 LEU B O 1
ATOM 5332 N N . GLU B 1 208 ? -8.523 -64.25 22.562 1 15.91 208 GLU B N 1
ATOM 5333 C CA . GLU B 1 208 ? -7.984 -64.438 23.922 1 15.91 208 GLU B CA 1
ATOM 5334 C C . GLU B 1 208 ? -7.176 -63.188 24.344 1 15.91 208 GLU B C 1
ATOM 5336 O O . GLU B 1 208 ? -6.797 -62.375 23.5 1 15.91 208 GLU B O 1
ATOM 5341 N N . GLU B 1 209 ? -6.09 -63.344 25.281 1 15.92 209 GLU B N 1
ATOM 5342 C CA . GLU B 1 209 ? -5.77 -63.062 26.688 1 15.92 209 GLU B CA 1
ATOM 5343 C C . GLU B 1 209 ? -4.648 -62.062 26.797 1 15.92 209 GLU B C 1
ATOM 5345 O O . GLU B 1 209 ? -4.73 -61.125 27.609 1 15.92 209 GLU B O 1
ATOM 5350 N N . SER B 1 210 ? -3.357 -62.188 26.219 1 15.55 210 SER B N 1
ATOM 5351 C CA . SER B 1 210 ? -2.293 -62.344 27.203 1 15.55 210 SER B CA 1
ATOM 5352 C C . SER B 1 210 ? -1.751 -61.031 27.688 1 15.55 210 SER B C 1
ATOM 5354 O O . SER B 1 210 ? -1.912 -60 27.016 1 15.55 210 SER B O 1
ATOM 5356 N N . GLU B 1 211 ? -0.692 -61.031 28.734 1 16.39 211 GLU B N 1
ATOM 5357 C CA . GLU B 1 211 ? -0.27 -60.562 30.062 1 16.39 211 GLU B CA 1
ATOM 5358 C C . GLU B 1 211 ? 0.838 -59.5 29.938 1 16.39 211 GLU B C 1
ATOM 5360 O O . GLU B 1 211 ? 1.105 -58.781 30.891 1 16.39 211 GLU B O 1
ATOM 5365 N N . ALA B 1 212 ? 1.563 -59.25 28.891 1 15.86 212 ALA B N 1
ATOM 5366 C CA . ALA B 1 212 ? 2.963 -59.281 29.312 1 15.86 212 ALA B CA 1
ATOM 5367 C C . ALA B 1 212 ? 3.316 -58.031 30.109 1 15.86 212 ALA B C 1
ATOM 5369 O O . ALA B 1 212 ? 2.676 -56.969 29.969 1 15.86 212 ALA B O 1
ATOM 5370 N N . ASP B 1 213 ? 4.617 -57.969 30.625 1 15.87 213 ASP B N 1
ATOM 5371 C CA . ASP B 1 213 ? 5.344 -57.719 31.875 1 15.87 213 ASP B CA 1
ATOM 5372 C C . ASP B 1 213 ? 5.82 -56.281 31.953 1 15.87 213 ASP B C 1
ATOM 5374 O O . ASP B 1 213 ? 5.414 -55.531 32.844 1 15.87 213 ASP B O 1
ATOM 5378 N N . GLY B 1 214 ? 7.211 -55.969 31.891 1 14.77 214 GLY B N 1
ATOM 5379 C CA . GLY B 1 214 ? 8.094 -55.656 33 1 14.77 214 GLY B CA 1
ATOM 5380 C C . GLY B 1 214 ? 8.406 -54.188 33.094 1 14.77 214 GLY B C 1
ATOM 5381 O O . GLY B 1 214 ? 8.125 -53.406 32.156 1 14.77 214 GLY B O 1
ATOM 5382 N N . ALA B 1 215 ? 9.492 -53.781 34 1 15.58 215 ALA B N 1
ATOM 5383 C CA . ALA B 1 215 ? 9.758 -52.906 35.156 1 15.58 215 ALA B CA 1
ATOM 5384 C C . ALA B 1 215 ? 10.422 -51.625 34.719 1 15.58 215 ALA B C 1
ATOM 5386 O O . ALA B 1 215 ? 9.82 -50.531 34.812 1 15.58 215 ALA B O 1
ATOM 5387 N N . SER B 1 216 ? 11.891 -51.344 34.906 1 15.51 216 SER B N 1
ATOM 5388 C CA . SER B 1 216 ? 12.453 -50.625 36.031 1 15.51 216 SER B CA 1
ATOM 5389 C C . SER B 1 216 ? 13.109 -49.312 35.562 1 15.51 216 SER B C 1
ATOM 5391 O O . SER B 1 216 ? 13.227 -48.375 36.344 1 15.51 216 SER B O 1
ATOM 5393 N N . ALA B 1 217 ? 13.906 -49.156 34.438 1 16.66 217 ALA B N 1
ATOM 5394 C CA . ALA B 1 217 ? 15.281 -48.719 34.688 1 16.66 217 ALA B CA 1
ATOM 5395 C C . ALA B 1 217 ? 15.359 -47.219 34.938 1 16.66 217 ALA B C 1
ATOM 5397 O O . ALA B 1 217 ? 14.656 -46.438 34.281 1 16.66 217 ALA B O 1
ATOM 5398 N N . SER B 1 218 ? 16.25 -46.75 35.875 1 16.38 218 SER B N 1
ATOM 5399 C CA . SER B 1 218 ? 16.422 -45.719 36.875 1 16.38 218 SER B CA 1
ATOM 5400 C C . SER B 1 218 ? 16.984 -44.438 36.25 1 16.38 218 SER B C 1
ATOM 5402 O O . SER B 1 218 ? 16.438 -43.344 36.438 1 16.38 218 SER B O 1
ATOM 5404 N N . PRO B 1 219 ? 18.375 -44.281 36 1 16.44 219 PRO B N 1
ATOM 5405 C CA . PRO B 1 219 ? 19.156 -43.438 36.906 1 16.44 219 PRO B CA 1
ATOM 5406 C C . PRO B 1 219 ? 19.297 -42 36.406 1 16.44 219 PRO B C 1
ATOM 5408 O O . PRO B 1 219 ? 18.891 -41.719 35.281 1 16.44 219 PRO B O 1
ATOM 5411 N N . THR B 1 220 ? 20.688 -41.531 36.031 1 17.3 220 THR B N 1
ATOM 5412 C CA . THR B 1 220 ? 21.625 -40.625 36.688 1 17.3 220 THR B CA 1
ATOM 5413 C C . THR B 1 220 ? 21.766 -39.344 35.875 1 17.3 220 THR B C 1
ATOM 5415 O O . THR B 1 220 ? 21.859 -39.375 34.625 1 17.3 220 THR B O 1
ATOM 5418 N N . ARG B 1 221 ? 21.75 -38.031 36.469 1 17.56 221 ARG B N 1
ATOM 5419 C CA . ARG B 1 221 ? 21.422 -36.625 36.25 1 17.56 221 ARG B CA 1
ATOM 5420 C C . ARG B 1 221 ? 22.609 -35.875 35.656 1 17.56 221 ARG B C 1
ATOM 5422 O O . ARG B 1 221 ? 22.531 -34.656 35.438 1 17.56 221 ARG B O 1
ATOM 5429 N N . SER B 1 222 ? 23.766 -36.469 35.125 1 18.06 222 SER B N 1
ATOM 5430 C CA . SER B 1 222 ? 24.906 -35.625 35.438 1 18.06 222 SER B CA 1
ATOM 5431 C C . SER B 1 222 ? 24.891 -34.344 34.594 1 18.06 222 SER B C 1
ATOM 5433 O O . SER B 1 222 ? 24.516 -34.375 33.406 1 18.06 222 SER B O 1
ATOM 5435 N N . PRO B 1 223 ? 25.125 -33.094 35.219 1 19.5 223 PRO B N 1
ATOM 5436 C CA . PRO B 1 223 ? 24.859 -31.672 34.906 1 19.5 223 PRO B CA 1
ATOM 5437 C C . PRO B 1 223 ? 25.875 -31.078 33.938 1 19.5 223 PRO B C 1
ATOM 5439 O O . PRO B 1 223 ? 25.875 -29.875 33.719 1 19.5 223 PRO B O 1
ATOM 5442 N N . PRO B 1 224 ? 26.234 -31.797 32.781 1 17.42 224 PRO B N 1
ATOM 5443 C CA . PRO B 1 224 ? 27.562 -31.438 32.281 1 17.42 224 PRO B CA 1
ATOM 5444 C C . PRO B 1 224 ? 27.703 -29.938 32.031 1 17.42 224 PRO B C 1
ATOM 5446 O O . PRO B 1 224 ? 26.703 -29.234 31.859 1 17.42 224 PRO B O 1
ATOM 5449 N N . GLU B 1 225 ? 29.016 -29.453 32.094 1 18.77 225 GLU B N 1
ATOM 5450 C CA . GLU B 1 225 ? 29.938 -28.328 32.219 1 18.77 225 GLU B CA 1
ATOM 5451 C C . GLU B 1 225 ? 29.906 -27.438 30.969 1 18.77 225 GLU B C 1
ATOM 5453 O O . GLU B 1 225 ? 29.844 -27.953 29.844 1 18.77 225 GLU B O 1
ATOM 5458 N N . SER B 1 226 ? 29.531 -26.125 31.109 1 18.83 226 SER B N 1
ATOM 5459 C CA . SER B 1 226 ? 29.125 -24.984 30.312 1 18.83 226 SER B CA 1
ATOM 5460 C C . SER B 1 226 ? 30.297 -24.469 29.453 1 18.83 226 SER B C 1
ATOM 5462 O O . SER B 1 226 ? 31.25 -23.891 29.984 1 18.83 226 SER B O 1
ATOM 5464 N N . PRO B 1 227 ? 30.828 -25.312 28.484 1 17.03 227 PRO B N 1
ATOM 5465 C CA . PRO B 1 227 ? 32.125 -24.906 27.969 1 17.03 227 PRO B CA 1
ATOM 5466 C C . PRO B 1 227 ? 32.125 -23.484 27.422 1 17.03 227 PRO B C 1
ATOM 5468 O O . PRO B 1 227 ? 31.078 -22.969 27.031 1 17.03 227 PRO B O 1
ATOM 5471 N N . ALA B 1 228 ? 33.281 -22.688 27.625 1 20.3 228 ALA B N 1
ATOM 5472 C CA . ALA B 1 228 ? 33.875 -21.359 27.531 1 20.3 228 ALA B CA 1
ATOM 5473 C C . ALA B 1 228 ? 34.031 -20.938 26.078 1 20.3 228 ALA B C 1
ATOM 5475 O O . ALA B 1 228 ? 34.781 -21.531 25.312 1 20.3 228 ALA B O 1
ATOM 5476 N N . PHE B 1 229 ? 32.875 -20.734 25.266 1 17.17 229 PHE B N 1
ATOM 5477 C CA . PHE B 1 229 ? 32.906 -20.516 23.828 1 17.17 229 PHE B CA 1
ATOM 5478 C C . PHE B 1 229 ? 33.781 -19.312 23.469 1 17.17 229 PHE B C 1
ATOM 5480 O O . PHE B 1 229 ? 33.594 -18.219 24.016 1 17.17 229 PHE B O 1
ATOM 5487 N N . SER B 1 230 ? 34.938 -19.641 23.109 1 18.41 230 SER B N 1
ATOM 5488 C CA . SER B 1 230 ? 36.062 -18.812 22.656 1 18.41 230 SER B CA 1
ATOM 5489 C C . SER B 1 230 ? 35.656 -17.938 21.484 1 18.41 230 SER B C 1
ATOM 5491 O O . SER B 1 230 ? 35.188 -18.438 20.453 1 18.41 230 SER B O 1
ATOM 5493 N N . SER B 1 231 ? 35.219 -16.688 21.703 1 19.19 231 SER B N 1
ATOM 5494 C CA . SER B 1 231 ? 34.562 -15.609 20.969 1 19.19 231 SER B CA 1
ATOM 5495 C C . SER B 1 231 ? 35.469 -15.055 19.875 1 19.19 231 SER B C 1
ATOM 5497 O O . SER B 1 231 ? 35.344 -13.891 19.484 1 19.19 231 SER B O 1
ATOM 5499 N N . GLY B 1 232 ? 36.438 -15.82 19.219 1 18.25 232 GLY B N 1
ATOM 5500 C CA . GLY B 1 232 ? 37.5 -15.234 18.422 1 18.25 232 GLY B CA 1
ATOM 5501 C C . GLY B 1 232 ? 37 -14.57 17.156 1 18.25 232 GLY B C 1
ATOM 5502 O O . GLY B 1 232 ? 37.781 -14.219 16.281 1 18.25 232 GLY B O 1
ATOM 5503 N N . GLY B 1 233 ? 35.75 -14.391 16.766 1 18.19 233 GLY B N 1
ATOM 5504 C CA . GLY B 1 233 ? 35.531 -14.414 15.32 1 18.19 233 GLY B CA 1
ATOM 5505 C C . GLY B 1 233 ? 35.969 -13.133 14.633 1 18.19 233 GLY B C 1
ATOM 5506 O O . GLY B 1 233 ? 35.688 -12.031 15.102 1 18.19 233 GLY B O 1
ATOM 5507 N N . GLU B 1 234 ? 37.125 -13.109 13.867 1 18.75 234 GLU B N 1
ATOM 5508 C CA . GLU B 1 234 ? 37.844 -12.242 12.945 1 18.75 234 GLU B CA 1
ATOM 5509 C C . GLU B 1 234 ? 36.906 -11.688 11.867 1 18.75 234 GLU B C 1
ATOM 5511 O O . GLU B 1 234 ? 36.25 -12.453 11.18 1 18.75 234 GLU B O 1
ATOM 5516 N N . SER B 1 235 ? 36.344 -10.453 12.023 1 20.09 235 SER B N 1
ATOM 5517 C CA . SER B 1 235 ? 35.375 -9.688 11.242 1 20.09 235 SER B CA 1
ATOM 5518 C C . SER B 1 235 ? 35.906 -9.375 9.852 1 20.09 235 SER B C 1
ATOM 5520 O O . SER B 1 235 ? 36.844 -8.586 9.703 1 20.09 235 SER B O 1
ATOM 5522 N N . GLU B 1 236 ? 36.219 -10.258 8.914 1 18.86 236 GLU B N 1
ATOM 5523 C CA . GLU B 1 236 ? 36.719 -10.031 7.566 1 18.86 236 GLU B CA 1
ATOM 5524 C C . GLU B 1 236 ? 35.812 -9.094 6.773 1 18.86 236 GLU B C 1
ATOM 5526 O O . GLU B 1 236 ? 34.625 -9.352 6.629 1 18.86 236 GLU B O 1
ATOM 5531 N N . ALA B 1 237 ? 36.062 -7.711 6.547 1 23.64 237 ALA B N 1
ATOM 5532 C CA . ALA B 1 237 ? 35.625 -6.551 5.781 1 23.64 237 ALA B CA 1
ATOM 5533 C C . ALA B 1 237 ? 35.469 -6.895 4.305 1 23.64 237 ALA B C 1
ATOM 5535 O O . ALA B 1 237 ? 36.438 -6.988 3.574 1 23.64 237 ALA B O 1
ATOM 5536 N N . GLU B 1 238 ? 34.75 -7.969 3.832 1 22.31 238 GLU B N 1
ATOM 5537 C CA . GLU B 1 238 ? 34.75 -8.391 2.434 1 22.31 238 GLU B CA 1
ATOM 5538 C C . GLU B 1 238 ? 34.25 -7.273 1.524 1 22.31 238 GLU B C 1
ATOM 5540 O O . GLU B 1 238 ? 33.375 -6.492 1.909 1 22.31 238 GLU B O 1
ATOM 5545 N N . ALA B 1 239 ? 34.844 -6.887 0.426 1 25.03 239 ALA B N 1
ATOM 5546 C CA . ALA B 1 239 ? 34.719 -6.094 -0.796 1 25.03 239 ALA B CA 1
ATOM 5547 C C . ALA B 1 239 ? 33.344 -6.23 -1.42 1 25.03 239 ALA B C 1
ATOM 5549 O O . ALA B 1 239 ? 33.031 -7.273 -1.996 1 25.03 239 ALA B O 1
ATOM 5550 N N . ILE B 1 240 ? 32.312 -5.723 -0.901 1 27.64 240 ILE B N 1
ATOM 5551 C CA . ILE B 1 240 ? 30.969 -5.812 -1.464 1 27.64 240 ILE B CA 1
ATOM 5552 C C . ILE B 1 240 ? 30.953 -5.16 -2.844 1 27.64 240 ILE B C 1
ATOM 5554 O O . ILE B 1 240 ? 31.141 -3.947 -2.969 1 27.64 240 ILE B O 1
ATOM 5558 N N . ALA B 1 241 ? 31.312 -5.645 -3.963 1 27.98 241 ALA B N 1
ATOM 5559 C CA . ALA B 1 241 ? 31.172 -5.426 -5.402 1 27.98 241 ALA B CA 1
ATOM 5560 C C . ALA B 1 241 ? 29.844 -4.762 -5.734 1 27.98 241 ALA B C 1
ATOM 5562 O O . ALA B 1 241 ? 28.828 -5.043 -5.102 1 27.98 241 ALA B O 1
ATOM 5563 N N . GLN B 1 242 ? 29.656 -3.486 -6.43 1 33.97 242 GLN B N 1
ATOM 5564 C CA . GLN B 1 242 ? 28.688 -2.578 -7.035 1 33.97 242 GLN B CA 1
ATOM 5565 C C . GLN B 1 242 ? 27.516 -3.35 -7.641 1 33.97 242 GLN B C 1
ATOM 5567 O O . GLN B 1 242 ? 26.797 -2.826 -8.492 1 33.97 242 GLN B O 1
ATOM 5572 N N . VAL B 1 243 ? 27.5 -4.641 -7.777 1 36.22 243 VAL B N 1
ATOM 5573 C CA . VAL B 1 243 ? 26.406 -5.301 -8.469 1 36.22 243 VAL B CA 1
ATOM 5574 C C . VAL B 1 243 ? 25.078 -4.742 -7.965 1 36.22 243 VAL B C 1
ATOM 5576 O O . VAL B 1 243 ? 25.047 -3.943 -7.023 1 36.22 243 VAL B O 1
ATOM 5579 N N . GLY B 1 244 ? 23.781 -5.598 -8.086 1 41.41 244 GLY B N 1
ATOM 5580 C CA . GLY B 1 244 ? 22.328 -5.473 -8.031 1 41.41 244 GLY B CA 1
ATOM 5581 C C . GLY B 1 244 ? 21.828 -4.93 -6.711 1 41.41 244 GLY B C 1
ATOM 5582 O O . GLY B 1 244 ? 21.531 -5.695 -5.789 1 41.41 244 GLY B O 1
ATOM 5583 N N . GLY B 1 245 ? 22.203 -3.865 -6.25 1 42.88 245 GLY B N 1
ATOM 5584 C CA . GLY B 1 245 ? 22.016 -3.209 -4.965 1 42.88 245 GLY B CA 1
ATOM 5585 C C . GLY B 1 245 ? 20.562 -3.105 -4.543 1 42.88 245 GLY B C 1
ATOM 5586 O O . GLY B 1 245 ? 19.672 -3.346 -5.344 1 42.88 245 GLY B O 1
ATOM 5587 N N . ARG B 1 246 ? 20.297 -3.105 -3.182 1 54.97 246 ARG B N 1
ATOM 5588 C CA . ARG B 1 246 ? 19.078 -2.949 -2.377 1 54.97 246 ARG B CA 1
ATOM 5589 C C . ARG B 1 246 ? 18.359 -1.651 -2.719 1 54.97 246 ARG B C 1
ATOM 5591 O O . ARG B 1 246 ? 17.672 -1.073 -1.872 1 54.97 246 ARG B O 1
ATOM 5598 N N . PHE B 1 247 ? 18.547 -1.043 -3.811 1 55.16 247 PHE B N 1
ATOM 5599 C CA . PHE B 1 247 ? 17.906 0.21 -4.191 1 55.16 247 PHE B CA 1
ATOM 5600 C C . PHE B 1 247 ? 16.922 -0.01 -5.336 1 55.16 247 PHE B C 1
ATOM 5602 O O . PHE B 1 247 ? 17.188 -0.817 -6.23 1 55.16 247 PHE B O 1
ATOM 5609 N N . ARG B 1 248 ? 15.727 0.38 -5.145 1 60 248 ARG B N 1
ATOM 5610 C CA . ARG B 1 248 ? 14.703 0.33 -6.18 1 60 248 ARG B CA 1
ATOM 5611 C C . ARG B 1 248 ? 14.258 1.734 -6.582 1 60 248 ARG B C 1
ATOM 5613 O O . ARG B 1 248 ? 14.352 2.67 -5.785 1 60 248 ARG B O 1
ATOM 5620 N N . LYS B 1 249 ? 13.867 1.786 -7.824 1 67.19 249 LYS B N 1
ATOM 5621 C CA . LYS B 1 249 ? 13.195 2.996 -8.297 1 67.19 249 LYS B CA 1
ATOM 5622 C C . LYS B 1 249 ? 11.938 3.277 -7.488 1 67.19 249 LYS B C 1
ATOM 5624 O O . LYS B 1 249 ? 11.258 2.348 -7.047 1 67.19 249 LYS B O 1
ATOM 5629 N N . LEU B 1 250 ? 11.719 4.508 -7.32 1 75.25 250 LEU B N 1
ATOM 5630 C CA . LEU B 1 250 ? 10.492 4.918 -6.637 1 75.25 250 LEU B CA 1
ATOM 5631 C C . LEU B 1 250 ? 9.266 4.469 -7.414 1 75.25 250 LEU B C 1
ATOM 5633 O O . LEU B 1 250 ? 9.234 4.555 -8.641 1 75.25 250 LEU B O 1
ATOM 5637 N N . ARG B 1 251 ? 8.312 3.961 -6.688 1 80.62 251 ARG B N 1
ATOM 5638 C CA . ARG B 1 251 ? 7.062 3.562 -7.32 1 80.62 251 ARG B CA 1
ATOM 5639 C C . ARG B 1 251 ? 6.273 4.781 -7.785 1 80.62 251 ARG B C 1
ATOM 5641 O O . ARG B 1 251 ? 6.234 5.805 -7.098 1 80.62 251 ARG B O 1
ATOM 5648 N N . THR B 1 252 ? 5.699 4.508 -8.969 1 80.75 252 THR B N 1
ATOM 5649 C CA . THR B 1 252 ? 4.82 5.547 -9.484 1 80.75 252 THR B CA 1
ATOM 5650 C C . THR B 1 252 ? 3.479 5.535 -8.758 1 80.75 252 THR B C 1
ATOM 5652 O O . THR B 1 252 ? 3.154 4.57 -8.062 1 80.75 252 THR B O 1
ATOM 5655 N N . LYS B 1 253 ? 2.723 6.574 -8.992 1 81.62 253 LYS B N 1
ATOM 5656 C CA . LYS B 1 253 ? 1.398 6.727 -8.391 1 81.62 253 LYS B CA 1
ATOM 5657 C C . LYS B 1 253 ? 0.52 5.516 -8.688 1 81.62 253 LYS B C 1
ATOM 5659 O O . LYS B 1 253 ? -0.05 4.914 -7.777 1 81.62 253 LYS B O 1
ATOM 5664 N N . TYR B 1 254 ? 0.537 5.109 -9.93 1 88.19 254 TYR B N 1
ATOM 5665 C CA . TYR B 1 254 ? -0.408 4.066 -10.312 1 88.19 254 TYR B CA 1
ATOM 5666 C C . TYR B 1 254 ? 0.087 2.693 -9.875 1 88.19 254 TYR B C 1
ATOM 5668 O O . TYR B 1 254 ? -0.712 1.786 -9.633 1 88.19 254 TYR B O 1
ATOM 5676 N N . GLU B 1 255 ? 1.377 2.512 -9.695 1 90.56 255 GLU B N 1
ATOM 5677 C CA . GLU B 1 255 ? 1.894 1.28 -9.102 1 90.56 255 GLU B CA 1
ATOM 5678 C C . GLU B 1 255 ? 1.46 1.141 -7.648 1 90.56 255 GLU B C 1
ATOM 5680 O O . GLU B 1 255 ? 1.046 0.062 -7.219 1 90.56 255 GLU B O 1
ATOM 5685 N N . VAL B 1 256 ? 1.545 2.279 -6.957 1 91.56 256 VAL B N 1
ATOM 5686 C CA . VAL B 1 256 ? 1.143 2.291 -5.555 1 91.56 256 VAL B CA 1
ATOM 5687 C C . VAL B 1 256 ? -0.362 2.051 -5.449 1 91.56 256 VAL B C 1
ATOM 5689 O O . VAL B 1 256 ? -0.812 1.255 -4.617 1 91.56 256 VAL B O 1
ATOM 5692 N N . GLN B 1 257 ? -1.123 2.643 -6.293 1 92.5 257 GLN B N 1
ATOM 5693 C CA . GLN B 1 257 ? -2.574 2.502 -6.266 1 92.5 257 GLN B CA 1
ATOM 5694 C C . GLN B 1 257 ? -2.994 1.071 -6.594 1 92.5 257 GLN B C 1
ATOM 5696 O O . GLN B 1 257 ? -3.916 0.534 -5.977 1 92.5 257 GLN B O 1
ATOM 5701 N N . THR B 1 258 ? -2.291 0.483 -7.539 1 96.06 258 THR B N 1
ATOM 5702 C CA . THR B 1 258 ? -2.574 -0.906 -7.879 1 96.06 258 THR B CA 1
ATOM 5703 C C . THR B 1 258 ? -2.279 -1.824 -6.695 1 96.06 258 THR B C 1
ATOM 5705 O O . THR B 1 258 ? -3.07 -2.717 -6.383 1 96.06 258 THR B O 1
ATOM 5708 N N . SER B 1 259 ? -1.186 -1.579 -6.07 1 95.94 259 SER B N 1
ATOM 5709 C CA . SER B 1 259 ? -0.803 -2.359 -4.895 1 95.94 259 SER B CA 1
ATOM 5710 C C . SER B 1 259 ? -1.81 -2.186 -3.764 1 95.94 259 SER B C 1
ATOM 5712 O O . SER B 1 259 ? -2.193 -3.16 -3.113 1 95.94 259 SER B O 1
ATOM 5714 N N . ASN B 1 260 ? -2.225 -0.954 -3.529 1 95.75 260 ASN B N 1
ATOM 5715 C CA . ASN B 1 260 ? -3.219 -0.68 -2.496 1 95.75 260 ASN B CA 1
ATOM 5716 C C . ASN B 1 260 ? -4.535 -1.391 -2.785 1 95.75 260 ASN B C 1
ATOM 5718 O O . ASN B 1 260 ? -5.156 -1.952 -1.879 1 95.75 260 ASN B O 1
ATOM 5722 N N . PHE B 1 261 ? -4.965 -1.333 -4.012 1 97.31 261 PHE B N 1
ATOM 5723 C CA . PHE B 1 261 ? -6.188 -2.033 -4.391 1 97.31 261 PHE B CA 1
ATOM 5724 C C . PHE B 1 261 ? -6.047 -3.533 -4.152 1 97.31 261 PHE B C 1
ATOM 5726 O O . PHE B 1 261 ? -6.918 -4.152 -3.541 1 97.31 261 PHE B O 1
ATOM 5733 N N . PHE B 1 262 ? -4.949 -4.09 -4.637 1 98.25 262 PHE B N 1
ATOM 5734 C CA . PHE B 1 262 ? -4.703 -5.523 -4.512 1 98.25 262 PHE B CA 1
ATOM 5735 C C . PHE B 1 262 ? -4.77 -5.957 -3.051 1 98.25 262 PHE B C 1
ATOM 5737 O O . PHE B 1 262 ? -5.484 -6.902 -2.713 1 98.25 262 PHE B O 1
ATOM 5744 N N . SER B 1 263 ? -4.07 -5.254 -2.188 1 96.94 263 SER B N 1
ATOM 5745 C CA . SER B 1 263 ? -4.031 -5.566 -0.762 1 96.94 263 SER B CA 1
ATOM 5746 C C . SER B 1 263 ? -5.414 -5.449 -0.133 1 96.94 263 SER B C 1
ATOM 5748 O O . SER B 1 263 ? -5.879 -6.371 0.54 1 96.94 263 SER B O 1
ATOM 5750 N N . SER B 1 264 ? -6.086 -4.328 -0.41 1 97.44 264 SER B N 1
ATOM 5751 C CA . SER B 1 264 ? -7.398 -4.109 0.189 1 97.44 264 SER B CA 1
ATOM 5752 C C . SER B 1 264 ? -8.414 -5.133 -0.31 1 97.44 264 SER B C 1
ATOM 5754 O O . SER B 1 264 ? -9.312 -5.535 0.431 1 97.44 264 SER B O 1
ATOM 5756 N N . PHE B 1 265 ? -8.297 -5.547 -1.572 1 98 265 PHE B N 1
ATOM 5757 C CA . PHE B 1 265 ? -9.211 -6.523 -2.15 1 98 265 PHE B CA 1
ATOM 5758 C C . PHE B 1 265 ? -9.172 -7.832 -1.371 1 98 265 PHE B C 1
ATOM 5760 O O . PHE B 1 265 ? -10.211 -8.336 -0.944 1 98 265 PHE B O 1
ATOM 5767 N N . PHE B 1 266 ? -8.023 -8.359 -1.113 1 98.31 266 PHE B N 1
ATOM 5768 C CA . PHE B 1 266 ? -7.926 -9.672 -0.486 1 98.31 266 PHE B CA 1
ATOM 5769 C C . PHE B 1 266 ? -8.219 -9.578 1.007 1 98.31 266 PHE B C 1
ATOM 5771 O O . PHE B 1 266 ? -8.727 -10.531 1.605 1 98.31 266 PHE B O 1
ATOM 5778 N N . TYR B 1 267 ? -7.984 -8.422 1.619 1 97.12 267 TYR B N 1
ATOM 5779 C CA . TYR B 1 267 ? -8.289 -8.25 3.035 1 97.12 267 TYR B CA 1
ATOM 5780 C C . TYR B 1 267 ? -9.758 -7.914 3.238 1 97.12 267 TYR B C 1
ATOM 5782 O O . TYR B 1 267 ? -10.242 -7.871 4.371 1 97.12 267 TYR B O 1
ATOM 5790 N N . ALA B 1 268 ? -10.453 -7.633 2.18 1 96.31 268 ALA B N 1
ATOM 5791 C CA . ALA B 1 268 ? -11.906 -7.605 2.209 1 96.31 268 ALA B CA 1
ATOM 5792 C C . ALA B 1 268 ? -12.492 -8.961 1.837 1 96.31 268 ALA B C 1
ATOM 5794 O O . ALA B 1 268 ? -13.43 -9.445 2.484 1 96.31 268 ALA B O 1
ATOM 5795 N N . PHE B 1 269 ? -11.891 -9.633 0.857 1 96 269 PHE B N 1
ATOM 5796 C CA . PHE B 1 269 ? -12.391 -10.844 0.21 1 96 269 PHE B CA 1
ATOM 5797 C C . PHE B 1 269 ? -12.375 -12.016 1.178 1 96 269 PHE B C 1
ATOM 5799 O O . PHE B 1 269 ? -13.398 -12.68 1.37 1 96 269 PHE B O 1
ATOM 5806 N N . PHE B 1 270 ? -11.289 -12.266 1.782 1 95.44 270 PHE B N 1
ATOM 5807 C CA . PHE B 1 270 ? -11.164 -13.477 2.584 1 95.44 270 PHE B CA 1
ATOM 5808 C C . PHE B 1 270 ? -11.992 -13.375 3.855 1 95.44 270 PHE B C 1
ATOM 5810 O O . PHE B 1 270 ? -12.711 -14.312 4.211 1 95.44 270 PHE B O 1
ATOM 5817 N N . PRO B 1 271 ? -11.953 -12.227 4.539 1 92.38 271 PRO B N 1
ATOM 5818 C CA . PRO B 1 271 ? -12.805 -12.188 5.73 1 92.38 271 PRO B CA 1
ATOM 5819 C C . PRO B 1 271 ? -14.289 -12.25 5.395 1 92.38 271 PRO B C 1
ATOM 5821 O O . PRO B 1 271 ? -15.086 -12.766 6.191 1 92.38 271 PRO B O 1
ATOM 5824 N N . HIS B 1 272 ? -14.664 -11.75 4.281 1 91.62 272 HIS B N 1
ATOM 5825 C CA . HIS B 1 272 ? -16.062 -11.82 3.855 1 91.62 272 HIS B CA 1
ATOM 5826 C C . HIS B 1 272 ? -16.547 -13.266 3.803 1 91.62 272 HIS B C 1
ATOM 5828 O O . HIS B 1 272 ? -17.672 -13.562 4.219 1 91.62 272 HIS B O 1
ATOM 5834 N N . TYR B 1 273 ? -15.695 -14.141 3.391 1 91.44 273 TYR B N 1
ATOM 5835 C CA . TYR B 1 273 ? -16.125 -15.523 3.189 1 91.44 273 TYR B CA 1
ATOM 5836 C C . TYR B 1 273 ? -15.617 -16.422 4.301 1 91.44 273 TYR B C 1
ATOM 5838 O O . TYR B 1 273 ? -16.25 -17.422 4.645 1 91.44 273 TYR B O 1
ATOM 5846 N N . LEU B 1 274 ? -14.453 -16.109 4.824 1 92.06 274 LEU B N 1
ATOM 5847 C CA . LEU B 1 274 ? -13.781 -17.031 5.73 1 92.06 274 LEU B CA 1
ATOM 5848 C C . LEU B 1 274 ? -13.664 -16.438 7.129 1 92.06 274 LEU B C 1
ATOM 5850 O O . LEU B 1 274 ? -13 -17 8 1 92.06 274 LEU B O 1
ATOM 5854 N N . THR B 1 275 ? -14.227 -15.242 7.363 1 89.38 275 THR B N 1
ATOM 5855 C CA . THR B 1 275 ? -14.078 -14.531 8.625 1 89.38 275 THR B CA 1
ATOM 5856 C C . THR B 1 275 ? -12.609 -14.195 8.891 1 89.38 275 THR B C 1
ATOM 5858 O O . THR B 1 275 ? -11.781 -14.266 7.977 1 89.38 275 THR B O 1
ATOM 5861 N N . PHE B 1 276 ? -12.273 -13.805 10.086 1 89.19 276 PHE B N 1
ATOM 5862 C CA . PHE B 1 276 ? -10.898 -13.422 10.383 1 89.19 276 PHE B CA 1
ATOM 5863 C C . PHE B 1 276 ? -10.031 -14.648 10.648 1 89.19 276 PHE B C 1
ATOM 5865 O O . PHE B 1 276 ? -8.812 -14.531 10.797 1 89.19 276 PHE B O 1
ATOM 5872 N N . VAL B 1 277 ? -10.617 -15.812 10.656 1 91.12 277 VAL B N 1
ATOM 5873 C CA . VAL B 1 277 ? -9.859 -17.031 10.953 1 91.12 277 VAL B CA 1
ATOM 5874 C C . VAL B 1 277 ? -8.805 -17.25 9.875 1 91.12 277 VAL B C 1
ATOM 5876 O O . VAL B 1 277 ? -7.758 -17.859 10.141 1 91.12 277 VAL B O 1
ATOM 5879 N N . TRP B 1 278 ? -9.078 -16.719 8.656 1 93 278 TRP B N 1
ATOM 5880 C CA . TRP B 1 278 ? -8.141 -16.938 7.559 1 93 278 TRP B CA 1
ATOM 5881 C C . TRP B 1 278 ? -6.758 -16.406 7.91 1 93 278 TRP B C 1
ATOM 5883 O O . TRP B 1 278 ? -5.746 -16.922 7.434 1 93 278 TRP B O 1
ATOM 5893 N N . THR B 1 279 ? -6.645 -15.383 8.797 1 91.94 279 THR B N 1
ATOM 5894 C CA . THR B 1 279 ? -5.383 -14.727 9.125 1 91.94 279 THR B CA 1
ATOM 5895 C C . THR B 1 279 ? -4.5 -15.648 9.961 1 91.94 279 THR B C 1
ATOM 5897 O O . THR B 1 279 ? -3.301 -15.398 10.109 1 91.94 279 THR B O 1
ATOM 5900 N N . ARG B 1 280 ? -5.047 -16.672 10.469 1 92.19 280 ARG B N 1
ATOM 5901 C CA . ARG B 1 280 ? -4.273 -17.641 11.227 1 92.19 280 ARG B CA 1
ATOM 5902 C C . ARG B 1 280 ? -3.566 -18.625 10.297 1 92.19 280 ARG B C 1
ATOM 5904 O O . ARG B 1 280 ? -2.674 -19.359 10.727 1 92.19 280 ARG B O 1
ATOM 5911 N N . TYR B 1 281 ? -3.943 -18.562 9.055 1 95.38 281 TYR B N 1
ATOM 5912 C CA . TYR B 1 281 ? -3.449 -19.594 8.148 1 95.38 281 TYR B CA 1
ATOM 5913 C C . TYR B 1 281 ? -2.715 -18.969 6.965 1 95.38 281 TYR B C 1
ATOM 5915 O O . TYR B 1 281 ? -1.819 -19.578 6.383 1 95.38 281 TYR B O 1
ATOM 5923 N N . LEU B 1 282 ? -3.135 -17.797 6.594 1 96.56 282 LEU B N 1
ATOM 5924 C CA . LEU B 1 282 ? -2.572 -17.156 5.414 1 96.56 282 LEU B CA 1
ATOM 5925 C C . LEU B 1 282 ? -2.275 -15.68 5.695 1 96.56 282 LEU B C 1
ATOM 5927 O O . LEU B 1 282 ? -2.832 -15.102 6.629 1 96.56 282 LEU B O 1
ATOM 5931 N N . GLU B 1 283 ? -1.432 -15.227 4.941 1 95.25 283 GLU B N 1
ATOM 5932 C CA . GLU B 1 283 ? -1.111 -13.805 4.914 1 95.25 283 GLU B CA 1
ATOM 5933 C C . GLU B 1 283 ? -0.805 -13.336 3.492 1 95.25 283 GLU B C 1
ATOM 5935 O O . GLU B 1 283 ? -0.13 -14.031 2.734 1 95.25 283 GLU B O 1
ATOM 5940 N N . VAL B 1 284 ? -1.371 -12.219 3.115 1 96.31 284 VAL B N 1
ATOM 5941 C CA . VAL B 1 284 ? -1.06 -11.578 1.844 1 96.31 284 VAL B CA 1
ATOM 5942 C C . VAL B 1 284 ? -0.152 -10.367 2.082 1 96.31 284 VAL B C 1
ATOM 5944 O O . VAL B 1 284 ? -0.531 -9.43 2.783 1 96.31 284 VAL B O 1
ATOM 5947 N N . VAL B 1 285 ? 0.988 -10.445 1.511 1 93.62 285 VAL B N 1
ATOM 5948 C CA . VAL B 1 285 ? 1.98 -9.414 1.794 1 93.62 285 VAL B CA 1
ATOM 5949 C C . VAL B 1 285 ? 2.387 -8.711 0.498 1 93.62 285 VAL B C 1
ATOM 5951 O O . VAL B 1 285 ? 2.891 -9.352 -0.428 1 93.62 285 VAL B O 1
ATOM 5954 N N . THR B 1 286 ? 2.143 -7.375 0.446 1 93.94 286 THR B N 1
ATOM 5955 C CA . THR B 1 286 ? 2.5 -6.586 -0.729 1 93.94 286 THR B CA 1
ATOM 5956 C C . THR B 1 286 ? 3.875 -5.949 -0.554 1 93.94 286 THR B C 1
ATOM 5958 O O . THR B 1 286 ? 4.047 -4.758 -0.818 1 93.94 286 THR B O 1
ATOM 5961 N N . GLU B 1 287 ? 4.777 -6.664 -0.061 1 87.88 287 GLU B N 1
ATOM 5962 C CA . GLU B 1 287 ? 6.184 -6.285 0.051 1 87.88 287 GLU B CA 1
ATOM 5963 C C . GLU B 1 287 ? 7.023 -6.957 -1.03 1 87.88 287 GLU B C 1
ATOM 5965 O O . GLU B 1 287 ? 6.898 -8.164 -1.263 1 87.88 287 GLU B O 1
ATOM 5970 N N . GLU B 1 288 ? 7.848 -6.141 -1.584 1 88.69 288 GLU B N 1
ATOM 5971 C CA . GLU B 1 288 ? 8.711 -6.715 -2.617 1 88.69 288 GLU B CA 1
ATOM 5972 C C . GLU B 1 288 ? 9.57 -7.84 -2.055 1 88.69 288 GLU B C 1
ATOM 5974 O O . GLU B 1 288 ? 10.18 -7.691 -0.992 1 88.69 288 GLU B O 1
ATOM 5979 N N . ALA B 1 289 ? 9.539 -8.938 -2.715 1 90 289 ALA B N 1
ATOM 5980 C CA . ALA B 1 289 ? 10.375 -10.078 -2.375 1 90 289 ALA B CA 1
ATOM 5981 C C . ALA B 1 289 ? 11.469 -10.297 -3.42 1 90 289 ALA B C 1
ATOM 5983 O O . ALA B 1 289 ? 11.188 -10.32 -4.621 1 90 289 ALA B O 1
ATOM 5984 N N . SER B 1 290 ? 12.656 -10.414 -2.943 1 90.88 290 SER B N 1
ATOM 5985 C CA . SER B 1 290 ? 13.789 -10.594 -3.842 1 90.88 290 SER B CA 1
ATOM 5986 C C . SER B 1 290 ? 14.211 -12.062 -3.912 1 90.88 290 SER B C 1
ATOM 5988 O O . SER B 1 290 ? 14.25 -12.75 -2.893 1 90.88 290 SER B O 1
ATOM 5990 N N . TYR B 1 291 ? 14.445 -12.469 -5.113 1 93.19 291 TYR B N 1
ATOM 5991 C CA . TYR B 1 291 ? 14.945 -13.812 -5.371 1 93.19 291 TYR B CA 1
ATOM 5992 C C . TYR B 1 291 ? 16.219 -13.773 -6.203 1 93.19 291 TYR B C 1
ATOM 5994 O O . TYR B 1 291 ? 16.297 -13.047 -7.199 1 93.19 291 TYR B O 1
ATOM 6002 N N . ARG B 1 292 ? 17.156 -14.555 -5.812 1 92.06 292 ARG B N 1
ATOM 6003 C CA . ARG B 1 292 ? 18.438 -14.641 -6.52 1 92.06 292 ARG B CA 1
ATOM 6004 C C . ARG B 1 292 ? 18.453 -15.844 -7.457 1 92.06 292 ARG B C 1
ATOM 6006 O O . ARG B 1 292 ? 18 -16.922 -7.098 1 92.06 292 ARG B O 1
ATOM 6013 N N . PHE B 1 293 ? 18.953 -15.547 -8.641 1 93.44 293 PHE B N 1
ATOM 6014 C CA . PHE B 1 293 ? 19.094 -16.641 -9.602 1 93.44 293 PHE B CA 1
ATOM 6015 C C . PHE B 1 293 ? 20.547 -16.891 -9.945 1 93.44 293 PHE B C 1
ATOM 6017 O O . PHE B 1 293 ? 21.266 -15.969 -10.359 1 93.44 293 PHE B O 1
ATOM 6024 N N . GLY B 1 294 ? 20.953 -18.094 -9.766 1 86.88 294 GLY B N 1
ATOM 6025 C CA . GLY B 1 294 ? 22.266 -18.516 -10.234 1 86.88 294 GLY B CA 1
ATOM 6026 C C . GLY B 1 294 ? 23.391 -18.016 -9.367 1 86.88 294 GLY B C 1
ATOM 6027 O O . GLY B 1 294 ? 23.188 -17.141 -8.516 1 86.88 294 GLY B O 1
ATOM 6028 N N . ALA B 1 295 ? 24.5 -18.719 -9.289 1 74.12 295 ALA B N 1
ATOM 6029 C CA . ALA B 1 295 ? 25.766 -18.281 -8.703 1 74.12 295 ALA B CA 1
ATOM 6030 C C . ALA B 1 295 ? 26.859 -18.203 -9.758 1 74.12 295 ALA B C 1
ATOM 6032 O O . ALA B 1 295 ? 27.078 -19.156 -10.516 1 74.12 295 ALA B O 1
ATOM 6033 N N . LYS B 1 296 ? 27.219 -16.969 -10.023 1 58.5 296 LYS B N 1
ATOM 6034 C CA . LYS B 1 296 ? 28.297 -16.859 -11.008 1 58.5 296 LYS B CA 1
ATOM 6035 C C . LYS B 1 296 ? 29.609 -17.422 -10.453 1 58.5 296 LYS B C 1
ATOM 6037 O O . LYS B 1 296 ? 29.906 -17.234 -9.273 1 58.5 296 LYS B O 1
ATOM 6042 N N . HIS B 1 297 ? 30.109 -18.609 -10.836 1 50.72 297 HIS B N 1
ATOM 6043 C CA . HIS B 1 297 ? 31.375 -19.188 -10.406 1 50.72 297 HIS B CA 1
ATOM 6044 C C . HIS B 1 297 ? 32.438 -18.109 -10.148 1 50.72 297 HIS B C 1
ATOM 6046 O O . HIS B 1 297 ? 32.562 -17.172 -10.93 1 50.72 297 HIS B O 1
ATOM 6052 N N . PRO B 1 298 ? 32.875 -18.125 -8.836 1 45.34 298 PRO B N 1
ATOM 6053 C CA . PRO B 1 298 ? 33.969 -17.188 -8.578 1 45.34 298 PRO B CA 1
ATOM 6054 C C . PRO B 1 298 ? 35.062 -17.266 -9.633 1 45.34 298 PRO B C 1
ATOM 6056 O O . PRO B 1 298 ? 35.406 -18.359 -10.102 1 45.34 298 PRO B O 1
ATOM 6059 N N . VAL B 1 299 ? 35.344 -16.234 -10.469 1 42.25 299 VAL B N 1
ATOM 6060 C CA . VAL B 1 299 ? 36.562 -16.344 -11.227 1 42.25 299 VAL B CA 1
ATOM 6061 C C . VAL B 1 299 ? 37.688 -16.828 -10.32 1 42.25 299 VAL B C 1
ATOM 6063 O O . VAL B 1 299 ? 37.5 -17.031 -9.117 1 42.25 299 VAL B O 1
ATOM 6066 N N . ALA B 1 300 ? 38.938 -15.984 -10.086 1 37.62 300 ALA B N 1
ATOM 6067 C CA . ALA B 1 300 ? 40.25 -16.328 -9.57 1 37.62 300 ALA B CA 1
ATOM 6068 C C . ALA B 1 300 ? 40.188 -16.734 -8.094 1 37.62 300 ALA B C 1
ATOM 6070 O O . ALA B 1 300 ? 39.219 -16.359 -7.398 1 37.62 300 ALA B O 1
ATOM 6071 N N . SER B 1 301 ? 41.219 -17.406 -7.391 1 39.59 301 SER B N 1
ATOM 6072 C CA . SER B 1 301 ? 41.625 -18.203 -6.234 1 39.59 301 SER B CA 1
ATOM 6073 C C . SER B 1 301 ? 41.125 -17.578 -4.938 1 39.59 301 SER B C 1
ATOM 6075 O O . SER B 1 301 ? 41.281 -18.156 -3.859 1 39.59 301 SER B O 1
ATOM 6077 N N . GLY B 1 302 ? 41.312 -16.266 -4.684 1 39.84 302 GLY B N 1
ATOM 6078 C CA . GLY B 1 302 ? 41.375 -15.891 -3.277 1 39.84 302 GLY B CA 1
ATOM 6079 C C . GLY B 1 302 ? 40.062 -16.125 -2.543 1 39.84 302 GLY B C 1
ATOM 6080 O O . GLY B 1 302 ? 39.094 -16.516 -3.15 1 39.84 302 GLY B O 1
ATOM 6081 N N . THR B 1 303 ? 39.844 -15.75 -1.183 1 43.22 303 THR B N 1
ATOM 6082 C CA . THR B 1 303 ? 38.781 -15.891 -0.2 1 43.22 303 THR B CA 1
ATOM 6083 C C . THR B 1 303 ? 37.438 -15.5 -0.806 1 43.22 303 THR B C 1
ATOM 6085 O O . THR B 1 303 ? 37.125 -14.312 -0.897 1 43.22 303 THR B O 1
ATOM 6088 N N . ALA B 1 304 ? 36.906 -15.984 -1.908 1 43.59 304 ALA B N 1
ATOM 6089 C CA . ALA B 1 304 ? 36.031 -15.422 -2.93 1 43.59 304 ALA B CA 1
ATOM 6090 C C . ALA B 1 304 ? 34.594 -15.227 -2.387 1 43.59 304 ALA B C 1
ATOM 6092 O O . ALA B 1 304 ? 34.031 -16.141 -1.812 1 43.59 304 ALA B O 1
ATOM 6093 N N . PRO B 1 305 ? 34.156 -14.086 -2.006 1 50.53 305 PRO B N 1
ATOM 6094 C CA . PRO B 1 305 ? 32.75 -13.789 -1.707 1 50.53 305 PRO B CA 1
ATOM 6095 C C . PRO B 1 305 ? 31.781 -14.57 -2.598 1 50.53 305 PRO B C 1
ATOM 6097 O O . PRO B 1 305 ? 32.156 -14.992 -3.697 1 50.53 305 PRO B O 1
ATOM 6100 N N . SER B 1 306 ? 30.734 -15.289 -1.962 1 59.12 306 SER B N 1
ATOM 6101 C CA . SER B 1 306 ? 29.719 -15.961 -2.75 1 59.12 306 SER B CA 1
ATOM 6102 C C . SER B 1 306 ? 29.484 -15.25 -4.078 1 59.12 306 SER B C 1
ATOM 6104 O O . SER B 1 306 ? 29.422 -14.016 -4.129 1 59.12 306 SER B O 1
ATOM 6106 N N . PRO B 1 307 ? 29.766 -15.953 -5.176 1 68.75 307 PRO B N 1
ATOM 6107 C CA . PRO B 1 307 ? 29.578 -15.336 -6.492 1 68.75 307 PRO B CA 1
ATOM 6108 C C . PRO B 1 307 ? 28.25 -14.609 -6.617 1 68.75 307 PRO B C 1
ATOM 6110 O O . PRO B 1 307 ? 27.25 -15.047 -6.039 1 68.75 307 PRO B O 1
ATOM 6113 N N . PRO B 1 308 ? 28.344 -13.445 -7.125 1 82.12 308 PRO B N 1
ATOM 6114 C CA . PRO B 1 308 ? 27.109 -12.688 -7.336 1 82.12 308 PRO B CA 1
ATOM 6115 C C . PRO B 1 308 ? 26.094 -13.43 -8.203 1 82.12 308 PRO B C 1
ATOM 6117 O O . PRO B 1 308 ? 26.484 -14.203 -9.086 1 82.12 308 PRO B O 1
ATOM 6120 N N . PRO B 1 309 ? 24.859 -13.328 -7.902 1 89.19 309 PRO B N 1
ATOM 6121 C CA . PRO B 1 309 ? 23.828 -13.953 -8.742 1 89.19 309 PRO B CA 1
ATOM 6122 C C . PRO B 1 309 ? 23.859 -13.445 -10.18 1 89.19 309 PRO B C 1
ATOM 6124 O O . PRO B 1 309 ? 24.375 -12.359 -10.445 1 89.19 309 PRO B O 1
ATOM 6127 N N . ILE B 1 310 ? 23.422 -14.297 -11.039 1 91.31 310 ILE B N 1
ATOM 6128 C CA . ILE B 1 310 ? 23.281 -13.875 -12.43 1 91.31 310 ILE B CA 1
ATOM 6129 C C . ILE B 1 310 ? 22.328 -12.695 -12.523 1 91.31 310 ILE B C 1
ATOM 6131 O O . ILE B 1 310 ? 22.609 -11.711 -13.211 1 91.31 310 ILE B O 1
ATOM 6135 N N . PHE B 1 311 ? 21.172 -12.82 -11.852 1 92.69 311 PHE B N 1
ATOM 6136 C CA . PHE B 1 311 ? 20.266 -11.695 -11.711 1 92.69 311 PHE B CA 1
ATOM 6137 C C . PHE B 1 311 ? 19.438 -11.82 -10.445 1 92.69 311 PHE B C 1
ATOM 6139 O O . PHE B 1 311 ? 19.391 -12.891 -9.828 1 92.69 311 PHE B O 1
ATOM 6146 N N . ILE B 1 312 ? 18.891 -10.695 -10.055 1 93.25 312 ILE B N 1
ATOM 6147 C CA . ILE B 1 312 ? 17.938 -10.641 -8.961 1 93.25 312 ILE B CA 1
ATOM 6148 C C . ILE B 1 312 ? 16.547 -10.266 -9.508 1 93.25 312 ILE B C 1
ATOM 6150 O O . ILE B 1 312 ? 16.422 -9.328 -10.289 1 93.25 312 ILE B O 1
ATOM 6154 N N . ALA B 1 313 ? 15.633 -11.164 -9.203 1 95.25 313 ALA B N 1
ATOM 6155 C CA . ALA B 1 313 ? 14.242 -10.883 -9.562 1 95.25 313 ALA B CA 1
ATOM 6156 C C . ALA B 1 313 ? 13.414 -10.531 -8.328 1 95.25 313 ALA B C 1
ATOM 6158 O O . ALA B 1 313 ? 13.648 -11.07 -7.246 1 95.25 313 ALA B O 1
ATOM 6159 N N . ARG B 1 314 ? 12.484 -9.586 -8.555 1 93.81 314 ARG B N 1
ATOM 6160 C CA . ARG B 1 314 ? 11.641 -9.141 -7.445 1 93.81 314 ARG B CA 1
ATOM 6161 C C . ARG B 1 314 ? 10.164 -9.25 -7.805 1 93.81 314 ARG B C 1
ATOM 6163 O O . ARG B 1 314 ? 9.75 -8.812 -8.883 1 93.81 314 ARG B O 1
ATOM 6170 N N . THR B 1 315 ? 9.445 -9.922 -6.984 1 95.62 315 THR B N 1
ATOM 6171 C CA . THR B 1 315 ? 7.988 -9.891 -7.102 1 95.62 315 THR B CA 1
ATOM 6172 C C . THR B 1 315 ? 7.398 -8.766 -6.258 1 95.62 315 THR B C 1
ATOM 6174 O O . THR B 1 315 ? 8.055 -8.25 -5.352 1 95.62 315 THR B O 1
ATOM 6177 N N . ASP B 1 316 ? 6.219 -8.344 -6.547 1 95 316 ASP B N 1
ATOM 6178 C CA . ASP B 1 316 ? 5.562 -7.277 -5.793 1 95 316 ASP B CA 1
ATOM 6179 C C . ASP B 1 316 ? 5.07 -7.781 -4.441 1 95 316 ASP B C 1
ATOM 6181 O O . ASP B 1 316 ? 4.699 -6.988 -3.57 1 95 316 ASP B O 1
ATOM 6185 N N . GLY B 1 317 ? 5.059 -9.062 -4.25 1 95.88 317 GLY B N 1
ATOM 6186 C CA . GLY B 1 317 ? 4.66 -9.703 -3.002 1 95.88 317 GLY B CA 1
ATOM 6187 C C . GLY B 1 317 ? 4.332 -11.172 -3.158 1 95.88 317 GLY B C 1
ATOM 6188 O O . GLY B 1 317 ? 4.727 -11.797 -4.145 1 95.88 317 GLY B O 1
ATOM 6189 N N . ALA B 1 318 ? 3.744 -11.703 -2.088 1 97.31 318 ALA B N 1
ATOM 6190 C CA . ALA B 1 318 ? 3.34 -13.102 -2.129 1 97.31 318 ALA B CA 1
ATOM 6191 C C . ALA B 1 318 ? 2.293 -13.406 -1.061 1 97.31 318 ALA B C 1
ATOM 6193 O O . ALA B 1 318 ? 2.082 -12.602 -0.147 1 97.31 318 ALA B O 1
ATOM 6194 N N . PHE B 1 319 ? 1.586 -14.469 -1.319 1 97.75 319 PHE B N 1
ATOM 6195 C CA . PHE B 1 319 ? 0.807 -15.117 -0.271 1 97.75 319 PHE B CA 1
ATOM 6196 C C . PHE B 1 319 ? 1.686 -16.047 0.56 1 97.75 319 PHE B C 1
ATOM 6198 O O . PHE B 1 319 ? 2.512 -16.781 0.013 1 97.75 319 PHE B O 1
ATOM 6205 N N . TYR B 1 320 ? 1.505 -16.016 1.859 1 96.5 320 TYR B N 1
ATOM 6206 C CA . TYR B 1 320 ? 2.283 -16.828 2.773 1 96.5 320 TYR B CA 1
ATOM 6207 C C . TYR B 1 320 ? 1.373 -17.703 3.641 1 96.5 320 TYR B C 1
ATOM 6209 O O . TYR B 1 320 ? 0.269 -17.281 3.998 1 96.5 320 TYR B O 1
ATOM 6217 N N . GLU B 1 321 ? 1.87 -18.828 3.938 1 96.25 321 GLU B N 1
ATOM 6218 C CA . GLU B 1 321 ? 1.255 -19.641 4.988 1 96.25 321 GLU B CA 1
ATOM 6219 C C . GLU B 1 321 ? 1.749 -19.219 6.367 1 96.25 321 GLU B C 1
ATOM 6221 O O . GLU B 1 321 ? 2.908 -18.828 6.527 1 96.25 321 GLU B O 1
ATOM 6226 N N . ILE B 1 322 ? 0.864 -19.281 7.242 1 94.25 322 ILE B N 1
ATOM 6227 C CA . ILE B 1 322 ? 1.211 -19.016 8.641 1 94.25 322 ILE B CA 1
ATOM 6228 C C . ILE B 1 322 ? 1.379 -20.344 9.383 1 94.25 322 ILE B C 1
ATOM 6230 O O . ILE B 1 322 ? 0.52 -21.219 9.297 1 94.25 322 ILE B O 1
ATOM 6234 N N . GLY B 1 323 ? 2.482 -20.438 10.125 1 90.88 323 GLY B N 1
ATOM 6235 C CA . GLY B 1 323 ? 2.754 -21.656 10.875 1 90.88 323 GLY B CA 1
ATOM 6236 C C . GLY B 1 323 ? 1.933 -21.766 12.148 1 90.88 323 GLY B C 1
ATOM 6237 O O . GLY B 1 323 ? 1.228 -20.828 12.516 1 90.88 323 GLY B O 1
ATOM 6238 N N . GLU B 1 324 ? 2.031 -22.891 12.781 1 87.25 324 GLU B N 1
ATOM 6239 C CA . GLU B 1 324 ? 1.309 -23.156 14.023 1 87.25 324 GLU B CA 1
ATOM 6240 C C . GLU B 1 324 ? 1.763 -22.203 15.133 1 87.25 324 GLU B C 1
ATOM 6242 O O . GLU B 1 324 ? 0.99 -21.875 16.031 1 87.25 324 GLU B O 1
ATOM 6247 N N . ASP B 1 325 ? 2.963 -21.75 14.938 1 86.44 325 ASP B N 1
ATOM 6248 C CA . ASP B 1 325 ? 3.514 -20.844 15.938 1 86.44 325 ASP B CA 1
ATOM 6249 C C . ASP B 1 325 ? 3.057 -19.406 15.688 1 86.44 325 ASP B C 1
ATOM 6251 O O . ASP B 1 325 ? 3.436 -18.484 16.422 1 86.44 325 ASP B O 1
ATOM 6255 N N . GLY B 1 326 ? 2.324 -19.281 14.664 1 86.5 326 GLY B N 1
ATOM 6256 C CA . GLY B 1 326 ? 1.809 -17.953 14.367 1 86.5 326 GLY B CA 1
ATOM 6257 C C . GLY B 1 326 ? 2.744 -17.141 13.492 1 86.5 326 GLY B C 1
ATOM 6258 O O . GLY B 1 326 ? 2.438 -15.992 13.156 1 86.5 326 GLY B O 1
ATOM 6259 N N . SER B 1 327 ? 3.787 -17.734 13.117 1 89.56 327 SER B N 1
ATOM 6260 C CA . SER B 1 327 ? 4.758 -17 12.312 1 89.56 327 SER B CA 1
ATOM 6261 C C . SER B 1 327 ? 4.578 -17.281 10.828 1 89.56 327 SER B C 1
ATOM 6263 O O . SER B 1 327 ? 4.176 -18.391 10.445 1 89.56 327 SER B O 1
ATOM 6265 N N . ARG B 1 328 ? 4.867 -16.328 10.07 1 90.38 328 ARG B N 1
ATOM 6266 C CA . ARG B 1 328 ? 4.844 -16.453 8.617 1 90.38 328 ARG B CA 1
ATOM 6267 C C . ARG B 1 328 ? 5.953 -17.375 8.125 1 90.38 328 ARG B C 1
ATOM 6269 O O . ARG B 1 328 ? 7.102 -17.266 8.562 1 90.38 328 ARG B O 1
ATOM 6276 N N . LYS B 1 329 ? 5.613 -18.25 7.246 1 91.56 329 LYS B N 1
ATOM 6277 C CA . LYS B 1 329 ? 6.641 -19.094 6.629 1 91.56 329 LYS B CA 1
ATOM 6278 C C . LYS B 1 329 ? 7.574 -18.25 5.754 1 91.56 329 LYS B C 1
ATOM 6280 O O . LYS B 1 329 ? 7.16 -17.234 5.188 1 91.56 329 LYS B O 1
ATOM 6285 N N . LYS B 1 330 ? 8.695 -18.719 5.645 1 85.88 330 LYS B N 1
ATOM 6286 C CA . LYS B 1 330 ? 9.758 -17.969 4.973 1 85.88 330 LYS B CA 1
ATOM 6287 C C . LYS B 1 330 ? 9.445 -17.797 3.488 1 85.88 330 LYS B C 1
ATOM 6289 O O . LYS B 1 330 ? 9.656 -16.719 2.932 1 85.88 330 LYS B O 1
ATOM 6294 N N . ARG B 1 331 ? 8.914 -18.844 2.918 1 89.62 331 ARG B N 1
ATOM 6295 C CA . ARG B 1 331 ? 8.672 -18.781 1.48 1 89.62 331 ARG B CA 1
ATOM 6296 C C . ARG B 1 331 ? 7.191 -18.578 1.184 1 89.62 331 ARG B C 1
ATOM 6298 O O . ARG B 1 331 ? 6.344 -19.297 1.721 1 89.62 331 ARG B O 1
ATOM 6305 N N . GLY B 1 332 ? 6.973 -17.609 0.359 1 94.25 332 GLY B N 1
ATOM 6306 C CA . GLY B 1 332 ? 5.617 -17.453 -0.148 1 94.25 332 GLY B CA 1
ATOM 6307 C C . GLY B 1 332 ? 5.219 -18.562 -1.114 1 94.25 332 GLY B C 1
ATOM 6308 O O . GLY B 1 332 ? 6.043 -19.031 -1.897 1 94.25 332 GLY B O 1
ATOM 6309 N N . PHE B 1 333 ? 3.996 -18.969 -1.106 1 95.69 333 PHE B N 1
ATOM 6310 C CA . PHE B 1 333 ? 3.574 -20.062 -1.97 1 95.69 333 PHE B CA 1
ATOM 6311 C C . PHE B 1 333 ? 2.875 -19.531 -3.215 1 95.69 333 PHE B C 1
ATOM 6313 O O . PHE B 1 333 ? 2.666 -2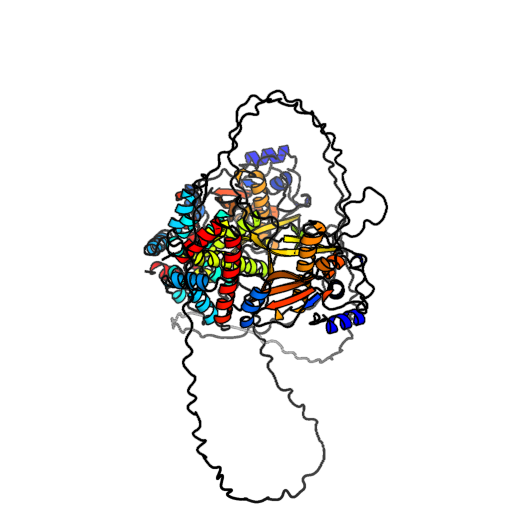0.266 -4.18 1 95.69 333 PHE B O 1
ATOM 6320 N N . LEU B 1 334 ? 2.449 -18.344 -3.199 1 98 334 LEU B N 1
ATOM 6321 C CA . LEU B 1 334 ? 1.822 -17.688 -4.344 1 98 334 LEU B CA 1
ATOM 6322 C C . LEU B 1 334 ? 2.381 -16.281 -4.547 1 98 334 LEU B C 1
ATOM 6324 O O . LEU B 1 334 ? 1.816 -15.312 -4.047 1 98 334 LEU B O 1
ATOM 6328 N N . PRO B 1 335 ? 3.518 -16.203 -5.27 1 98.06 335 PRO B N 1
ATOM 6329 C CA . PRO B 1 335 ? 4.008 -14.867 -5.613 1 98.06 335 PRO B CA 1
ATOM 6330 C C . PRO B 1 335 ? 3.074 -14.117 -6.562 1 98.06 335 PRO B C 1
ATOM 6332 O O . PRO B 1 335 ? 2.297 -14.742 -7.289 1 98.06 335 PRO B O 1
ATOM 6335 N N . PHE B 1 336 ? 3.145 -12.805 -6.5 1 98.25 336 PHE B N 1
ATOM 6336 C CA . PHE B 1 336 ? 2.279 -12.078 -7.418 1 98.25 336 PHE B CA 1
ATOM 6337 C C . PHE B 1 336 ? 3.012 -10.883 -8.023 1 98.25 336 PHE B C 1
ATOM 6339 O O . PHE B 1 336 ? 3.99 -10.398 -7.449 1 98.25 336 PHE B O 1
ATOM 6346 N N . GLU B 1 337 ? 2.557 -10.484 -9.203 1 97.5 337 GLU B N 1
ATOM 6347 C CA . GLU B 1 337 ? 3.049 -9.344 -9.977 1 97.5 337 GLU B CA 1
ATOM 6348 C C . GLU B 1 337 ? 1.928 -8.352 -10.258 1 97.5 337 GLU B C 1
ATOM 6350 O O . GLU B 1 337 ? 0.819 -8.742 -10.625 1 97.5 337 GLU B O 1
ATOM 6355 N N . LEU B 1 338 ? 2.205 -7.098 -10.055 1 97.56 338 LEU B N 1
ATOM 6356 C CA . LEU B 1 338 ? 1.217 -6.035 -10.227 1 97.56 338 LEU B CA 1
ATOM 6357 C C . LEU B 1 338 ? 1.678 -5.031 -11.281 1 97.56 338 LEU B C 1
ATOM 6359 O O . LEU B 1 338 ? 2.826 -4.582 -11.25 1 97.56 338 LEU B O 1
ATOM 6363 N N . LYS B 1 339 ? 0.814 -4.77 -12.188 1 96.38 339 LYS B N 1
ATOM 6364 C CA . LYS B 1 339 ? 1.068 -3.754 -13.211 1 96.38 339 LYS B CA 1
ATOM 6365 C C . LYS B 1 339 ? -0.079 -2.752 -13.289 1 96.38 339 LYS B C 1
ATOM 6367 O O . LYS B 1 339 ? -1.249 -3.131 -13.195 1 96.38 339 LYS B O 1
ATOM 6372 N N . PRO B 1 340 ? 0.24 -1.468 -13.469 1 95.31 340 PRO B N 1
ATOM 6373 C CA . PRO B 1 340 ? -0.82 -0.458 -13.523 1 95.31 340 PRO B CA 1
ATOM 6374 C C . PRO B 1 340 ? -1.519 -0.411 -14.883 1 95.31 340 PRO B C 1
ATOM 6376 O O . PRO B 1 340 ? -2.391 0.434 -15.102 1 95.31 340 PRO B O 1
ATOM 6379 N N . TYR B 1 341 ? -1.197 -1.223 -15.828 1 94 341 TYR B N 1
ATOM 6380 C CA . TYR B 1 341 ? -1.768 -1.258 -17.172 1 94 341 TYR B CA 1
ATOM 6381 C C . TYR B 1 341 ? -2.281 -2.652 -17.5 1 94 341 TYR B C 1
ATOM 6383 O O . TYR B 1 341 ? -1.943 -3.627 -16.828 1 94 341 TYR B O 1
ATOM 6391 N N . CYS B 1 342 ? -3.072 -2.646 -18.484 1 93.06 342 CYS B N 1
ATOM 6392 C CA . CYS B 1 342 ? -3.58 -3.936 -18.953 1 93.06 342 CYS B CA 1
ATOM 6393 C C . CYS B 1 342 ? -2.457 -4.793 -19.516 1 93.06 342 CYS B C 1
ATOM 6395 O O . CYS B 1 342 ? -1.524 -4.27 -20.141 1 93.06 342 CYS B O 1
ATOM 6397 N N . ARG B 1 343 ? -2.59 -6.039 -19.391 1 92.62 343 ARG B N 1
ATOM 6398 C CA . ARG B 1 343 ? -1.533 -6.984 -19.734 1 92.62 343 ARG B CA 1
ATOM 6399 C C . ARG B 1 343 ? -1.167 -6.871 -21.219 1 92.62 343 ARG B C 1
ATOM 6401 O O . ARG B 1 343 ? 0.01 -6.945 -21.578 1 92.62 343 ARG B O 1
ATOM 6408 N N . ASN B 1 344 ? -2.164 -6.656 -22.016 1 89.94 344 ASN B N 1
ATOM 6409 C CA . ASN B 1 344 ? -1.96 -6.66 -23.453 1 89.94 344 ASN B CA 1
ATOM 6410 C C . ASN B 1 344 ? -1.082 -5.496 -23.906 1 89.94 344 ASN B C 1
ATOM 6412 O O . ASN B 1 344 ? -0.477 -5.543 -24.969 1 89.94 344 ASN B O 1
ATOM 6416 N N . GLU B 1 345 ? -1.037 -4.445 -23.078 1 90.75 345 GLU B N 1
ATOM 6417 C CA . GLU B 1 345 ? -0.233 -3.275 -23.406 1 90.75 345 GLU B CA 1
ATOM 6418 C C . GLU B 1 345 ? 1.255 -3.613 -23.422 1 90.75 345 GLU B C 1
ATOM 6420 O O . GLU B 1 345 ? 2.025 -3.01 -24.172 1 90.75 345 GLU B O 1
ATOM 6425 N N . LYS B 1 346 ? 1.665 -4.539 -22.609 1 93.31 346 LYS B N 1
ATOM 6426 C CA . LYS B 1 346 ? 3.066 -4.93 -22.484 1 93.31 346 LYS B CA 1
ATOM 6427 C C . LYS B 1 346 ? 3.199 -6.43 -22.234 1 93.31 346 LYS B C 1
ATOM 6429 O O . LYS B 1 346 ? 3.914 -6.855 -21.328 1 93.31 346 LYS B O 1
ATOM 6434 N N . LEU B 1 347 ? 2.549 -7.152 -23.062 1 94.62 347 LEU B N 1
ATOM 6435 C CA . LEU B 1 347 ? 2.385 -8.586 -22.844 1 94.62 347 LEU B CA 1
ATOM 6436 C C . LEU B 1 347 ? 3.738 -9.289 -22.812 1 94.62 347 LEU B C 1
ATOM 6438 O O . LEU B 1 347 ? 4.062 -9.961 -21.828 1 94.62 347 LEU B O 1
ATOM 6442 N N . ASP B 1 348 ? 4.598 -9.094 -23.828 1 95.88 348 ASP B N 1
ATOM 6443 C CA . ASP B 1 348 ? 5.855 -9.82 -23.938 1 95.88 348 ASP B CA 1
ATOM 6444 C C . ASP B 1 348 ? 6.816 -9.438 -22.812 1 95.88 348 ASP B C 1
ATOM 6446 O O . ASP B 1 348 ? 7.473 -10.305 -22.234 1 95.88 348 ASP B O 1
ATOM 6450 N N . ALA B 1 349 ? 6.855 -8.211 -22.531 1 95.38 349 ALA B N 1
ATOM 6451 C CA . ALA B 1 349 ? 7.723 -7.746 -21.438 1 95.38 349 ALA B CA 1
ATOM 6452 C C . ALA B 1 349 ? 7.281 -8.328 -20.109 1 95.38 349 ALA B C 1
ATOM 6454 O O . ALA B 1 349 ? 8.117 -8.75 -19.297 1 95.38 349 ALA B O 1
ATOM 6455 N N . THR B 1 350 ? 6 -8.391 -19.875 1 95.69 350 THR B N 1
ATOM 6456 C CA . THR B 1 350 ? 5.453 -8.945 -18.641 1 95.69 350 THR B CA 1
ATOM 6457 C C . THR B 1 350 ? 5.758 -10.438 -18.547 1 95.69 350 THR B C 1
ATOM 6459 O O . THR B 1 350 ? 6.172 -10.922 -17.484 1 95.69 350 THR B O 1
ATOM 6462 N N . CYS B 1 351 ? 5.648 -11.094 -19.641 1 97.5 351 CYS B N 1
ATOM 6463 C CA . CYS B 1 351 ? 5.938 -12.523 -19.672 1 97.5 351 CYS B CA 1
ATOM 6464 C C . CYS B 1 351 ? 7.402 -12.789 -19.344 1 97.5 351 CYS B C 1
ATOM 6466 O O . CYS B 1 351 ? 7.719 -13.695 -18.578 1 97.5 351 CYS B O 1
ATOM 6468 N N . ARG B 1 352 ? 8.25 -12.008 -19.875 1 97.38 352 ARG B N 1
ATOM 6469 C CA . ARG B 1 352 ? 9.672 -12.18 -19.609 1 97.38 352 ARG B CA 1
ATOM 6470 C C . ARG B 1 352 ? 9.984 -11.906 -18.141 1 97.38 352 ARG B C 1
ATOM 6472 O O . ARG B 1 352 ? 10.734 -12.656 -17.5 1 97.38 352 ARG B O 1
ATOM 6479 N N . GLU B 1 353 ? 9.406 -10.883 -17.625 1 97.06 353 GLU B N 1
ATOM 6480 C CA . GLU B 1 353 ? 9.617 -10.539 -16.219 1 97.06 353 GLU B CA 1
ATOM 6481 C C . GLU B 1 353 ? 9.117 -11.641 -15.297 1 97.06 353 GLU B C 1
ATOM 6483 O O . GLU B 1 353 ? 9.836 -12.07 -14.391 1 97.06 353 GLU B O 1
ATOM 6488 N N . GLU B 1 354 ? 7.945 -12.117 -15.562 1 98.06 354 GLU B N 1
ATOM 6489 C CA . GLU B 1 354 ? 7.359 -13.18 -14.758 1 98.06 354 GLU B CA 1
ATOM 6490 C C . GLU B 1 354 ? 8.164 -14.477 -14.883 1 98.06 354 GLU B C 1
ATOM 6492 O O . GLU B 1 354 ? 8.266 -15.242 -13.922 1 98.06 354 GLU B O 1
ATOM 6497 N N . THR B 1 355 ? 8.758 -14.672 -16.047 1 98.5 355 THR B N 1
ATOM 6498 C CA . THR B 1 355 ? 9.625 -15.828 -16.234 1 98.5 355 THR B CA 1
ATOM 6499 C C . THR B 1 355 ? 10.867 -15.727 -15.344 1 98.5 355 THR B C 1
ATOM 6501 O O . THR B 1 355 ? 11.227 -16.688 -14.664 1 98.5 355 THR B O 1
ATOM 6504 N N . ALA B 1 356 ? 11.461 -14.578 -15.367 1 97.94 356 ALA B N 1
ATOM 6505 C CA . ALA B 1 356 ? 12.641 -14.367 -14.539 1 97.94 356 ALA B CA 1
ATOM 6506 C C . ALA B 1 356 ? 12.32 -14.57 -13.062 1 97.94 356 ALA B C 1
ATOM 6508 O O . ALA B 1 356 ? 13.102 -15.18 -12.328 1 97.94 356 ALA B O 1
ATOM 6509 N N . GLU B 1 357 ? 11.195 -14.086 -12.633 1 98 357 GLU B N 1
ATOM 6510 C CA . GLU B 1 357 ? 10.766 -14.234 -11.242 1 98 357 GLU B CA 1
ATOM 6511 C C . GLU B 1 357 ? 10.562 -15.703 -10.875 1 98 357 GLU B C 1
ATOM 6513 O O . GLU B 1 357 ? 11.109 -16.172 -9.883 1 98 357 GLU B O 1
ATOM 6518 N N . MET B 1 358 ? 9.898 -16.391 -11.719 1 98.31 358 MET B N 1
ATOM 6519 C CA . MET B 1 358 ? 9.609 -17.797 -11.438 1 98.31 358 MET B CA 1
ATOM 6520 C C . MET B 1 358 ? 10.883 -18.625 -11.484 1 98.31 358 MET B C 1
ATOM 6522 O O . MET B 1 358 ? 11.078 -19.516 -10.641 1 98.31 358 MET B O 1
ATOM 6526 N N . ALA B 1 359 ? 11.734 -18.344 -12.477 1 97.19 359 ALA B N 1
ATOM 6527 C CA . ALA B 1 359 ? 13.008 -19.047 -12.547 1 97.19 359 ALA B CA 1
ATOM 6528 C C . ALA B 1 359 ? 13.82 -18.859 -11.273 1 97.19 359 ALA B C 1
ATOM 6530 O O . ALA B 1 359 ? 14.383 -19.812 -10.727 1 97.19 359 ALA B O 1
ATOM 6531 N N . ALA B 1 360 ? 13.828 -17.625 -10.797 1 96.38 360 ALA B N 1
ATOM 6532 C CA . ALA B 1 360 ? 14.578 -17.312 -9.578 1 96.38 360 ALA B CA 1
ATOM 6533 C C . ALA B 1 360 ? 13.953 -18 -8.367 1 96.38 360 ALA B C 1
ATOM 6535 O O . ALA B 1 360 ? 14.672 -18.516 -7.5 1 96.38 360 ALA B O 1
ATOM 6536 N N . ILE B 1 361 ? 12.688 -18.047 -8.312 1 96.56 361 ILE B N 1
ATOM 6537 C CA . ILE B 1 361 ? 11.969 -18.688 -7.215 1 96.56 361 ILE B CA 1
ATOM 6538 C C . ILE B 1 361 ? 12.273 -20.188 -7.207 1 96.56 361 ILE B C 1
ATOM 6540 O O . ILE B 1 361 ? 12.594 -20.766 -6.16 1 96.56 361 ILE B O 1
ATOM 6544 N N . ILE B 1 362 ? 12.188 -20.828 -8.344 1 95.94 362 ILE B N 1
ATOM 6545 C CA . ILE B 1 362 ? 12.453 -22.25 -8.469 1 95.94 362 ILE B CA 1
ATOM 6546 C C . ILE B 1 362 ? 13.906 -22.547 -8.109 1 95.94 362 ILE B C 1
ATOM 6548 O O . ILE B 1 362 ? 14.203 -23.516 -7.422 1 95.94 362 ILE B O 1
ATOM 6552 N N . TYR B 1 363 ? 14.789 -21.688 -8.555 1 94.38 363 TYR B N 1
ATOM 6553 C CA . TYR B 1 363 ? 16.203 -21.859 -8.242 1 94.38 363 TYR B CA 1
ATOM 6554 C C . TYR B 1 363 ? 16.438 -21.828 -6.738 1 94.38 363 TYR B C 1
ATOM 6556 O O . TYR B 1 363 ? 17.125 -22.703 -6.195 1 94.38 363 TYR B O 1
ATOM 6564 N N . GLU B 1 364 ? 15.844 -20.906 -6.07 1 92.88 364 GLU B N 1
ATOM 6565 C CA . GLU B 1 364 ? 16.016 -20.828 -4.625 1 92.88 364 GLU B CA 1
ATOM 6566 C C . GLU B 1 364 ? 15.383 -22.016 -3.922 1 92.88 364 GLU B C 1
ATOM 6568 O O . GLU B 1 364 ? 15.953 -22.562 -2.977 1 92.88 364 GLU B O 1
ATOM 6573 N N . GLU B 1 365 ? 14.305 -22.391 -4.41 1 92.25 365 GLU B N 1
ATOM 6574 C CA . GLU B 1 365 ? 13.555 -23.469 -3.779 1 92.25 365 GLU B CA 1
ATOM 6575 C C . GLU B 1 365 ? 14.281 -24.812 -3.932 1 92.25 365 GLU B C 1
ATOM 6577 O O . GLU B 1 365 ? 14.414 -25.562 -2.967 1 92.25 365 GLU B O 1
ATOM 6582 N N . PHE B 1 366 ? 14.812 -25.094 -5.105 1 90.75 366 PHE B N 1
ATOM 6583 C CA . PHE B 1 366 ? 15.266 -26.453 -5.41 1 90.75 366 PHE B CA 1
ATOM 6584 C C . PHE B 1 366 ? 16.781 -26.547 -5.367 1 90.75 366 PHE B C 1
ATOM 6586 O O . PHE B 1 366 ? 17.344 -27.625 -5.141 1 90.75 366 PHE B O 1
ATOM 6593 N N . VAL B 1 367 ? 17.438 -25.438 -5.59 1 87.94 367 VAL B N 1
ATOM 6594 C CA . VAL B 1 367 ? 18.891 -25.484 -5.746 1 87.94 367 VAL B CA 1
ATOM 6595 C C . VAL B 1 367 ? 19.562 -24.875 -4.52 1 87.94 367 VAL B C 1
ATOM 6597 O O . VAL B 1 367 ? 20.375 -25.516 -3.859 1 87.94 367 VAL B O 1
ATOM 6600 N N . ARG B 1 368 ? 19.156 -23.719 -4.219 1 83.25 368 ARG B N 1
ATOM 6601 C CA . ARG B 1 368 ? 19.828 -23 -3.135 1 83.25 368 ARG B CA 1
ATOM 6602 C C . ARG B 1 368 ? 19.438 -23.594 -1.778 1 83.25 368 ARG B C 1
ATOM 6604 O O . ARG B 1 368 ? 20.312 -23.828 -0.931 1 83.25 368 ARG B O 1
ATOM 6611 N N . ASP B 1 369 ? 18.188 -23.656 -1.509 1 76.56 369 ASP B N 1
ATOM 6612 C CA . ASP B 1 369 ? 17.734 -24.078 -0.188 1 76.56 369 ASP B CA 1
ATOM 6613 C C . ASP B 1 369 ? 17.719 -25.594 -0.071 1 76.56 369 ASP B C 1
ATOM 6615 O O . ASP B 1 369 ? 17.453 -26.141 1.005 1 76.56 369 ASP B O 1
ATOM 6619 N N . ASN B 1 370 ? 18.359 -26.25 -1.092 1 65 370 ASN B N 1
ATOM 6620 C CA . ASN B 1 370 ? 18.531 -27.688 -1.188 1 65 370 ASN B CA 1
ATOM 6621 C C . ASN B 1 370 ? 17.266 -28.438 -0.8 1 65 370 ASN B C 1
ATOM 6623 O O . ASN B 1 370 ? 17.328 -29.484 -0.148 1 65 370 ASN B O 1
ATOM 6627 N N . GLN B 1 371 ? 16.125 -27.812 -0.82 1 55.12 371 GLN B N 1
ATOM 6628 C CA . GLN B 1 371 ? 14.914 -28.516 -0.402 1 55.12 371 GLN B CA 1
ATOM 6629 C C . GLN B 1 371 ? 14.703 -29.797 -1.209 1 55.12 371 GLN B C 1
ATOM 6631 O O . GLN B 1 371 ? 14.141 -30.766 -0.705 1 55.12 371 GLN B O 1
ATOM 6636 N N . HIS B 1 372 ? 15.188 -29.891 -2.463 1 58.16 372 HIS B N 1
ATOM 6637 C CA . HIS B 1 372 ? 15.156 -31.094 -3.283 1 58.16 372 HIS B CA 1
ATOM 6638 C C . HIS B 1 372 ? 16.406 -31.203 -4.137 1 58.16 372 HIS B C 1
ATOM 6640 O O . HIS B 1 372 ? 16.453 -30.719 -5.27 1 58.16 372 HIS B O 1
ATOM 6646 N N . PRO B 1 373 ? 17.391 -31.688 -3.537 1 58.41 373 PRO B N 1
ATOM 6647 C CA . PRO B 1 373 ? 18.594 -31.766 -4.367 1 58.41 373 PRO B CA 1
ATOM 6648 C C . PRO B 1 373 ? 18.344 -32.406 -5.73 1 58.41 373 PRO B C 1
ATOM 6650 O O . PRO B 1 373 ? 17.531 -33.312 -5.836 1 58.41 373 PRO B O 1
ATOM 6653 N N . PRO B 1 374 ? 18.828 -31.75 -6.762 1 63.47 374 PRO B N 1
ATOM 6654 C CA . PRO B 1 374 ? 18.719 -32.344 -8.086 1 63.47 374 PRO B CA 1
ATOM 6655 C C . PRO B 1 374 ? 19.234 -33.781 -8.125 1 63.47 374 PRO B C 1
ATOM 6657 O O . PRO B 1 374 ? 20.359 -34.062 -7.684 1 63.47 374 PRO B O 1
ATOM 6660 N N . SER B 1 375 ? 18.312 -34.75 -7.965 1 69.69 375 SER B N 1
ATOM 6661 C CA . SER B 1 375 ? 18.703 -36.125 -8.125 1 69.69 375 SER B CA 1
ATOM 6662 C C . SER B 1 375 ? 18.844 -36.5 -9.602 1 69.69 375 SER B C 1
ATOM 6664 O O . SER B 1 375 ? 18.047 -36.062 -10.43 1 69.69 375 SER B O 1
ATOM 6666 N N . ASP B 1 376 ? 19.953 -37.125 -9.906 1 77.19 376 ASP B N 1
ATOM 6667 C CA . ASP B 1 376 ? 20.172 -37.562 -11.281 1 77.19 376 ASP B CA 1
ATOM 6668 C C . ASP B 1 376 ? 19.422 -38.844 -11.57 1 77.19 376 ASP B C 1
ATOM 6670 O O . ASP B 1 376 ? 19.547 -39.406 -12.656 1 77.19 376 ASP B O 1
ATOM 6674 N N . GLU B 1 377 ? 18.656 -39.188 -10.602 1 87.44 377 GLU B N 1
ATOM 6675 C CA . GLU B 1 377 ? 17.828 -40.344 -10.859 1 87.44 377 GLU B CA 1
ATOM 6676 C C . GLU B 1 377 ? 16.734 -40.062 -11.875 1 87.44 377 GLU B C 1
ATOM 6678 O O . GLU B 1 377 ? 16.125 -38.969 -11.844 1 87.44 377 GLU B O 1
ATOM 6683 N N . GLN B 1 378 ? 16.594 -41.031 -12.695 1 88.69 378 GLN B N 1
ATOM 6684 C CA . GLN B 1 378 ? 15.68 -40.812 -13.812 1 88.69 378 GLN B CA 1
ATOM 6685 C C . GLN B 1 378 ? 14.281 -40.469 -13.32 1 88.69 378 GLN B C 1
ATOM 6687 O O . GLN B 1 378 ? 13.617 -39.625 -13.898 1 88.69 378 GLN B O 1
ATOM 6692 N N . GLU B 1 379 ? 13.859 -41.125 -12.32 1 89.5 379 GLU B N 1
ATOM 6693 C CA . GLU B 1 379 ? 12.531 -40.844 -11.766 1 89.5 379 GLU B CA 1
ATOM 6694 C C . GLU B 1 379 ? 12.422 -39.406 -11.297 1 89.5 379 GLU B C 1
ATOM 6696 O O . GLU B 1 379 ? 11.398 -38.75 -11.523 1 89.5 379 GLU B O 1
ATOM 6701 N N . ALA B 1 380 ? 13.422 -38.969 -10.695 1 90.25 380 ALA B N 1
ATOM 6702 C CA . ALA B 1 380 ? 13.461 -37.594 -10.211 1 90.25 380 ALA B CA 1
ATOM 6703 C C . ALA B 1 380 ? 13.508 -36.594 -11.375 1 90.25 380 ALA B C 1
ATOM 6705 O O . ALA B 1 380 ? 12.875 -35.531 -11.32 1 90.25 380 ALA B O 1
ATOM 6706 N N . LEU B 1 381 ? 14.211 -36.906 -12.375 1 92.69 381 LEU B N 1
ATOM 6707 C CA . LEU B 1 381 ? 14.328 -36.062 -13.555 1 92.69 381 LEU B CA 1
ATOM 6708 C C . LEU B 1 381 ? 13 -35.969 -14.289 1 92.69 381 LEU B C 1
ATOM 6710 O O . LEU B 1 381 ? 12.656 -34.906 -14.812 1 92.69 381 LEU B O 1
ATOM 6714 N N . ASP B 1 382 ? 12.234 -37 -14.25 1 94 382 ASP B N 1
ATOM 6715 C CA . ASP B 1 382 ? 10.992 -37.031 -15.016 1 94 382 ASP B CA 1
ATOM 6716 C C . ASP B 1 382 ? 9.812 -36.531 -14.18 1 94 382 ASP B C 1
ATOM 6718 O O . ASP B 1 382 ? 8.711 -36.375 -14.695 1 94 382 ASP B O 1
ATOM 6722 N N . GLN B 1 383 ? 10.062 -36.312 -12.922 1 94.88 383 GLN B N 1
ATOM 6723 C CA . GLN B 1 383 ? 8.992 -35.812 -12.055 1 94.88 383 GLN B CA 1
ATOM 6724 C C . GLN B 1 383 ? 8.523 -34.438 -12.477 1 94.88 383 GLN B C 1
ATOM 6726 O O . GLN B 1 383 ? 9.344 -33.531 -12.695 1 94.88 383 GLN B O 1
ATOM 6731 N N . THR B 1 384 ? 7.211 -34.25 -12.578 1 96.5 384 THR B N 1
ATOM 6732 C CA . THR B 1 384 ? 6.625 -32.969 -12.953 1 96.5 384 THR B CA 1
ATOM 6733 C C . THR B 1 384 ? 6.289 -32.156 -11.719 1 96.5 384 THR B C 1
ATOM 6735 O O . THR B 1 384 ? 5.762 -32.688 -10.734 1 96.5 384 THR B O 1
ATOM 6738 N N . HIS B 1 385 ? 6.648 -30.906 -11.734 1 96.12 385 HIS B N 1
ATOM 6739 C CA . HIS B 1 385 ? 6.344 -29.953 -10.68 1 96.12 385 HIS B CA 1
ATOM 6740 C C . HIS B 1 385 ? 5.484 -28.812 -11.203 1 96.12 385 HIS B C 1
ATOM 6742 O O . HIS B 1 385 ? 5.578 -28.438 -12.375 1 96.12 385 HIS B O 1
ATOM 6748 N N . HIS B 1 386 ? 4.621 -28.297 -10.336 1 97.88 386 HIS B N 1
ATOM 6749 C CA . HIS B 1 386 ? 3.779 -27.141 -10.648 1 97.88 386 HIS B CA 1
ATOM 6750 C C . HIS B 1 386 ? 3.926 -26.047 -9.602 1 97.88 386 HIS B C 1
ATOM 6752 O O . HIS B 1 386 ? 3.988 -26.328 -8.406 1 97.88 386 HIS B O 1
ATOM 6758 N N . ARG B 1 387 ? 4.125 -24.875 -10.055 1 97.38 387 ARG B N 1
ATOM 6759 C CA . ARG B 1 387 ? 4.012 -23.641 -9.273 1 97.38 387 ARG B CA 1
ATOM 6760 C C . ARG B 1 387 ? 3.076 -22.656 -9.945 1 97.38 387 ARG B C 1
ATOM 6762 O O . ARG B 1 387 ? 2.742 -22.797 -11.125 1 97.38 387 ARG B O 1
ATOM 6769 N N . PHE B 1 388 ? 2.541 -21.734 -9.234 1 97.44 388 PHE B N 1
ATOM 6770 C CA . PHE B 1 388 ? 1.712 -20.75 -9.906 1 97.44 388 PHE B CA 1
ATOM 6771 C C . PHE B 1 388 ? 1.996 -19.344 -9.367 1 97.44 388 PHE B C 1
ATOM 6773 O O . PHE B 1 388 ? 2.652 -19.203 -8.336 1 97.44 388 PHE B O 1
ATOM 6780 N N . MET B 1 389 ? 1.652 -18.375 -10.141 1 98 389 MET B N 1
ATOM 6781 C CA . MET B 1 389 ? 1.783 -16.953 -9.859 1 98 389 MET B CA 1
ATOM 6782 C C . MET B 1 389 ? 0.478 -16.219 -10.148 1 98 389 MET B C 1
ATOM 6784 O O . MET B 1 389 ? -0.253 -16.594 -11.07 1 98 389 MET B O 1
ATOM 6788 N N . LEU B 1 390 ? 0.176 -15.266 -9.289 1 98.69 390 LEU B N 1
ATOM 6789 C CA . LEU B 1 390 ? -0.975 -14.391 -9.477 1 98.69 390 LEU B CA 1
ATOM 6790 C C . LEU B 1 390 ? -0.541 -13.023 -10.008 1 98.69 390 LEU B C 1
ATOM 6792 O O . LEU B 1 390 ? 0.44 -12.453 -9.523 1 98.69 390 LEU B O 1
ATOM 6796 N N . SER B 1 391 ? -1.202 -12.531 -11.031 1 98.44 391 SER B N 1
ATOM 6797 C CA . SER B 1 391 ? -0.917 -11.195 -11.555 1 98.44 391 SER B CA 1
ATOM 6798 C C . SER B 1 391 ? -2.174 -10.336 -11.578 1 98.44 391 SER B C 1
ATOM 6800 O O . SER B 1 391 ? -3.27 -10.836 -11.836 1 98.44 391 SER B O 1
ATOM 6802 N N . LEU B 1 392 ? -2.037 -9.125 -11.242 1 98.31 392 LEU B N 1
ATOM 6803 C CA . LEU B 1 392 ? -3.062 -8.109 -11.469 1 98.31 392 LEU B CA 1
ATOM 6804 C C . LEU B 1 392 ? -2.559 -7.039 -12.43 1 98.31 392 LEU B C 1
ATOM 6806 O O . LEU B 1 392 ? -1.571 -6.359 -12.148 1 98.31 392 LEU B O 1
ATOM 6810 N N . ASN B 1 393 ? -3.129 -6.98 -13.555 1 96.56 393 ASN B N 1
ATOM 6811 C CA . ASN B 1 393 ? -2.885 -5.938 -14.547 1 96.56 393 ASN B CA 1
ATOM 6812 C C . ASN B 1 393 ? -4.047 -4.953 -14.625 1 96.56 393 ASN B C 1
ATOM 6814 O O . ASN B 1 393 ? -5.055 -5.223 -15.289 1 96.56 393 ASN B O 1
ATOM 6818 N N . ARG B 1 394 ? -3.822 -3.832 -13.875 1 93.56 394 ARG B N 1
ATOM 6819 C CA . ARG B 1 394 ? -4.855 -2.816 -13.688 1 93.56 394 ARG B CA 1
ATOM 6820 C C . ARG B 1 394 ? -6.074 -3.398 -12.984 1 93.56 394 ARG B C 1
ATOM 6822 O O . ARG B 1 394 ? -6.094 -3.504 -11.75 1 93.56 394 ARG B O 1
ATOM 6829 N N . ASP B 1 395 ? -7.047 -3.969 -13.742 1 92.75 395 ASP B N 1
ATOM 6830 C CA . ASP B 1 395 ? -8.234 -4.531 -13.102 1 92.75 395 ASP B CA 1
ATOM 6831 C C . ASP B 1 395 ? -8.531 -5.934 -13.625 1 92.75 395 ASP B C 1
ATOM 6833 O O . ASP B 1 395 ? -9.672 -6.383 -13.594 1 92.75 395 ASP B O 1
ATOM 6837 N N . GLU B 1 396 ? -7.449 -6.594 -14.125 1 96.19 396 GLU B N 1
ATOM 6838 C CA . GLU B 1 396 ? -7.539 -7.965 -14.617 1 96.19 396 GLU B CA 1
ATOM 6839 C C . GLU B 1 396 ? -6.574 -8.883 -13.875 1 96.19 396 GLU B C 1
ATOM 6841 O O . GLU B 1 396 ? -5.359 -8.688 -13.914 1 96.19 396 GLU B O 1
ATOM 6846 N N . PHE B 1 397 ? -7.137 -9.938 -13.289 1 98.25 397 PHE B N 1
ATOM 6847 C CA . PHE B 1 397 ? -6.297 -10.953 -12.672 1 98.25 397 PHE B CA 1
ATOM 6848 C C . PHE B 1 397 ? -5.906 -12.023 -13.68 1 98.25 397 PHE B C 1
ATOM 6850 O O . PHE B 1 397 ? -6.664 -12.32 -14.609 1 98.25 397 PHE B O 1
ATOM 6857 N N . TYR B 1 398 ? -4.75 -12.57 -13.555 1 98.44 398 TYR B N 1
ATOM 6858 C CA . TYR B 1 398 ? -4.273 -13.758 -14.25 1 98.44 398 TYR B CA 1
ATOM 6859 C C . TYR B 1 398 ? -3.672 -14.758 -13.273 1 98.44 398 TYR B C 1
ATOM 6861 O O . TYR B 1 398 ? -2.992 -14.367 -12.32 1 98.44 398 TYR B O 1
ATOM 6869 N N . ILE B 1 399 ? -3.945 -15.953 -13.5 1 98.69 399 ILE B N 1
ATOM 6870 C CA . ILE B 1 399 ? -3.279 -17.047 -12.797 1 98.69 399 ILE B CA 1
ATOM 6871 C C . ILE B 1 399 ? -2.428 -17.844 -13.781 1 98.69 399 ILE B C 1
ATOM 6873 O O . ILE B 1 399 ? -2.951 -18.422 -14.734 1 98.69 399 ILE B O 1
ATOM 6877 N N . THR B 1 400 ? -1.169 -17.828 -13.531 1 98.69 400 THR B N 1
ATOM 6878 C CA . THR B 1 400 ? -0.25 -18.516 -14.43 1 98.69 400 THR B CA 1
ATOM 6879 C C . THR B 1 400 ? 0.352 -19.75 -13.75 1 98.69 400 THR B C 1
ATOM 6881 O O . THR B 1 400 ? 0.921 -19.641 -12.656 1 98.69 400 THR B O 1
ATOM 6884 N N . VAL B 1 401 ? 0.238 -20.875 -14.406 1 98.69 401 VAL B N 1
ATOM 6885 C CA . VAL B 1 401 ? 0.812 -22.125 -13.891 1 98.69 401 VAL B CA 1
ATOM 6886 C C . VAL B 1 401 ? 2.143 -22.406 -14.586 1 98.69 401 VAL B C 1
ATOM 6888 O O . VAL B 1 401 ? 2.207 -22.469 -15.812 1 98.69 401 VAL B O 1
ATOM 6891 N N . ALA B 1 402 ? 3.168 -22.453 -13.797 1 98.75 402 ALA B N 1
ATOM 6892 C CA . ALA B 1 402 ? 4.473 -22.891 -14.281 1 98.75 402 ALA B CA 1
ATOM 6893 C C . ALA B 1 402 ? 4.641 -24.391 -14.117 1 98.75 402 ALA B C 1
ATOM 6895 O O . ALA B 1 402 ? 4.488 -24.922 -13.016 1 98.75 402 ALA B O 1
ATOM 6896 N N . THR B 1 403 ? 4.926 -25.078 -15.195 1 98.62 403 THR B N 1
ATOM 6897 C CA . THR B 1 403 ? 5.152 -26.516 -15.188 1 98.62 403 THR B CA 1
ATOM 6898 C C . THR B 1 403 ? 6.574 -26.844 -15.633 1 98.62 403 THR B C 1
ATOM 6900 O O . THR B 1 403 ? 7.039 -26.344 -16.656 1 98.62 403 THR B O 1
ATOM 6903 N N . PHE B 1 404 ? 7.25 -27.625 -14.891 1 97.62 404 PHE B N 1
ATOM 6904 C CA . PHE B 1 404 ? 8.633 -28 -15.18 1 97.62 404 PHE B CA 1
ATOM 6905 C C . PHE B 1 404 ? 8.961 -29.375 -14.602 1 97.62 404 PHE B C 1
ATOM 6907 O O . PHE B 1 404 ? 8.188 -29.922 -13.805 1 97.62 404 PHE B O 1
ATOM 6914 N N . THR B 1 405 ? 10.078 -29.953 -15.047 1 96.31 405 THR B N 1
ATOM 6915 C CA . THR B 1 405 ? 10.5 -31.266 -14.578 1 96.31 405 THR B CA 1
ATOM 6916 C C . THR B 1 405 ? 11.844 -31.188 -13.867 1 96.31 405 THR B C 1
ATOM 6918 O O . THR B 1 405 ? 12.445 -30.109 -13.781 1 96.31 405 THR B O 1
ATOM 6921 N N . GLY B 1 406 ? 12.273 -32.312 -13.375 1 94.25 406 GLY B N 1
ATOM 6922 C CA . GLY B 1 406 ? 13.609 -32.406 -12.805 1 94.25 406 GLY B CA 1
ATOM 6923 C C . GLY B 1 406 ? 14.703 -32.062 -13.789 1 94.25 406 GLY B C 1
ATOM 6924 O O . GLY B 1 406 ? 15.789 -31.625 -13.398 1 94.25 406 GLY B O 1
ATOM 6925 N N . HIS B 1 407 ? 14.445 -32.25 -15.094 1 93.44 407 HIS B N 1
ATOM 6926 C CA . HIS B 1 407 ? 15.414 -31.859 -16.109 1 93.44 407 HIS B CA 1
ATOM 6927 C C . HIS B 1 407 ? 15.672 -30.359 -16.094 1 93.44 407 HIS B C 1
ATOM 6929 O O . HIS B 1 407 ? 16.812 -29.922 -16.25 1 93.44 407 HIS B O 1
ATOM 6935 N N . TYR B 1 408 ? 14.633 -29.609 -15.945 1 95.38 408 TYR B N 1
ATOM 6936 C CA . TYR B 1 408 ? 14.773 -28.172 -15.883 1 95.38 408 TYR B CA 1
ATOM 6937 C C . TYR B 1 408 ? 15.531 -27.734 -14.633 1 95.38 408 TYR B C 1
ATOM 6939 O O . TYR B 1 408 ? 16.391 -26.859 -14.688 1 95.38 408 TYR B O 1
ATOM 6947 N N . ILE B 1 409 ? 15.195 -28.359 -13.516 1 93.88 409 ILE B N 1
ATOM 6948 C CA . ILE B 1 409 ? 15.883 -28.062 -12.266 1 93.88 409 ILE B CA 1
ATOM 6949 C C . ILE B 1 409 ? 17.375 -28.328 -12.422 1 93.88 409 ILE B C 1
ATOM 6951 O O . ILE B 1 409 ? 18.203 -27.516 -12 1 93.88 409 ILE B O 1
ATOM 6955 N N . SER B 1 410 ? 17.703 -29.438 -13.008 1 91.19 410 SER B N 1
ATOM 6956 C CA . SER B 1 410 ? 19.094 -29.766 -13.258 1 91.19 410 SER B CA 1
ATOM 6957 C C . SER B 1 410 ? 19.781 -28.719 -14.125 1 91.19 410 SER B C 1
ATOM 6959 O O . SER B 1 410 ? 20.906 -28.312 -13.859 1 91.19 410 SER B O 1
ATOM 6961 N N . TYR B 1 411 ? 19.062 -28.234 -15.109 1 92.25 411 TYR B N 1
ATOM 6962 C CA . TYR B 1 411 ? 19.594 -27.234 -16.031 1 92.25 411 TYR B CA 1
ATOM 6963 C C . TYR B 1 411 ? 19.953 -25.953 -15.297 1 92.25 411 TYR B C 1
ATOM 6965 O O . TYR B 1 411 ? 21.047 -25.422 -15.453 1 92.25 411 TYR B O 1
ATOM 6973 N N . ILE B 1 412 ? 19.031 -25.469 -14.477 1 93 412 ILE B N 1
ATOM 6974 C CA . ILE B 1 412 ? 19.234 -24.156 -13.875 1 93 412 ILE B CA 1
ATOM 6975 C C . ILE B 1 412 ? 20.219 -24.281 -12.711 1 93 412 ILE B C 1
ATOM 6977 O O . ILE B 1 412 ? 20.703 -23.266 -12.195 1 93 412 ILE B O 1
ATOM 6981 N N . SER B 1 413 ? 20.469 -25.484 -12.281 1 88.31 413 SER B N 1
ATOM 6982 C CA . SER B 1 413 ? 21.438 -25.703 -11.219 1 88.31 413 SER B CA 1
ATOM 6983 C C . SER B 1 413 ? 22.875 -25.562 -11.727 1 88.31 413 SER B C 1
ATOM 6985 O O . SER B 1 413 ? 23.797 -25.312 -10.945 1 88.31 413 SER B O 1
ATOM 6987 N N . SER B 1 414 ? 22.953 -25.859 -13.031 1 81.81 414 SER B N 1
ATOM 6988 C CA . SER B 1 414 ? 24.266 -25.75 -13.648 1 81.81 414 SER B CA 1
ATOM 6989 C C . SER B 1 414 ? 24.359 -24.5 -14.523 1 81.81 414 SER B C 1
ATOM 6991 O O . SER B 1 414 ? 23.484 -24.25 -15.344 1 81.81 414 SER B O 1
ATOM 6993 N N . THR B 1 415 ? 25.312 -23.688 -14.25 1 74.38 415 THR B N 1
ATOM 6994 C CA . THR B 1 415 ? 25.453 -22.5 -15.07 1 74.38 415 THR B CA 1
ATOM 6995 C C . THR B 1 415 ? 26.297 -22.781 -16.297 1 74.38 415 THR B C 1
ATOM 6997 O O . THR B 1 415 ? 26.594 -21.875 -17.094 1 74.38 415 THR B O 1
ATOM 7000 N N . ALA B 1 416 ? 26.594 -24.062 -16.516 1 78.31 416 ALA B N 1
ATOM 7001 C CA . ALA B 1 416 ? 27.562 -24.359 -17.562 1 78.31 416 ALA B CA 1
ATOM 7002 C C . ALA B 1 416 ? 26.906 -25.062 -18.734 1 78.31 416 ALA B C 1
ATOM 7004 O O . ALA B 1 416 ? 27.531 -25.25 -19.781 1 78.31 416 ALA B O 1
ATOM 7005 N N . THR B 1 417 ? 25.719 -25.422 -18.594 1 83 417 THR B N 1
ATOM 7006 C CA . THR B 1 417 ? 25.031 -26.156 -19.641 1 83 417 THR B CA 1
ATOM 7007 C C . THR B 1 417 ? 24.438 -25.219 -20.672 1 83 417 THR B C 1
ATOM 7009 O O . THR B 1 417 ? 23.656 -24.328 -20.328 1 83 417 THR B O 1
ATOM 7012 N N . PRO B 1 418 ? 24.812 -25.406 -21.891 1 86.94 418 PRO B N 1
ATOM 7013 C CA . PRO B 1 418 ? 24.219 -24.547 -22.938 1 86.94 418 PRO B CA 1
ATOM 7014 C C . PRO B 1 418 ? 22.781 -24.938 -23.281 1 86.94 418 PRO B C 1
ATOM 7016 O O . PRO B 1 418 ? 22.328 -26.016 -22.875 1 86.94 418 PRO B O 1
ATOM 7019 N N . SER B 1 419 ? 22.094 -24.109 -24 1 83.75 419 SER B N 1
ATOM 7020 C CA . SER B 1 419 ? 20.719 -24.312 -24.422 1 83.75 419 SER B CA 1
ATOM 7021 C C . SER B 1 419 ? 20.641 -24.703 -25.906 1 83.75 419 SER B C 1
ATOM 7023 O O . SER B 1 419 ? 19.812 -24.172 -26.656 1 83.75 419 SER B O 1
ATOM 7025 N N . ASN B 1 420 ? 21.5 -25.625 -26.234 1 86.5 420 ASN B N 1
ATOM 7026 C CA . ASN B 1 420 ? 21.438 -26.094 -27.625 1 86.5 420 ASN B CA 1
ATOM 7027 C C . ASN B 1 420 ? 20.141 -26.828 -27.922 1 86.5 420 ASN B C 1
ATOM 7029 O O . ASN B 1 420 ? 19.906 -27.906 -27.375 1 86.5 420 ASN B O 1
ATOM 7033 N N . PRO B 1 421 ? 19.344 -26.312 -28.859 1 86.94 421 PRO B N 1
ATOM 7034 C CA . PRO B 1 421 ? 17.984 -26.844 -29.047 1 86.94 421 PRO B CA 1
ATOM 7035 C C . PRO B 1 421 ? 17.984 -28.219 -29.688 1 86.94 421 PRO B C 1
ATOM 7037 O O . PRO B 1 421 ? 17 -28.953 -29.578 1 86.94 421 PRO B O 1
ATOM 7040 N N . SER B 1 422 ? 19.016 -28.609 -30.359 1 87.38 422 SER B N 1
ATOM 7041 C CA . SER B 1 422 ? 19.062 -29.891 -31.062 1 87.38 422 SER B CA 1
ATOM 7042 C C . SER B 1 422 ? 18.969 -31.062 -30.094 1 87.38 422 SER B C 1
ATOM 7044 O O . SER B 1 422 ? 18.5 -32.156 -30.469 1 87.38 422 SER B O 1
ATOM 7046 N N . ASN B 1 423 ? 19.328 -30.891 -28.906 1 85.69 423 ASN B N 1
ATOM 7047 C CA . ASN B 1 423 ? 19.375 -31.984 -27.953 1 85.69 423 ASN B CA 1
ATOM 7048 C C . ASN B 1 423 ? 18.281 -31.844 -26.891 1 85.69 423 ASN B C 1
ATOM 7050 O O . ASN B 1 423 ? 18.344 -32.5 -25.844 1 85.69 423 ASN B O 1
ATOM 7054 N N . LEU B 1 424 ? 17.391 -30.953 -27.156 1 93.56 424 LEU B N 1
ATOM 7055 C CA . LEU B 1 424 ? 16.422 -30.672 -26.109 1 93.56 424 LEU B CA 1
ATOM 7056 C C . LEU B 1 424 ? 15.016 -31.078 -26.547 1 93.56 424 LEU B C 1
ATOM 7058 O O . LEU B 1 424 ? 14.734 -31.156 -27.75 1 93.56 424 LEU B O 1
ATOM 7062 N N . GLU B 1 425 ? 14.227 -31.484 -25.609 1 94.81 425 GLU B N 1
ATOM 7063 C CA . GLU B 1 425 ? 12.797 -31.75 -25.75 1 94.81 425 GLU B CA 1
ATOM 7064 C C . GLU B 1 425 ? 11.969 -30.812 -24.875 1 94.81 425 GLU B C 1
ATOM 7066 O O . GLU B 1 425 ? 12.523 -30.047 -24.078 1 94.81 425 GLU B O 1
ATOM 7071 N N . ALA B 1 426 ? 10.68 -30.891 -25.031 1 95.44 426 ALA B N 1
ATOM 7072 C CA . ALA B 1 426 ? 9.773 -30.016 -24.297 1 95.44 426 ALA B CA 1
ATOM 7073 C C . ALA B 1 426 ? 9.961 -30.188 -22.781 1 95.44 426 ALA B C 1
ATOM 7075 O O . ALA B 1 426 ? 9.82 -29.219 -22.031 1 95.44 426 ALA B O 1
ATOM 7076 N N . LYS B 1 427 ? 10.305 -31.375 -22.359 1 95.06 427 LYS B N 1
ATOM 7077 C CA . LYS B 1 427 ? 10.422 -31.672 -20.938 1 95.06 427 LYS B CA 1
ATOM 7078 C C . LYS B 1 427 ? 11.617 -30.953 -20.312 1 95.06 427 LYS B C 1
ATOM 7080 O O . LYS B 1 427 ? 11.758 -30.906 -19.094 1 95.06 427 LYS B O 1
ATOM 7085 N N . HIS B 1 428 ? 12.539 -30.453 -21.141 1 95.88 428 HIS B N 1
ATOM 7086 C CA . HIS B 1 428 ? 13.727 -29.75 -20.672 1 95.88 428 HIS B CA 1
ATOM 7087 C C . HIS B 1 428 ? 13.438 -28.281 -20.438 1 95.88 428 HIS B C 1
ATOM 7089 O O . HIS B 1 428 ? 14.305 -27.531 -19.969 1 95.88 428 HIS B O 1
ATOM 7095 N N . LEU B 1 429 ? 12.188 -27.828 -20.812 1 97.88 429 LEU B N 1
ATOM 7096 C CA . LEU B 1 429 ? 11.789 -26.438 -20.688 1 97.88 429 LEU B CA 1
ATOM 7097 C C . LEU B 1 429 ? 10.789 -26.266 -19.547 1 97.88 429 LEU B C 1
ATOM 7099 O O . LEU B 1 429 ? 10.188 -27.234 -19.094 1 97.88 429 LEU B O 1
ATOM 7103 N N . ILE B 1 430 ? 10.695 -25.078 -19.078 1 98.44 430 ILE B N 1
ATOM 7104 C CA . ILE B 1 430 ? 9.586 -24.688 -18.234 1 98.44 430 ILE B CA 1
ATOM 7105 C C . ILE B 1 430 ? 8.469 -24.078 -19.094 1 98.44 430 ILE B C 1
ATOM 7107 O O . ILE B 1 430 ? 8.734 -23.312 -20.016 1 98.44 430 ILE B O 1
ATOM 7111 N N . SER B 1 431 ? 7.254 -24.453 -18.844 1 98.75 431 SER B N 1
ATOM 7112 C CA . SER B 1 431 ? 6.109 -23.906 -19.562 1 98.75 431 SER B CA 1
ATOM 7113 C C . SER B 1 431 ? 5.223 -23.078 -18.641 1 98.75 431 SER B C 1
ATOM 7115 O O . SER B 1 431 ? 5.023 -23.438 -17.484 1 98.75 431 SER B O 1
ATOM 7117 N N . PHE B 1 432 ? 4.723 -21.969 -19.125 1 98.75 432 PHE B N 1
ATOM 7118 C CA . PHE B 1 432 ? 3.799 -21.094 -18.422 1 98.75 432 PHE B CA 1
ATOM 7119 C C . PHE B 1 432 ? 2.42 -21.125 -19.078 1 98.75 432 PHE B C 1
ATOM 7121 O O . PHE B 1 432 ? 2.271 -20.766 -20.25 1 98.75 432 PHE B O 1
ATOM 7128 N N . GLN B 1 433 ? 1.458 -21.547 -18.344 1 98.62 433 GLN B N 1
ATOM 7129 C CA . GLN B 1 433 ? 0.068 -21.547 -18.781 1 98.62 433 GLN B CA 1
ATOM 7130 C C . GLN B 1 433 ? -0.729 -20.438 -18.094 1 98.62 433 GLN B C 1
ATOM 7132 O O . GLN B 1 433 ? -1.189 -20.625 -16.953 1 98.62 433 GLN B O 1
ATOM 7137 N N . PRO B 1 434 ? -0.935 -19.328 -18.797 1 98.06 434 PRO B N 1
ATOM 7138 C CA . PRO B 1 434 ? -1.777 -18.281 -18.219 1 98.06 434 PRO B CA 1
ATOM 7139 C C . PRO B 1 434 ? -3.266 -18.625 -18.281 1 98.06 434 PRO B C 1
ATOM 7141 O O . PRO B 1 434 ? -3.734 -19.156 -19.281 1 98.06 434 PRO B O 1
ATOM 7144 N N . HIS B 1 435 ? -3.922 -18.359 -17.25 1 98.31 435 HIS B N 1
ATOM 7145 C CA . HIS B 1 435 ? -5.379 -18.391 -17.203 1 98.31 435 HIS B CA 1
ATOM 7146 C C . HIS B 1 435 ? -5.945 -17 -16.953 1 98.31 435 HIS B C 1
ATOM 7148 O O . HIS B 1 435 ? -5.547 -16.312 -16 1 98.31 435 HIS B O 1
ATOM 7154 N N . GLY B 1 436 ? -6.859 -16.625 -17.703 1 95.94 436 GLY B N 1
ATOM 7155 C CA . GLY B 1 436 ? -7.473 -15.312 -17.609 1 95.94 436 GLY B CA 1
ATOM 7156 C C . GLY B 1 436 ? -7.777 -14.695 -18.953 1 95.94 436 GLY B C 1
ATOM 7157 O O . GLY B 1 436 ? -7.719 -15.367 -19.984 1 95.94 436 GLY B O 1
ATOM 7158 N N . PRO B 1 437 ? -8.148 -13.469 -18.984 1 96.38 437 PRO B N 1
ATOM 7159 C CA . PRO B 1 437 ? -8.234 -12.578 -17.828 1 96.38 437 PRO B CA 1
ATOM 7160 C C . PRO B 1 437 ? -9.43 -12.883 -16.938 1 96.38 437 PRO B C 1
ATOM 7162 O O . PRO B 1 437 ? -10.469 -13.336 -17.422 1 96.38 437 PRO B O 1
ATOM 7165 N N . PHE B 1 438 ? -9.203 -12.797 -15.617 1 97.94 438 PHE B N 1
ATOM 7166 C CA . PHE B 1 438 ? -10.305 -12.594 -14.68 1 97.94 438 PHE B CA 1
ATOM 7167 C C . PHE B 1 438 ? -10.562 -11.102 -14.461 1 97.94 438 PHE B C 1
ATOM 7169 O O . PHE B 1 438 ? -10 -10.5 -13.547 1 97.94 438 PHE B O 1
ATOM 7176 N N . SER B 1 439 ? -11.422 -10.562 -15.312 1 95.69 439 SER B N 1
ATOM 7177 C CA . SER B 1 439 ? -11.664 -9.117 -15.328 1 95.69 439 SER B CA 1
ATOM 7178 C C . SER B 1 439 ? -12.68 -8.727 -14.258 1 95.69 439 SER B C 1
ATOM 7180 O O . SER B 1 439 ? -13.758 -9.328 -14.164 1 95.69 439 SER B O 1
ATOM 7182 N N . LEU B 1 440 ? -12.398 -7.707 -13.531 1 95.5 440 LEU B N 1
ATOM 7183 C CA . LEU B 1 440 ? -13.336 -7.172 -12.547 1 95.5 440 LEU B CA 1
ATOM 7184 C C . LEU B 1 440 ? -14.586 -6.625 -13.219 1 95.5 440 LEU B C 1
ATOM 7186 O O . LEU B 1 440 ? -15.617 -6.434 -12.57 1 95.5 440 LEU B O 1
ATOM 7190 N N . LEU B 1 441 ? -14.477 -6.402 -14.477 1 92.88 441 LEU B N 1
ATOM 7191 C CA . LEU B 1 441 ? -15.594 -5.824 -15.211 1 92.88 441 LEU B CA 1
ATOM 7192 C C . LEU B 1 441 ? -16.547 -6.91 -15.695 1 92.88 441 LEU B C 1
ATOM 7194 O O . LEU B 1 441 ? -17.594 -6.613 -16.266 1 92.88 441 LEU B O 1
ATOM 7198 N N . VAL B 1 442 ? -16.172 -8.141 -15.547 1 94.12 442 VAL B N 1
ATOM 7199 C CA . VAL B 1 442 ? -16.984 -9.281 -15.961 1 94.12 442 VAL B CA 1
ATOM 7200 C C . VAL B 1 442 ? -17.312 -10.148 -14.75 1 94.12 442 VAL B C 1
ATOM 7202 O O . VAL B 1 442 ? -16.469 -10.883 -14.25 1 94.12 442 VAL B O 1
ATOM 7205 N N . ARG B 1 443 ? -18.547 -10.125 -14.375 1 93.06 443 ARG B N 1
ATOM 7206 C CA . ARG B 1 443 ? -19.016 -10.797 -13.164 1 93.06 443 ARG B CA 1
ATOM 7207 C C . ARG B 1 443 ? -18.688 -12.281 -13.203 1 93.06 443 ARG B C 1
ATOM 7209 O O . ARG B 1 443 ? -18.219 -12.844 -12.211 1 93.06 443 ARG B O 1
ATOM 7216 N N . GLU B 1 444 ? -18.891 -12.914 -14.289 1 94.75 444 GLU B N 1
ATOM 7217 C CA . GLU B 1 444 ? -18.656 -14.352 -14.414 1 94.75 444 GLU B CA 1
ATOM 7218 C C . GLU B 1 444 ? -17.203 -14.711 -14.172 1 94.75 444 GLU B C 1
ATOM 7220 O O . GLU B 1 444 ? -16.906 -15.742 -13.57 1 94.75 444 GLU B O 1
ATOM 7225 N N . HIS B 1 445 ? -16.328 -13.859 -14.68 1 97.25 445 HIS B N 1
ATOM 7226 C CA . HIS B 1 445 ? -14.914 -14.062 -14.43 1 97.25 445 HIS B CA 1
ATOM 7227 C C . HIS B 1 445 ? -14.609 -14.07 -12.938 1 97.25 445 HIS B C 1
ATOM 7229 O O . HIS B 1 445 ? -13.898 -14.961 -12.453 1 97.25 445 HIS B O 1
ATOM 7235 N N . MET B 1 446 ? -15.242 -13.172 -12.258 1 96.69 446 MET B N 1
ATOM 7236 C CA . MET B 1 446 ? -14.898 -12.977 -10.852 1 96.69 446 MET B CA 1
ATOM 7237 C C . MET B 1 446 ? -15.562 -14.031 -9.977 1 96.69 446 MET B C 1
ATOM 7239 O O . MET B 1 446 ? -15.055 -14.352 -8.898 1 96.69 446 MET B O 1
ATOM 7243 N N . ILE B 1 447 ? -16.578 -14.617 -10.406 1 95.12 447 ILE B N 1
ATOM 7244 C CA . ILE B 1 447 ? -17.172 -15.75 -9.711 1 95.12 447 ILE B CA 1
ATOM 7245 C C . ILE B 1 447 ? -16.234 -16.938 -9.766 1 95.12 447 ILE B C 1
ATOM 7247 O O . ILE B 1 447 ? -16.016 -17.609 -8.75 1 95.12 447 ILE B O 1
ATOM 7251 N N . ILE B 1 448 ? -15.68 -17.172 -10.93 1 97.62 448 ILE B N 1
ATOM 7252 C CA . ILE B 1 448 ? -14.711 -18.25 -11.094 1 97.62 448 ILE B CA 1
ATOM 7253 C C . ILE B 1 448 ? -13.469 -17.969 -10.242 1 97.62 448 ILE B C 1
ATOM 7255 O O . ILE B 1 448 ? -12.969 -18.859 -9.547 1 97.62 448 ILE B O 1
ATOM 7259 N N . PHE B 1 449 ? -13.047 -16.766 -10.305 1 98.25 449 PHE B N 1
ATOM 7260 C CA . PHE B 1 449 ? -11.883 -16.344 -9.539 1 98.25 449 PHE B CA 1
ATOM 7261 C C . PHE B 1 449 ? -12.109 -16.562 -8.047 1 98.25 449 PHE B C 1
ATOM 7263 O O . PHE B 1 449 ? -11.227 -17.078 -7.348 1 98.25 449 PHE B O 1
ATOM 7270 N N . ARG B 1 450 ? -13.25 -16.141 -7.578 1 96.81 450 ARG B N 1
ATOM 7271 C CA . ARG B 1 450 ? -13.641 -16.359 -6.191 1 96.81 450 ARG B CA 1
ATOM 7272 C C . ARG B 1 450 ? -13.5 -17.844 -5.812 1 96.81 450 ARG B C 1
ATOM 7274 O O . ARG B 1 450 ? -12.922 -18.172 -4.773 1 96.81 450 ARG B O 1
ATOM 7281 N N . GLU B 1 451 ? -13.953 -18.672 -6.641 1 97.19 451 GLU B N 1
ATOM 7282 C CA . GLU B 1 451 ? -13.906 -20.109 -6.359 1 97.19 451 GLU B CA 1
ATOM 7283 C C . GLU B 1 451 ? -12.469 -20.594 -6.27 1 97.19 451 GLU B C 1
ATOM 7285 O O . GLU B 1 451 ? -12.133 -21.391 -5.387 1 97.19 451 GLU B O 1
ATOM 7290 N N . ILE B 1 452 ? -11.711 -20.141 -7.117 1 98.31 452 ILE B N 1
ATOM 7291 C CA . ILE B 1 452 ? -10.312 -20.562 -7.164 1 98.31 452 ILE B CA 1
ATOM 7292 C C . ILE B 1 452 ? -9.586 -20.078 -5.906 1 98.31 452 ILE B C 1
ATOM 7294 O O . ILE B 1 452 ? -8.898 -20.859 -5.246 1 98.31 452 ILE B O 1
ATOM 7298 N N . MET B 1 453 ? -9.766 -18.828 -5.555 1 98.06 453 MET B N 1
ATOM 7299 C CA . MET B 1 453 ? -9.07 -18.25 -4.41 1 98.06 453 MET B CA 1
ATOM 7300 C C . MET B 1 453 ? -9.531 -18.906 -3.109 1 98.06 453 MET B C 1
ATOM 7302 O O . MET B 1 453 ? -8.719 -19.156 -2.215 1 98.06 453 MET B O 1
ATOM 7306 N N . LEU B 1 454 ? -10.789 -19.156 -3.023 1 97.44 454 LEU B N 1
ATOM 7307 C CA . LEU B 1 454 ? -11.297 -19.828 -1.835 1 97.44 454 LEU B CA 1
ATOM 7308 C C . LEU B 1 454 ? -10.781 -21.266 -1.763 1 97.44 454 LEU B C 1
ATOM 7310 O O . LEU B 1 454 ? -10.406 -21.75 -0.688 1 97.44 454 LEU B O 1
ATOM 7314 N N . SER B 1 455 ? -10.789 -21.938 -2.92 1 98.06 455 SER B N 1
ATOM 7315 C CA . SER B 1 455 ? -10.273 -23.297 -2.955 1 98.06 455 SER B CA 1
ATOM 7316 C C . SER B 1 455 ? -8.812 -23.344 -2.523 1 98.06 455 SER B C 1
ATOM 7318 O O . SER B 1 455 ? -8.414 -24.234 -1.77 1 98.06 455 SER B O 1
ATOM 7320 N N . MET B 1 456 ? -8.078 -22.406 -3.002 1 97.56 456 MET B N 1
ATOM 7321 C CA . MET B 1 456 ? -6.676 -22.312 -2.625 1 97.56 456 MET B CA 1
ATOM 7322 C C . MET B 1 456 ? -6.527 -22.094 -1.123 1 97.56 456 MET B C 1
ATOM 7324 O O . MET B 1 456 ? -5.727 -22.766 -0.47 1 97.56 456 MET B O 1
ATOM 7328 N N . ALA B 1 457 ? -7.266 -21.172 -0.578 1 97.62 457 ALA B N 1
ATOM 7329 C CA . ALA B 1 457 ? -7.203 -20.875 0.849 1 97.62 457 ALA B CA 1
ATOM 7330 C C . ALA B 1 457 ? -7.625 -22.078 1.688 1 97.62 457 ALA B C 1
ATOM 7332 O O . ALA B 1 457 ? -6.957 -22.422 2.666 1 97.62 457 ALA B O 1
ATOM 7333 N N . MET B 1 458 ? -8.688 -22.734 1.297 1 97.25 458 MET B N 1
ATOM 7334 C CA . MET B 1 458 ? -9.219 -23.875 2.041 1 97.25 458 MET B CA 1
ATOM 7335 C C . MET B 1 458 ? -8.258 -25.047 1.994 1 97.25 458 MET B C 1
ATOM 7337 O O . MET B 1 458 ? -8.148 -25.812 2.959 1 97.25 458 MET B O 1
ATOM 7341 N N . LYS B 1 459 ? -7.613 -25.172 0.879 1 96.94 459 LYS B N 1
ATOM 7342 C CA . LYS B 1 459 ? -6.59 -26.219 0.795 1 96.94 459 LYS B CA 1
ATOM 7343 C C . LYS B 1 459 ? -5.496 -26 1.837 1 96.94 459 LYS B C 1
ATOM 7345 O O . LYS B 1 459 ? -5.062 -26.938 2.5 1 96.94 459 LYS B O 1
ATOM 7350 N N . LYS B 1 460 ? -5.016 -24.781 1.989 1 95.94 460 LYS B N 1
ATOM 7351 C CA . LYS B 1 460 ? -3.988 -24.438 2.971 1 95.94 460 LYS B CA 1
ATOM 7352 C C . LYS B 1 460 ? -4.496 -24.656 4.395 1 95.94 460 LYS B C 1
ATOM 7354 O O . LYS B 1 460 ? -3.756 -25.109 5.266 1 95.94 460 LYS B O 1
ATOM 7359 N N . ILE B 1 461 ? -5.754 -24.297 4.617 1 95.69 461 ILE B N 1
ATOM 7360 C CA . ILE B 1 461 ? -6.359 -24.531 5.922 1 95.69 461 ILE B CA 1
ATOM 7361 C C . ILE B 1 461 ? -6.418 -26.031 6.203 1 95.69 461 ILE B C 1
ATOM 7363 O O . ILE B 1 461 ? -6.055 -26.484 7.293 1 95.69 461 ILE B O 1
ATOM 7367 N N . ASN B 1 462 ? -6.789 -26.797 5.246 1 94.56 462 ASN B N 1
ATOM 7368 C CA . ASN B 1 462 ? -6.922 -28.25 5.379 1 94.56 462 ASN B CA 1
ATOM 7369 C C . ASN B 1 462 ? -5.574 -28.906 5.656 1 94.56 462 ASN B C 1
ATOM 7371 O O . ASN B 1 462 ? -5.512 -29.953 6.301 1 94.56 462 ASN B O 1
ATOM 7375 N N . HIS B 1 463 ? -4.543 -28.312 5.199 1 92.5 463 HIS B N 1
ATOM 7376 C CA . HIS B 1 463 ? -3.199 -28.844 5.387 1 92.5 463 HIS B CA 1
ATOM 7377 C C . HIS B 1 463 ? -2.816 -28.875 6.859 1 92.5 463 HIS B C 1
ATOM 7379 O O . HIS B 1 463 ? -1.867 -29.547 7.246 1 92.5 463 HIS B O 1
ATOM 7385 N N . ARG B 1 464 ? -3.574 -28.188 7.703 1 92.56 464 ARG B N 1
ATOM 7386 C CA . ARG B 1 464 ? -3.275 -28.156 9.133 1 92.56 464 ARG B CA 1
ATOM 7387 C C . ARG B 1 464 ? -3.902 -29.344 9.852 1 92.56 464 ARG B C 1
ATOM 7389 O O . ARG B 1 464 ? -4.031 -29.328 11.078 1 92.56 464 ARG B O 1
ATOM 7396 N N . GLY B 1 465 ? -4.398 -30.312 9.156 1 91.19 465 GLY B N 1
ATOM 7397 C CA . GLY B 1 465 ? -4.914 -31.531 9.734 1 91.19 465 GLY B CA 1
ATOM 7398 C C . GLY B 1 465 ? -6.203 -31.344 10.508 1 91.19 465 GLY B C 1
ATOM 7399 O O . GLY B 1 465 ? -7.16 -30.75 10 1 91.19 465 GLY B O 1
ATOM 7400 N N . SER B 1 466 ? -6.152 -31.828 11.742 1 89.69 466 SER B N 1
ATOM 7401 C CA . SER B 1 466 ? -7.359 -31.797 12.562 1 89.69 466 SER B CA 1
ATOM 7402 C C . SER B 1 466 ? -7.809 -30.375 12.859 1 89.69 466 SER B C 1
ATOM 7404 O O . SER B 1 466 ? -9.008 -30.078 12.82 1 89.69 466 SER B O 1
ATOM 7406 N N . LYS B 1 467 ? -6.863 -29.547 13.055 1 89.19 467 LYS B N 1
ATOM 7407 C CA . LYS B 1 467 ? -7.203 -28.156 13.344 1 89.19 467 LYS B CA 1
ATOM 7408 C C . LYS B 1 467 ? -7.855 -27.484 12.133 1 89.19 467 LYS B C 1
ATOM 7410 O O . LYS B 1 467 ? -8.828 -26.734 12.281 1 89.19 467 LYS B O 1
ATOM 7415 N N . GLY B 1 468 ? -7.316 -27.75 10.977 1 92.88 468 GLY B N 1
ATOM 7416 C CA . GLY B 1 468 ? -7.891 -27.219 9.758 1 92.88 468 GLY B CA 1
ATOM 7417 C C . GLY B 1 468 ? -9.289 -27.734 9.477 1 92.88 468 GLY B C 1
ATOM 7418 O O . GLY B 1 468 ? -10.164 -26.969 9.055 1 92.88 468 GLY B O 1
ATOM 7419 N N . GLN B 1 469 ? -9.477 -28.969 9.781 1 91.94 469 GLN B N 1
ATOM 7420 C CA . GLN B 1 469 ? -10.781 -29.578 9.547 1 91.94 469 GLN B CA 1
ATOM 7421 C C . GLN B 1 469 ? -11.844 -28.969 10.453 1 91.94 469 GLN B C 1
ATOM 7423 O O . GLN B 1 469 ? -12.992 -28.797 10.047 1 91.94 469 GLN B O 1
ATOM 7428 N N . ILE B 1 470 ? -11.477 -28.672 11.625 1 90.69 470 ILE B N 1
ATOM 7429 C CA . ILE B 1 470 ? -12.391 -28.031 12.562 1 90.69 470 ILE B CA 1
ATOM 7430 C C . ILE B 1 470 ? -12.844 -26.688 12.023 1 90.69 470 ILE B C 1
ATOM 7432 O O . ILE B 1 470 ? -14.031 -26.359 12.078 1 90.69 470 ILE B O 1
ATOM 7436 N N . VAL B 1 471 ? -11.938 -25.953 11.484 1 92.69 471 VAL B N 1
ATOM 7437 C CA . VAL B 1 471 ? -12.227 -24.625 10.938 1 92.69 471 VAL B CA 1
ATOM 7438 C C . VAL B 1 471 ? -13.141 -24.766 9.719 1 92.69 471 VAL B C 1
ATOM 7440 O O . VAL B 1 471 ? -14.141 -24.047 9.602 1 92.69 471 VAL B O 1
ATOM 7443 N N . LEU B 1 472 ? -12.805 -25.703 8.859 1 94 472 LEU B N 1
ATOM 7444 C CA . LEU B 1 472 ? -13.602 -25.906 7.652 1 94 472 LEU B CA 1
ATOM 7445 C C . LEU B 1 472 ? -15.016 -26.359 8 1 94 472 LEU B C 1
ATOM 7447 O O . LEU B 1 472 ? -15.984 -25.906 7.391 1 94 472 LEU B O 1
ATOM 7451 N N . ASN B 1 473 ? -15.102 -27.141 9 1 90.5 473 ASN B N 1
ATOM 7452 C CA . ASN B 1 473 ? -16.422 -27.578 9.469 1 90.5 473 ASN B CA 1
ATOM 7453 C C . ASN B 1 473 ? -17.203 -26.422 10.07 1 90.5 473 ASN B C 1
ATOM 7455 O O . ASN B 1 473 ? -18.422 -26.297 9.859 1 90.5 473 ASN B O 1
ATOM 7459 N N . ALA B 1 474 ? -16.547 -25.609 10.812 1 89.25 474 ALA B N 1
ATOM 7460 C CA . ALA B 1 474 ? -17.188 -24.438 11.414 1 89.25 474 ALA B CA 1
ATOM 7461 C C . ALA B 1 474 ? -17.688 -23.484 10.336 1 89.25 474 ALA B C 1
ATOM 7463 O O . ALA B 1 474 ? -18.781 -22.906 10.469 1 89.25 474 ALA B O 1
ATOM 7464 N N . LEU B 1 475 ? -16.938 -23.297 9.273 1 89 475 LEU B N 1
ATOM 7465 C CA . LEU B 1 475 ? -17.328 -22.422 8.172 1 89 475 LEU B CA 1
ATOM 7466 C C . LEU B 1 475 ? -18.578 -22.969 7.473 1 89 475 LEU B C 1
ATOM 7468 O O . LEU B 1 475 ? -19.422 -22.188 7.031 1 89 475 LEU B O 1
ATOM 7472 N N . GLN B 1 476 ? -18.625 -24.219 7.426 1 86.19 476 GLN B N 1
ATOM 7473 C CA . GLN B 1 476 ? -19.75 -24.891 6.781 1 86.19 476 GLN B CA 1
ATOM 7474 C C . GLN B 1 476 ? -21.031 -24.703 7.594 1 86.19 476 GLN B C 1
ATOM 7476 O O . GLN B 1 476 ? -22.125 -24.625 7.031 1 86.19 476 GLN B O 1
ATOM 7481 N N . SER B 1 477 ? -20.906 -24.531 8.859 1 81.88 477 SER B N 1
ATOM 7482 C CA . SER B 1 477 ? -22.062 -24.484 9.75 1 81.88 477 SER B CA 1
ATOM 7483 C C . SER B 1 477 ? -22.453 -23.047 10.07 1 81.88 477 SER B C 1
ATOM 7485 O O . SER B 1 477 ? -23.422 -22.812 10.789 1 81.88 477 SER B O 1
ATOM 7487 N N . ARG B 1 478 ? -21.656 -22.203 9.594 1 77.75 478 ARG B N 1
ATOM 7488 C CA . ARG B 1 478 ? -21.922 -20.812 9.922 1 77.75 478 ARG B CA 1
ATOM 7489 C C . ARG B 1 478 ? -23.25 -20.359 9.32 1 77.75 478 ARG B C 1
ATOM 7491 O O . ARG B 1 478 ? -23.547 -20.656 8.164 1 77.75 478 ARG B O 1
ATOM 7498 N N . ARG B 1 479 ? -24.25 -19.891 10.25 1 62.03 479 ARG B N 1
ATOM 7499 C CA . ARG B 1 479 ? -25.562 -19.391 9.859 1 62.03 479 ARG B CA 1
ATOM 7500 C C . ARG B 1 479 ? -25.578 -17.859 9.844 1 62.03 479 ARG B C 1
ATOM 7502 O O . ARG B 1 479 ? -24.938 -17.219 10.68 1 62.03 479 ARG B O 1
#

Foldseek 3Di:
DDFFAQALVSLQVVCVVVVQQFPFLLPQAEDALLFRDPSNLSQLQEHAHDADALVCVVVVCVVQVLFHPCPVLLVLLQVLLVVQQSLVVLLLCVLLVVPLDNPDPPDPVCVVVPPDPCSNNPLCSQLSVLLVQFDRADPPPPPPPPPPDPPDPPPDDDDDPPPDDQPFQFDQDPPDDDPDDDDDDPDDDDPDDPDDDDDDDDDDDDDDDDDDDDDDDDDDDDDDPPDDPPCPPPRRPTRGRPGPDPDDDDDDPNQVSQLSSVQSVVVSQCCSRQNPVLLQFKDWDQDKDKFFAAFNPDPDDDPDPGHGGSYIAIFRTAMFTADPVRHTDPDGQATEHEASAACVVPVRSVVSSVSSVVNRSLCCCCQVVVVDDLDPDPVQQADKHWGWYWYDGSQWIKIKIKIAGSLCNVSSNDSNDGNNSVPDDSNNHIYIHIYDRLGSNDPVSVVSVSVRVVSSSLVSLCVVPPRSVVSSVCSSPPD/DDFFAAALVSLQVVCVVVVQQFPFLLPQAADALLFRDPSNLSQLQEHAHDAAALVCVVVVCVVQVLFHPCPVLLVLLQVLLVVAQSLVVLLLCVLLVVPLDNPDPDDPVCVVVPPDPCSNNPLCSQLSVLLVQFDRADPPPPPPPPPPPPPDDDDDDDDDDDDPDPDDDDDDDDPPDDPDDDDDDPDDDDDDDDDDDDDDDDDDDDDDDDDDDDDDDDDDDDPDDDDDPPPPDDPPPDDPPPGPDPDDDDDDPNQVSQLSSVQSVVVSQCCSRQNPVLLQFKDWDQDKDKFFAAFNPQDDDDPGPGHHGSYIAIFRTAMFTADPVRHTDPDGQATEHEASAACVVPVRSVVSSVSSVVNRSLCCCCAVVVVDDLDPDPVQQADKHWGWYWYDGSQWIKIKIKIAGSLCNVSRNDRNDGNNSVPDDSNNHIYIHIYDRLGSNDPVSVVSVSVRVVSSSLVSLCVVPPRSVVSSVCSSPPD